Protein AF-A0A9X0BGG6-F1 (afdb_monomer_lite)

Sequence (894 aa):
MDPRQRLYEVYPGGDIVHPPPFPKRPDIFNRAPLAPALTEDDAFLARRFWQQPDESLGRAWRAHANRPYTRATEEEESVMHALAHNVYEHLMSNPLLPISREDAQARFAAEGLDETYNGVQGLDAMEGKVFIHGLNVRDPDLWTKDALTEELRSRGLSTDGRKTDLQRRLWEYECDERFGVSRQSNLSHWGIHREPRPVMSPATRTDMSALEMYTAAIKLSPYNPTYWNSRAYCHYLLGHFDLAIGDAYRGELLCEVLTTATQRNKRPGMYTRVWDAIQQHLMMELKIKGVPMTREVLQMRKANGVNYFIPTLRNALHSITSLSLAALNCWDDFEDHMQGQLQRPLPYRDVSVPKKRMTVSAPVKAEIERRRKNPSALHPSLYGHEWSRGWISGANKYPYDQADVRRESPYFINALNANIFTANPSAGKSPQRTCQVQPTFTKDNSFNGLGVFAIRNIKAGTLIHYEEPVIRGNLIPNRLLDDESEGPLHAPRCDNCQTVIDPEEVQHIEDNWDAIHSPTPLSGWGHSSNCACLDMMCKCADVGYFRATRGGLLFCSSNDALSDGMAPHCLAIARETYHFEEFCGLDWGWLHDAMRPNKVTWGGSQYFTHTNERHGTVLSLLLKSVLELTLHRRQEDPNLLAHEINELLVLEAGTDTNEPWKESWFPFTLAGNIQIPFDILFNLGVDIFSDLSFDTWVIQTVLRKLLVNAVPWEHERRGANPTFNDRDGPKPVLHPTLQSRMRARNEDLSAMEPSFGNFYLFPGLSMFNHSCRPFENALWGYDDKVPNRVVVWANKDIRAGEEIRIPYQRYRLADPVGNDIDLNMHAVQLFGKNCECPRCQGRAFVPPVDSREGKSGSGGDAAQGDGTVDWTPGPVTIPPKAGNMGWCTRRGTF

InterPro domains:
  IPR001214 SET domain [PF00856] (449-808)
  IPR001214 SET domain [PS50280] (435-809)
  IPR003034 SAP domain [PF02037] (142-170)
  IPR003034 SAP domain [PS50800] (140-174)
  IPR003034 SAP domain [SM00513] (140-174)
  IPR011990 Tetratricopeptide-like helical domain superfamily [G3DSA:1.25.40.10] (208-258)
  IPR011990 Tetratricopeptide-like helical domain superfamily [SSF48452] (209-250)
  IPR036361 SAP domain superfamily [G3DSA:1.10.720.30] (139-178)
  IPR036361 SAP domain superfamily [SSF68906] (140-174)
  IPR046341 SET domain superfamily [G3DSA:2.170.270.10] (735-843)
  IPR046341 SET domain superfamily [SSF82199] (443-838)

Radius of gyration: 30.32 Å; chains: 1; bounding box: 78×87×76 Å

Foldseek 3Di:
DDPVVVVQVDAPDLPRDDDQLAFDFDQQEPQFDDDDFADLLLLLLLLVLQVPLLVQLVVLLVPDPDAPQDDDPVVVPDPLAVLPPSLLSVLRRDDLAADFLVCLVVQCVSSRQQAFAQLQPSCVVCQQPDDDPNDRLNPPVRDDLVRLLVLCVVLVHDSDDDSNVSSLVSSLQSQCVQQAAFQFDLPVLLPRGDDRGRPDRSNPDRGHGSLSSLSSSLQSQLLALSSLLSNLSSCSSNLVLLLSLQSLVSSLLSLCCCPPPVSVSSYDPSNVSNLSSQLSNLVSVCVVVVHPDDPNNVVLPDPCHSNSNSQSSNLSSLSSNLNSCVSLVLVSQNVSSLVVLLVDDDPPSSNVSSVSSCVVCVVVNVVVVVQLVPCVRDLNQQFALQSNWGKDALQDDDPPPPLSQPCQDPSNQVSCCCPAVNDDPLDVDRPPQQKGKHFDADPVRHTPGIFIFGQFWAFAFFFRDKFFFLFKFFQDAADWPPPPDPDPLPAQAQRRLRDGDDLVLQVVCAVCVVQLQDPDPPVPRHDPPPDLSNLQWFLAAAPHDDRRHNGIHGFDSDLPLRPDDDDDTSSVVCCVRQQPPLLGHFYCNSLSQLQYFDWDDGPNTIDTADGNSNQVLVCVSRLLSLVVVQVVCCVVPVSHASCCPPLNSLFDLSPNDNPFRSRPIDTDGCNNQHVSSVSSCSSNNHDQSNPCSPRSSSSSSSVSRCQQFKDFADPVQQDADDDDDLQRHNADRDRPVVVVVCVVVVHDPSNRGGSGRMIGGRSNVLNHAAAAPPQAQKEKGADPSRRSMIIIGGNRIHRRRGTHHYHLGNYPPPPPPDPDLVVQSSVCRHNVGGHPYPSCVVSPPPPDPPDDDDDDDDDDDDDDDDPPDVDDSDDDDPDDPPPPPDDDDDDDDD

Secondary structure (DSSP, 8-state):
--HHHHHHHSPPPTTSSPPPSSPPPPP-TT-SPPPPPPPHHHHHHHHHHHHHHHHHHHHHHHH-S--TTPPPHHHHT-GGGTTTHHHHHHHHHS-SSPPPTTTHHHHHHHTT-SS-B-TTTTGGGGGGG-EETTEETT-TTT--HHHHHHHHHHTT----S-HHHHHHHHHHHHHHHHH-B------GGGT----SS-SB-TTT-S-B-HHHHHHHHHHH-TT-HHHHHHHHHHHHHTT-HHHHHHHHHHHHHHHHHHH-HHHHHHSTTHHHHHHHHHHHHHHHHHHHHT-S--HHHHHHTSTTGGGGGHHHHHHHHHHHHHHHHHHTT-HHHHHHHHHHHHTS---HHHHHHHHHHHHHHHHHHHHHHHHHTSTTTS----SGGGTT-EEEESSSPPTT------TT-HHHHHHHHHHHSS----SSS-----EEEEEEE-TTS-EEEEEEEESS-B-TT-EEEEE--SEEEE------TT-----TTTS-B-TTT-PBPPHHHHHHHHHTHHHHH-SS--TT-PPPTT-GGGTSEE----S--SSS-SS-EE--SS-TT--SS-PPPHHHHHHHHT--GGGTT---HHHHTTTSEEEEEETTEEEEEEESGGG-GGGHHHHHHHHHHHHHHTTT-TT--GGGSHHHHTS--SSSSTTTTTT-EEEE-HIIIIIHHHHHHHHTT--TTT-GGG-HHHHHHHHHHHHHHEEEE-SGGGSS-----TTSSPPP---HHHHHHHHHTT---GGGS-S-SEEEE-TTGGGSPB--TTS-SEEEEE-SSSTT-EEEEESS-B-TT-B--B-SSSS-----SS--THHHHHHHHHHSS---STTTTT------------------------S------SS-------------------

Structure (mmCIF, N/CA/C/O backbone):
data_AF-A0A9X0BGG6-F1
#
_entry.id   AF-A0A9X0BGG6-F1
#
loop_
_atom_site.group_PDB
_atom_site.id
_atom_site.type_symbol
_atom_site.label_atom_id
_atom_site.label_alt_id
_atom_site.label_comp_id
_atom_site.label_asym_id
_atom_site.label_entity_id
_atom_site.label_seq_id
_atom_site.pdbx_PDB_ins_code
_atom_site.Cartn_x
_atom_site.Cartn_y
_atom_site.Cartn_z
_atom_site.occupancy
_atom_site.B_iso_or_equiv
_atom_site.auth_seq_id
_atom_site.auth_comp_id
_atom_site.auth_asym_id
_atom_site.auth_atom_id
_atom_site.pdbx_PDB_model_num
ATOM 1 N N . MET A 1 1 ? -18.249 38.029 -37.232 1.00 41.38 1 MET A N 1
ATOM 2 C CA . MET A 1 1 ? -17.809 37.028 -36.239 1.00 41.38 1 MET A CA 1
ATOM 3 C C . MET A 1 1 ? -18.344 37.442 -34.881 1.00 41.38 1 MET A C 1
ATOM 5 O O . MET A 1 1 ? -18.208 38.610 -34.532 1.00 41.38 1 MET A O 1
ATOM 9 N N . ASP A 1 2 ? -19.024 36.528 -34.192 1.00 40.41 2 ASP A N 1
ATOM 10 C CA . ASP A 1 2 ? -19.667 36.747 -32.888 1.00 40.41 2 ASP A CA 1
ATOM 11 C C . ASP A 1 2 ? -18.595 37.006 -31.803 1.00 40.41 2 ASP A C 1
ATOM 13 O O . ASP A 1 2 ? -17.635 36.238 -31.715 1.00 40.41 2 ASP A O 1
ATOM 17 N N . PRO A 1 3 ? -18.708 38.051 -30.960 1.00 40.00 3 PRO A N 1
ATOM 18 C CA . PRO A 1 3 ? -17.814 38.269 -29.817 1.00 40.00 3 PRO A CA 1
ATOM 19 C C . PRO A 1 3 ? -17.680 37.055 -28.883 1.00 40.00 3 PRO A C 1
ATOM 21 O O . PRO A 1 3 ? -16.643 36.898 -28.241 1.00 40.00 3 PRO A O 1
ATOM 24 N N . ARG A 1 4 ? -18.688 36.171 -28.832 1.00 36.81 4 ARG A N 1
ATOM 25 C CA . ARG A 1 4 ? -18.621 34.906 -28.086 1.00 36.81 4 ARG A CA 1
ATOM 26 C C . ARG A 1 4 ? -17.694 33.875 -28.727 1.00 36.81 4 ARG A C 1
ATOM 28 O O . ARG A 1 4 ? -17.099 33.103 -27.989 1.00 36.81 4 ARG A O 1
ATOM 35 N N . GLN A 1 5 ? -17.505 33.882 -30.051 1.00 36.97 5 GLN A N 1
ATOM 36 C CA . GLN A 1 5 ? -16.535 33.000 -30.721 1.00 36.97 5 GLN A CA 1
ATOM 37 C C . GLN A 1 5 ? -15.086 33.388 -30.395 1.00 36.97 5 GLN A C 1
ATOM 39 O O . GLN A 1 5 ? -14.265 32.507 -30.167 1.00 36.97 5 GLN A O 1
ATOM 44 N N . ARG A 1 6 ? -14.785 34.688 -30.243 1.00 41.75 6 ARG A N 1
ATOM 45 C CA . ARG A 1 6 ? -13.440 35.154 -29.847 1.00 41.75 6 ARG A CA 1
ATOM 46 C C . ARG A 1 6 ? -13.001 34.670 -28.463 1.00 41.75 6 ARG A C 1
ATOM 48 O O . ARG A 1 6 ? -11.809 34.510 -28.242 1.00 41.75 6 ARG A O 1
ATOM 55 N N . LEU A 1 7 ? -13.933 34.418 -27.541 1.00 41.38 7 LEU A N 1
ATOM 56 C CA . LEU A 1 7 ? -13.622 33.857 -26.217 1.00 41.38 7 LEU A CA 1
ATOM 57 C C . LEU A 1 7 ? -13.171 32.387 -26.280 1.00 41.38 7 LEU A C 1
ATOM 59 O O . LEU A 1 7 ? -12.442 31.955 -25.395 1.00 41.38 7 LEU A O 1
ATOM 63 N N . TYR A 1 8 ? -13.555 31.646 -27.325 1.00 39.72 8 TYR A N 1
ATOM 64 C CA . TYR A 1 8 ? -13.115 30.262 -27.552 1.00 39.72 8 TYR A CA 1
ATOM 65 C C . TYR A 1 8 ? -11.817 30.165 -28.376 1.00 39.72 8 TYR A C 1
ATOM 67 O O . TYR A 1 8 ? -11.167 29.122 -28.364 1.00 39.72 8 TYR A O 1
ATOM 75 N N . GLU A 1 9 ? -11.423 31.239 -29.069 1.00 40.91 9 GLU A N 1
ATOM 76 C CA . GLU A 1 9 ? -10.200 31.312 -29.890 1.00 40.91 9 GLU A CA 1
ATOM 77 C C . GLU A 1 9 ? -8.961 31.790 -29.112 1.00 40.91 9 GLU A C 1
ATOM 79 O O . GLU A 1 9 ? -7.830 31.609 -29.567 1.00 40.91 9 GLU A O 1
ATOM 84 N N . VAL A 1 10 ? -9.139 32.396 -27.933 1.00 47.50 10 VAL A N 1
ATOM 85 C CA . VAL A 1 10 ? -8.018 32.758 -27.057 1.00 47.50 10 VAL A CA 1
ATOM 86 C C . VAL A 1 10 ? -7.545 31.491 -26.348 1.00 47.50 10 VAL A C 1
ATOM 88 O O . VAL A 1 10 ? -8.277 30.913 -25.544 1.00 47.50 10 VAL A O 1
ATOM 91 N N . TYR A 1 11 ? -6.324 31.044 -26.664 1.00 50.66 11 TYR A N 1
ATOM 92 C CA . TYR A 1 11 ? -5.655 29.974 -25.919 1.00 50.66 11 TYR A CA 1
ATOM 93 C C . TYR A 1 11 ? -5.732 30.282 -24.419 1.00 50.66 11 TYR A C 1
ATOM 95 O O . TYR A 1 11 ? -5.505 31.441 -24.051 1.00 50.66 11 TYR A O 1
ATOM 103 N N . PRO A 1 12 ? -6.020 29.293 -23.551 1.00 47.88 12 PRO A N 1
ATOM 104 C CA . PRO A 1 12 ? -5.910 29.519 -22.124 1.00 47.88 12 PRO A CA 1
ATOM 105 C C . PRO A 1 12 ? -4.513 30.086 -21.853 1.00 47.88 12 PRO A C 1
ATOM 107 O O . PRO A 1 12 ? -3.523 29.542 -22.348 1.00 47.88 12 PRO A O 1
ATOM 110 N N . GLY A 1 13 ? -4.425 31.208 -21.132 1.00 47.12 13 GLY A N 1
ATOM 111 C CA . GLY A 1 13 ? -3.139 31.658 -20.604 1.00 47.12 13 GLY A CA 1
ATOM 112 C C . GLY A 1 13 ? -2.495 30.500 -19.840 1.00 47.12 13 GLY A C 1
ATOM 113 O O . GLY A 1 13 ? -3.217 29.668 -19.290 1.00 47.12 13 GLY A O 1
ATOM 114 N N . GLY A 1 14 ? -1.164 30.421 -19.815 1.00 41.88 14 GLY A N 1
ATOM 115 C CA . GLY A 1 14 ? -0.436 29.329 -19.150 1.00 41.88 14 GLY A CA 1
ATOM 116 C C . GLY A 1 14 ? -0.856 29.077 -17.693 1.00 41.88 14 GLY A C 1
ATOM 117 O O . GLY A 1 14 ? -0.674 27.972 -17.197 1.00 41.88 14 GLY A O 1
ATOM 118 N N . ASP A 1 15 ? -1.502 30.062 -17.064 1.00 47.47 15 ASP A N 1
ATOM 119 C CA . ASP A 1 15 ? -2.038 30.018 -15.702 1.00 47.47 15 ASP A CA 1
ATOM 120 C C . ASP A 1 15 ? -3.504 29.528 -15.598 1.00 47.47 15 ASP A C 1
ATOM 122 O O . ASP A 1 15 ? -4.045 29.461 -14.502 1.00 47.47 15 ASP A O 1
ATOM 126 N N . ILE A 1 16 ? -4.202 29.219 -16.701 1.00 49.47 16 ILE A N 1
ATOM 127 C CA . ILE A 1 16 ? -5.657 28.935 -16.688 1.00 49.47 16 ILE A CA 1
ATOM 128 C C . ILE A 1 16 ? -5.981 27.453 -16.419 1.00 49.47 16 ILE A C 1
ATOM 130 O O . ILE A 1 16 ? -7.049 27.153 -15.885 1.00 49.47 16 ILE A O 1
ATOM 134 N N . VAL A 1 17 ? -5.080 26.514 -16.735 1.00 54.94 17 VAL A N 1
ATOM 135 C CA . VAL A 1 17 ? -5.252 25.086 -16.400 1.00 54.94 17 VAL A CA 1
ATOM 136 C C . VAL A 1 17 ? -4.202 24.689 -15.372 1.00 54.94 17 VAL A C 1
ATOM 138 O O . VAL A 1 17 ? -3.120 24.226 -15.721 1.00 54.94 17 VAL A O 1
ATOM 141 N N . HIS A 1 18 ? -4.523 24.873 -14.092 1.00 63.31 18 HIS A N 1
ATOM 142 C CA . HIS A 1 18 ? -3.702 24.332 -13.015 1.00 63.31 18 HIS A CA 1
ATOM 143 C C . HIS A 1 18 ? -3.876 22.806 -12.970 1.00 63.31 18 HIS A C 1
ATOM 145 O O . HIS A 1 18 ? -5.005 22.341 -12.770 1.00 63.31 18 HIS A O 1
ATOM 151 N N . PRO A 1 19 ? -2.809 22.015 -13.182 1.00 71.38 19 PRO A N 1
ATOM 152 C CA . PRO A 1 19 ? -2.904 20.572 -13.035 1.00 71.38 19 PRO A CA 1
ATOM 153 C C . PRO A 1 19 ? -3.254 20.220 -11.584 1.00 71.38 19 PRO A C 1
ATOM 155 O O . PRO A 1 19 ? -2.883 20.959 -10.665 1.00 71.38 19 PRO A O 1
ATOM 158 N N . PRO A 1 20 ? -3.982 19.116 -11.352 1.00 81.81 20 PRO A N 1
ATOM 159 C CA . PRO A 1 20 ? -4.211 18.656 -9.995 1.00 81.81 20 PRO A CA 1
ATOM 160 C C . PRO A 1 20 ? -2.861 18.314 -9.337 1.00 81.81 20 PRO A C 1
ATOM 162 O O . PRO A 1 20 ? -1.969 17.800 -10.012 1.00 81.81 20 PRO A O 1
ATOM 165 N N . PRO A 1 21 ? -2.695 18.576 -8.028 1.00 81.69 21 PRO A N 1
ATOM 166 C CA . PRO A 1 21 ? -1.442 18.286 -7.334 1.00 81.69 21 PRO A CA 1
ATOM 167 C C . PRO A 1 21 ? -1.152 16.785 -7.257 1.00 81.69 21 PRO A C 1
ATOM 169 O O . PRO A 1 21 ? 0.010 16.404 -7.219 1.00 81.69 21 PRO A O 1
ATOM 172 N N . PHE A 1 22 ? -2.195 15.948 -7.276 1.00 86.81 22 PHE A N 1
ATOM 173 C CA . PHE A 1 22 ? -2.115 14.489 -7.233 1.00 86.81 22 PHE A CA 1
ATOM 174 C C . PHE A 1 22 ? -2.913 13.860 -8.385 1.00 86.81 22 PHE A C 1
ATOM 176 O O . PHE A 1 22 ? -3.866 14.484 -8.873 1.00 86.81 22 PHE A O 1
ATOM 183 N N . PRO A 1 23 ? -2.597 12.613 -8.785 1.00 87.00 23 PRO A N 1
ATOM 184 C CA . PRO A 1 23 ? -3.350 11.908 -9.815 1.00 87.00 23 PRO A CA 1
ATOM 185 C C . PRO A 1 23 ? -4.838 11.777 -9.470 1.00 87.00 23 PRO A C 1
ATOM 187 O O . PRO A 1 23 ? -5.243 11.705 -8.305 1.00 87.00 23 PRO A O 1
ATOM 190 N N . LYS A 1 24 ? -5.681 11.718 -10.503 1.00 83.31 24 LYS A N 1
ATOM 191 C CA . LYS A 1 24 ? -7.121 11.553 -10.311 1.00 83.31 24 LYS A CA 1
ATOM 192 C C . LYS A 1 24 ? -7.434 10.126 -9.854 1.00 83.31 24 LYS A C 1
ATOM 194 O O . LYS A 1 24 ? -7.015 9.156 -10.471 1.00 83.31 24 LYS A O 1
ATOM 199 N N . ARG A 1 25 ? -8.248 10.024 -8.806 1.00 83.81 25 ARG A N 1
ATOM 200 C CA . ARG A 1 25 ? -8.727 8.749 -8.254 1.00 83.81 25 ARG A CA 1
ATOM 201 C C . ARG A 1 25 ? -9.856 8.146 -9.106 1.00 83.81 25 ARG A C 1
ATOM 203 O O . ARG A 1 25 ? -10.656 8.929 -9.639 1.00 83.81 25 ARG A O 1
ATOM 210 N N . PRO A 1 26 ? -9.980 6.808 -9.182 1.00 84.94 26 PRO A N 1
ATOM 211 C CA . PRO A 1 26 ? -11.066 6.145 -9.902 1.00 84.94 26 PRO A CA 1
ATOM 212 C C . PRO A 1 26 ? -12.437 6.405 -9.263 1.00 84.94 26 PRO A C 1
ATOM 214 O O . PRO A 1 26 ? -12.545 6.782 -8.091 1.00 84.94 26 PRO A O 1
ATOM 217 N N . ASP A 1 27 ? -13.496 6.183 -10.043 1.00 76.12 27 ASP A N 1
ATOM 218 C CA . ASP A 1 27 ? -14.868 6.104 -9.535 1.00 76.12 27 ASP A CA 1
ATOM 219 C C . ASP A 1 27 ? -15.204 4.637 -9.215 1.00 76.12 27 ASP A C 1
ATOM 221 O O . ASP A 1 27 ? -15.123 3.774 -10.086 1.00 76.12 27 ASP A O 1
ATOM 225 N N . ILE A 1 28 ? -15.523 4.334 -7.952 1.00 71.31 28 ILE A N 1
ATOM 226 C CA . ILE A 1 28 ? -15.551 2.960 -7.405 1.00 71.31 28 ILE A CA 1
ATOM 227 C C . ILE A 1 28 ? -17.000 2.546 -7.096 1.00 71.31 28 ILE A C 1
ATOM 229 O O . ILE A 1 28 ? -17.321 1.948 -6.063 1.00 71.31 28 ILE A O 1
ATOM 233 N N . PHE A 1 29 ? -17.924 2.883 -7.993 1.00 65.94 29 PHE A N 1
ATOM 234 C CA . PHE A 1 29 ? -19.337 2.582 -7.795 1.00 65.94 29 PHE A CA 1
ATOM 235 C C . PHE A 1 29 ? -19.572 1.052 -7.763 1.00 65.94 29 PHE A C 1
ATOM 237 O O . PHE A 1 29 ? -19.361 0.361 -8.756 1.00 65.94 29 PHE A O 1
ATOM 244 N N . ASN A 1 30 ? -20.020 0.524 -6.615 1.00 57.53 30 ASN A N 1
ATOM 245 C CA . ASN A 1 30 ? -20.465 -0.867 -6.388 1.00 57.53 30 ASN A CA 1
ATOM 246 C C . ASN A 1 30 ? -19.437 -2.019 -6.523 1.00 57.53 30 ASN A C 1
ATOM 248 O O . ASN A 1 30 ? -19.854 -3.149 -6.764 1.00 57.53 30 ASN A O 1
ATOM 252 N N . ARG A 1 31 ? -18.126 -1.808 -6.323 1.00 66.44 31 ARG A N 1
ATOM 253 C CA . ARG A 1 31 ? -17.138 -2.906 -6.488 1.00 66.44 31 ARG A CA 1
ATOM 254 C C . ARG A 1 31 ? -16.796 -3.733 -5.242 1.00 66.44 31 ARG A C 1
ATOM 256 O O . ARG A 1 31 ? -16.570 -4.928 -5.370 1.00 66.44 31 ARG A O 1
ATOM 263 N N . ALA A 1 32 ? -16.765 -3.131 -4.051 1.00 64.81 32 ALA A N 1
ATOM 264 C CA . ALA A 1 32 ? -16.346 -3.805 -2.814 1.00 64.81 32 ALA A CA 1
ATOM 265 C C . ALA A 1 32 ? -17.491 -3.867 -1.789 1.00 64.81 32 ALA A C 1
ATOM 267 O O . ALA A 1 32 ? -17.960 -2.791 -1.376 1.00 64.81 32 ALA A O 1
ATOM 268 N N . PRO A 1 33 ? -17.915 -5.056 -1.313 1.00 78.19 33 PRO A N 1
ATOM 269 C CA . PRO A 1 33 ? -18.848 -5.134 -0.200 1.00 78.19 33 PRO A CA 1
ATOM 270 C C . PRO A 1 33 ? -18.212 -4.483 1.032 1.00 78.19 33 PRO A C 1
ATOM 272 O O . PRO A 1 33 ? -17.085 -4.786 1.413 1.00 78.19 33 PRO A O 1
ATOM 275 N N . LEU A 1 34 ? -18.931 -3.542 1.638 1.00 86.50 34 LEU A N 1
ATOM 276 C CA . LEU A 1 34 ? -18.553 -2.996 2.939 1.00 86.50 34 LEU A CA 1
ATOM 277 C C . LEU A 1 34 ? -18.761 -4.088 3.997 1.00 86.50 34 LEU A C 1
ATOM 279 O O . LEU A 1 34 ? -19.751 -4.823 3.924 1.00 86.50 34 LEU A O 1
ATOM 283 N N . ALA A 1 35 ? -17.885 -4.153 5.002 1.00 86.44 35 ALA A N 1
ATOM 284 C CA . ALA A 1 35 ? -18.042 -5.012 6.175 1.00 86.44 35 ALA A CA 1
ATOM 285 C C . ALA A 1 35 ? -19.449 -4.854 6.788 1.00 86.44 35 ALA A C 1
ATOM 287 O O . ALA A 1 35 ? -20.071 -3.819 6.573 1.00 86.44 35 ALA A O 1
ATOM 288 N N . PRO A 1 36 ? -20.006 -5.827 7.529 1.00 86.25 36 PRO A N 1
ATOM 289 C CA . PRO A 1 36 ? -21.352 -5.740 8.116 1.00 86.25 36 PRO A CA 1
ATOM 290 C C . PRO A 1 36 ? -21.568 -4.531 9.040 1.00 86.25 36 PRO A C 1
ATOM 292 O O . PRO A 1 36 ? -20.615 -3.846 9.413 1.00 86.25 36 PRO A O 1
ATOM 295 N N . ALA A 1 37 ? -22.832 -4.199 9.334 1.00 86.06 37 ALA A N 1
ATOM 296 C CA . ALA A 1 37 ? -23.155 -3.106 10.258 1.00 86.06 37 ALA A CA 1
ATOM 297 C C . ALA A 1 37 ? -22.556 -3.391 11.641 1.00 86.06 37 ALA A C 1
ATOM 299 O O . ALA A 1 37 ? -22.467 -4.552 12.043 1.00 86.06 37 ALA A O 1
ATOM 300 N N . LEU A 1 38 ? -22.132 -2.340 12.343 1.00 91.31 38 LEU A N 1
ATOM 301 C CA . LEU A 1 38 ? -21.418 -2.502 13.600 1.00 91.31 38 LEU A CA 1
ATOM 302 C C . LEU A 1 38 ? -22.381 -3.027 14.670 1.00 91.31 38 LEU A C 1
ATOM 304 O O . LEU A 1 38 ? -23.421 -2.421 14.934 1.00 91.31 38 LEU A O 1
ATOM 308 N N . THR A 1 39 ? -22.046 -4.160 15.287 1.00 89.69 39 THR A N 1
ATOM 309 C CA . THR A 1 39 ? -22.834 -4.673 16.410 1.00 89.69 39 THR A CA 1
ATOM 310 C C . THR A 1 39 ? -22.514 -3.891 17.680 1.00 89.69 39 THR A C 1
ATOM 312 O O . THR A 1 39 ? -21.435 -3.316 17.828 1.00 89.69 39 THR A O 1
ATOM 315 N N . GLU A 1 40 ? -23.450 -3.879 18.627 1.00 87.00 40 GLU A N 1
ATOM 316 C CA . GLU A 1 40 ? -23.238 -3.213 19.913 1.00 87.00 40 GLU A CA 1
ATOM 317 C C . GLU A 1 40 ? -22.037 -3.798 20.679 1.00 87.00 40 GLU A C 1
ATOM 319 O O . GLU A 1 40 ? -21.276 -3.063 21.307 1.00 87.00 40 GLU A O 1
ATOM 324 N N . ASP A 1 41 ? -21.840 -5.113 20.575 1.00 86.31 41 ASP A N 1
ATOM 325 C CA . ASP A 1 41 ? -20.740 -5.833 21.218 1.00 86.31 41 ASP A CA 1
ATOM 326 C C . ASP A 1 41 ? -19.387 -5.465 20.609 1.00 86.31 41 ASP A C 1
ATOM 328 O O . ASP A 1 41 ? -18.442 -5.158 21.337 1.00 86.31 41 ASP A O 1
ATOM 332 N N . ASP A 1 42 ? -19.306 -5.434 19.276 1.00 89.06 42 ASP A N 1
ATOM 333 C CA . ASP A 1 42 ? -18.085 -5.027 18.577 1.00 89.06 42 ASP A CA 1
ATOM 334 C C . ASP A 1 42 ? -17.763 -3.558 18.871 1.00 89.06 42 ASP A C 1
ATOM 336 O O . ASP A 1 42 ? -16.605 -3.218 19.106 1.00 89.06 42 ASP A O 1
ATOM 340 N N . ALA A 1 43 ? -18.777 -2.687 18.943 1.00 92.56 43 ALA A N 1
ATOM 341 C CA . ALA A 1 43 ? -18.598 -1.293 19.337 1.00 92.56 43 ALA A CA 1
ATOM 342 C C . ALA A 1 43 ? -18.069 -1.158 20.773 1.00 92.56 43 ALA A C 1
ATOM 344 O O . ALA A 1 43 ? -17.175 -0.345 21.031 1.00 92.56 43 ALA A O 1
ATOM 345 N N . PHE A 1 44 ? -18.611 -1.943 21.710 1.00 90.81 44 PHE A N 1
ATOM 346 C CA . PHE A 1 44 ? -18.168 -1.952 23.102 1.00 90.81 44 PHE A CA 1
ATOM 347 C C . PHE A 1 44 ? -16.703 -2.383 23.211 1.00 90.81 44 PHE A C 1
ATOM 349 O O . PHE A 1 44 ? -15.900 -1.669 23.815 1.00 90.81 44 PHE A O 1
ATOM 356 N N . LEU A 1 45 ? -16.341 -3.507 22.588 1.00 89.38 45 LEU A N 1
ATOM 357 C CA . LEU A 1 45 ? -14.972 -4.019 22.595 1.00 89.38 45 LEU A CA 1
ATOM 358 C C . LEU A 1 45 ? -14.003 -3.073 21.879 1.00 89.38 45 LEU A C 1
ATOM 360 O O . LEU A 1 45 ? -12.958 -2.745 22.434 1.00 89.38 45 LEU A O 1
ATOM 364 N N . ALA A 1 46 ? -14.364 -2.551 20.704 1.00 93.25 46 ALA A N 1
ATOM 365 C CA . ALA A 1 46 ? -13.528 -1.599 19.973 1.00 93.25 46 ALA A CA 1
ATOM 366 C C . ALA A 1 46 ? -13.241 -0.340 20.804 1.00 93.25 46 ALA A C 1
ATOM 368 O O . ALA A 1 46 ? -12.108 0.140 20.858 1.00 93.25 46 ALA A O 1
ATOM 369 N N . ARG A 1 47 ? -14.255 0.190 21.506 1.00 93.56 47 ARG A N 1
ATOM 370 C CA . ARG A 1 47 ? -14.080 1.320 22.429 1.00 93.56 47 ARG A CA 1
ATOM 371 C C . ARG A 1 47 ? -13.173 0.952 23.603 1.00 93.56 47 ARG A C 1
ATOM 373 O O . ARG A 1 47 ? -12.346 1.781 23.965 1.00 93.56 47 ARG A O 1
ATOM 380 N N . ARG A 1 48 ? -13.287 -0.254 24.169 1.00 91.25 48 ARG A N 1
ATOM 381 C CA . ARG A 1 48 ? -12.417 -0.722 25.263 1.00 91.25 48 ARG A CA 1
ATOM 382 C C . ARG A 1 48 ? -10.962 -0.858 24.835 1.00 91.25 48 ARG A C 1
ATOM 384 O O . ARG A 1 48 ? -10.098 -0.347 25.542 1.00 91.25 48 ARG A O 1
ATOM 391 N N . PHE A 1 49 ? -10.702 -1.478 23.685 1.00 92.62 49 PHE A N 1
ATOM 392 C CA . PHE A 1 49 ? -9.348 -1.608 23.152 1.00 92.62 49 PHE A CA 1
ATOM 393 C C . PHE A 1 49 ? -8.706 -0.242 22.903 1.00 92.62 49 PHE A C 1
ATOM 395 O O . PHE A 1 49 ? -7.570 -0.007 23.298 1.00 92.62 49 PHE A O 1
ATOM 402 N N . TRP A 1 50 ? -9.452 0.695 22.319 1.00 95.81 50 TRP A N 1
ATOM 403 C CA . TRP A 1 50 ? -8.951 2.046 22.075 1.00 95.81 50 TRP A CA 1
ATOM 404 C C . TRP A 1 50 ? -8.752 2.873 23.355 1.00 95.81 50 TRP A C 1
ATOM 406 O O . TRP A 1 50 ? -7.808 3.650 23.443 1.00 95.81 50 TRP A O 1
ATOM 416 N N . GLN A 1 51 ? -9.633 2.729 24.348 1.00 94.69 51 GLN A N 1
ATOM 417 C CA . GLN A 1 51 ? -9.641 3.608 25.517 1.00 94.69 51 GLN A CA 1
ATOM 418 C C . GLN A 1 51 ? -8.427 3.404 26.432 1.00 94.69 51 GLN A C 1
ATOM 420 O O . GLN A 1 51 ? -7.948 4.391 26.979 1.00 94.69 51 GLN A O 1
ATOM 425 N N . GLN A 1 52 ? -7.920 2.174 26.608 1.00 94.19 52 GLN A N 1
ATOM 426 C CA . GLN A 1 52 ? -6.817 1.944 27.557 1.00 94.19 52 GLN A CA 1
ATOM 427 C C . GLN A 1 52 ? -5.547 2.732 27.169 1.00 94.19 52 GLN A C 1
ATOM 429 O O . GLN A 1 52 ? -5.071 3.503 28.006 1.00 94.19 52 GLN A O 1
ATOM 434 N N . PRO A 1 53 ? -5.033 2.650 25.921 1.00 95.94 53 PRO A N 1
ATOM 435 C CA . PRO A 1 53 ? -3.857 3.431 25.543 1.00 95.94 53 PRO A CA 1
ATOM 436 C C . PRO A 1 53 ? -4.157 4.924 25.367 1.00 95.94 53 PRO A C 1
ATOM 438 O O . PRO A 1 53 ? -3.299 5.760 25.650 1.00 95.94 53 PRO A O 1
ATOM 441 N N . ASP A 1 54 ? -5.376 5.290 24.953 1.00 96.00 54 ASP A N 1
ATOM 442 C CA . ASP A 1 54 ? -5.776 6.698 24.842 1.00 96.00 54 ASP A CA 1
ATOM 443 C C . ASP A 1 54 ? -5.822 7.390 26.219 1.00 96.00 54 ASP A C 1
ATOM 445 O O . ASP A 1 54 ? -5.435 8.552 26.352 1.00 96.00 54 ASP A O 1
ATOM 449 N N . GLU A 1 55 ? -6.208 6.675 27.280 1.00 94.94 55 GLU A N 1
ATOM 450 C CA . GLU A 1 55 ? -6.140 7.178 28.654 1.00 94.94 55 GLU A CA 1
ATOM 451 C C . GLU A 1 55 ? -4.701 7.371 29.137 1.00 94.94 55 GLU A C 1
ATOM 453 O O . GLU A 1 55 ? -4.434 8.368 29.816 1.00 94.94 55 GLU A O 1
ATOM 458 N N . SER A 1 56 ? -3.783 6.459 28.798 1.00 94.88 56 SER A N 1
ATOM 459 C CA . SER A 1 56 ? -2.353 6.590 29.114 1.00 94.88 56 SER A CA 1
ATOM 460 C C . SER A 1 56 ? -1.740 7.803 28.425 1.00 94.88 56 SER A C 1
ATOM 462 O O . SER A 1 56 ? -1.177 8.665 29.107 1.00 94.88 56 SER A O 1
ATOM 464 N N . LEU A 1 57 ? -2.005 7.965 27.124 1.00 92.81 57 LEU A N 1
ATOM 465 C CA . LEU A 1 57 ? -1.661 9.177 26.379 1.00 92.81 57 LEU A CA 1
ATOM 466 C C . LEU A 1 57 ? -2.243 10.420 27.065 1.00 92.81 57 LEU A C 1
ATOM 468 O O . LEU A 1 57 ? -1.547 11.405 27.308 1.00 92.81 57 LEU A O 1
ATOM 472 N N . GLY A 1 58 ? -3.517 10.339 27.456 1.00 92.00 58 GLY A N 1
ATOM 473 C CA . GLY A 1 58 ? -4.246 11.353 28.206 1.00 92.00 58 GLY A CA 1
ATOM 474 C C . GLY A 1 58 ? -3.580 11.783 29.517 1.00 92.00 58 GLY A C 1
ATOM 475 O O . GLY A 1 58 ? -3.641 12.954 29.900 1.00 92.00 58 GLY A O 1
ATOM 476 N N . ARG A 1 59 ? -2.993 10.842 30.262 1.00 92.75 59 ARG A N 1
ATOM 477 C CA . ARG A 1 59 ? -2.262 11.123 31.508 1.00 92.75 59 ARG A CA 1
ATOM 478 C C . ARG A 1 59 ? -0.922 11.795 31.217 1.00 92.75 59 ARG A C 1
ATOM 480 O O . ARG A 1 59 ? -0.608 12.782 31.883 1.00 92.75 59 ARG A O 1
ATOM 487 N N . ALA A 1 60 ? -0.190 11.306 30.217 1.00 88.88 60 ALA A N 1
ATOM 488 C CA . ALA A 1 60 ? 1.125 11.819 29.850 1.00 88.88 60 ALA A CA 1
ATOM 489 C C . ALA A 1 60 ? 1.071 13.300 29.447 1.00 88.88 60 ALA A C 1
ATOM 491 O O . ALA A 1 60 ? 1.719 14.138 30.080 1.00 88.88 60 ALA A O 1
ATOM 492 N N . TRP A 1 61 ? 0.200 13.672 28.500 1.00 83.50 61 TRP A N 1
ATOM 493 C CA . TRP A 1 61 ? 0.151 15.069 28.054 1.00 83.50 61 TRP A CA 1
ATOM 494 C C . TRP A 1 61 ? -0.374 16.022 29.144 1.00 83.50 61 TRP A C 1
ATOM 496 O O . TRP A 1 61 ? 0.037 17.188 29.219 1.00 83.50 61 TRP A O 1
ATOM 506 N N . ARG A 1 62 ? -1.237 15.526 30.048 1.00 85.62 62 ARG A N 1
ATOM 507 C CA . ARG A 1 62 ? -1.712 16.289 31.213 1.00 85.62 62 ARG A CA 1
ATOM 508 C C . ARG A 1 62 ? -0.600 16.625 32.204 1.00 85.62 62 ARG A C 1
ATOM 510 O O . ARG A 1 62 ? -0.681 17.675 32.836 1.00 85.62 62 ARG A O 1
ATOM 517 N N . ALA A 1 63 ? 0.436 15.793 32.290 1.00 83.94 63 ALA A N 1
ATOM 518 C CA . ALA A 1 63 ? 1.588 16.012 33.158 1.00 83.94 63 ALA A CA 1
ATOM 519 C C . ALA A 1 63 ? 2.573 17.074 32.626 1.00 83.94 63 ALA A C 1
ATOM 521 O O . ALA A 1 63 ? 3.380 17.597 33.396 1.00 83.94 63 ALA A O 1
ATOM 522 N N . HIS A 1 64 ? 2.516 17.443 31.340 1.00 76.00 64 HIS A N 1
ATOM 523 C CA . HIS A 1 64 ? 3.377 18.500 30.800 1.00 76.00 64 HIS A CA 1
ATOM 524 C C . HIS A 1 64 ? 2.992 19.887 31.334 1.00 76.00 64 HIS A C 1
ATOM 526 O O . HIS A 1 64 ? 1.901 20.389 31.060 1.00 76.00 64 HIS A O 1
ATOM 532 N N . ALA A 1 65 ? 3.927 20.526 32.046 1.00 64.44 65 ALA A N 1
ATOM 533 C CA . ALA A 1 65 ? 3.729 21.828 32.690 1.00 64.44 65 ALA A CA 1
ATOM 534 C C . ALA A 1 65 ? 3.729 23.027 31.719 1.00 64.44 65 ALA A C 1
ATOM 536 O O . ALA A 1 65 ? 3.047 24.014 31.975 1.00 64.44 65 ALA A O 1
ATOM 537 N N . ASN A 1 66 ? 4.461 22.949 30.602 1.00 68.50 66 ASN A N 1
ATOM 538 C CA . ASN A 1 66 ? 4.553 24.023 29.608 1.00 68.50 66 ASN A CA 1
ATOM 539 C C . ASN A 1 66 ? 3.954 23.571 28.275 1.00 68.50 66 ASN A C 1
ATOM 541 O O . ASN A 1 66 ? 4.535 22.731 27.590 1.00 68.50 66 ASN A O 1
ATOM 545 N N . ARG A 1 67 ? 2.817 24.164 27.891 1.00 73.19 67 ARG A N 1
ATOM 546 C CA . ARG A 1 67 ? 2.170 23.934 26.591 1.00 73.19 67 ARG A CA 1
ATOM 547 C C . ARG A 1 67 ? 2.195 25.223 25.765 1.00 73.19 67 ARG A C 1
ATOM 549 O O . ARG A 1 67 ? 1.545 26.190 26.150 1.00 73.19 67 ARG A O 1
ATOM 556 N N . PRO A 1 68 ? 2.933 25.269 24.643 1.00 73.75 68 PRO A N 1
ATOM 557 C CA . PRO A 1 68 ? 3.131 26.505 23.884 1.00 73.75 68 PRO A CA 1
ATOM 558 C C . PRO A 1 68 ? 1.894 26.956 23.095 1.00 73.75 68 PRO A C 1
ATOM 560 O O . PRO A 1 68 ? 1.781 28.133 22.759 1.00 73.75 68 PRO A O 1
ATOM 563 N N . TYR A 1 69 ? 0.968 26.041 22.799 1.00 77.56 69 TYR A N 1
ATOM 564 C CA . TYR A 1 69 ? -0.238 26.323 22.022 1.00 77.56 69 TYR A CA 1
ATOM 565 C C . TYR A 1 69 ? -1.479 25.851 22.777 1.00 77.56 69 TYR A C 1
ATOM 567 O O . TYR A 1 69 ? -2.126 24.902 22.346 1.00 77.56 69 TYR A O 1
ATOM 575 N N . THR A 1 70 ? -1.806 26.463 23.915 1.00 74.06 70 THR A N 1
ATOM 576 C CA . THR A 1 70 ? -3.045 26.156 24.648 1.00 74.06 70 THR A CA 1
ATOM 577 C C . THR A 1 70 ? -4.276 26.705 23.932 1.00 74.06 70 THR A C 1
ATOM 579 O O . THR A 1 70 ? -4.189 27.589 23.075 1.00 74.06 70 THR A O 1
ATOM 582 N N . ARG A 1 71 ? -5.443 26.153 24.264 1.00 74.75 71 ARG A N 1
ATOM 583 C CA . ARG A 1 71 ? -6.725 26.682 23.798 1.00 74.75 71 ARG A CA 1
ATOM 584 C C . ARG A 1 71 ? -7.161 27.870 24.645 1.00 74.75 71 ARG A C 1
ATOM 586 O O . ARG A 1 71 ? -6.675 28.066 25.757 1.00 74.75 71 ARG A O 1
ATOM 593 N N . ALA A 1 72 ? -8.119 28.632 24.127 1.00 69.62 72 ALA A N 1
ATOM 594 C CA . ALA A 1 72 ? -8.913 29.502 24.983 1.00 69.62 72 ALA A CA 1
ATOM 595 C C . ALA A 1 72 ? -9.738 28.644 25.960 1.00 69.62 72 ALA A C 1
ATOM 597 O O . ALA A 1 72 ? -10.176 27.550 25.604 1.00 69.62 72 ALA A O 1
ATOM 598 N N . THR A 1 73 ? -9.994 29.147 27.167 1.00 67.06 73 THR A N 1
ATOM 599 C CA . THR A 1 73 ? -10.698 28.414 28.234 1.00 67.06 73 THR A CA 1
ATOM 600 C C . THR A 1 73 ? -12.066 27.880 27.782 1.00 67.06 73 THR A C 1
ATOM 602 O O . THR A 1 73 ? -12.443 26.761 28.110 1.00 67.06 73 THR A O 1
ATOM 605 N N . GLU A 1 74 ? -12.784 28.639 26.948 1.00 63.00 74 GLU A N 1
ATOM 606 C CA . GLU A 1 74 ? -14.083 28.247 26.376 1.00 63.00 74 GLU A CA 1
ATOM 607 C C . GLU A 1 74 ? -13.980 27.089 25.355 1.00 63.00 74 GLU A C 1
ATOM 609 O O . GLU A 1 74 ? -14.922 26.315 25.185 1.00 63.00 74 GLU A O 1
ATOM 614 N N . GLU A 1 75 ? -12.832 26.932 24.689 1.00 66.38 75 GLU A N 1
ATOM 615 C CA . GLU A 1 75 ? -12.561 25.858 23.722 1.00 66.38 75 GLU A CA 1
ATOM 616 C C . GLU A 1 75 ? -12.010 24.581 24.386 1.00 66.38 75 GLU A C 1
ATOM 618 O O . GLU A 1 75 ? -12.114 23.489 23.815 1.00 66.38 75 GLU A O 1
ATOM 623 N N . GLU A 1 76 ? -11.428 24.676 25.587 1.00 64.25 76 GLU A N 1
ATOM 624 C CA . GLU A 1 76 ? -11.008 23.504 26.376 1.00 64.25 76 GLU A CA 1
ATOM 625 C C . GLU A 1 76 ? -12.208 22.664 26.815 1.00 64.25 76 GLU A C 1
ATOM 627 O O . GLU A 1 76 ? -12.166 21.437 26.754 1.00 64.25 76 GLU A O 1
ATOM 632 N N . GLU A 1 77 ? -13.315 23.318 27.165 1.00 68.62 77 GLU A N 1
ATOM 633 C CA . GLU A 1 77 ? -14.557 22.651 27.565 1.00 68.62 77 GLU A CA 1
ATOM 634 C C . GLU A 1 77 ? -15.424 22.194 26.381 1.00 68.62 77 GLU A C 1
ATOM 636 O O . GLU A 1 77 ? -16.533 21.674 26.577 1.00 68.62 77 GLU A O 1
ATOM 641 N N . SER A 1 78 ? -14.963 22.406 25.144 1.00 81.00 78 SER A N 1
ATOM 642 C CA . SER A 1 78 ? -15.709 22.022 23.951 1.00 81.00 78 SER A CA 1
ATOM 643 C C . SER A 1 78 ? -15.694 20.507 23.755 1.00 81.00 78 SER A C 1
ATOM 645 O O . SER A 1 78 ? -14.652 19.863 23.654 1.00 81.00 78 SER A O 1
ATOM 647 N N . VAL A 1 79 ? -16.881 19.930 23.580 1.00 87.75 79 VAL A N 1
ATOM 648 C CA . VAL A 1 79 ? -17.035 18.502 23.259 1.00 87.75 79 VAL A CA 1
ATOM 649 C C . VAL A 1 79 ? -16.673 18.157 21.814 1.00 87.75 79 VAL A C 1
ATOM 651 O O . VAL A 1 79 ? -16.620 16.984 21.464 1.00 87.75 79 VAL A O 1
ATOM 654 N N . MET A 1 80 ? -16.388 19.153 20.962 1.00 88.31 80 MET A N 1
ATOM 655 C CA . MET A 1 80 ? -16.012 18.944 19.550 1.00 88.31 80 MET A CA 1
ATOM 656 C C . MET A 1 80 ? -14.822 17.993 19.397 1.00 88.31 80 MET A C 1
ATOM 658 O O . MET A 1 80 ? -14.696 17.281 18.406 1.00 88.31 80 MET A O 1
ATOM 662 N N . HIS A 1 81 ? -13.962 17.968 20.405 1.00 89.81 81 HIS A N 1
ATOM 663 C CA . HIS A 1 81 ? -12.669 17.315 20.347 1.00 89.81 81 HIS A CA 1
ATOM 664 C C . HIS A 1 81 ? -12.705 15.856 20.806 1.00 89.81 81 HIS A C 1
ATOM 666 O O . HIS A 1 81 ? -11.680 15.189 20.728 1.00 89.81 81 HIS A O 1
ATOM 672 N N . ALA A 1 82 ? -13.860 15.350 21.255 1.00 91.25 82 ALA A N 1
ATOM 673 C CA . ALA A 1 82 ? -13.998 14.048 21.912 1.00 91.25 82 ALA A CA 1
ATOM 674 C C . ALA A 1 82 ? -13.400 12.865 21.125 1.00 91.25 82 ALA A C 1
ATOM 676 O O . ALA A 1 82 ? -12.903 11.919 21.725 1.00 91.25 82 ALA A O 1
ATOM 677 N N . LEU A 1 83 ? -13.407 12.935 19.791 1.00 94.38 83 LEU A N 1
ATOM 678 C CA . LEU A 1 83 ? -12.931 11.864 18.911 1.00 94.38 83 LEU A CA 1
ATOM 679 C C . LEU A 1 83 ? -11.412 11.827 18.696 1.00 94.38 83 LEU A C 1
ATOM 681 O O . LEU A 1 83 ? -10.917 10.859 18.128 1.00 94.38 83 LEU A O 1
ATOM 685 N N . ALA A 1 84 ? -10.678 12.874 19.071 1.00 94.50 84 ALA A N 1
ATOM 686 C CA . ALA A 1 84 ? -9.241 12.977 18.797 1.00 94.50 84 ALA A CA 1
ATOM 687 C C . ALA A 1 84 ? -8.473 13.774 19.859 1.00 94.50 84 ALA A C 1
ATOM 689 O O . ALA A 1 84 ? -7.358 14.209 19.594 1.00 94.50 84 ALA A O 1
ATOM 690 N N . HIS A 1 85 ? -9.072 14.022 21.028 1.00 92.31 85 HIS A N 1
ATOM 691 C CA . HIS A 1 85 ? -8.607 15.037 21.975 1.00 92.31 85 HIS A CA 1
ATOM 692 C C . HIS A 1 85 ? -7.136 14.860 22.363 1.00 92.31 85 HIS A C 1
ATOM 694 O O . HIS A 1 85 ? -6.351 15.783 22.171 1.00 92.31 85 HIS A O 1
ATOM 700 N N . ASN A 1 86 ? -6.758 13.677 22.854 1.00 92.88 86 ASN A N 1
ATOM 701 C CA . ASN A 1 86 ? -5.415 13.427 23.379 1.00 92.88 86 ASN A CA 1
ATOM 702 C C . ASN A 1 86 ? -4.344 13.512 22.284 1.00 92.88 86 ASN A C 1
ATOM 704 O O . ASN A 1 86 ? -3.357 14.225 22.440 1.00 92.88 86 ASN A O 1
ATOM 708 N N . VAL A 1 87 ? -4.579 12.859 21.140 1.00 94.06 87 VAL A N 1
ATOM 709 C CA . VAL A 1 87 ? -3.685 12.929 19.972 1.00 94.06 87 VAL A CA 1
ATOM 710 C C . VAL A 1 87 ? -3.550 14.368 19.469 1.00 94.06 87 VAL A C 1
ATOM 712 O O . VAL A 1 87 ? -2.448 14.845 19.215 1.00 94.06 87 VAL A O 1
ATOM 715 N N . TYR A 1 88 ? -4.666 15.087 19.350 1.00 91.69 88 TYR A N 1
ATOM 716 C CA . TYR A 1 88 ? -4.674 16.468 18.886 1.00 91.69 88 TYR A CA 1
ATOM 717 C C . TYR A 1 88 ? -3.897 17.393 19.826 1.00 91.69 88 TYR A C 1
ATOM 719 O O . TYR A 1 88 ? -3.063 18.172 19.370 1.00 91.69 88 TYR A O 1
ATOM 727 N N . GLU A 1 89 ? -4.138 17.304 21.135 1.00 88.56 89 GLU A N 1
ATOM 728 C CA . GLU A 1 89 ? -3.431 18.132 22.111 1.00 88.56 89 GLU A CA 1
ATOM 729 C C . GLU A 1 89 ? -1.941 17.821 22.158 1.00 88.56 89 GLU A C 1
ATOM 731 O O . GLU A 1 89 ? -1.146 18.747 22.318 1.00 88.56 89 GLU A O 1
ATOM 736 N N . HIS A 1 90 ? -1.539 16.572 21.929 1.00 88.25 90 HIS A N 1
ATOM 737 C CA . HIS A 1 90 ? -0.131 16.242 21.765 1.00 88.25 90 HIS A CA 1
ATOM 738 C C . HIS A 1 90 ? 0.488 16.931 20.542 1.00 88.25 90 HIS A C 1
ATOM 740 O O . HIS A 1 90 ? 1.448 17.694 20.677 1.00 88.25 90 HIS A O 1
ATOM 746 N N . LEU A 1 91 ? -0.123 16.754 19.366 1.00 88.38 91 LEU A N 1
ATOM 747 C CA . LEU A 1 91 ? 0.351 17.335 18.103 1.00 88.38 91 LEU A CA 1
ATOM 748 C C . LEU A 1 91 ? 0.425 18.867 18.149 1.00 88.38 91 LEU A C 1
ATOM 750 O O . LEU A 1 91 ? 1.186 19.480 17.394 1.00 88.38 91 LEU A O 1
ATOM 754 N N . MET A 1 92 ? -0.373 19.479 19.024 1.00 83.75 92 MET A N 1
ATOM 755 C CA . MET A 1 92 ? -0.349 20.907 19.303 1.00 83.75 92 MET A CA 1
ATOM 756 C C . MET A 1 92 ? 0.567 21.290 20.470 1.00 83.75 92 MET A C 1
ATOM 758 O O . MET A 1 92 ? 0.917 22.453 20.574 1.00 83.75 92 MET A O 1
ATOM 762 N N . SER A 1 93 ? 0.982 20.376 21.344 1.00 77.62 93 SER A N 1
ATOM 763 C CA . SER A 1 93 ? 1.898 20.666 22.457 1.00 77.62 93 SER A CA 1
ATOM 764 C C . SER A 1 93 ? 3.360 20.582 22.025 1.00 77.62 93 SER A C 1
ATOM 766 O O . SER A 1 93 ? 4.173 21.392 22.470 1.00 77.62 93 SER A O 1
ATOM 768 N N . ASN A 1 94 ? 3.695 19.637 21.142 1.00 67.81 94 ASN A N 1
ATOM 769 C CA . ASN A 1 94 ? 5.022 19.469 20.556 1.00 67.81 94 ASN A CA 1
ATOM 770 C C . ASN A 1 94 ? 4.894 18.451 19.397 1.00 67.81 94 ASN A C 1
ATOM 772 O O . ASN A 1 94 ? 4.783 17.267 19.705 1.00 67.81 94 ASN A O 1
ATOM 776 N N . PRO A 1 95 ? 4.911 18.825 18.092 1.00 66.19 95 PRO A N 1
ATOM 777 C CA . PRO A 1 95 ? 6.021 19.622 17.576 1.00 66.19 95 PRO A CA 1
ATOM 778 C C . PRO A 1 95 ? 5.757 20.478 16.301 1.00 66.19 95 PRO A C 1
ATOM 780 O O . PRO A 1 95 ? 4.893 20.218 15.454 1.00 66.19 95 PRO A O 1
ATOM 783 N N . LEU A 1 96 ? 6.571 21.527 16.129 1.00 80.38 96 LEU A N 1
ATOM 784 C CA . LEU A 1 96 ? 6.674 22.257 14.853 1.00 80.38 96 LEU A CA 1
ATOM 785 C C . LEU A 1 96 ? 7.504 21.503 13.799 1.00 80.38 96 LEU A C 1
ATOM 787 O O . LEU A 1 96 ? 7.458 21.844 12.620 1.00 80.38 96 LEU A O 1
ATOM 791 N N . LEU A 1 97 ? 8.268 20.509 14.240 1.00 83.94 97 LEU A N 1
ATOM 792 C CA . LEU A 1 97 ? 9.238 19.749 13.465 1.00 83.94 97 LEU A CA 1
ATOM 793 C C . LEU A 1 97 ? 9.006 18.255 13.718 1.00 83.94 97 LEU A C 1
ATOM 795 O O . LEU A 1 97 ? 8.599 17.896 14.817 1.00 83.94 97 LEU A O 1
ATOM 799 N N . PRO A 1 98 ? 9.216 17.360 12.749 1.00 87.88 98 PRO A N 1
ATOM 800 C CA . PRO A 1 98 ? 9.036 15.935 12.993 1.00 87.88 98 PRO A CA 1
ATOM 801 C C . PRO A 1 98 ? 9.949 15.417 14.109 1.00 87.88 98 PRO A C 1
ATOM 803 O O . PRO A 1 98 ? 11.022 15.965 14.359 1.00 87.88 98 PRO A O 1
ATOM 806 N N . ILE A 1 99 ? 9.542 14.338 14.776 1.00 87.31 99 ILE A N 1
ATOM 807 C CA . ILE A 1 99 ? 10.438 13.649 15.709 1.00 87.31 99 ILE A CA 1
ATOM 808 C C . ILE A 1 99 ? 11.638 13.060 14.955 1.00 87.31 99 ILE A C 1
ATOM 810 O O . ILE A 1 99 ? 11.510 12.599 13.818 1.00 87.31 99 ILE A O 1
ATOM 814 N N . SER A 1 100 ? 12.808 13.061 15.594 1.00 83.25 100 SER A N 1
ATOM 815 C CA . SER A 1 100 ? 13.954 12.318 15.074 1.00 83.25 100 SER A CA 1
ATOM 816 C C . SER A 1 100 ? 13.717 10.816 15.270 1.00 83.25 100 SER A C 1
ATOM 818 O O . SER A 1 100 ? 13.000 10.399 16.184 1.00 83.25 100 SER A O 1
ATOM 820 N N . ARG A 1 101 ? 14.324 9.980 14.421 1.00 74.00 101 ARG A N 1
ATOM 821 C CA . ARG A 1 101 ? 14.239 8.520 14.588 1.00 74.00 101 ARG A CA 1
ATOM 822 C C . ARG A 1 101 ? 14.975 8.025 15.829 1.00 74.00 101 ARG A C 1
ATOM 824 O O . ARG A 1 101 ? 14.551 7.044 16.424 1.00 74.00 101 ARG A O 1
ATOM 831 N N . GLU A 1 102 ? 16.054 8.698 16.207 1.00 78.88 102 GLU A N 1
ATOM 832 C CA . GLU A 1 102 ? 16.852 8.367 17.392 1.00 78.88 102 GLU A CA 1
ATOM 833 C C . GLU A 1 102 ? 16.052 8.611 18.679 1.00 78.88 102 GLU A C 1
ATOM 835 O O . GLU A 1 102 ? 16.115 7.814 19.612 1.00 78.88 102 GLU A O 1
ATOM 840 N N . ASP A 1 103 ? 15.215 9.651 18.686 1.00 84.69 103 ASP A N 1
ATOM 841 C CA . ASP A 1 103 ? 14.364 9.993 19.825 1.00 84.69 103 ASP A CA 1
ATOM 842 C C . ASP A 1 103 ? 13.017 9.259 19.824 1.00 84.69 103 ASP A C 1
ATOM 844 O O . ASP A 1 103 ? 12.286 9.354 20.808 1.00 84.69 103 ASP A O 1
ATOM 848 N N . ALA A 1 104 ? 12.658 8.548 18.748 1.00 84.75 104 ALA A N 1
ATOM 849 C CA . ALA A 1 104 ? 11.331 7.955 18.560 1.00 84.75 104 ALA A CA 1
ATOM 850 C C . ALA A 1 104 ? 10.913 7.075 19.749 1.00 84.75 104 ALA A C 1
ATOM 852 O O . ALA A 1 104 ? 9.869 7.302 20.357 1.00 84.75 104 ALA A O 1
ATOM 853 N N . GLN A 1 105 ? 11.779 6.148 20.171 1.00 85.19 105 GLN A N 1
ATOM 854 C CA . GLN A 1 105 ? 11.501 5.264 21.308 1.00 85.19 105 GLN A CA 1
ATOM 855 C C . GLN A 1 105 ? 11.343 6.040 22.625 1.00 85.19 105 GLN A C 1
ATOM 857 O O . GLN A 1 105 ? 10.433 5.767 23.408 1.00 85.19 105 GLN A O 1
ATOM 862 N N . ALA A 1 106 ? 12.211 7.028 22.866 1.00 87.88 106 ALA A N 1
ATOM 863 C CA . ALA A 1 106 ? 12.158 7.852 24.071 1.00 87.88 106 ALA A CA 1
ATOM 864 C C . ALA A 1 106 ? 10.890 8.717 24.107 1.00 87.88 106 ALA A C 1
ATOM 866 O O . ALA A 1 106 ? 10.285 8.886 25.163 1.00 87.88 106 ALA A O 1
ATOM 867 N N . ARG A 1 107 ? 10.460 9.237 22.951 1.00 87.00 107 ARG A N 1
ATOM 868 C CA . ARG A 1 107 ? 9.201 9.973 22.803 1.00 87.00 107 ARG A CA 1
ATOM 869 C C . ARG A 1 107 ? 8.004 9.061 23.016 1.00 87.00 107 ARG A C 1
ATOM 871 O O . ARG A 1 107 ? 7.137 9.413 23.799 1.00 87.00 107 ARG A O 1
ATOM 878 N N . PHE A 1 108 ? 7.985 7.884 22.401 1.00 90.12 108 PHE A N 1
ATOM 879 C CA . PHE A 1 108 ? 6.916 6.902 22.579 1.00 90.12 108 PHE A CA 1
ATOM 880 C C . PHE A 1 108 ? 6.684 6.561 24.062 1.00 90.12 108 PHE A C 1
ATOM 882 O O . PHE A 1 108 ? 5.539 6.550 24.515 1.00 90.12 108 PHE A O 1
ATOM 889 N N . ALA A 1 109 ? 7.770 6.394 24.826 1.00 89.88 109 ALA A N 1
ATOM 890 C CA . ALA A 1 109 ? 7.716 6.184 26.270 1.00 89.88 109 ALA A CA 1
ATOM 891 C C . ALA A 1 109 ? 7.299 7.437 27.060 1.00 89.88 109 ALA A C 1
ATOM 893 O O . ALA A 1 109 ? 6.478 7.365 27.970 1.00 89.88 109 ALA A O 1
ATOM 894 N N . ALA A 1 110 ? 7.814 8.616 26.696 1.00 88.12 110 ALA A N 1
ATOM 895 C CA . ALA A 1 110 ? 7.434 9.876 27.342 1.00 88.12 110 ALA A CA 1
ATOM 896 C C . ALA A 1 110 ? 5.931 10.182 27.209 1.00 88.12 110 ALA A C 1
ATOM 898 O O . ALA A 1 110 ? 5.354 10.799 28.103 1.00 88.12 110 ALA A O 1
ATOM 899 N N . GLU A 1 111 ? 5.305 9.716 26.126 1.00 88.81 111 GLU A N 1
ATOM 900 C CA . GLU A 1 111 ? 3.863 9.831 25.898 1.00 88.81 111 GLU A CA 1
ATOM 901 C C . GLU A 1 111 ? 3.031 8.708 26.541 1.00 88.81 111 GLU A C 1
ATOM 903 O O . GLU A 1 111 ? 1.813 8.671 26.364 1.00 88.81 111 GLU A O 1
ATOM 908 N N . GLY A 1 112 ? 3.657 7.801 27.300 1.00 88.31 112 GLY A N 1
ATOM 909 C CA . GLY A 1 112 ? 2.985 6.732 28.047 1.00 88.31 112 GLY A CA 1
ATOM 910 C C . GLY A 1 112 ? 2.409 5.611 27.180 1.00 88.31 112 GLY A C 1
ATOM 911 O O . GLY A 1 112 ? 1.525 4.884 27.627 1.00 88.31 112 GLY A O 1
ATOM 912 N N . LEU A 1 113 ? 2.859 5.476 25.929 1.00 92.88 113 LEU A N 1
ATOM 913 C CA . LEU A 1 113 ? 2.359 4.455 25.001 1.00 92.88 113 LEU A CA 1
ATOM 914 C C . LEU A 1 113 ? 3.197 3.165 25.000 1.00 92.88 113 LEU A C 1
ATOM 916 O O . LEU A 1 113 ? 2.785 2.189 24.372 1.00 92.88 113 LEU A O 1
ATOM 920 N N . ASP A 1 114 ? 4.321 3.142 25.722 1.00 93.50 114 ASP A N 1
ATOM 921 C CA . ASP A 1 114 ? 5.161 1.963 25.977 1.00 93.50 114 ASP A CA 1
ATOM 922 C C . ASP A 1 114 ? 4.637 1.061 27.110 1.00 93.50 114 ASP A C 1
ATOM 924 O O . ASP A 1 114 ? 5.181 -0.021 27.336 1.00 93.50 114 ASP A O 1
ATOM 928 N N . GLU A 1 115 ? 3.567 1.478 27.796 1.00 93.50 115 GLU A N 1
ATOM 929 C CA . GLU A 1 115 ? 2.828 0.641 28.742 1.00 93.50 115 GLU A CA 1
ATOM 930 C C . GLU A 1 115 ? 2.274 -0.633 28.061 1.00 93.50 115 GLU A C 1
ATOM 932 O O . GLU A 1 115 ? 2.090 -0.704 26.841 1.00 93.50 115 GLU A O 1
ATOM 937 N N . THR A 1 116 ? 1.973 -1.649 28.874 1.00 93.75 116 THR A N 1
ATOM 938 C CA . THR A 1 116 ? 1.273 -2.861 28.425 1.00 93.75 116 THR A CA 1
ATOM 939 C C . THR A 1 116 ? -0.192 -2.812 28.834 1.00 93.75 116 THR A C 1
ATOM 941 O O . THR A 1 116 ? -0.546 -2.283 29.889 1.00 93.75 116 THR A O 1
ATOM 944 N N . TYR A 1 117 ? -1.048 -3.372 27.987 1.00 92.62 117 TYR A N 1
ATOM 945 C CA . TYR A 1 117 ? -2.494 -3.254 28.092 1.00 92.62 117 TYR A CA 1
ATOM 946 C C . TYR A 1 117 ? -3.168 -4.620 28.087 1.00 92.62 117 TYR A C 1
ATOM 948 O O . TYR A 1 117 ? -2.699 -5.578 27.468 1.00 92.62 117 TYR A O 1
ATOM 956 N N . ASN A 1 118 ? -4.308 -4.705 28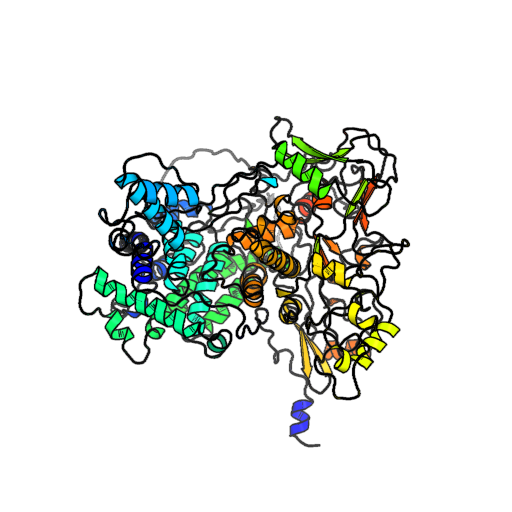.769 1.00 90.25 118 ASN A N 1
ATOM 957 C CA . ASN A 1 118 ? -5.000 -5.967 28.953 1.00 90.25 118 ASN A CA 1
ATOM 958 C C . ASN A 1 118 ? -6.006 -6.204 27.818 1.00 90.25 118 ASN A C 1
ATOM 960 O O . ASN A 1 118 ? -7.078 -5.592 27.799 1.00 90.25 118 ASN A O 1
ATOM 964 N N . GLY A 1 119 ? -5.676 -7.126 26.909 1.00 84.94 119 GLY A N 1
ATOM 965 C CA . GLY A 1 119 ? -6.541 -7.533 25.801 1.00 84.94 119 GLY A CA 1
ATOM 966 C C . GLY A 1 119 ? -7.770 -8.340 26.222 1.00 84.94 119 GLY A C 1
ATOM 967 O O . GLY A 1 119 ? -8.800 -8.300 25.554 1.00 84.94 119 GLY A O 1
ATOM 968 N N . VAL A 1 120 ? -7.694 -9.010 27.373 1.00 83.75 120 VAL A N 1
ATOM 969 C CA . VAL A 1 120 ? -8.796 -9.800 27.940 1.00 83.75 120 VAL A CA 1
ATOM 970 C C . VAL A 1 120 ? -9.858 -8.897 28.578 1.00 83.75 120 VAL A C 1
ATOM 972 O O . VAL A 1 120 ? -11.020 -9.280 28.733 1.00 83.75 120 VAL A O 1
ATOM 975 N N . GLN A 1 121 ? -9.492 -7.664 28.940 1.00 81.31 121 GLN A N 1
ATOM 976 C CA . GLN A 1 121 ? -10.383 -6.758 29.653 1.00 81.31 121 GLN A CA 1
ATOM 977 C C . GLN A 1 121 ? -11.611 -6.383 28.808 1.00 81.31 121 GLN A C 1
ATOM 979 O O . GLN A 1 121 ? -11.521 -5.692 27.797 1.00 81.31 121 GLN A O 1
ATOM 984 N N . GLY A 1 122 ? -12.791 -6.770 29.295 1.00 72.81 122 GLY A N 1
ATOM 985 C CA . GLY A 1 122 ? -14.069 -6.533 28.622 1.00 72.81 122 GLY A CA 1
ATOM 986 C C . GLY A 1 122 ? -14.585 -7.734 27.830 1.00 72.81 122 GLY A C 1
ATOM 987 O O . GLY A 1 122 ? -15.760 -7.726 27.466 1.00 72.81 122 GLY A O 1
ATOM 988 N N . LEU A 1 123 ? -13.776 -8.784 27.643 1.00 78.12 123 LEU A N 1
ATOM 989 C CA . LEU A 1 123 ? -14.229 -10.026 27.015 1.00 78.12 123 LEU A CA 1
ATOM 990 C C . LEU A 1 123 ? -15.187 -10.831 27.898 1.00 78.12 123 LEU A C 1
ATOM 992 O O . LEU A 1 123 ? -15.988 -11.588 27.363 1.00 78.12 123 LEU A O 1
ATOM 996 N N . ASP A 1 124 ? -15.213 -10.609 29.215 1.00 72.75 124 ASP A N 1
ATOM 997 C CA . ASP A 1 124 ? -16.220 -11.216 30.102 1.00 72.75 124 ASP A CA 1
ATOM 998 C C . ASP A 1 124 ? -17.655 -10.889 29.648 1.00 72.75 124 ASP A C 1
ATOM 1000 O O . ASP A 1 124 ? -18.563 -11.714 29.735 1.00 72.75 124 ASP A O 1
ATOM 1004 N N . ALA A 1 125 ? -17.864 -9.701 29.062 1.00 72.62 125 ALA A N 1
ATOM 1005 C CA . ALA A 1 125 ? -19.151 -9.305 28.486 1.00 72.62 125 ALA A CA 1
ATOM 1006 C C . ALA A 1 125 ? -19.565 -10.157 27.264 1.00 72.62 125 ALA A C 1
ATOM 1008 O O . ALA A 1 125 ? -20.720 -10.091 26.830 1.00 72.62 125 ALA A O 1
ATOM 1009 N N . MET A 1 126 ? -18.634 -10.954 26.728 1.00 74.12 126 MET A N 1
ATOM 1010 C CA . MET A 1 126 ? -18.809 -11.865 25.598 1.00 74.12 126 MET A CA 1
ATOM 1011 C C . MET A 1 126 ? -18.998 -13.326 26.011 1.00 74.12 126 MET A C 1
ATOM 1013 O O . MET A 1 126 ? -19.395 -14.121 25.159 1.00 74.12 126 MET A O 1
ATOM 1017 N N . GLU A 1 127 ? -18.774 -13.714 27.275 1.00 74.19 127 GLU A N 1
ATOM 1018 C CA . GLU A 1 127 ? -18.945 -15.114 27.712 1.00 74.19 127 GLU A CA 1
ATOM 1019 C C . GLU A 1 127 ? -20.347 -15.647 27.371 1.00 74.19 127 GLU A C 1
ATOM 1021 O O . GLU A 1 127 ? -20.504 -16.753 26.860 1.00 74.19 127 GLU A O 1
ATOM 1026 N N . GLY A 1 128 ? -21.372 -14.809 27.547 1.00 73.81 128 GLY A N 1
ATOM 1027 C CA . GLY A 1 128 ? -22.767 -15.114 27.221 1.00 73.81 128 GLY A CA 1
ATOM 1028 C C . GLY A 1 128 ? -23.134 -15.060 25.729 1.00 73.81 128 GLY A C 1
ATOM 1029 O O . GLY A 1 128 ? -24.294 -15.298 25.396 1.00 73.81 128 GLY A O 1
ATOM 1030 N N . LYS A 1 129 ? -22.196 -14.733 24.829 1.00 79.12 129 LYS A N 1
ATOM 1031 C CA . LYS A 1 129 ? -22.513 -14.294 23.455 1.00 79.12 129 LYS A CA 1
ATOM 1032 C C . LYS A 1 129 ? -21.760 -15.020 22.341 1.00 79.12 129 LYS A C 1
ATOM 1034 O O . LYS A 1 129 ? -21.965 -14.713 21.168 1.00 79.12 129 LYS A O 1
ATOM 1039 N N . VAL A 1 130 ? -20.905 -15.977 22.688 1.00 81.56 130 VAL A N 1
ATOM 1040 C CA . VAL A 1 130 ? -20.210 -16.830 21.718 1.00 81.56 130 VAL A CA 1
ATOM 1041 C C . VAL A 1 130 ? -20.989 -18.132 21.572 1.00 81.56 130 VAL A C 1
ATOM 1043 O O . VAL A 1 130 ? -21.132 -18.884 22.540 1.00 81.56 130 VAL A O 1
ATOM 1046 N N . PHE A 1 131 ? -21.503 -18.382 20.367 1.00 84.19 131 PHE A N 1
ATOM 1047 C CA . PHE A 1 131 ? -22.359 -19.528 20.070 1.00 84.19 131 PHE A CA 1
ATOM 1048 C C . PHE A 1 131 ? -21.767 -20.395 18.964 1.00 84.19 131 PHE A C 1
ATOM 1050 O O . PHE A 1 131 ? -21.395 -19.885 17.912 1.00 84.19 131 PHE A O 1
ATOM 1057 N N . ILE A 1 132 ? -21.781 -21.710 19.171 1.00 83.12 132 ILE A N 1
ATOM 1058 C CA . ILE A 1 132 ? -21.475 -22.714 18.147 1.00 83.12 132 ILE A CA 1
ATOM 1059 C C . ILE A 1 132 ? -22.709 -23.606 18.014 1.00 83.12 132 ILE A C 1
ATOM 1061 O O . ILE A 1 132 ? -23.255 -24.063 19.016 1.00 83.12 132 ILE A O 1
ATOM 1065 N N . HIS A 1 133 ? -23.204 -23.795 16.788 1.00 85.69 133 HIS A N 1
ATOM 1066 C CA . HIS A 1 133 ? -24.454 -24.527 16.517 1.00 85.69 133 HIS A CA 1
ATOM 1067 C C . HIS A 1 133 ? -25.665 -24.037 17.343 1.00 85.69 133 HIS A C 1
ATOM 1069 O O . HIS A 1 133 ? -26.557 -24.809 17.683 1.00 85.69 133 HIS A O 1
ATOM 1075 N N . GLY A 1 134 ? -25.698 -22.741 17.677 1.00 82.44 134 GLY A N 1
ATOM 1076 C CA . GLY A 1 134 ? -26.751 -22.134 18.500 1.00 82.44 134 GLY A CA 1
ATOM 1077 C C . GLY A 1 134 ? -26.618 -22.375 20.010 1.00 82.44 134 GLY A C 1
ATOM 1078 O O . GLY A 1 134 ? -27.451 -21.881 20.765 1.00 82.44 134 GLY A O 1
ATOM 1079 N N . LEU A 1 135 ? -25.578 -23.079 20.467 1.00 84.62 135 LEU A N 1
ATOM 1080 C CA . LEU A 1 135 ? -25.289 -23.321 21.882 1.00 84.62 135 LEU A CA 1
ATOM 1081 C C . LEU A 1 135 ? -24.199 -22.372 22.372 1.00 84.62 135 LEU A C 1
ATOM 1083 O O . LEU A 1 135 ? -23.169 -22.212 21.717 1.00 84.62 135 LEU A O 1
ATOM 1087 N N . ASN A 1 136 ? -24.402 -21.761 23.538 1.00 86.56 136 ASN A N 1
ATOM 1088 C CA . ASN A 1 136 ? -23.381 -20.916 24.149 1.00 86.56 136 ASN A CA 1
ATOM 1089 C C . ASN A 1 136 ? -22.180 -21.776 24.581 1.00 86.56 136 ASN A C 1
ATOM 1091 O O . ASN A 1 136 ? -22.360 -22.771 25.278 1.00 86.56 136 ASN A O 1
ATOM 1095 N N . VAL A 1 137 ? -20.962 -21.396 24.186 1.00 85.12 137 VAL A N 1
ATOM 1096 C CA . VAL A 1 137 ? -19.733 -22.182 24.432 1.00 85.12 137 VAL A CA 1
ATOM 1097 C C . VAL A 1 137 ? -19.358 -22.265 25.920 1.00 85.12 137 VAL A C 1
ATOM 1099 O O . VAL A 1 137 ? -18.835 -23.283 26.386 1.00 85.12 137 VAL A O 1
ATOM 1102 N N . ARG A 1 138 ? -19.618 -21.198 26.680 1.00 85.88 138 ARG A N 1
ATOM 1103 C CA . ARG A 1 138 ? -19.275 -21.071 28.105 1.00 85.88 138 ARG A CA 1
ATOM 1104 C C . ARG A 1 138 ? -20.359 -21.610 29.038 1.00 85.88 138 ARG A C 1
ATOM 1106 O O . ARG A 1 138 ? -20.087 -21.750 30.227 1.00 85.88 138 ARG A O 1
ATOM 1113 N N . ASP A 1 139 ? -21.536 -21.965 28.524 1.00 85.38 139 ASP A N 1
ATOM 1114 C CA . ASP A 1 139 ? -22.586 -22.606 29.313 1.00 85.38 139 ASP A CA 1
ATOM 1115 C C . ASP A 1 139 ? -22.151 -24.032 29.721 1.00 85.38 139 ASP A C 1
ATOM 1117 O O . ASP A 1 139 ? -21.920 -24.893 28.858 1.00 85.38 139 ASP A O 1
ATOM 1121 N N . PRO A 1 140 ? -21.981 -24.311 31.027 1.00 80.56 140 PRO A N 1
ATOM 1122 C CA . PRO A 1 140 ? -21.503 -25.601 31.502 1.00 80.56 140 PRO A CA 1
ATOM 1123 C C . PRO A 1 140 ? -22.513 -26.731 31.288 1.00 80.56 140 PRO A C 1
ATOM 1125 O O . PRO A 1 140 ? -22.087 -27.885 31.291 1.00 80.56 140 PRO A O 1
ATOM 1128 N N . ASP A 1 141 ? -23.797 -26.452 31.078 1.00 85.88 141 ASP A N 1
ATOM 1129 C CA . ASP A 1 141 ? -24.841 -27.477 31.002 1.00 85.88 141 ASP A CA 1
ATOM 1130 C C . ASP A 1 141 ? -25.131 -27.916 29.559 1.00 85.88 141 ASP A C 1
ATOM 1132 O O . ASP A 1 141 ? -25.587 -29.038 29.333 1.00 85.88 141 ASP A O 1
ATOM 1136 N N . LEU A 1 142 ? -24.796 -27.082 28.567 1.00 85.94 142 LEU A N 1
ATOM 1137 C CA . LEU A 1 142 ? -25.106 -27.339 27.153 1.00 85.94 142 LEU A CA 1
ATOM 1138 C C . LEU A 1 142 ? -24.102 -28.247 26.427 1.00 85.94 142 LEU A C 1
ATOM 1140 O O . LEU A 1 142 ? -24.438 -28.827 25.396 1.00 85.94 142 LEU A O 1
ATOM 1144 N N . TRP A 1 143 ? -22.880 -28.396 26.945 1.00 89.75 143 TRP A N 1
ATOM 1145 C CA . TRP A 1 143 ? -21.799 -29.110 26.255 1.00 89.75 143 TRP A CA 1
ATOM 1146 C C . TRP A 1 143 ? -21.390 -30.394 26.970 1.00 89.75 143 TRP A C 1
ATOM 1148 O O . TRP A 1 143 ? -21.228 -30.408 28.186 1.00 89.75 143 TRP A O 1
ATOM 1158 N N . THR A 1 144 ? -21.136 -31.482 26.243 1.00 90.31 144 THR A N 1
ATOM 1159 C CA . THR A 1 144 ? -20.450 -32.668 26.792 1.00 90.31 144 THR A CA 1
ATOM 1160 C C . THR A 1 144 ? -18.947 -32.584 26.523 1.00 90.31 144 THR A C 1
ATOM 1162 O O . THR A 1 144 ? -18.504 -31.839 25.649 1.00 90.31 144 THR A O 1
ATOM 1165 N N . LYS A 1 145 ? -18.132 -33.338 27.277 1.00 90.12 145 LYS A N 1
ATOM 1166 C CA . LYS A 1 145 ? -16.678 -33.369 27.039 1.00 90.12 145 LYS A CA 1
ATOM 1167 C C . LYS A 1 145 ? -16.363 -33.863 25.622 1.00 90.12 145 LYS A C 1
ATOM 1169 O O . LYS A 1 145 ? -15.532 -33.259 24.960 1.00 90.12 145 LYS A O 1
ATOM 1174 N N . ASP A 1 146 ? -17.066 -34.896 25.162 1.00 90.81 146 ASP A N 1
ATOM 1175 C CA . ASP A 1 146 ? -16.847 -35.488 23.840 1.00 90.81 146 ASP A CA 1
ATOM 1176 C C . ASP A 1 146 ? -17.211 -34.519 22.709 1.00 90.81 146 ASP A C 1
ATOM 1178 O O . ASP A 1 146 ? -16.449 -34.396 21.755 1.00 90.81 146 ASP A O 1
ATOM 1182 N N . ALA A 1 147 ? -18.309 -33.763 22.852 1.00 89.94 147 ALA A N 1
ATOM 1183 C CA . ALA A 1 147 ? -18.682 -32.728 21.888 1.00 89.94 147 ALA A CA 1
ATOM 1184 C C . ALA A 1 147 ? -17.613 -31.627 21.794 1.00 89.94 147 ALA A C 1
ATOM 1186 O O . ALA A 1 147 ? -17.197 -31.260 20.702 1.00 89.94 147 ALA A O 1
ATOM 1187 N N . LEU A 1 148 ? -17.098 -31.151 22.934 1.00 91.00 148 LEU A N 1
ATOM 1188 C CA . LEU A 1 148 ? -16.016 -30.157 22.958 1.00 91.00 148 LEU A CA 1
ATOM 1189 C C . LEU A 1 148 ? -14.720 -30.703 22.358 1.00 91.00 148 LEU A C 1
ATOM 1191 O O . LEU A 1 148 ? -14.008 -29.990 21.659 1.00 91.00 148 LEU A O 1
ATOM 1195 N N . THR A 1 149 ? -14.394 -31.963 22.643 1.00 91.88 149 THR A N 1
ATOM 1196 C CA . THR A 1 149 ? -13.234 -32.639 22.063 1.00 91.88 149 THR A CA 1
ATOM 1197 C C . THR A 1 149 ? -13.352 -32.732 20.544 1.00 91.88 149 THR A C 1
ATOM 1199 O O . THR A 1 149 ? -12.347 -32.534 19.868 1.00 91.88 149 THR A O 1
ATOM 1202 N N . GLU A 1 150 ? -14.544 -32.987 20.009 1.00 92.75 150 GLU A N 1
ATOM 1203 C CA . GLU A 1 150 ? -14.767 -33.033 18.564 1.00 92.75 150 GLU A CA 1
ATOM 1204 C C . GLU A 1 150 ? -14.650 -31.647 17.916 1.00 92.75 150 GLU A C 1
ATOM 1206 O O . GLU A 1 150 ? -13.920 -31.502 16.938 1.00 92.75 150 GLU A O 1
ATOM 1211 N N . GLU A 1 151 ? -15.253 -30.608 18.508 1.00 93.00 151 GLU A N 1
ATOM 1212 C CA . GLU A 1 151 ? -15.121 -29.226 18.014 1.00 93.00 151 GLU A CA 1
ATOM 1213 C C . GLU A 1 151 ? -13.671 -28.721 18.044 1.00 93.00 151 GLU A C 1
ATOM 1215 O O . GLU A 1 151 ? -13.222 -28.031 17.129 1.00 93.00 151 GLU A O 1
ATOM 1220 N N . LEU A 1 152 ? -12.914 -29.063 19.091 1.00 90.56 152 LEU A N 1
ATOM 1221 C CA . LEU A 1 152 ? -11.496 -28.717 19.184 1.00 90.56 152 LEU A CA 1
ATOM 1222 C C . LEU A 1 152 ? -10.666 -29.500 18.163 1.00 90.56 152 LEU A C 1
ATOM 1224 O O . LEU A 1 152 ? -9.782 -28.925 17.531 1.00 90.56 152 LEU A O 1
ATOM 1228 N N . ARG A 1 153 ? -10.957 -30.793 17.966 1.00 90.75 153 ARG A N 1
ATOM 1229 C CA . ARG A 1 153 ? -10.257 -31.639 16.991 1.00 90.75 153 ARG A CA 1
ATOM 1230 C C . ARG A 1 153 ? -10.495 -31.164 15.560 1.00 90.75 153 ARG A C 1
ATOM 1232 O O . ARG A 1 153 ? -9.533 -31.108 14.798 1.00 90.75 153 ARG A O 1
ATOM 1239 N N . SER A 1 154 ? -11.724 -30.784 15.209 1.00 88.94 154 SER A N 1
ATOM 1240 C CA . SER A 1 154 ? -12.052 -30.264 13.873 1.00 88.94 154 SER A CA 1
ATOM 1241 C C . SER A 1 154 ? -11.323 -28.952 13.555 1.00 88.94 154 SER A C 1
ATOM 1243 O O . SER A 1 154 ? -11.019 -28.685 12.396 1.00 88.94 154 SER A O 1
ATOM 1245 N N . ARG A 1 155 ? -10.960 -28.181 14.588 1.00 85.81 155 ARG A N 1
ATOM 1246 C CA . ARG A 1 155 ? -10.161 -26.944 14.509 1.00 85.81 155 ARG A CA 1
ATOM 1247 C C . ARG A 1 155 ? -8.654 -27.160 14.700 1.00 85.81 155 ARG A C 1
ATOM 1249 O O . ARG A 1 155 ? -7.896 -26.195 14.742 1.00 85.81 155 ARG A O 1
ATOM 1256 N N . GLY A 1 156 ? -8.201 -28.406 14.858 1.00 83.94 156 GLY A N 1
ATOM 1257 C CA . GLY A 1 156 ? -6.785 -28.729 15.070 1.00 83.94 156 GLY A CA 1
ATOM 1258 C C . GLY A 1 156 ? -6.218 -28.270 16.422 1.00 83.94 156 GLY A C 1
ATOM 1259 O O . GLY A 1 156 ? -5.015 -28.056 16.548 1.00 83.94 156 GLY A O 1
ATOM 1260 N N . LEU A 1 157 ? -7.062 -28.095 17.441 1.00 85.38 157 LEU A N 1
ATOM 1261 C CA . LEU A 1 157 ? -6.665 -27.667 18.784 1.00 85.38 157 LEU A CA 1
ATOM 1262 C C . LEU A 1 157 ? -6.439 -28.865 19.719 1.00 85.38 157 LEU A C 1
ATOM 1264 O O . LEU A 1 157 ? -7.050 -29.923 19.567 1.00 85.38 157 LEU A O 1
ATOM 1268 N N . SER A 1 158 ? -5.586 -28.690 20.739 1.00 86.44 158 SER A N 1
ATOM 1269 C CA . SER A 1 158 ? -5.365 -29.726 21.762 1.00 86.44 158 SER A CA 1
ATOM 1270 C C . SER A 1 158 ? -6.664 -30.052 22.503 1.00 86.44 158 SER A C 1
ATOM 1272 O O . SER A 1 158 ? -7.375 -29.167 22.992 1.00 86.44 158 SER A O 1
ATOM 1274 N N . THR A 1 159 ? -6.926 -31.350 22.640 1.00 90.31 159 THR A N 1
ATOM 1275 C CA . THR A 1 159 ? -8.087 -31.912 23.337 1.00 90.31 159 THR A CA 1
ATOM 1276 C C . THR A 1 159 ? -7.785 -32.289 24.790 1.00 90.31 159 THR A C 1
ATOM 1278 O O . THR A 1 159 ? -8.597 -32.946 25.444 1.00 90.31 159 THR A O 1
ATOM 1281 N N . ASP A 1 160 ? -6.619 -31.893 25.305 1.00 90.12 160 ASP A N 1
ATOM 1282 C CA . ASP A 1 160 ? -6.178 -32.233 26.654 1.00 90.12 160 ASP A CA 1
ATOM 1283 C C . ASP A 1 160 ? -6.808 -31.309 27.702 1.00 90.12 160 ASP A C 1
ATOM 1285 O O . ASP A 1 160 ? -6.951 -30.096 27.497 1.00 90.12 160 ASP A O 1
ATOM 1289 N N . GLY A 1 161 ? -7.149 -31.886 28.858 1.00 90.75 161 GLY A N 1
ATOM 1290 C CA . GLY A 1 161 ? -7.665 -31.161 30.022 1.00 90.75 161 GLY A CA 1
ATOM 1291 C C . GLY A 1 161 ? -9.055 -31.598 30.492 1.00 90.75 161 GLY A C 1
ATOM 1292 O O . GLY A 1 161 ? -9.618 -32.622 30.071 1.00 90.75 161 GLY A O 1
ATOM 1293 N N . ARG A 1 162 ? -9.602 -30.830 31.442 1.00 92.12 162 ARG A N 1
ATOM 1294 C CA . ARG A 1 162 ? -10.971 -31.000 31.954 1.00 92.12 162 ARG A CA 1
ATOM 1295 C C . ARG A 1 162 ? -11.964 -30.296 31.031 1.00 92.12 162 ARG A C 1
ATOM 1297 O O . ARG A 1 162 ? -11.588 -29.434 30.248 1.00 92.12 162 ARG A O 1
ATOM 1304 N N . LYS A 1 163 ? -13.255 -30.614 31.170 1.00 90.62 163 LYS A N 1
ATOM 1305 C CA . LYS A 1 163 ? -14.346 -29.985 30.401 1.00 90.62 163 LYS A CA 1
ATOM 1306 C C . LYS A 1 163 ? -14.247 -28.451 30.387 1.00 90.62 163 LYS A C 1
ATOM 1308 O O . LYS A 1 163 ? -14.328 -27.850 29.326 1.00 90.62 163 LYS A O 1
ATOM 1313 N N . THR A 1 164 ? -13.987 -27.840 31.540 1.00 88.75 164 THR A N 1
ATOM 1314 C CA . THR A 1 164 ? -13.832 -26.385 31.687 1.00 88.75 164 THR A CA 1
ATOM 1315 C C . THR A 1 164 ? -12.648 -25.819 30.905 1.00 88.75 164 THR A C 1
ATOM 1317 O O . THR A 1 164 ? -12.741 -24.712 30.383 1.00 88.75 164 THR A O 1
ATOM 1320 N N . ASP A 1 165 ? -11.547 -26.570 30.801 1.00 90.00 165 ASP A N 1
ATOM 1321 C CA . ASP A 1 165 ? -10.373 -26.167 30.021 1.00 90.00 165 ASP A CA 1
ATOM 1322 C C . ASP A 1 165 ? -10.669 -26.230 28.523 1.00 90.00 165 ASP A C 1
ATOM 1324 O O . ASP A 1 165 ? -10.280 -25.328 27.787 1.00 90.00 165 ASP A O 1
ATOM 1328 N N . LEU A 1 166 ? -11.405 -27.260 28.088 1.00 91.44 166 LEU A N 1
ATOM 1329 C CA . LEU A 1 166 ? -11.845 -27.398 26.700 1.00 91.44 166 LEU A CA 1
ATOM 1330 C C . LEU A 1 166 ? -12.822 -26.281 26.308 1.00 91.44 166 LEU A C 1
ATOM 1332 O O . LEU A 1 166 ? -12.660 -25.684 25.250 1.00 91.44 166 LEU A O 1
ATOM 1336 N N . GLN A 1 167 ? -13.785 -25.948 27.179 1.00 90.19 167 GLN A N 1
ATOM 1337 C CA . GLN A 1 167 ? -14.715 -24.833 26.956 1.00 90.19 167 GLN A CA 1
ATOM 1338 C C . GLN A 1 167 ? -13.990 -23.496 26.860 1.00 90.19 167 GLN A C 1
ATOM 1340 O O . GLN A 1 167 ? -14.281 -22.710 25.965 1.00 90.19 167 GLN A O 1
ATOM 1345 N N . ARG A 1 168 ? -13.046 -23.233 27.774 1.00 88.06 168 ARG A N 1
ATOM 1346 C CA . ARG A 1 168 ? -12.244 -22.007 27.737 1.00 88.06 168 ARG A CA 1
ATOM 1347 C C . ARG A 1 168 ? -11.448 -21.925 26.435 1.00 88.06 168 ARG A C 1
ATOM 1349 O O . ARG A 1 168 ? -11.532 -20.911 25.765 1.00 88.06 168 ARG A O 1
ATOM 1356 N N . ARG A 1 169 ? -10.761 -23.001 26.043 1.00 89.56 169 ARG A N 1
ATOM 1357 C CA . ARG A 1 169 ? -9.951 -23.038 24.816 1.00 89.56 169 ARG A CA 1
ATOM 1358 C C . ARG A 1 169 ? -10.784 -22.832 23.552 1.00 89.56 169 ARG A C 1
ATOM 1360 O O . ARG A 1 169 ? -10.357 -22.126 22.648 1.00 89.56 169 ARG A O 1
ATOM 1367 N N . LEU A 1 170 ? -11.964 -23.449 23.488 1.00 88.69 170 LEU A N 1
ATOM 1368 C CA . LEU A 1 170 ? -12.877 -23.268 22.363 1.00 88.69 170 LEU A CA 1
ATOM 1369 C C . LEU A 1 170 ? -13.408 -21.832 22.318 1.00 88.69 170 LEU A C 1
ATOM 1371 O O . LEU A 1 170 ? -13.449 -21.229 21.255 1.00 88.69 170 LEU A O 1
ATOM 1375 N N . TRP A 1 171 ? -13.753 -21.260 23.473 1.00 88.62 171 TRP A N 1
ATOM 1376 C CA . TRP A 1 171 ? -14.190 -19.870 23.561 1.00 88.62 171 TRP A CA 1
ATOM 1377 C C . TRP A 1 171 ? -13.083 -18.884 23.167 1.00 88.62 171 TRP A C 1
ATOM 1379 O O . TRP A 1 171 ? -13.340 -18.002 22.357 1.00 88.62 171 TRP A O 1
ATOM 1389 N N . GLU A 1 172 ? -11.857 -19.066 23.673 1.00 86.44 172 GLU A N 1
ATOM 1390 C CA . GLU A 1 172 ? -10.675 -18.268 23.310 1.00 86.44 172 GLU A CA 1
ATOM 1391 C C . GLU A 1 172 ? -10.431 -18.311 21.798 1.00 86.44 172 GLU A C 1
ATOM 1393 O O . GLU A 1 172 ? -10.202 -17.270 21.187 1.00 86.44 172 GLU A O 1
ATOM 1398 N N . TYR A 1 173 ? -10.554 -19.495 21.189 1.00 85.62 173 TYR A N 1
ATOM 1399 C CA . TYR A 1 173 ? -10.437 -19.660 19.744 1.00 85.62 173 TYR A CA 1
ATOM 1400 C C . TYR A 1 173 ? -11.504 -18.868 18.984 1.00 85.62 173 TYR A C 1
ATOM 1402 O O . TYR A 1 173 ? -11.152 -18.065 18.134 1.00 85.62 173 TYR A O 1
ATOM 1410 N N . GLU A 1 174 ? -12.792 -19.025 19.299 1.00 85.56 174 GLU A N 1
ATOM 1411 C CA . GLU A 1 174 ? -13.871 -18.294 18.605 1.00 85.56 174 GLU A CA 1
ATOM 1412 C C . GLU A 1 174 ? -13.772 -16.768 18.803 1.00 85.56 174 GLU A C 1
ATOM 1414 O O . GLU A 1 174 ? -14.119 -15.969 17.930 1.00 85.56 174 GLU A O 1
ATOM 1419 N N . CYS A 1 175 ? -13.267 -16.349 19.959 1.00 82.25 175 CYS A N 1
ATOM 1420 C CA . CYS A 1 175 ? -12.923 -14.967 20.249 1.00 82.25 175 CYS A CA 1
ATOM 1421 C C . CYS A 1 175 ? -11.809 -14.454 19.316 1.00 82.25 175 CYS A C 1
ATOM 1423 O O . CYS A 1 175 ? -11.994 -13.451 18.623 1.00 82.25 175 CYS A O 1
ATOM 1425 N N . ASP A 1 176 ? -10.691 -15.171 19.226 1.00 81.56 176 ASP A N 1
ATOM 1426 C CA . ASP A 1 176 ? -9.598 -14.842 18.310 1.00 81.56 176 ASP A CA 1
ATOM 1427 C C . ASP A 1 176 ? -10.004 -14.973 16.829 1.00 81.56 176 ASP A C 1
ATOM 1429 O O . ASP A 1 176 ? -9.512 -14.223 15.987 1.00 81.56 176 ASP A O 1
ATOM 1433 N N . GLU A 1 177 ? -10.949 -15.848 16.482 1.00 79.50 177 GLU A N 1
ATOM 1434 C CA . GLU A 1 177 ? -11.512 -15.905 15.130 1.00 79.50 177 GLU A CA 1
ATOM 1435 C C . GLU A 1 177 ? -12.222 -14.591 14.769 1.00 79.50 177 GLU A C 1
ATOM 1437 O O . GLU A 1 177 ? -12.126 -14.124 13.630 1.00 79.50 177 GLU A O 1
ATOM 1442 N N . ARG A 1 178 ? -12.893 -13.972 15.750 1.00 77.31 178 ARG A N 1
ATOM 1443 C CA . ARG A 1 178 ? -13.659 -12.732 15.585 1.00 77.31 178 ARG A CA 1
ATOM 1444 C C . ARG A 1 178 ? -12.787 -11.476 15.578 1.00 77.31 178 ARG A C 1
ATOM 1446 O O . ARG A 1 178 ? -13.043 -10.577 14.776 1.00 77.31 178 ARG A O 1
ATOM 1453 N N . PHE A 1 179 ? -11.792 -11.379 16.460 1.00 75.12 179 PHE A N 1
ATOM 1454 C CA . PHE A 1 179 ? -11.006 -10.147 16.647 1.00 75.12 179 PHE A CA 1
ATOM 1455 C C . PHE A 1 179 ? -9.486 -10.322 16.596 1.00 75.12 179 PHE A C 1
ATOM 1457 O O . PHE A 1 179 ? -8.753 -9.341 16.730 1.00 75.12 179 PHE A O 1
ATOM 1464 N N . GLY A 1 180 ? -8.996 -11.537 16.364 1.00 77.75 180 GLY A N 1
ATOM 1465 C CA . GLY A 1 180 ? -7.600 -11.772 16.029 1.00 77.75 180 GLY A CA 1
ATOM 1466 C C . GLY A 1 180 ? -7.236 -11.147 14.683 1.00 77.75 180 GLY A C 1
ATOM 1467 O O . GLY A 1 180 ? -8.065 -11.008 13.774 1.00 77.75 180 GLY A O 1
ATOM 1468 N N . VAL A 1 181 ? -5.979 -10.727 14.559 1.00 76.25 181 VAL A N 1
ATOM 1469 C CA . VAL A 1 181 ? -5.488 -9.988 13.387 1.00 76.25 181 VAL A CA 1
ATOM 1470 C C . VAL A 1 181 ? -4.292 -10.698 12.762 1.00 76.25 181 VAL A C 1
ATOM 1472 O O . VAL A 1 181 ? -3.535 -11.384 13.449 1.00 76.25 181 VAL A O 1
ATOM 1475 N N . SER A 1 182 ? -4.143 -10.519 11.445 1.00 72.06 182 SER A N 1
ATOM 1476 C CA . SER A 1 182 ? -3.026 -11.023 10.641 1.00 72.06 182 SER A CA 1
ATOM 1477 C C . SER A 1 182 ? -2.886 -12.541 10.713 1.00 72.06 182 SER A C 1
ATOM 1479 O O . SER A 1 182 ? -1.905 -13.056 11.237 1.00 72.06 182 SER A O 1
ATOM 1481 N N . ARG A 1 183 ? -3.873 -13.274 10.187 1.00 79.44 183 ARG A N 1
ATOM 1482 C CA . ARG A 1 183 ? -3.657 -14.689 9.858 1.00 79.44 183 ARG A CA 1
ATOM 1483 C C . ARG A 1 183 ? -2.706 -14.791 8.679 1.00 79.44 183 ARG A C 1
ATOM 1485 O O . ARG A 1 183 ? -2.662 -13.892 7.841 1.00 79.44 183 ARG A O 1
ATOM 1492 N N . GLN A 1 184 ? -1.957 -15.880 8.642 1.00 78.75 184 GLN A N 1
ATOM 1493 C CA . GLN A 1 184 ? -0.891 -16.070 7.674 1.00 78.75 184 GLN A CA 1
ATOM 1494 C C . GLN A 1 184 ? -0.991 -17.442 7.026 1.00 78.75 184 GLN A C 1
ATOM 1496 O O . GLN A 1 184 ? -1.424 -18.416 7.646 1.00 78.75 184 GLN A O 1
ATOM 1501 N N . SER A 1 185 ? -0.552 -17.508 5.776 1.00 87.06 185 SER A N 1
ATOM 1502 C CA . SER A 1 185 ? -0.398 -18.758 5.044 1.00 87.06 185 SER A CA 1
ATOM 1503 C C . SER A 1 185 ? 0.639 -19.664 5.692 1.00 87.06 185 SER A C 1
ATOM 1505 O O . SER A 1 185 ? 1.681 -19.205 6.163 1.00 87.06 185 SER A O 1
ATOM 1507 N N . ASN A 1 186 ? 0.380 -20.973 5.667 1.00 84.69 186 ASN A N 1
ATOM 1508 C CA . ASN A 1 186 ? 1.281 -21.966 6.244 1.00 84.69 186 ASN A CA 1
ATOM 1509 C C . ASN A 1 186 ? 2.615 -22.063 5.485 1.00 84.69 186 ASN A C 1
ATOM 1511 O O . ASN A 1 186 ? 3.598 -22.357 6.138 1.00 84.69 186 ASN A O 1
ATOM 1515 N N . LEU A 1 187 ? 2.661 -21.787 4.170 1.00 89.50 187 LEU A N 1
ATOM 1516 C CA . LEU A 1 187 ? 3.861 -21.791 3.302 1.00 89.50 187 LEU A CA 1
ATOM 1517 C C . LEU A 1 187 ? 4.769 -23.043 3.422 1.00 89.50 187 LEU A C 1
ATOM 1519 O O . LEU A 1 187 ? 5.966 -22.985 3.125 1.00 89.50 187 LEU A O 1
ATOM 1523 N N . SER A 1 188 ? 4.219 -24.201 3.804 1.00 89.94 188 SER A N 1
ATOM 1524 C CA . SER A 1 188 ? 4.988 -25.446 3.998 1.00 89.94 188 SER A CA 1
ATOM 1525 C C . SER A 1 188 ? 5.670 -25.971 2.748 1.00 89.94 188 SER A C 1
ATOM 1527 O O . SER A 1 188 ? 6.703 -26.626 2.869 1.00 89.94 188 SER A O 1
ATOM 1529 N N . HIS A 1 189 ? 5.182 -25.634 1.554 1.00 88.75 189 HIS A N 1
ATOM 1530 C CA . HIS A 1 189 ? 5.876 -25.932 0.297 1.00 88.75 189 HIS A CA 1
ATOM 1531 C C . HIS A 1 189 ? 7.221 -25.202 0.158 1.00 88.75 189 HIS A C 1
ATOM 1533 O O . HIS A 1 189 ? 8.044 -25.600 -0.662 1.00 88.75 189 HIS A O 1
ATOM 1539 N N . TRP A 1 190 ? 7.478 -24.195 0.997 1.00 89.75 190 TRP A N 1
ATOM 1540 C CA . TRP A 1 190 ? 8.767 -23.516 1.162 1.00 89.75 190 TRP A CA 1
ATOM 1541 C C . TRP A 1 190 ? 9.506 -23.898 2.456 1.00 89.75 190 TRP A C 1
ATOM 1543 O O . TRP A 1 190 ? 10.600 -23.394 2.711 1.00 89.75 190 TRP A O 1
ATOM 1553 N N . GLY A 1 191 ? 8.956 -24.812 3.264 1.00 87.75 191 GLY A N 1
ATOM 1554 C CA . GLY A 1 191 ? 9.556 -25.280 4.522 1.00 87.75 191 GLY A CA 1
ATOM 1555 C C . GLY A 1 191 ? 9.343 -24.325 5.692 1.00 87.75 191 GLY A C 1
ATOM 1556 O O . GLY A 1 191 ? 9.990 -24.459 6.730 1.00 87.75 191 GLY A O 1
ATOM 1557 N N . ILE A 1 192 ? 8.452 -23.356 5.513 1.00 88.81 192 ILE A N 1
ATOM 1558 C CA . ILE A 1 192 ? 7.956 -22.470 6.558 1.00 88.81 192 ILE A CA 1
ATOM 1559 C C . ILE A 1 192 ? 6.705 -23.156 7.104 1.00 88.81 192 ILE A C 1
ATOM 1561 O O . ILE A 1 192 ? 5.903 -23.647 6.327 1.00 88.81 192 ILE A O 1
ATOM 1565 N N . HIS A 1 193 ? 6.553 -23.281 8.418 1.00 87.19 193 HIS A N 1
ATOM 1566 C CA . HIS A 1 193 ? 5.387 -23.939 9.009 1.00 87.19 193 HIS A CA 1
ATOM 1567 C C . HIS A 1 193 ? 4.729 -22.983 9.992 1.00 87.19 193 HIS A C 1
ATOM 1569 O O . HIS A 1 193 ? 5.293 -22.706 11.049 1.00 87.19 193 HIS A O 1
ATOM 1575 N N . ARG A 1 194 ? 3.533 -22.497 9.649 1.00 84.75 194 ARG A N 1
ATOM 1576 C CA . ARG A 1 194 ? 2.753 -21.597 10.510 1.00 84.75 194 ARG A CA 1
ATOM 1577 C C . ARG A 1 194 ? 1.459 -22.247 10.964 1.00 84.75 194 ARG A C 1
ATOM 1579 O O . ARG A 1 194 ? 0.759 -22.879 10.173 1.00 84.75 194 ARG A O 1
ATOM 1586 N N . GLU A 1 195 ? 1.136 -22.095 12.241 1.00 75.00 195 GLU A N 1
ATOM 1587 C CA . GLU A 1 195 ? -0.176 -22.496 12.742 1.00 75.00 195 GLU A CA 1
ATOM 1588 C C . GLU A 1 195 ? -1.264 -21.591 12.139 1.00 75.00 195 GLU A C 1
ATOM 1590 O O . GLU A 1 195 ? -1.010 -20.409 11.912 1.00 75.00 195 GLU A O 1
ATOM 1595 N N . PRO A 1 196 ? -2.493 -22.090 11.921 1.00 68.75 196 PRO A N 1
ATOM 1596 C CA . PRO A 1 196 ? -3.601 -21.308 11.359 1.00 68.75 196 PRO A CA 1
ATOM 1597 C C . PRO A 1 196 ? -4.182 -20.272 12.345 1.00 68.75 196 PRO A C 1
ATOM 1599 O O . PRO A 1 196 ? -5.350 -19.899 12.251 1.00 68.75 196 PRO A O 1
ATOM 1602 N N . ARG A 1 197 ? -3.389 -19.825 13.323 1.00 71.06 197 ARG A N 1
ATOM 1603 C CA . ARG A 1 197 ? -3.793 -18.872 14.357 1.00 71.06 197 ARG A CA 1
ATOM 1604 C C . ARG A 1 197 ? -3.467 -17.441 13.930 1.00 71.06 197 ARG A C 1
ATOM 1606 O O . ARG A 1 197 ? -2.513 -17.226 13.182 1.00 71.06 197 ARG A O 1
ATOM 1613 N N . PRO A 1 198 ? -4.243 -16.448 14.389 1.00 76.38 198 PRO A N 1
ATOM 1614 C CA . PRO A 1 198 ? -3.884 -15.053 14.178 1.00 76.38 198 PRO A CA 1
ATOM 1615 C C . PRO A 1 198 ? -2.566 -14.729 14.896 1.00 76.38 198 PRO A C 1
ATOM 1617 O O . PRO A 1 198 ? -2.323 -15.200 16.005 1.00 76.38 198 PRO A O 1
ATOM 1620 N N . VAL A 1 199 ? -1.723 -13.900 14.274 1.00 76.06 199 VAL A N 1
ATOM 1621 C CA . VAL A 1 199 ? -0.456 -13.432 14.872 1.00 76.06 199 VAL A CA 1
ATOM 1622 C C . VAL A 1 199 ? -0.708 -12.664 16.173 1.00 76.06 199 VAL A C 1
ATOM 1624 O O . VAL A 1 199 ? 0.090 -12.716 17.107 1.00 76.06 199 VAL A O 1
ATOM 1627 N N . MET A 1 200 ? -1.833 -11.953 16.244 1.00 80.94 200 MET A N 1
ATOM 1628 C CA . MET A 1 200 ? -2.280 -11.252 17.441 1.00 80.94 200 MET A CA 1
ATOM 1629 C C . MET A 1 200 ? -3.582 -11.869 17.954 1.00 80.94 200 MET A C 1
ATOM 1631 O O . MET A 1 200 ? -4.597 -11.822 17.257 1.00 80.94 200 MET A O 1
ATOM 1635 N N . SER A 1 201 ? -3.541 -12.363 19.194 1.00 83.06 201 SER A N 1
ATOM 1636 C CA . SER A 1 201 ? -4.651 -13.009 19.908 1.00 83.06 201 SER A CA 1
ATOM 1637 C C . SER A 1 201 ? -5.049 -12.220 21.162 1.00 83.06 201 SER A C 1
ATOM 1639 O O . SER A 1 201 ? -4.523 -12.484 22.249 1.00 83.06 201 SER A O 1
ATOM 1641 N N . PRO A 1 202 ? -5.951 -11.226 21.059 1.00 81.56 202 PRO A N 1
ATOM 1642 C CA . PRO A 1 202 ? -6.382 -10.449 22.220 1.00 81.56 202 PRO A CA 1
ATOM 1643 C C . PRO A 1 202 ? -7.047 -11.296 23.311 1.00 81.56 202 PRO A C 1
ATOM 1645 O O . PRO A 1 202 ? -6.994 -10.921 24.479 1.00 81.56 202 PRO A O 1
ATOM 1648 N N . ALA A 1 203 ? -7.632 -12.452 22.961 1.00 79.38 203 ALA A N 1
ATOM 1649 C CA . ALA A 1 203 ? -8.391 -13.280 23.899 1.00 79.38 203 ALA A CA 1
ATOM 1650 C C . ALA A 1 203 ? -7.530 -13.918 24.990 1.00 79.38 203 ALA A C 1
ATOM 1652 O O . ALA A 1 203 ? -8.046 -14.333 26.025 1.00 79.38 203 ALA A O 1
ATOM 1653 N N . THR A 1 204 ? -6.222 -13.996 24.759 1.00 80.56 204 THR A N 1
ATOM 1654 C CA . THR A 1 204 ? -5.283 -14.726 25.614 1.00 80.56 204 THR A CA 1
ATOM 1655 C C . THR A 1 204 ? -4.159 -13.847 26.157 1.00 80.56 204 THR A C 1
ATOM 1657 O O . THR A 1 204 ? -3.352 -14.319 26.959 1.00 80.56 204 THR A O 1
ATOM 1660 N N . ARG A 1 205 ? -4.100 -12.566 25.763 1.00 85.06 205 ARG A N 1
ATOM 1661 C CA . ARG A 1 205 ? -2.979 -11.670 26.074 1.00 85.06 205 ARG A CA 1
ATOM 1662 C C . ARG A 1 205 ? -3.367 -10.533 27.008 1.00 85.06 205 ARG A C 1
ATOM 1664 O O . ARG A 1 205 ? -4.253 -9.731 26.723 1.00 85.06 205 ARG A O 1
ATOM 1671 N N . THR A 1 206 ? -2.636 -10.427 28.113 1.00 87.31 206 THR A N 1
ATOM 1672 C CA . THR A 1 206 ? -2.760 -9.331 29.089 1.00 87.31 206 THR A CA 1
ATOM 1673 C C . THR A 1 206 ? -1.658 -8.277 28.951 1.00 87.31 206 THR A C 1
ATOM 1675 O O . THR A 1 206 ? -1.620 -7.341 29.741 1.00 87.31 206 THR A O 1
ATOM 1678 N N . ASP A 1 207 ? -0.749 -8.456 27.992 1.00 91.19 207 ASP A N 1
ATOM 1679 C CA . ASP A 1 207 ? 0.479 -7.690 27.781 1.00 91.19 207 ASP A CA 1
ATOM 1680 C C . ASP A 1 207 ? 0.566 -7.125 26.350 1.00 91.19 207 ASP A C 1
ATOM 1682 O O . ASP A 1 207 ? 1.597 -7.188 25.678 1.00 91.19 207 ASP A O 1
ATOM 1686 N N . MET A 1 208 ? -0.551 -6.611 25.838 1.00 92.12 208 MET A N 1
ATOM 1687 C CA . MET A 1 208 ? -0.612 -6.041 24.494 1.00 92.12 208 MET A CA 1
ATOM 1688 C C . MET A 1 208 ? 0.020 -4.650 24.457 1.00 92.12 208 MET A C 1
ATOM 1690 O O . MET A 1 208 ? -0.121 -3.866 25.391 1.00 92.12 208 MET A O 1
ATOM 1694 N N . SER A 1 209 ? 0.680 -4.317 23.354 1.00 93.50 209 SER A N 1
ATOM 1695 C CA . SER A 1 209 ? 1.172 -2.963 23.074 1.00 93.50 209 SER A CA 1
ATOM 1696 C C . SER A 1 209 ? 0.045 -2.024 22.625 1.00 93.50 209 SER A C 1
ATOM 1698 O O . SER A 1 209 ? -0.989 -2.472 22.123 1.00 93.50 209 SER A O 1
ATOM 1700 N N . ALA A 1 210 ? 0.253 -0.704 22.710 1.00 95.19 210 ALA A N 1
ATOM 1701 C CA . ALA A 1 210 ? -0.710 0.279 22.194 1.00 95.19 210 ALA A CA 1
ATOM 1702 C C . ALA A 1 210 ? -1.054 0.047 20.708 1.00 95.19 210 ALA A C 1
ATOM 1704 O O . ALA A 1 210 ? -2.211 0.172 20.305 1.00 95.19 210 ALA A O 1
ATOM 1705 N N . LEU A 1 211 ? -0.061 -0.343 19.899 1.00 94.00 211 LEU A N 1
ATOM 1706 C CA . LEU A 1 211 ? -0.248 -0.641 18.479 1.00 94.00 211 LEU A CA 1
ATOM 1707 C C . LEU A 1 211 ? -1.189 -1.838 18.264 1.00 94.00 211 LEU A C 1
ATOM 1709 O O . LEU A 1 211 ? -2.086 -1.778 17.425 1.00 94.00 211 LEU A O 1
ATOM 1713 N N . GLU A 1 212 ? -1.015 -2.909 19.038 1.00 92.50 212 GLU A N 1
ATOM 1714 C CA . GLU A 1 212 ? -1.878 -4.095 18.998 1.00 92.50 212 GLU A CA 1
ATOM 1715 C C . GLU A 1 212 ? -3.309 -3.772 19.446 1.00 92.50 212 GLU A C 1
ATOM 1717 O O . GLU A 1 212 ? -4.271 -4.167 18.785 1.00 92.50 212 GLU A O 1
ATOM 1722 N N . MET A 1 213 ? -3.458 -2.981 20.511 1.00 93.81 213 MET A N 1
ATOM 1723 C CA . MET A 1 213 ? -4.762 -2.530 21.007 1.00 93.81 213 MET A CA 1
ATOM 1724 C C . MET A 1 213 ? -5.524 -1.718 19.952 1.00 93.81 213 MET A C 1
ATOM 1726 O O . MET A 1 213 ? -6.690 -1.997 19.664 1.00 93.81 213 MET A O 1
ATOM 1730 N N . TYR A 1 214 ? -4.874 -0.742 19.310 1.00 95.75 214 TYR A N 1
ATOM 1731 C CA . TYR A 1 214 ? -5.520 0.041 18.254 1.00 95.75 214 TYR A CA 1
ATOM 1732 C C . TYR A 1 214 ? -5.829 -0.792 17.006 1.00 95.75 214 TYR A C 1
ATOM 1734 O O . TYR A 1 214 ? -6.890 -0.617 16.407 1.00 95.75 214 TYR A O 1
ATOM 1742 N N . THR A 1 215 ? -4.966 -1.742 16.646 1.00 94.12 215 THR A N 1
ATOM 1743 C CA . THR A 1 215 ? -5.224 -2.682 15.548 1.00 94.12 215 THR A CA 1
ATOM 1744 C C . THR A 1 215 ? -6.446 -3.571 15.831 1.00 94.12 215 THR A C 1
ATOM 1746 O O . THR A 1 215 ? -7.284 -3.750 14.944 1.00 94.12 215 THR A O 1
ATOM 1749 N N . ALA A 1 216 ? -6.626 -4.050 17.068 1.00 91.94 216 ALA A N 1
ATOM 1750 C CA . ALA A 1 216 ? -7.830 -4.782 17.481 1.00 91.94 216 ALA A CA 1
ATOM 1751 C C . ALA A 1 216 ? -9.100 -3.909 17.405 1.00 91.94 216 ALA A C 1
ATOM 1753 O O . ALA A 1 216 ? -10.139 -4.353 16.911 1.00 91.94 216 ALA A O 1
ATOM 1754 N N . ALA A 1 217 ? -9.015 -2.641 17.827 1.00 94.19 217 ALA A N 1
ATOM 1755 C CA . ALA A 1 217 ? -10.130 -1.696 17.727 1.00 94.19 217 ALA A CA 1
ATOM 1756 C C . ALA A 1 217 ? -10.559 -1.445 16.269 1.00 94.19 217 ALA A C 1
ATOM 1758 O O . ALA A 1 217 ? -11.755 -1.427 15.966 1.00 94.19 217 ALA A O 1
ATOM 1759 N N . ILE A 1 218 ? -9.591 -1.296 15.356 1.00 95.44 218 ILE A N 1
ATOM 1760 C CA . ILE A 1 218 ? -9.846 -1.140 13.917 1.00 95.44 218 ILE A CA 1
ATOM 1761 C C . ILE A 1 218 ? -10.499 -2.397 13.343 1.00 95.44 218 ILE A C 1
ATOM 1763 O O . ILE A 1 218 ? -11.474 -2.279 12.607 1.00 95.44 218 ILE A O 1
ATOM 1767 N N . LYS A 1 219 ? -10.021 -3.597 13.698 1.00 92.38 219 LYS A N 1
ATOM 1768 C CA . LYS A 1 219 ? -10.598 -4.855 13.199 1.00 92.38 219 LYS A CA 1
ATOM 1769 C C . LYS A 1 219 ? -12.096 -4.968 13.501 1.00 92.38 219 LYS A C 1
ATOM 1771 O O . LYS A 1 219 ? -12.857 -5.417 12.647 1.00 92.38 219 LYS A O 1
ATOM 1776 N N . LEU A 1 220 ? -12.506 -4.539 14.694 1.00 92.12 220 LEU A N 1
ATOM 1777 C CA . LEU A 1 220 ? -13.895 -4.583 15.154 1.00 92.12 220 LEU A CA 1
ATOM 1778 C C . LEU A 1 220 ? -14.764 -3.451 14.593 1.00 92.12 220 LEU A C 1
ATOM 1780 O O . LEU A 1 220 ? -15.946 -3.647 14.331 1.00 92.12 220 LEU A O 1
ATOM 1784 N N . SER A 1 221 ? -14.198 -2.259 14.412 1.00 95.44 221 SER A N 1
ATOM 1785 C CA . SER A 1 221 ? -14.929 -1.080 13.939 1.00 95.44 221 SER A CA 1
ATOM 1786 C C . SER A 1 221 ? -14.096 -0.303 12.907 1.00 95.44 221 SER A C 1
ATOM 1788 O O . SER A 1 221 ? -13.640 0.819 13.172 1.00 95.44 221 SER A O 1
ATOM 1790 N N . PRO A 1 222 ? -13.937 -0.862 11.694 1.00 95.69 222 PRO A N 1
ATOM 1791 C CA . PRO A 1 222 ? -12.975 -0.383 10.697 1.00 95.69 222 PRO A CA 1
ATOM 1792 C C . PRO A 1 222 ? -13.306 0.995 10.124 1.00 95.69 222 PRO A C 1
ATOM 1794 O O . PRO A 1 222 ? -12.425 1.698 9.639 1.00 95.69 222 PRO A O 1
ATOM 1797 N N . TYR A 1 223 ? -14.566 1.423 10.203 1.00 96.88 223 TYR A N 1
ATOM 1798 C CA . TYR A 1 223 ? -15.015 2.709 9.665 1.00 96.88 223 TYR A CA 1
ATOM 1799 C C . TYR A 1 223 ? -15.000 3.847 10.688 1.00 96.88 223 TYR A C 1
ATOM 1801 O O . TYR A 1 223 ? -15.532 4.919 10.404 1.00 96.88 223 TYR A O 1
ATOM 1809 N N . ASN A 1 224 ? -14.409 3.644 11.871 1.00 97.31 224 ASN A N 1
ATOM 1810 C CA . ASN A 1 224 ? -14.250 4.709 12.854 1.00 97.31 224 ASN A CA 1
ATOM 1811 C C . ASN A 1 224 ? -12.892 5.424 12.675 1.00 97.31 224 ASN A C 1
ATOM 1813 O O . ASN A 1 224 ? -11.853 4.856 13.023 1.00 97.31 224 ASN A O 1
ATOM 1817 N N . PRO A 1 225 ? -12.868 6.678 12.182 1.00 97.81 225 PRO A N 1
ATOM 1818 C CA . PRO A 1 225 ? -11.622 7.409 11.944 1.00 97.81 225 PRO A CA 1
ATOM 1819 C C . PRO A 1 225 ? -10.810 7.708 13.214 1.00 97.81 225 PRO A C 1
ATOM 1821 O O . PRO A 1 225 ? -9.606 7.932 13.112 1.00 97.81 225 PRO A O 1
ATOM 1824 N N . THR A 1 226 ? -11.415 7.675 14.407 1.00 97.94 226 THR A N 1
ATOM 1825 C CA . THR A 1 226 ? -10.694 7.838 15.682 1.00 97.94 226 THR A CA 1
ATOM 1826 C C . THR A 1 226 ? -9.640 6.754 15.887 1.00 97.94 226 THR A C 1
ATOM 1828 O O . THR A 1 226 ? -8.534 7.050 16.335 1.00 97.94 226 THR A O 1
ATOM 1831 N N . TYR A 1 227 ? -9.950 5.507 15.525 1.00 98.12 227 TYR A N 1
ATOM 1832 C CA . TYR A 1 227 ? -9.034 4.385 15.729 1.00 98.12 227 TYR A CA 1
ATOM 1833 C C . TYR A 1 227 ? -7.840 4.454 14.774 1.00 98.12 227 TYR A C 1
ATOM 1835 O O . TYR A 1 227 ? -6.701 4.276 15.203 1.00 98.12 227 TYR A O 1
ATOM 1843 N N . TRP A 1 228 ? -8.084 4.838 13.518 1.00 98.44 228 TRP A N 1
ATOM 1844 C CA . TRP A 1 228 ? -7.027 5.134 12.548 1.00 98.44 228 TRP A CA 1
ATOM 1845 C C . TRP A 1 228 ? -6.140 6.297 12.991 1.00 98.44 228 TRP A C 1
ATOM 1847 O O . TRP A 1 228 ? -4.924 6.194 12.905 1.00 98.44 228 TRP A O 1
ATOM 1857 N N . ASN A 1 229 ? -6.721 7.375 13.526 1.00 98.56 229 ASN A N 1
ATOM 1858 C CA . ASN A 1 229 ? -5.959 8.515 14.038 1.00 98.56 229 ASN A CA 1
ATOM 1859 C C . ASN A 1 229 ? -5.011 8.119 15.181 1.00 98.56 229 ASN A C 1
ATOM 1861 O O . ASN A 1 229 ? -3.847 8.515 15.184 1.00 98.56 229 ASN A O 1
ATOM 1865 N N . SER A 1 230 ? -5.486 7.314 16.134 1.00 98.25 230 SER A N 1
ATOM 1866 C CA . SER A 1 230 ? -4.653 6.841 17.242 1.00 98.25 230 SER A CA 1
ATOM 1867 C C . SER A 1 230 ? -3.552 5.879 16.781 1.00 98.25 230 SER A C 1
ATOM 1869 O O . SER A 1 230 ? -2.409 6.024 17.216 1.00 98.25 230 SER A O 1
ATOM 1871 N N . ARG A 1 231 ? -3.844 4.952 15.856 1.00 97.69 231 ARG A N 1
ATOM 1872 C CA . ARG A 1 231 ? -2.825 4.040 15.308 1.00 97.69 231 ARG A CA 1
ATOM 1873 C C . ARG A 1 231 ? -1.786 4.769 14.450 1.00 97.69 231 ARG A C 1
ATOM 1875 O O . ARG A 1 231 ? -0.589 4.539 14.622 1.00 97.69 231 ARG A O 1
ATOM 1882 N N . ALA A 1 232 ? -2.222 5.722 13.624 1.00 98.19 232 ALA A N 1
ATOM 1883 C CA . ALA A 1 232 ? -1.344 6.602 12.852 1.00 98.19 232 ALA A CA 1
ATOM 1884 C C . ALA A 1 232 ? -0.376 7.363 13.764 1.00 98.19 232 ALA A C 1
ATOM 1886 O O . ALA A 1 232 ? 0.820 7.447 13.489 1.00 98.19 232 ALA A O 1
ATOM 1887 N N . TYR A 1 233 ? -0.887 7.884 14.879 1.00 96.75 233 TYR A N 1
ATOM 1888 C CA . TYR A 1 233 ? -0.083 8.595 15.859 1.00 96.75 233 TYR A CA 1
ATOM 1889 C C . TYR A 1 233 ? 0.936 7.679 16.565 1.00 96.75 233 TYR A C 1
ATOM 1891 O O . TYR A 1 233 ? 2.090 8.072 16.737 1.00 96.75 233 TYR A O 1
ATOM 1899 N N . CYS A 1 234 ? 0.568 6.431 16.881 1.00 95.69 234 CYS A N 1
ATOM 1900 C CA . CYS A 1 234 ? 1.527 5.424 17.348 1.00 95.69 234 CYS A CA 1
ATOM 1901 C C . CYS A 1 234 ? 2.642 5.172 16.331 1.00 95.69 234 CYS A C 1
ATOM 1903 O O . CYS A 1 234 ? 3.813 5.210 16.697 1.00 95.69 234 CYS A O 1
ATOM 1905 N N . HIS A 1 235 ? 2.307 4.947 15.058 1.00 95.50 235 HIS A N 1
ATOM 1906 C CA . HIS A 1 235 ? 3.314 4.756 14.013 1.00 95.50 235 HIS A CA 1
ATOM 1907 C C . HIS A 1 235 ? 4.228 5.974 13.856 1.00 95.50 235 HIS A C 1
ATOM 1909 O O . HIS A 1 235 ? 5.438 5.804 13.707 1.00 95.50 235 HIS A O 1
ATOM 1915 N N . TYR A 1 236 ? 3.667 7.185 13.943 1.00 94.81 236 TYR A N 1
ATOM 1916 C CA . TYR A 1 236 ? 4.437 8.424 13.914 1.00 94.81 236 TYR A CA 1
ATOM 1917 C C . TYR A 1 236 ? 5.455 8.458 15.052 1.00 94.81 236 TYR A C 1
ATOM 1919 O O . TYR A 1 236 ? 6.636 8.647 14.782 1.00 94.81 236 TYR A O 1
ATOM 1927 N N . LEU A 1 237 ? 5.023 8.205 16.293 1.00 92.44 237 LEU A N 1
ATOM 1928 C CA . LEU A 1 237 ? 5.904 8.178 17.463 1.00 92.44 237 LEU A CA 1
ATOM 1929 C C . LEU A 1 237 ? 6.967 7.076 17.409 1.00 92.44 237 LEU A C 1
ATOM 1931 O O . LEU A 1 237 ? 8.072 7.287 17.892 1.00 92.44 237 LEU A O 1
ATOM 1935 N N . LEU A 1 238 ? 6.661 5.937 16.787 1.00 91.00 238 LEU A N 1
ATOM 1936 C CA . LEU A 1 238 ? 7.612 4.843 16.559 1.00 91.00 238 LEU A CA 1
ATOM 1937 C C . LEU A 1 238 ? 8.578 5.113 15.386 1.00 91.00 238 LEU A C 1
ATOM 1939 O O . LEU A 1 238 ? 9.438 4.287 15.090 1.00 91.00 238 LEU A O 1
ATOM 1943 N N . GLY A 1 239 ? 8.449 6.247 14.688 1.00 90.25 239 GLY A N 1
ATOM 1944 C CA . GLY A 1 239 ? 9.291 6.597 13.540 1.00 90.25 239 GLY A CA 1
ATOM 1945 C C . GLY A 1 239 ? 8.954 5.843 12.245 1.00 90.25 239 GLY A C 1
ATOM 1946 O O . GLY A 1 239 ? 9.699 5.940 11.265 1.00 90.25 239 GLY A O 1
ATOM 1947 N N . HIS A 1 240 ? 7.833 5.114 12.210 1.00 92.06 240 HIS A N 1
ATOM 1948 C CA . HIS A 1 240 ? 7.281 4.462 11.018 1.00 92.06 240 HIS A CA 1
ATOM 1949 C C . HIS A 1 240 ? 6.397 5.445 10.235 1.00 92.06 240 HIS A C 1
ATOM 1951 O O . HIS A 1 240 ? 5.179 5.293 10.146 1.00 92.06 240 HIS A O 1
ATOM 1957 N N . PHE A 1 241 ? 7.013 6.505 9.714 1.00 94.31 241 PHE A N 1
ATOM 1958 C CA . PHE A 1 241 ? 6.311 7.645 9.113 1.00 94.31 241 PHE A CA 1
ATOM 1959 C C . PHE A 1 241 ? 5.468 7.284 7.883 1.00 94.31 241 PHE A C 1
ATOM 1961 O O . PHE A 1 241 ? 4.400 7.847 7.673 1.00 94.31 241 PHE A O 1
ATOM 1968 N N . ASP A 1 242 ? 5.911 6.324 7.083 1.00 94.50 242 ASP A N 1
ATOM 1969 C CA . ASP A 1 242 ? 5.171 5.784 5.943 1.00 94.50 242 ASP A CA 1
ATOM 1970 C C . ASP A 1 242 ? 3.895 5.043 6.369 1.00 94.50 242 ASP A C 1
ATOM 1972 O O . ASP A 1 242 ? 2.830 5.258 5.786 1.00 94.50 242 ASP A O 1
ATOM 1976 N N . LEU A 1 243 ? 3.972 4.233 7.431 1.00 95.88 243 LEU A N 1
ATOM 1977 C CA . LEU A 1 243 ? 2.800 3.579 8.022 1.00 95.88 243 LEU A CA 1
ATOM 1978 C C . LEU A 1 243 ? 1.848 4.601 8.654 1.00 95.88 243 LEU A C 1
ATOM 1980 O O . LEU A 1 243 ? 0.634 4.504 8.475 1.00 95.88 243 LEU A O 1
ATOM 1984 N N . ALA A 1 244 ? 2.400 5.615 9.327 1.00 97.19 244 ALA A N 1
ATOM 1985 C CA . ALA A 1 244 ? 1.632 6.710 9.911 1.00 97.19 244 ALA A CA 1
ATOM 1986 C C . ALA A 1 244 ? 0.819 7.463 8.850 1.00 97.19 244 ALA A C 1
ATOM 1988 O O . ALA A 1 244 ? -0.365 7.718 9.059 1.00 97.19 244 ALA A O 1
ATOM 1989 N N . ILE A 1 245 ? 1.422 7.766 7.694 1.00 98.25 245 ILE A N 1
ATOM 1990 C CA . ILE A 1 245 ? 0.726 8.391 6.560 1.00 98.25 245 ILE A CA 1
ATOM 1991 C C . ILE A 1 245 ? -0.361 7.461 6.015 1.00 98.25 245 ILE A C 1
ATOM 1993 O O . ILE A 1 245 ? -1.461 7.927 5.734 1.00 98.25 245 ILE A O 1
ATOM 1997 N N . GLY A 1 246 ? -0.088 6.160 5.875 1.00 98.00 246 GLY A N 1
ATOM 1998 C CA . GLY A 1 246 ? -1.079 5.198 5.386 1.00 98.00 246 GLY A CA 1
ATOM 1999 C C . GLY A 1 246 ? -2.342 5.141 6.251 1.00 98.00 246 GLY A C 1
ATOM 2000 O O . GLY A 1 246 ? -3.460 5.144 5.729 1.00 98.00 246 GLY A O 1
ATOM 2001 N N . ASP A 1 247 ? -2.181 5.146 7.573 1.00 98.50 247 ASP A N 1
ATOM 2002 C CA . ASP A 1 247 ? -3.302 5.174 8.518 1.00 98.50 247 ASP A CA 1
ATOM 2003 C C . ASP A 1 247 ? -3.984 6.539 8.583 1.00 98.50 247 ASP A C 1
ATOM 2005 O O . ASP A 1 247 ? -5.217 6.615 8.578 1.00 98.50 247 ASP A O 1
ATOM 2009 N N . ALA A 1 248 ? -3.201 7.622 8.599 1.00 98.44 248 ALA A N 1
ATOM 2010 C CA . ALA A 1 248 ? -3.739 8.975 8.595 1.00 98.44 248 ALA A CA 1
ATOM 2011 C C . ALA A 1 248 ? -4.592 9.212 7.342 1.00 98.44 248 ALA A C 1
ATOM 2013 O O . ALA A 1 248 ? -5.721 9.693 7.439 1.00 98.44 248 ALA A O 1
ATOM 2014 N N . TYR A 1 249 ? -4.115 8.764 6.180 1.00 97.69 249 TYR A N 1
ATOM 2015 C CA . TYR A 1 249 ? -4.842 8.857 4.922 1.00 97.69 249 TYR A CA 1
ATOM 2016 C C . TYR A 1 249 ? -6.150 8.055 4.950 1.00 97.69 249 TYR A C 1
ATOM 2018 O O . TYR A 1 249 ? -7.189 8.577 4.551 1.00 97.69 249 TYR A O 1
ATOM 2026 N N . ARG A 1 250 ? -6.165 6.828 5.497 1.00 97.44 250 ARG A N 1
ATOM 2027 C CA . ARG A 1 250 ? -7.423 6.082 5.713 1.00 97.44 250 ARG A CA 1
ATOM 2028 C C . ARG A 1 250 ? -8.398 6.866 6.598 1.00 97.44 250 ARG A C 1
ATOM 2030 O O . ARG A 1 250 ? -9.565 7.019 6.234 1.00 97.44 250 ARG A O 1
ATOM 2037 N N . GLY A 1 251 ? -7.928 7.418 7.716 1.00 97.56 251 GLY A N 1
ATOM 2038 C CA . GLY A 1 251 ? -8.738 8.278 8.582 1.00 97.56 251 GLY A CA 1
ATOM 2039 C C . GLY A 1 251 ? -9.294 9.509 7.851 1.00 97.56 251 GLY A C 1
ATOM 2040 O O . GLY A 1 251 ? -10.468 9.856 8.026 1.00 97.56 251 GLY A O 1
ATOM 2041 N N . GLU A 1 252 ? -8.486 10.142 6.995 1.00 95.25 252 GLU A N 1
ATOM 2042 C CA . GLU A 1 252 ? -8.888 11.286 6.171 1.00 95.25 252 GLU A CA 1
ATOM 2043 C C . GLU A 1 252 ? -10.006 10.892 5.201 1.00 95.25 252 GLU A C 1
ATOM 2045 O O . GLU A 1 252 ? -11.028 11.578 5.160 1.00 95.25 252 GLU A O 1
ATOM 2050 N N . LEU A 1 253 ? -9.883 9.755 4.504 1.00 93.88 253 LEU A N 1
ATOM 2051 C CA . LEU A 1 253 ? -10.917 9.252 3.593 1.00 93.88 253 LEU A CA 1
ATOM 2052 C C . LEU A 1 253 ? -12.273 9.075 4.285 1.00 93.88 253 LEU A C 1
ATOM 2054 O O . LEU A 1 253 ? -13.301 9.506 3.756 1.00 93.88 253 LEU A O 1
ATOM 2058 N N . LEU A 1 254 ? -12.285 8.490 5.486 1.00 95.88 254 LEU A N 1
ATOM 2059 C CA . LEU A 1 254 ? -13.511 8.318 6.272 1.00 95.88 254 LEU A CA 1
ATOM 2060 C C . LEU A 1 254 ? -14.110 9.678 6.672 1.00 95.88 254 LEU A C 1
ATOM 2062 O O . LEU A 1 254 ? -15.321 9.885 6.566 1.00 95.88 254 LEU A O 1
ATOM 2066 N N . CYS A 1 255 ? -13.269 10.640 7.063 1.00 95.00 255 CYS A N 1
ATOM 2067 C CA . CYS A 1 255 ? -13.710 11.998 7.385 1.00 95.00 255 CYS A CA 1
ATOM 2068 C C . CYS A 1 255 ? -14.241 12.754 6.155 1.00 95.00 255 CYS A C 1
ATOM 2070 O O . CYS A 1 255 ? -15.174 13.551 6.271 1.00 95.00 255 CYS A O 1
ATOM 2072 N N . GLU A 1 256 ? -13.642 12.569 4.980 1.00 91.38 256 GLU A N 1
ATOM 2073 C CA . GLU A 1 256 ? -14.044 13.245 3.743 1.00 91.38 256 GLU A CA 1
ATOM 2074 C C . GLU A 1 256 ? -15.404 12.773 3.237 1.00 91.38 256 GLU A C 1
ATOM 2076 O O . GLU A 1 256 ? -16.205 13.597 2.792 1.00 91.38 256 GLU A O 1
ATOM 2081 N N . VAL A 1 257 ? -15.715 11.483 3.369 1.00 91.94 257 VAL A N 1
ATOM 2082 C CA . VAL A 1 257 ? -17.032 10.928 3.014 1.00 91.94 257 VAL A CA 1
ATOM 2083 C C . VAL A 1 257 ? -18.169 11.604 3.798 1.00 91.94 257 VAL A C 1
ATOM 2085 O O . VAL A 1 257 ? -19.276 11.790 3.277 1.00 91.94 257 VAL A O 1
ATOM 2088 N N . LEU A 1 258 ? -17.908 12.014 5.042 1.00 91.25 258 LEU A N 1
ATOM 2089 C CA . LEU A 1 258 ? -18.890 12.703 5.878 1.00 91.25 258 LEU A CA 1
ATOM 2090 C C . LEU A 1 258 ? -19.163 14.139 5.416 1.00 91.25 258 LEU A C 1
ATOM 2092 O O . LEU A 1 258 ? -20.324 14.560 5.386 1.00 91.25 258 LEU A O 1
ATOM 2096 N N . THR A 1 259 ? -18.122 14.875 5.015 1.00 86.31 259 THR A N 1
ATOM 2097 C CA . THR A 1 259 ? -18.227 16.318 4.730 1.00 86.31 259 THR A CA 1
ATOM 2098 C C . THR A 1 259 ? -18.351 16.670 3.252 1.00 86.31 259 THR A C 1
ATOM 2100 O O . THR A 1 259 ? -18.804 17.765 2.935 1.00 86.31 259 THR A O 1
ATOM 2103 N N . THR A 1 260 ? -17.920 15.790 2.348 1.00 86.19 260 THR A N 1
ATOM 2104 C CA . THR A 1 260 ? -17.727 16.112 0.930 1.00 86.19 260 THR A CA 1
ATOM 2105 C C . THR A 1 260 ? -18.640 15.254 0.061 1.00 86.19 260 THR A C 1
ATOM 2107 O O . THR A 1 260 ? -18.446 14.047 -0.072 1.00 86.19 260 THR A O 1
ATOM 2110 N N . ALA A 1 261 ? -19.636 15.884 -0.570 1.00 83.56 261 ALA A N 1
ATOM 2111 C CA . ALA A 1 261 ? -20.660 15.182 -1.351 1.00 83.56 261 ALA A CA 1
ATOM 2112 C C . ALA A 1 261 ? -20.086 14.362 -2.522 1.00 83.56 261 ALA A C 1
ATOM 2114 O O . ALA A 1 261 ? -20.557 13.261 -2.788 1.00 83.56 261 ALA A O 1
ATOM 2115 N N . THR A 1 262 ? -19.039 14.852 -3.193 1.00 81.81 262 THR A N 1
ATOM 2116 C CA . THR A 1 262 ? -18.393 14.115 -4.291 1.00 81.81 262 THR A CA 1
ATOM 2117 C C . THR A 1 262 ? -17.714 12.837 -3.803 1.00 81.81 262 THR A C 1
ATOM 2119 O O . THR A 1 262 ? -17.865 11.802 -4.438 1.00 81.81 262 THR A O 1
ATOM 2122 N N . GLN A 1 263 ? -17.032 12.872 -2.652 1.00 82.94 263 GLN A N 1
ATOM 2123 C CA . GLN A 1 263 ? -16.395 11.684 -2.066 1.00 82.94 263 GLN A CA 1
ATOM 2124 C C . GLN A 1 263 ? -17.433 10.688 -1.543 1.00 82.94 263 GLN A C 1
ATOM 2126 O O . GLN A 1 263 ? -17.265 9.483 -1.702 1.00 82.94 263 GLN A O 1
ATOM 2131 N N . ARG A 1 264 ? -18.549 11.183 -0.992 1.00 84.31 264 ARG A N 1
ATOM 2132 C CA . ARG A 1 264 ? -19.688 10.350 -0.583 1.00 84.31 264 ARG A CA 1
ATOM 2133 C C . ARG A 1 264 ? -20.237 9.504 -1.732 1.00 84.31 264 ARG A C 1
ATOM 2135 O O . ARG A 1 264 ? -20.575 8.343 -1.520 1.00 84.31 264 ARG A O 1
ATOM 2142 N N . ASN A 1 265 ? -20.323 10.081 -2.927 1.00 81.38 265 ASN A N 1
ATOM 2143 C CA . ASN A 1 265 ? -20.937 9.421 -4.077 1.00 81.38 265 ASN A CA 1
ATOM 2144 C C . ASN A 1 265 ? -20.029 8.374 -4.741 1.00 81.38 265 ASN A C 1
ATO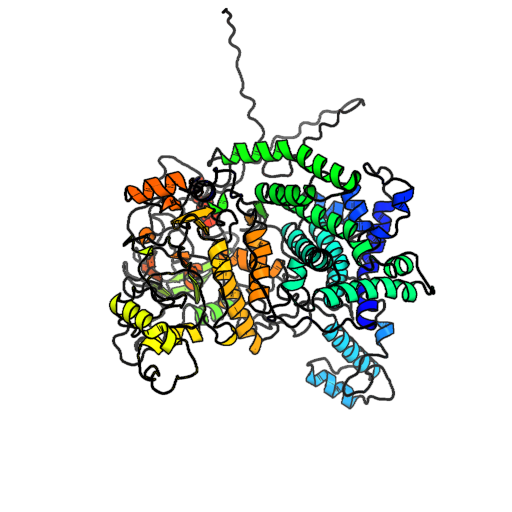M 2146 O O . ASN A 1 265 ? -20.551 7.487 -5.407 1.00 81.38 265 ASN A O 1
ATOM 2150 N N . LYS A 1 266 ? -18.707 8.422 -4.513 1.00 79.56 266 LYS A N 1
ATOM 2151 C CA . LYS A 1 266 ? -17.758 7.439 -5.068 1.00 79.56 266 LYS A CA 1
ATOM 2152 C C . LYS A 1 266 ? -17.936 6.026 -4.514 1.00 79.56 266 LYS A C 1
ATOM 2154 O O . LYS A 1 266 ? -17.614 5.062 -5.195 1.00 79.56 266 LYS A O 1
ATOM 2159 N N . ARG A 1 267 ? -18.400 5.893 -3.264 1.00 80.25 267 ARG A N 1
ATOM 2160 C CA . ARG A 1 267 ? -18.637 4.591 -2.617 1.00 80.25 267 ARG A CA 1
ATOM 2161 C C . ARG A 1 267 ? -19.942 4.624 -1.812 1.00 80.25 267 ARG A C 1
ATOM 2163 O O . ARG A 1 267 ? -19.928 5.002 -0.634 1.00 80.25 267 ARG A O 1
ATOM 2170 N N . PRO A 1 268 ? -21.076 4.242 -2.429 1.00 80.88 268 PRO A N 1
ATOM 2171 C CA . PRO A 1 268 ? -22.364 4.159 -1.748 1.00 80.88 268 PRO A CA 1
ATOM 2172 C C . PRO A 1 268 ? -22.291 3.320 -0.465 1.00 80.88 268 PRO A C 1
ATOM 2174 O O . PRO A 1 268 ? -21.542 2.352 -0.374 1.00 80.88 268 PRO A O 1
ATOM 2177 N N . GLY A 1 269 ? -23.051 3.708 0.559 1.00 86.44 269 GLY A N 1
ATOM 2178 C CA . GLY A 1 269 ? -23.075 3.024 1.858 1.00 86.44 269 GLY A CA 1
ATOM 2179 C C . GLY A 1 269 ? -21.921 3.378 2.807 1.00 86.44 269 GLY A C 1
ATOM 2180 O O . GLY A 1 269 ? -22.108 3.291 4.022 1.00 86.44 269 GLY A O 1
ATOM 2181 N N . MET A 1 270 ? -20.774 3.868 2.314 1.00 89.00 270 MET A N 1
ATOM 2182 C CA . MET A 1 270 ? -19.638 4.225 3.180 1.00 89.00 270 MET A CA 1
ATOM 2183 C C . MET A 1 270 ? -20.037 5.280 4.220 1.00 89.00 270 MET A C 1
ATOM 2185 O O . MET A 1 270 ? -19.790 5.107 5.409 1.00 89.00 270 MET A O 1
ATOM 2189 N N . TYR A 1 271 ? -20.757 6.326 3.799 1.00 92.12 271 TYR A N 1
ATOM 2190 C CA . TYR A 1 271 ? -21.249 7.380 4.696 1.00 92.12 271 TYR A CA 1
ATOM 2191 C C . TYR A 1 271 ? -22.046 6.831 5.880 1.00 92.12 271 TYR A C 1
ATOM 2193 O O . TYR A 1 271 ? -21.796 7.215 7.019 1.00 92.12 271 TYR A O 1
ATOM 2201 N N . THR A 1 272 ? -22.971 5.903 5.622 1.00 92.06 272 THR A N 1
ATOM 2202 C CA . THR A 1 272 ? -23.786 5.304 6.683 1.00 92.06 272 THR A CA 1
ATOM 2203 C C . THR A 1 272 ? -22.953 4.471 7.649 1.00 92.06 272 THR A C 1
ATOM 2205 O O . THR A 1 272 ? -23.236 4.490 8.841 1.00 92.06 272 THR A O 1
ATOM 2208 N N . ARG A 1 273 ? -21.902 3.788 7.173 1.00 93.50 273 ARG A N 1
ATOM 2209 C CA . ARG A 1 273 ? -21.041 2.975 8.043 1.00 93.50 273 ARG A CA 1
ATOM 2210 C C . ARG A 1 273 ? -20.132 3.826 8.915 1.00 93.50 273 ARG A C 1
ATOM 2212 O O . ARG A 1 273 ? -19.998 3.536 10.096 1.00 93.50 273 ARG A O 1
ATOM 2219 N N . VAL A 1 274 ? -19.563 4.894 8.357 1.00 95.50 274 VAL A N 1
ATOM 2220 C CA . VAL A 1 274 ? -18.759 5.852 9.130 1.00 95.50 274 VAL A CA 1
ATOM 2221 C C . VAL A 1 274 ? -19.624 6.547 10.181 1.00 95.50 274 VAL A C 1
ATOM 2223 O O . VAL A 1 274 ? -19.219 6.672 11.336 1.00 95.50 274 VAL A O 1
ATOM 2226 N N . TRP A 1 275 ? -20.834 6.970 9.798 1.00 94.88 275 TRP A N 1
ATOM 2227 C CA . TRP A 1 275 ? -21.776 7.593 10.725 1.00 94.88 275 TRP A CA 1
ATOM 2228 C C . TRP A 1 275 ? -22.134 6.660 11.884 1.00 94.88 275 TRP A C 1
ATOM 2230 O O . TRP A 1 275 ? -22.020 7.062 13.041 1.00 94.88 275 TRP A O 1
ATOM 2240 N N . ASP A 1 276 ? -22.537 5.424 11.579 1.00 95.44 276 ASP A N 1
ATOM 2241 C CA . ASP A 1 276 ? -22.884 4.415 12.583 1.00 95.44 276 ASP A CA 1
ATOM 2242 C C . ASP A 1 276 ? -21.695 4.118 13.507 1.00 95.44 276 ASP A C 1
ATOM 2244 O O . ASP A 1 276 ? -21.837 4.191 14.723 1.00 95.44 276 ASP A O 1
ATOM 2248 N N . ALA A 1 277 ? -20.491 3.920 12.962 1.00 96.75 277 ALA A N 1
ATOM 2249 C CA . ALA A 1 277 ? -19.298 3.634 13.757 1.00 96.75 277 ALA A CA 1
ATOM 2250 C C . ALA A 1 277 ? -18.978 4.739 14.785 1.00 96.75 277 ALA A C 1
ATOM 2252 O O . ALA A 1 277 ? -18.695 4.447 15.950 1.00 96.75 277 ALA A O 1
ATOM 2253 N N . ILE A 1 278 ? -19.071 6.014 14.389 1.00 96.38 278 ILE A N 1
ATOM 2254 C CA . ILE A 1 278 ? -18.853 7.142 15.308 1.00 96.38 278 ILE A CA 1
ATOM 2255 C C . ILE A 1 278 ? -20.005 7.270 16.309 1.00 96.38 278 ILE A C 1
ATOM 2257 O O . ILE A 1 278 ? -19.775 7.509 17.497 1.00 96.38 278 ILE A O 1
ATOM 2261 N N . GLN A 1 279 ? -21.247 7.098 15.853 1.00 95.44 279 GLN A N 1
ATOM 2262 C CA . GLN A 1 279 ? -22.412 7.143 16.728 1.00 95.44 279 GLN A CA 1
ATOM 2263 C C . GLN A 1 279 ? -22.309 6.078 17.825 1.00 95.44 279 GLN A C 1
ATOM 2265 O O . GLN A 1 279 ? -22.450 6.406 19.002 1.00 95.44 279 GLN A O 1
ATOM 2270 N N . GLN A 1 280 ? -22.021 4.826 17.466 1.00 95.25 280 GLN A N 1
ATOM 2271 C CA . GLN A 1 280 ? -21.862 3.739 18.431 1.00 95.25 280 GLN A CA 1
ATOM 2272 C C . GLN A 1 280 ? -20.714 4.020 19.402 1.00 95.25 280 GLN A C 1
ATOM 2274 O O . GLN A 1 280 ? -20.891 3.868 20.607 1.00 95.25 280 GLN A O 1
ATOM 2279 N N . HIS A 1 281 ? -19.575 4.520 18.915 1.00 94.81 281 HIS A N 1
ATOM 2280 C CA . HIS A 1 281 ? -18.438 4.895 19.756 1.00 94.81 281 HIS A CA 1
ATOM 2281 C C . HIS A 1 281 ? -18.813 5.900 20.859 1.00 94.81 281 HIS A C 1
ATOM 2283 O O . HIS A 1 281 ? -18.447 5.702 22.019 1.00 94.81 281 HIS A O 1
ATOM 2289 N N . LEU A 1 282 ? -19.584 6.940 20.524 1.00 94.00 282 LEU A N 1
ATOM 2290 C CA . LEU A 1 282 ? -20.073 7.927 21.496 1.00 94.00 282 LEU A CA 1
ATOM 2291 C C . LEU A 1 282 ? -21.156 7.349 22.421 1.00 94.00 282 LEU A C 1
ATOM 2293 O O . LEU A 1 282 ? -21.220 7.684 23.602 1.00 94.00 282 LEU A O 1
ATOM 2297 N N . MET A 1 283 ? -22.005 6.457 21.911 1.00 93.25 283 MET A N 1
ATOM 2298 C CA . MET A 1 283 ? -23.059 5.816 22.702 1.00 93.25 283 MET A CA 1
ATOM 2299 C C . MET A 1 283 ? -22.503 4.796 23.708 1.00 93.25 283 MET A C 1
ATOM 2301 O O . MET A 1 283 ? -23.040 4.687 24.811 1.00 93.25 283 MET A O 1
ATOM 2305 N N . MET A 1 284 ? -21.419 4.081 23.383 1.00 91.38 284 MET A N 1
ATOM 2306 C CA . MET A 1 284 ? -20.785 3.122 24.300 1.00 91.38 284 MET A CA 1
ATOM 2307 C C . MET A 1 284 ? -20.204 3.793 25.542 1.00 91.38 284 MET A C 1
ATOM 2309 O O . MET A 1 284 ? -20.178 3.188 26.614 1.00 91.38 284 MET A O 1
ATOM 2313 N N . GLU A 1 285 ? -19.809 5.061 25.443 1.00 85.12 285 GLU A N 1
ATOM 2314 C CA . GLU A 1 285 ? -19.345 5.833 26.592 1.00 85.12 285 GLU A CA 1
ATOM 2315 C C . GLU A 1 285 ? -20.414 5.943 27.693 1.00 85.12 285 GLU A C 1
ATOM 2317 O O . GLU A 1 285 ? -20.080 5.869 28.877 1.00 85.12 285 GLU A O 1
ATOM 2322 N N . LEU A 1 286 ? -21.699 6.026 27.325 1.00 87.25 286 LEU A N 1
ATOM 2323 C CA . LEU A 1 286 ? -22.818 6.024 28.275 1.00 87.25 286 LEU A CA 1
ATOM 2324 C C . LEU A 1 286 ? -22.851 4.734 29.094 1.00 87.25 286 LEU A C 1
ATOM 2326 O O . LEU A 1 286 ? -22.995 4.775 30.315 1.00 87.25 286 LEU A O 1
ATOM 2330 N N . LYS A 1 287 ? -22.687 3.591 28.415 1.00 83.06 287 LYS A N 1
ATOM 2331 C CA . LYS A 1 287 ? -22.699 2.263 29.038 1.00 83.06 287 LYS A CA 1
ATOM 2332 C C . LYS A 1 287 ? -21.487 2.071 29.940 1.00 83.06 287 LYS A C 1
ATOM 2334 O O . LYS A 1 287 ? -21.633 1.584 31.053 1.00 83.06 287 LYS A O 1
ATOM 2339 N N . ILE A 1 288 ? -20.310 2.502 29.484 1.00 82.44 288 ILE A N 1
ATOM 2340 C CA . ILE A 1 288 ? -19.060 2.397 30.247 1.00 82.44 288 ILE A CA 1
ATOM 2341 C C . ILE A 1 288 ? -19.106 3.272 31.506 1.00 82.44 288 ILE A C 1
ATOM 2343 O O . ILE A 1 288 ? -18.695 2.819 32.571 1.00 82.44 288 ILE A O 1
ATOM 2347 N N . LYS A 1 289 ? -19.620 4.506 31.404 1.00 83.50 289 LYS A N 1
ATOM 2348 C CA . LYS A 1 289 ? -19.733 5.438 32.539 1.00 83.50 289 LYS A CA 1
ATOM 2349 C C . LYS A 1 289 ? -20.970 5.200 33.414 1.00 83.50 289 LYS A C 1
ATOM 2351 O O . LYS A 1 289 ? -21.060 5.788 34.486 1.00 83.50 289 LYS A O 1
ATOM 2356 N N . GLY A 1 290 ? -21.928 4.385 32.969 1.00 86.00 290 GLY A N 1
ATOM 2357 C CA . GLY A 1 290 ? -23.190 4.152 33.676 1.00 86.00 290 GLY A CA 1
ATOM 2358 C C . GLY A 1 290 ? -24.079 5.398 33.776 1.00 86.00 290 GLY A C 1
ATOM 2359 O O . GLY A 1 290 ? -24.825 5.542 34.742 1.00 86.00 290 GLY A O 1
ATOM 2360 N N . VAL A 1 291 ? -23.987 6.319 32.810 1.00 88.94 291 VAL A N 1
ATOM 2361 C CA . VAL A 1 291 ? -24.723 7.596 32.819 1.00 88.94 291 VAL A CA 1
ATOM 2362 C C . VAL A 1 291 ? -25.801 7.631 31.734 1.00 88.94 291 VAL A C 1
ATOM 2364 O O . VAL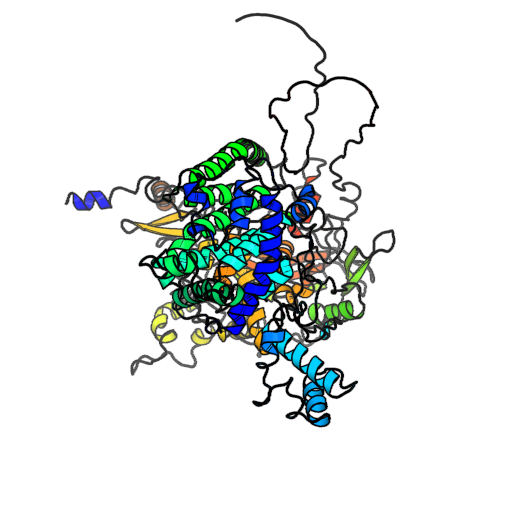 A 1 291 ? -25.588 7.107 30.641 1.00 88.94 291 VAL A O 1
ATOM 2367 N N . PRO A 1 292 ? -26.954 8.282 31.982 1.00 84.75 292 PRO A N 1
ATOM 2368 C CA . PRO A 1 292 ? -28.050 8.314 31.013 1.00 84.75 292 PRO A CA 1
ATOM 2369 C C . PRO A 1 292 ? -27.756 9.201 29.794 1.00 84.75 292 PRO A C 1
ATOM 2371 O O . PRO A 1 292 ? -28.360 9.013 28.738 1.00 84.75 292 PRO A O 1
ATOM 2374 N N . MET A 1 293 ? -26.869 10.193 29.932 1.00 90.12 293 MET A N 1
ATOM 2375 C CA . MET A 1 293 ? -26.546 11.153 28.876 1.00 90.12 293 MET A CA 1
ATOM 2376 C C . MET A 1 293 ? -25.177 11.808 29.109 1.00 90.12 293 MET A C 1
ATOM 2378 O O . MET A 1 293 ? -24.884 12.220 30.230 1.00 90.12 293 MET A O 1
ATOM 2382 N N . THR A 1 294 ? -24.375 11.971 28.051 1.00 90.06 294 THR A N 1
ATOM 2383 C CA . THR A 1 294 ? -23.145 12.785 28.044 1.00 90.06 294 THR A CA 1
ATOM 2384 C C . THR A 1 294 ? -23.324 14.059 27.209 1.00 90.06 294 THR A C 1
ATOM 2386 O O . THR A 1 294 ? -24.263 14.174 26.412 1.00 90.06 294 THR A O 1
ATOM 2389 N N . ARG A 1 295 ? -22.430 15.045 27.380 1.00 91.00 295 ARG A N 1
ATOM 2390 C CA . ARG A 1 295 ? -22.471 16.308 26.616 1.00 91.00 295 ARG A CA 1
ATOM 2391 C C . ARG A 1 295 ? -22.233 16.059 25.120 1.00 91.00 295 ARG A C 1
ATOM 2393 O O . ARG A 1 295 ? -22.853 16.709 24.280 1.00 91.00 295 ARG A O 1
ATOM 2400 N N . GLU A 1 296 ? -21.387 15.089 24.800 1.00 92.12 296 GLU A N 1
ATOM 2401 C CA . GLU A 1 296 ? -21.065 14.610 23.459 1.00 92.12 296 GLU A CA 1
ATOM 2402 C C . GLU A 1 296 ? -22.321 14.054 22.776 1.00 92.12 296 GLU A C 1
ATOM 2404 O O . GLU A 1 296 ? -22.683 14.493 21.685 1.00 92.12 296 GLU A O 1
ATOM 2409 N N . VAL A 1 297 ? -23.063 13.163 23.443 1.00 92.50 297 VAL A N 1
ATOM 2410 C CA . VAL A 1 297 ? -24.291 12.576 22.881 1.00 92.50 297 VAL A CA 1
ATOM 2411 C C . VAL A 1 297 ? -25.383 13.633 22.684 1.00 92.50 297 VAL A C 1
ATOM 2413 O O . VAL A 1 297 ? -26.082 13.606 21.669 1.00 92.50 297 VAL A O 1
ATOM 2416 N N . LEU A 1 298 ? -25.513 14.608 23.592 1.00 92.19 298 LEU A N 1
ATOM 2417 C CA . LEU A 1 298 ? -26.431 15.741 23.399 1.00 92.19 298 LEU A CA 1
ATOM 2418 C C . LEU A 1 298 ? -26.087 16.548 22.147 1.00 92.19 298 LEU A C 1
ATOM 2420 O O . LEU A 1 298 ? -26.981 16.948 21.401 1.00 92.19 298 LEU A O 1
ATOM 2424 N N . GLN A 1 299 ? -24.800 16.789 21.912 1.00 92.88 299 GLN A N 1
ATOM 2425 C CA . GLN A 1 299 ? -24.339 17.545 20.758 1.00 92.88 299 GLN A CA 1
ATOM 2426 C C . GLN A 1 299 ? -24.508 16.757 19.451 1.00 92.88 299 GLN A C 1
ATOM 2428 O O . GLN A 1 299 ? -24.975 17.322 18.463 1.00 92.88 299 GLN A O 1
ATOM 2433 N N . MET A 1 300 ? -24.232 15.450 19.469 1.00 94.25 300 MET A N 1
ATOM 2434 C CA . MET A 1 300 ? -24.474 14.533 18.351 1.00 94.25 300 MET A CA 1
ATOM 2435 C C . MET A 1 300 ? -25.955 14.473 17.943 1.00 94.25 300 MET A C 1
ATOM 2437 O O . MET A 1 300 ? -26.262 14.203 16.792 1.00 94.25 300 MET A O 1
ATOM 2441 N N . ARG A 1 301 ? -26.901 14.729 18.853 1.00 91.62 301 ARG A N 1
ATOM 2442 C CA . ARG A 1 301 ? -28.342 14.739 18.531 1.00 91.62 301 ARG A CA 1
ATOM 2443 C C . ARG A 1 301 ? -28.832 16.041 17.880 1.00 91.62 301 ARG A C 1
ATOM 2445 O O . ARG A 1 301 ? -30.000 16.125 17.508 1.00 91.62 301 ARG A O 1
ATOM 2452 N N . LYS A 1 302 ? -27.980 17.065 17.753 1.00 93.69 302 LYS A N 1
ATOM 2453 C CA . LYS A 1 302 ? -28.317 18.329 17.070 1.00 93.69 302 LYS A CA 1
ATOM 2454 C C . LYS A 1 302 ? -28.197 18.189 15.546 1.00 93.69 302 LYS A C 1
ATOM 2456 O O . LYS A 1 302 ? -27.711 17.185 15.041 1.00 93.69 302 LYS A O 1
ATOM 2461 N N . ALA A 1 303 ? -28.589 19.230 14.805 1.00 88.62 303 ALA A N 1
ATOM 2462 C CA . ALA A 1 303 ? -28.656 19.222 13.337 1.00 88.62 303 ALA A CA 1
ATOM 2463 C C . ALA A 1 303 ? -27.342 18.833 12.622 1.00 88.62 303 ALA A C 1
ATOM 2465 O O . ALA A 1 303 ? -27.387 18.158 11.599 1.00 88.62 303 ALA A O 1
ATOM 2466 N N . ASN A 1 304 ? -26.176 19.213 13.163 1.00 85.88 304 ASN A N 1
ATOM 2467 C CA . ASN A 1 304 ? -24.876 18.853 12.574 1.00 85.88 304 ASN A CA 1
ATOM 2468 C C . ASN A 1 304 ? -24.484 17.389 12.825 1.00 85.88 304 ASN A C 1
ATOM 2470 O O . ASN A 1 304 ? -23.586 16.875 12.160 1.00 85.88 304 ASN A O 1
ATOM 2474 N N . GLY A 1 305 ? -25.141 16.717 13.769 1.00 92.38 305 GLY A N 1
ATOM 2475 C CA . GLY A 1 305 ? -24.922 15.311 14.050 1.00 92.38 305 GLY A CA 1
ATOM 2476 C C . GLY A 1 305 ? -23.473 14.956 14.376 1.00 92.38 305 GLY A C 1
ATOM 2477 O O . GLY A 1 305 ? -22.755 15.700 15.047 1.00 92.38 305 GLY A O 1
ATOM 2478 N N . VAL A 1 306 ? -23.028 13.829 13.819 1.00 93.12 306 VAL A N 1
ATOM 2479 C CA . VAL A 1 306 ? -21.640 13.353 13.889 1.00 93.12 306 VAL A CA 1
ATOM 2480 C C . VAL A 1 306 ? -20.647 14.334 13.247 1.00 93.12 306 VAL A C 1
ATOM 2482 O O . VAL A 1 306 ? -19.512 14.448 13.711 1.00 93.12 306 VAL A O 1
ATOM 2485 N N . ASN A 1 307 ? -21.062 15.109 12.236 1.00 92.12 307 ASN A N 1
ATOM 2486 C CA . ASN A 1 307 ? -20.166 16.044 11.541 1.00 92.12 307 ASN A CA 1
ATOM 2487 C C . ASN A 1 307 ? -19.597 17.124 12.472 1.00 92.12 307 ASN A C 1
ATOM 2489 O O . ASN A 1 307 ? -18.555 17.699 12.165 1.00 92.12 307 ASN A O 1
ATOM 2493 N N . TYR A 1 308 ? -20.249 17.378 13.613 1.00 91.56 308 TYR A N 1
ATOM 2494 C CA . TYR A 1 308 ? -19.760 18.307 14.628 1.00 91.56 308 TYR A CA 1
ATOM 2495 C C . TYR A 1 308 ? -18.351 17.956 15.132 1.00 91.56 308 TYR A C 1
ATOM 2497 O O . TYR A 1 308 ? -17.579 18.863 15.407 1.00 91.56 308 TYR A O 1
ATOM 2505 N N . PHE A 1 309 ? -17.994 16.671 15.216 1.00 92.94 309 PHE A N 1
ATOM 2506 C CA . PHE A 1 309 ? -16.730 16.211 15.812 1.00 92.94 309 PHE A CA 1
ATOM 2507 C C . PHE A 1 309 ? -15.572 16.069 14.806 1.00 92.94 309 PHE A C 1
ATOM 2509 O O . PHE A 1 309 ? -14.425 15.834 15.183 1.00 92.94 309 PHE A O 1
ATOM 2516 N N . ILE A 1 310 ? -15.858 16.202 13.510 1.00 93.38 310 ILE A N 1
ATOM 2517 C CA . ILE A 1 310 ? -14.899 15.938 12.427 1.00 93.38 310 ILE A CA 1
ATOM 2518 C C . ILE A 1 310 ? -13.760 16.964 12.310 1.00 93.38 310 ILE A C 1
ATOM 2520 O O . ILE A 1 310 ? -12.652 16.537 11.982 1.00 93.38 310 ILE A O 1
ATOM 2524 N N . PRO A 1 311 ? -13.941 18.276 12.577 1.00 90.94 311 PRO A N 1
ATOM 2525 C CA . PRO A 1 311 ? -12.870 19.256 12.382 1.00 90.94 311 PRO A CA 1
ATOM 2526 C C . PRO A 1 311 ? -11.573 18.930 13.137 1.00 90.94 311 PRO A C 1
ATOM 2528 O O . PRO A 1 311 ? -10.498 18.945 12.544 1.00 90.94 311 PRO A O 1
ATOM 2531 N N . THR A 1 312 ? -11.661 18.570 14.422 1.00 91.31 312 THR A N 1
ATOM 2532 C CA . THR A 1 312 ? -10.476 18.248 15.240 1.00 91.31 312 THR A CA 1
ATOM 2533 C C . THR A 1 312 ? -9.785 16.979 14.772 1.00 91.31 312 THR A C 1
ATOM 2535 O O . THR A 1 312 ? -8.564 16.956 14.644 1.00 91.31 312 THR A O 1
ATOM 2538 N N . LEU A 1 313 ? -10.567 15.939 14.485 1.00 94.19 313 LEU A N 1
ATOM 2539 C CA . LEU A 1 313 ? -10.046 14.664 14.010 1.00 94.19 313 LEU A CA 1
ATOM 2540 C C . LEU A 1 313 ? -9.312 14.829 12.678 1.00 94.19 313 LEU A C 1
ATOM 2542 O O . LEU A 1 313 ? -8.182 14.381 12.529 1.00 94.19 313 LEU A O 1
ATOM 2546 N N . ARG A 1 314 ? -9.911 15.571 11.745 1.00 92.19 314 ARG A N 1
ATOM 2547 C CA . ARG A 1 314 ? -9.277 15.942 10.480 1.00 92.19 314 ARG A CA 1
ATOM 2548 C C . ARG A 1 314 ? -7.959 16.689 10.704 1.00 92.19 314 ARG A C 1
ATOM 2550 O O . ARG A 1 314 ? -6.960 16.335 10.092 1.00 92.19 314 ARG A O 1
ATOM 2557 N N . ASN A 1 315 ? -7.928 17.690 11.583 1.00 91.00 315 ASN A N 1
ATOM 2558 C CA . ASN A 1 315 ? -6.711 18.470 11.834 1.00 91.00 315 ASN A CA 1
ATOM 2559 C C . ASN A 1 315 ? -5.593 17.650 12.503 1.00 91.00 315 ASN A C 1
ATOM 2561 O O . ASN A 1 315 ? -4.415 17.912 12.242 1.00 91.00 315 ASN A O 1
ATOM 2565 N N . ALA A 1 316 ? -5.945 16.659 13.329 1.00 94.19 316 ALA A N 1
ATOM 2566 C CA . ALA A 1 316 ? -4.992 15.696 13.878 1.00 94.19 316 ALA A CA 1
ATOM 2567 C C . ALA A 1 316 ? -4.376 14.831 12.766 1.00 94.19 316 ALA A C 1
ATOM 2569 O O . ALA A 1 316 ? -3.155 14.801 12.630 1.00 94.19 316 ALA A O 1
ATOM 2570 N N . LEU A 1 317 ? -5.210 14.233 11.909 1.00 96.19 317 LEU A N 1
ATOM 2571 C CA . LEU A 1 317 ? -4.768 13.401 10.784 1.00 96.19 317 LEU A CA 1
ATOM 2572 C C . LEU A 1 317 ? -3.854 14.174 9.817 1.00 96.19 317 LEU A C 1
ATOM 2574 O O . LEU A 1 317 ? -2.727 13.751 9.577 1.00 96.19 317 LEU A O 1
ATOM 2578 N N . HIS A 1 318 ? -4.267 15.370 9.382 1.00 93.31 318 HIS A N 1
ATOM 2579 C CA . HIS A 1 318 ? -3.437 16.245 8.542 1.00 93.31 318 HIS A CA 1
ATOM 2580 C C . HIS A 1 318 ? -2.104 16.609 9.219 1.00 93.31 318 HIS A C 1
ATOM 2582 O O . HIS A 1 318 ? -1.059 16.687 8.571 1.00 93.31 318 HIS A O 1
ATOM 2588 N N . SER A 1 319 ? -2.108 16.825 10.539 1.00 92.81 319 SER A N 1
ATOM 2589 C CA . SER A 1 319 ? -0.873 17.096 11.281 1.00 92.81 319 SER A CA 1
ATOM 2590 C C . SER A 1 319 ? 0.071 15.894 11.262 1.00 92.81 319 SER A C 1
ATOM 2592 O O . SER A 1 319 ? 1.259 16.088 11.017 1.00 92.81 319 SER A O 1
ATOM 2594 N N . ILE A 1 320 ? -0.443 14.675 11.448 1.00 95.94 320 ILE A N 1
ATOM 2595 C CA . ILE A 1 320 ? 0.347 13.439 11.361 1.00 95.94 320 ILE A CA 1
ATOM 2596 C C . ILE A 1 320 ? 0.919 13.271 9.950 1.00 95.94 320 ILE A C 1
ATOM 2598 O O . ILE A 1 320 ? 2.121 13.041 9.816 1.00 95.94 320 ILE A O 1
ATOM 2602 N N . THR A 1 321 ? 0.100 13.459 8.909 1.00 96.25 321 THR A N 1
ATOM 2603 C CA . THR A 1 321 ? 0.530 13.392 7.505 1.00 96.25 321 THR A CA 1
ATOM 2604 C C . THR A 1 321 ? 1.637 14.410 7.220 1.00 96.25 321 THR A C 1
ATOM 2606 O O . THR A 1 321 ? 2.706 14.039 6.743 1.00 96.25 321 THR A O 1
ATOM 2609 N N . SER A 1 322 ? 1.439 15.684 7.578 1.00 93.94 322 SER A N 1
ATOM 2610 C CA . SER A 1 322 ? 2.422 16.753 7.336 1.00 93.94 322 SER A CA 1
ATOM 2611 C C . SER A 1 322 ? 3.756 16.518 8.056 1.00 93.94 322 SER A C 1
ATOM 2613 O O . SER A 1 322 ? 4.816 16.632 7.443 1.00 93.94 322 SER A O 1
ATOM 2615 N N . LEU A 1 323 ? 3.732 16.139 9.338 1.00 94.00 323 LEU A N 1
ATOM 2616 C CA . LEU A 1 323 ? 4.951 15.852 10.094 1.00 94.00 323 LEU A CA 1
ATOM 2617 C C . LEU A 1 323 ? 5.671 14.629 9.522 1.00 94.00 323 LEU A C 1
ATOM 2619 O O . LEU A 1 323 ? 6.882 14.661 9.338 1.00 94.00 323 LEU A O 1
ATOM 2623 N N . SER A 1 324 ? 4.933 13.580 9.168 1.00 95.25 324 SER A N 1
ATOM 2624 C CA . SER A 1 324 ? 5.511 12.366 8.588 1.00 95.25 324 SER A CA 1
ATOM 2625 C C . SER A 1 324 ? 6.122 12.615 7.203 1.00 95.25 324 SER A C 1
ATOM 2627 O O . SER A 1 324 ? 7.218 12.132 6.929 1.00 95.25 324 SER A O 1
ATOM 2629 N N . LEU A 1 325 ? 5.483 13.424 6.347 1.00 94.31 325 LEU A N 1
ATOM 2630 C CA . LEU A 1 325 ? 6.042 13.821 5.046 1.00 94.31 325 LEU A CA 1
ATOM 2631 C C . LEU A 1 325 ? 7.339 14.620 5.209 1.00 94.31 325 LEU A C 1
ATOM 2633 O O . LEU A 1 325 ? 8.320 14.340 4.519 1.00 94.31 325 LEU A O 1
ATOM 2637 N N . ALA A 1 326 ? 7.375 15.560 6.160 1.00 91.69 326 ALA A N 1
ATOM 2638 C CA . ALA A 1 326 ? 8.592 16.293 6.499 1.00 91.69 326 ALA A CA 1
ATOM 2639 C C . ALA A 1 326 ? 9.695 15.351 7.021 1.00 91.69 326 ALA A C 1
ATOM 2641 O O . ALA A 1 326 ? 10.847 15.467 6.609 1.00 91.69 326 ALA A O 1
ATOM 2642 N N . ALA A 1 327 ? 9.346 14.373 7.865 1.00 90.50 327 ALA A N 1
ATOM 2643 C CA . ALA A 1 327 ? 10.286 13.386 8.403 1.00 90.50 327 ALA A CA 1
ATOM 2644 C C . ALA A 1 327 ? 10.901 12.489 7.315 1.00 90.50 327 ALA A C 1
ATOM 2646 O O . ALA A 1 327 ? 12.061 12.089 7.405 1.00 90.50 327 ALA A O 1
ATOM 2647 N N . LEU A 1 328 ? 10.128 12.191 6.268 1.00 89.44 328 LEU A N 1
ATOM 2648 C CA . LEU A 1 328 ? 10.579 11.447 5.092 1.00 89.44 328 LEU A CA 1
ATOM 2649 C C . LEU A 1 328 ? 11.308 12.332 4.067 1.00 89.44 328 LEU A C 1
ATOM 2651 O O . LEU A 1 328 ? 11.730 11.820 3.035 1.00 89.44 328 LEU A O 1
ATOM 2655 N N . ASN A 1 329 ? 11.482 13.635 4.316 1.00 87.38 329 ASN A N 1
ATOM 2656 C CA . ASN A 1 329 ? 12.008 14.612 3.352 1.00 87.38 329 ASN A CA 1
ATOM 2657 C C . ASN A 1 329 ? 11.196 14.697 2.041 1.00 87.38 329 ASN A C 1
ATOM 2659 O O . ASN A 1 329 ? 11.734 15.026 0.982 1.00 87.38 329 ASN A O 1
ATOM 2663 N N . CYS A 1 330 ? 9.895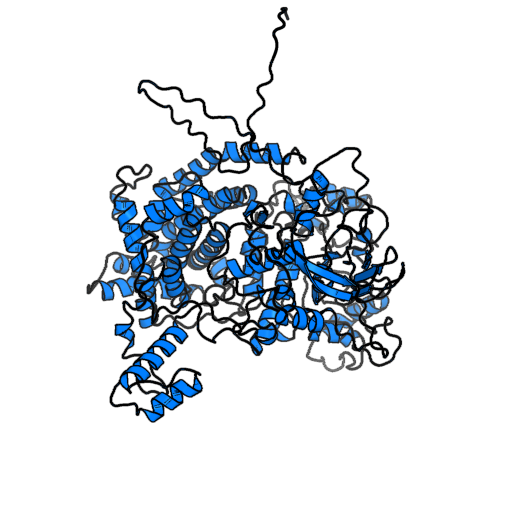 14.408 2.103 1.00 88.88 330 CYS A N 1
ATOM 2664 C CA . CYS A 1 330 ? 8.979 14.431 0.965 1.00 88.88 330 CYS A CA 1
ATOM 2665 C C . CYS A 1 330 ? 8.365 15.831 0.795 1.00 88.88 330 CYS A C 1
ATOM 2667 O O . CYS A 1 330 ? 7.175 16.045 1.025 1.00 88.88 330 CYS A O 1
ATOM 2669 N N . TRP A 1 331 ? 9.210 16.817 0.478 1.00 88.25 331 TRP A N 1
ATOM 2670 C CA . TRP A 1 331 ? 8.853 18.239 0.571 1.00 88.25 331 TRP A CA 1
ATOM 2671 C C . TRP A 1 331 ? 7.833 18.716 -0.464 1.00 88.25 331 TRP A C 1
ATOM 2673 O O . TRP A 1 331 ? 7.030 19.589 -0.147 1.00 88.25 331 TRP A O 1
ATOM 2683 N N . ASP A 1 332 ? 7.841 18.138 -1.663 1.00 86.00 332 ASP A N 1
ATOM 2684 C CA . ASP A 1 332 ? 6.894 18.484 -2.726 1.00 86.00 332 ASP A CA 1
ATOM 2685 C C . ASP A 1 332 ? 5.468 18.071 -2.298 1.00 86.00 332 ASP A C 1
ATOM 2687 O O . ASP A 1 332 ? 4.563 18.903 -2.245 1.00 86.00 332 ASP A O 1
ATOM 2691 N N . ASP A 1 333 ? 5.295 16.820 -1.849 1.00 91.31 333 ASP A N 1
ATOM 2692 C CA . ASP A 1 333 ? 4.016 16.332 -1.311 1.00 91.31 333 ASP A CA 1
ATOM 2693 C C . ASP A 1 333 ? 3.615 17.052 -0.014 1.00 91.31 333 ASP A C 1
ATOM 2695 O O . ASP A 1 333 ? 2.429 17.279 0.227 1.00 91.31 333 ASP A O 1
ATOM 2699 N N . PHE A 1 334 ? 4.586 17.415 0.835 1.00 92.25 334 PHE A N 1
ATOM 2700 C CA . PHE A 1 334 ? 4.337 18.204 2.043 1.00 92.25 334 PHE A CA 1
ATOM 2701 C C . PHE A 1 334 ? 3.701 19.553 1.698 1.00 92.25 334 PHE A C 1
ATOM 2703 O O . PHE A 1 334 ? 2.712 19.938 2.320 1.00 92.25 334 PHE A O 1
ATOM 2710 N N . GLU A 1 335 ? 4.238 20.270 0.711 1.00 88.88 335 GLU A N 1
ATOM 2711 C CA . GLU A 1 335 ? 3.687 21.557 0.292 1.00 88.88 335 GLU A CA 1
ATOM 2712 C C . GLU A 1 335 ? 2.306 21.412 -0.334 1.00 88.88 335 GLU A C 1
ATOM 2714 O O . GLU A 1 335 ? 1.388 22.120 0.088 1.00 88.88 335 GLU A O 1
ATOM 2719 N N . ASP A 1 336 ? 2.138 20.472 -1.266 1.00 88.38 336 ASP A N 1
ATOM 2720 C CA . ASP A 1 336 ? 0.852 20.212 -1.919 1.00 88.38 336 ASP A CA 1
ATOM 2721 C C . ASP A 1 336 ? -0.228 19.850 -0.876 1.00 88.38 336 ASP A C 1
ATOM 2723 O O . ASP A 1 336 ? -1.350 20.372 -0.908 1.00 88.38 336 ASP A O 1
ATOM 2727 N N . HIS A 1 337 ? 0.121 19.033 0.126 1.00 89.56 337 HIS A N 1
ATOM 2728 C CA . HIS A 1 337 ? -0.777 18.670 1.224 1.00 89.56 337 HIS A CA 1
ATOM 2729 C C . HIS A 1 337 ? -1.109 19.863 2.142 1.00 89.56 337 HIS A C 1
ATOM 2731 O O . HIS A 1 337 ? -2.279 20.099 2.466 1.00 89.56 337 HIS A O 1
ATOM 2737 N N . MET A 1 338 ? -0.106 20.652 2.542 1.00 88.19 338 MET A N 1
ATOM 2738 C CA . MET A 1 338 ? -0.281 21.804 3.439 1.00 88.19 338 MET A CA 1
ATOM 2739 C C . MET A 1 338 ? -1.074 22.940 2.785 1.00 88.19 338 MET A C 1
ATOM 2741 O O . MET A 1 338 ? -1.927 23.555 3.431 1.00 88.19 338 MET A O 1
ATOM 2745 N N . GLN A 1 339 ? -0.847 23.204 1.495 1.00 85.75 339 GLN A N 1
ATOM 2746 C CA . GLN A 1 339 ? -1.630 24.178 0.734 1.00 85.75 339 GLN A CA 1
ATOM 2747 C C . GLN A 1 339 ? -3.104 23.767 0.671 1.00 85.75 339 GLN A C 1
ATOM 2749 O O . GLN A 1 339 ? -3.980 24.588 0.957 1.00 85.75 339 GLN A O 1
ATOM 2754 N N . GLY A 1 340 ? -3.387 22.491 0.382 1.00 81.12 340 GLY A N 1
ATOM 2755 C CA . GLY A 1 340 ? -4.752 21.958 0.377 1.00 81.12 340 GLY A CA 1
ATOM 2756 C C . GLY A 1 340 ? -5.461 22.092 1.732 1.00 81.12 340 GLY A C 1
ATOM 2757 O O . GLY A 1 340 ? -6.660 22.378 1.782 1.00 81.12 340 GLY A O 1
ATOM 2758 N N . GLN A 1 341 ? -4.728 21.950 2.842 1.00 81.25 341 GLN A N 1
ATOM 2759 C CA . GLN A 1 341 ? -5.264 22.175 4.187 1.00 81.25 341 GLN A CA 1
ATOM 2760 C C . GLN A 1 341 ? -5.599 23.657 4.431 1.00 81.25 341 GLN A C 1
ATOM 2762 O O . GLN A 1 341 ? -6.688 23.968 4.917 1.00 81.25 341 GLN A O 1
ATOM 2767 N N . LEU A 1 342 ? -4.689 24.571 4.078 1.00 84.25 342 LEU A N 1
ATOM 2768 C CA . LEU A 1 342 ? -4.808 26.010 4.355 1.00 84.25 342 LEU A CA 1
ATOM 2769 C C . LEU A 1 342 ? -5.832 26.747 3.479 1.00 84.25 342 LEU A C 1
ATOM 2771 O O . LEU A 1 342 ? -6.236 27.855 3.826 1.00 84.25 342 LEU A O 1
ATOM 2775 N N . GLN A 1 343 ? -6.280 26.151 2.373 1.00 81.00 343 GLN A N 1
ATOM 2776 C CA . GLN A 1 343 ? -7.383 26.686 1.563 1.00 81.00 343 GLN A CA 1
ATOM 2777 C C . GLN A 1 343 ? -8.749 26.591 2.267 1.00 81.00 343 GLN A C 1
ATOM 2779 O O . GLN A 1 343 ? -9.721 27.211 1.831 1.00 81.00 343 GLN A O 1
ATOM 2784 N N . ARG A 1 344 ? -8.851 25.816 3.353 1.00 74.12 344 ARG A N 1
ATOM 2785 C CA . ARG A 1 344 ? -10.096 25.604 4.097 1.00 74.12 344 ARG A CA 1
ATOM 2786 C C . ARG A 1 344 ? -10.262 26.666 5.197 1.00 74.12 344 ARG A C 1
ATOM 2788 O O . ARG A 1 344 ? -9.273 27.083 5.799 1.00 74.12 344 ARG A O 1
ATOM 2795 N N . PRO A 1 345 ? -11.500 27.083 5.522 1.00 74.06 345 PRO A N 1
ATOM 2796 C CA . PRO A 1 345 ? -11.745 27.949 6.670 1.00 74.06 345 PRO A CA 1
ATOM 2797 C C . PRO A 1 345 ? -11.465 27.175 7.967 1.00 74.06 345 PRO A C 1
ATOM 2799 O O . PRO A 1 345 ? -12.165 26.215 8.288 1.00 74.06 345 PRO A O 1
ATOM 2802 N N . LEU A 1 346 ? -10.428 27.586 8.696 1.00 77.25 346 LEU A N 1
ATOM 2803 C CA . LEU A 1 346 ? -9.956 26.950 9.927 1.00 77.25 346 LEU A CA 1
ATOM 2804 C C . LEU A 1 346 ? -9.888 27.979 11.076 1.00 77.25 346 LEU A C 1
ATOM 2806 O O . LEU A 1 346 ? -9.610 29.155 10.818 1.00 77.25 346 LEU A O 1
ATOM 2810 N N . PRO A 1 347 ? -10.116 27.565 12.338 1.00 75.56 347 PRO A N 1
ATOM 2811 C CA . PRO A 1 347 ? -9.862 28.399 13.515 1.00 75.56 347 PRO A CA 1
ATOM 2812 C C . PRO A 1 347 ? -8.416 28.911 13.576 1.00 75.56 347 PRO A C 1
ATOM 2814 O O . PRO A 1 347 ? -7.504 28.304 13.015 1.00 75.56 347 PRO A O 1
ATOM 2817 N N . TYR A 1 348 ? -8.175 30.011 14.300 1.00 74.56 348 TYR A N 1
ATOM 2818 C CA . TYR A 1 348 ? -6.856 30.660 14.344 1.00 74.56 348 TYR A CA 1
ATOM 2819 C C . TYR A 1 348 ? -5.718 29.700 14.734 1.00 74.56 348 TYR A C 1
ATOM 2821 O O . TYR A 1 348 ? -4.695 29.664 14.047 1.00 74.56 348 TYR A O 1
ATOM 2829 N N . ARG A 1 349 ? -5.897 28.893 15.795 1.00 76.25 349 ARG A N 1
ATOM 2830 C CA . ARG A 1 349 ? -4.901 27.902 16.255 1.00 76.25 349 ARG A CA 1
ATOM 2831 C C . ARG A 1 349 ? -4.542 26.932 15.126 1.00 76.25 349 ARG A C 1
ATOM 2833 O O . ARG A 1 349 ? -3.364 26.792 14.794 1.00 76.25 349 ARG A O 1
ATOM 2840 N N . ASP A 1 350 ? -5.568 26.395 14.478 1.00 81.31 350 ASP A N 1
ATOM 2841 C CA . ASP A 1 350 ? -5.515 25.379 13.424 1.00 81.31 350 ASP A CA 1
ATOM 2842 C C . ASP A 1 350 ? -4.934 25.915 12.102 1.00 81.31 350 ASP A C 1
ATOM 2844 O O . ASP A 1 350 ? -4.506 25.137 11.257 1.00 81.31 350 ASP A O 1
ATOM 2848 N N . VAL A 1 351 ? -4.858 27.240 11.930 1.00 83.94 351 VAL A N 1
ATOM 2849 C CA . VAL A 1 351 ? -4.110 27.905 10.846 1.00 83.94 351 VAL A CA 1
ATOM 2850 C C . VAL A 1 351 ? -2.676 28.226 11.273 1.00 83.94 351 VAL A C 1
ATOM 2852 O O . VAL A 1 351 ? -1.733 28.092 10.491 1.00 83.94 351 VAL A O 1
ATOM 2855 N N . SER A 1 352 ? -2.502 28.698 12.508 1.00 84.31 352 SER A N 1
ATOM 2856 C CA . SER A 1 352 ? -1.237 29.250 12.999 1.00 84.31 352 SER A CA 1
ATOM 2857 C C . SER A 1 352 ? -0.135 28.198 13.120 1.00 84.31 352 SER A C 1
ATOM 2859 O O . SER A 1 352 ? 0.997 28.465 12.717 1.00 84.31 352 SER A O 1
ATOM 2861 N N . VAL A 1 353 ? -0.455 27.004 13.631 1.00 85.62 353 VAL A N 1
ATOM 2862 C CA . VAL A 1 353 ? 0.527 25.930 13.828 1.00 85.62 353 VAL A CA 1
ATOM 2863 C C . VAL A 1 353 ? 1.017 25.392 12.479 1.00 85.62 353 VAL A C 1
ATOM 2865 O O . VAL A 1 353 ? 2.230 25.419 12.268 1.00 85.62 353 VAL A O 1
ATOM 2868 N N . PRO A 1 354 ? 0.148 25.020 11.516 1.00 86.56 354 PRO A N 1
ATOM 2869 C CA . PRO A 1 354 ? 0.588 24.647 10.171 1.00 86.56 354 PRO A CA 1
ATOM 2870 C C . PRO A 1 354 ? 1.455 25.712 9.486 1.00 86.56 354 PRO A C 1
ATOM 2872 O O . PRO A 1 354 ? 2.516 25.385 8.958 1.00 86.56 354 PRO A O 1
ATOM 2875 N N . LYS A 1 355 ? 1.079 26.998 9.561 1.00 88.38 355 LYS A N 1
ATOM 2876 C CA . LYS A 1 355 ? 1.907 28.089 9.013 1.00 88.38 355 LYS A CA 1
ATOM 2877 C C . LYS A 1 355 ? 3.283 28.157 9.671 1.00 88.38 355 LYS A C 1
ATOM 2879 O O . LYS A 1 355 ? 4.280 28.291 8.970 1.00 88.38 355 LYS A O 1
ATOM 2884 N N . LYS A 1 356 ? 3.357 28.023 10.999 1.00 88.56 356 LYS A N 1
ATOM 2885 C CA . LYS A 1 356 ? 4.637 27.967 11.719 1.00 88.56 356 LYS A CA 1
ATOM 2886 C C . LYS A 1 356 ? 5.473 26.759 11.291 1.00 88.56 356 LYS A C 1
ATOM 2888 O O . LYS A 1 356 ? 6.666 26.933 11.073 1.00 88.56 356 LYS A O 1
ATOM 2893 N N . ARG A 1 357 ? 4.870 25.576 11.108 1.00 88.75 357 ARG A N 1
ATOM 2894 C CA . ARG A 1 357 ? 5.568 24.383 10.585 1.00 88.75 357 ARG A CA 1
ATOM 2895 C C . ARG A 1 357 ? 6.192 24.658 9.217 1.00 88.75 357 ARG A C 1
ATOM 2897 O O . ARG A 1 357 ? 7.365 24.353 9.023 1.00 88.75 357 ARG A O 1
ATOM 2904 N N . MET A 1 358 ? 5.451 25.291 8.304 1.00 88.75 358 MET A N 1
ATOM 2905 C CA . MET A 1 358 ? 5.983 25.691 6.993 1.00 88.75 358 MET A CA 1
ATOM 2906 C C . MET A 1 358 ? 7.157 26.664 7.132 1.00 88.75 358 MET A C 1
ATOM 2908 O O . MET A 1 358 ? 8.200 26.447 6.524 1.00 88.75 358 MET A O 1
ATOM 2912 N N . THR A 1 359 ? 7.024 27.700 7.967 1.00 90.50 359 THR A N 1
ATOM 2913 C CA . THR A 1 359 ? 8.092 28.688 8.185 1.00 90.50 359 THR A CA 1
ATOM 2914 C C . THR A 1 359 ? 9.361 28.052 8.747 1.00 90.50 359 THR A C 1
ATOM 2916 O O . THR A 1 359 ? 10.450 28.340 8.260 1.00 90.50 359 THR A O 1
ATOM 2919 N N . VAL A 1 360 ? 9.235 27.182 9.752 1.00 89.44 360 VAL A N 1
ATOM 2920 C CA . VAL A 1 360 ? 10.387 26.519 10.384 1.00 89.44 360 VAL A CA 1
ATOM 2921 C C . VAL A 1 360 ? 11.018 25.477 9.454 1.00 89.44 360 VAL A C 1
ATOM 2923 O O . VAL A 1 360 ? 12.228 25.283 9.493 1.00 89.44 360 VAL A O 1
ATOM 2926 N N . SER A 1 361 ? 10.234 24.852 8.572 1.00 88.25 361 SER A N 1
ATOM 2927 C CA . SER A 1 361 ? 10.739 23.864 7.606 1.00 88.25 361 SER A CA 1
ATOM 2928 C C . SER A 1 361 ? 11.362 24.489 6.350 1.00 88.25 361 SER A C 1
ATOM 2930 O O . SER A 1 361 ? 12.123 23.826 5.647 1.00 88.25 361 SER A O 1
ATOM 2932 N N . ALA A 1 362 ? 11.078 25.763 6.057 1.00 88.19 362 ALA A N 1
ATOM 2933 C CA . ALA A 1 362 ? 11.535 26.433 4.837 1.00 88.19 362 ALA A CA 1
ATOM 2934 C C . ALA A 1 362 ? 13.069 26.432 4.638 1.00 88.19 362 ALA A C 1
ATOM 2936 O O . ALA A 1 362 ? 13.502 26.168 3.514 1.00 88.19 362 ALA A O 1
ATOM 2937 N N . PRO A 1 363 ? 13.916 26.655 5.667 1.00 88.81 363 PRO A N 1
ATOM 2938 C CA . PRO A 1 363 ? 15.370 26.568 5.508 1.00 88.81 363 PRO A CA 1
ATOM 2939 C C . PRO A 1 363 ? 15.846 25.154 5.152 1.00 88.81 363 PRO A C 1
ATOM 2941 O O . PRO A 1 363 ? 16.708 24.997 4.289 1.00 88.81 363 PRO A O 1
ATOM 2944 N N . VAL A 1 364 ? 15.252 24.126 5.773 1.00 84.44 364 VAL A N 1
ATOM 2945 C CA . VAL A 1 364 ? 15.572 22.712 5.507 1.00 84.44 364 VAL A CA 1
ATOM 2946 C C . VAL A 1 364 ? 15.215 22.357 4.066 1.00 84.44 364 VAL A C 1
ATOM 2948 O O . VAL A 1 364 ? 16.030 21.780 3.345 1.00 84.44 364 VAL A O 1
ATOM 2951 N N . LYS A 1 365 ? 14.031 22.781 3.614 1.00 83.62 365 LYS A N 1
ATOM 2952 C CA . LYS A 1 365 ? 13.602 22.622 2.225 1.00 83.62 365 LYS A CA 1
ATOM 2953 C C . LYS A 1 365 ? 14.569 23.298 1.254 1.00 83.62 365 LYS A C 1
ATOM 2955 O O . LYS A 1 365 ? 15.035 22.653 0.320 1.00 83.62 365 LYS A O 1
ATOM 2960 N N . ALA A 1 366 ? 14.894 24.572 1.480 1.00 85.25 366 ALA A N 1
ATOM 2961 C CA . ALA A 1 366 ? 15.782 25.334 0.604 1.00 85.25 366 ALA A CA 1
ATOM 2962 C C . ALA A 1 366 ? 17.173 24.689 0.494 1.00 85.25 366 ALA A C 1
ATOM 2964 O O . ALA A 1 366 ? 17.755 24.637 -0.592 1.00 85.25 366 ALA A O 1
ATOM 2965 N N . GLU A 1 367 ? 17.690 24.150 1.601 1.00 81.75 367 GLU A N 1
ATOM 2966 C CA . GLU A 1 367 ? 18.946 23.406 1.601 1.00 81.75 367 GLU A CA 1
ATOM 2967 C C . GLU A 1 367 ? 18.844 22.124 0.769 1.00 81.75 367 GLU A C 1
ATOM 2969 O O . GLU A 1 367 ? 19.736 21.870 -0.038 1.00 81.75 367 GLU A O 1
ATOM 2974 N N . ILE A 1 368 ? 17.758 21.354 0.897 1.00 74.44 368 ILE A N 1
ATOM 2975 C CA . ILE A 1 368 ? 17.522 20.129 0.114 1.00 74.44 368 ILE A CA 1
ATOM 2976 C C . ILE A 1 368 ? 17.335 20.440 -1.376 1.00 74.44 368 ILE A C 1
ATOM 2978 O O . ILE A 1 368 ? 17.923 19.763 -2.219 1.00 74.44 368 ILE A O 1
ATOM 2982 N N . GLU A 1 369 ? 16.601 21.494 -1.730 1.00 75.12 369 GLU A N 1
ATOM 2983 C CA . GLU A 1 369 ? 16.452 21.953 -3.116 1.00 75.12 369 GLU A CA 1
ATOM 2984 C C . GLU A 1 369 ? 17.788 22.399 -3.725 1.00 75.12 369 GLU A C 1
ATOM 2986 O O . GLU A 1 369 ? 18.104 22.058 -4.867 1.00 75.12 369 GLU A O 1
ATOM 2991 N N . ARG A 1 370 ? 18.611 23.142 -2.971 1.00 75.12 370 ARG A N 1
ATOM 2992 C CA . ARG A 1 370 ? 19.964 23.539 -3.400 1.00 75.12 370 ARG A CA 1
ATOM 2993 C C . ARG A 1 370 ? 20.830 22.314 -3.674 1.00 75.12 370 ARG A C 1
ATOM 2995 O O . ARG A 1 370 ? 21.583 22.277 -4.642 1.00 75.12 370 ARG A O 1
ATOM 3002 N N . ARG A 1 371 ? 20.700 21.315 -2.815 1.00 65.62 371 ARG A N 1
ATOM 3003 C CA . ARG A 1 371 ? 21.368 20.023 -2.884 1.00 65.62 371 ARG A CA 1
ATOM 3004 C C . ARG A 1 371 ? 20.932 19.193 -4.101 1.00 65.62 371 ARG A C 1
ATOM 3006 O O . ARG A 1 371 ? 21.796 18.679 -4.800 1.00 65.62 371 ARG A O 1
ATOM 3013 N N . ARG A 1 372 ? 19.632 19.163 -4.431 1.00 65.44 372 ARG A N 1
ATOM 3014 C CA . ARG A 1 372 ? 19.091 18.537 -5.661 1.00 65.44 372 ARG A CA 1
ATOM 3015 C C . ARG A 1 372 ? 19.693 19.132 -6.943 1.00 65.44 372 ARG A C 1
ATOM 3017 O O . ARG A 1 372 ? 19.860 18.422 -7.926 1.00 65.44 372 ARG A O 1
ATOM 3024 N N . LYS A 1 373 ? 20.071 20.417 -6.935 1.00 63.38 373 LYS A N 1
ATOM 3025 C CA . LYS A 1 373 ? 20.721 21.084 -8.083 1.00 63.38 373 LYS A CA 1
ATOM 3026 C C . LYS A 1 373 ? 22.175 20.647 -8.318 1.00 63.38 373 LYS A C 1
ATOM 3028 O O . LYS A 1 373 ? 22.742 21.030 -9.337 1.00 63.38 373 LYS A O 1
ATOM 3033 N N . ASN A 1 374 ? 22.780 19.873 -7.410 1.00 57.75 374 ASN A N 1
ATOM 3034 C CA . ASN A 1 374 ? 24.120 19.309 -7.570 1.00 57.75 374 ASN A CA 1
ATOM 3035 C C . ASN A 1 374 ? 24.065 17.766 -7.472 1.00 57.75 374 ASN A C 1
ATOM 3037 O O . ASN A 1 374 ? 24.186 17.229 -6.370 1.00 57.75 374 ASN A O 1
ATOM 3041 N N . PRO A 1 375 ? 23.880 17.046 -8.598 1.00 44.72 375 PRO A N 1
ATOM 3042 C CA . PRO A 1 375 ? 23.598 15.602 -8.626 1.00 44.72 375 PRO A CA 1
ATOM 3043 C C . PRO A 1 375 ? 24.662 14.702 -7.985 1.00 44.72 375 PRO A C 1
ATOM 3045 O O . PRO A 1 375 ? 24.383 13.550 -7.685 1.00 44.72 375 PRO A O 1
ATOM 3048 N N . SER A 1 376 ? 25.877 15.211 -7.769 1.00 45.59 376 SER A N 1
ATOM 3049 C CA . SER A 1 376 ? 26.955 14.496 -7.078 1.00 45.59 376 SER A CA 1
ATOM 3050 C C . SER A 1 376 ? 26.856 14.554 -5.545 1.00 45.59 376 SER A C 1
ATOM 3052 O O . SER A 1 376 ? 27.616 13.873 -4.863 1.00 45.59 376 SER A O 1
ATOM 3054 N N . ALA A 1 377 ? 25.955 15.372 -4.982 1.00 40.41 377 ALA A N 1
ATOM 3055 C CA . ALA A 1 377 ? 25.860 15.629 -3.539 1.00 40.41 377 ALA A CA 1
ATOM 3056 C C . ALA A 1 377 ? 24.677 14.931 -2.841 1.00 40.41 377 ALA A C 1
ATOM 3058 O O . ALA A 1 377 ? 24.725 14.730 -1.627 1.00 40.41 377 ALA A O 1
ATOM 3059 N N . LEU A 1 378 ? 23.626 14.561 -3.577 1.00 44.66 378 LEU A N 1
ATOM 3060 C CA . LEU A 1 378 ? 22.587 13.630 -3.128 1.00 44.66 378 LEU A CA 1
ATOM 3061 C C . LEU A 1 378 ? 22.567 12.465 -4.088 1.00 44.66 378 LEU A C 1
ATOM 3063 O O . LEU A 1 378 ? 22.698 12.695 -5.282 1.00 44.66 378 LEU A O 1
ATOM 3067 N N . HIS A 1 379 ? 22.350 11.266 -3.547 1.00 51.28 379 HIS A N 1
ATOM 3068 C CA . HIS A 1 379 ? 21.956 10.054 -4.262 1.00 51.28 379 HIS A CA 1
ATOM 3069 C C . HIS A 1 379 ? 21.491 10.359 -5.704 1.00 51.28 379 HIS A C 1
ATOM 3071 O O . HIS A 1 379 ? 20.410 10.939 -5.861 1.00 51.28 379 HIS A O 1
ATOM 3077 N N . PRO A 1 380 ? 22.295 10.069 -6.745 1.00 52.03 380 PRO A N 1
ATOM 3078 C CA . PRO A 1 380 ? 22.023 10.523 -8.093 1.00 52.03 380 PRO A CA 1
ATOM 3079 C C . PRO A 1 380 ? 20.708 9.889 -8.509 1.00 52.03 380 PRO A C 1
ATOM 3081 O O . PRO A 1 380 ? 20.566 8.669 -8.565 1.00 52.03 380 PRO A O 1
ATOM 3084 N N . SER A 1 381 ? 19.708 10.743 -8.682 1.00 57.91 381 SER A N 1
ATOM 3085 C CA . SER A 1 381 ? 18.399 10.347 -9.174 1.00 57.91 381 SER A CA 1
ATOM 3086 C C . SER A 1 381 ? 18.588 9.887 -10.616 1.00 57.91 381 SER A C 1
ATOM 3088 O O . SER A 1 381 ? 18.961 10.689 -11.473 1.00 57.91 381 SER A O 1
ATOM 3090 N N . LEU A 1 382 ? 18.393 8.591 -10.860 1.00 59.78 382 LEU A N 1
ATOM 3091 C CA . LEU A 1 382 ? 18.576 7.949 -12.161 1.00 59.78 382 LEU A CA 1
ATOM 3092 C C . LEU A 1 382 ? 17.382 8.167 -13.088 1.00 59.78 382 LEU A C 1
ATOM 3094 O O . LEU A 1 382 ? 17.507 7.937 -14.279 1.00 59.78 382 LEU A O 1
ATOM 3098 N N . TYR A 1 383 ? 16.226 8.578 -12.578 1.00 69.00 383 TYR A N 1
ATOM 3099 C CA . TYR A 1 383 ? 15.043 8.793 -13.409 1.00 69.00 383 TYR A CA 1
ATOM 3100 C C . TYR A 1 383 ? 14.252 10.001 -12.917 1.00 69.00 383 TYR A C 1
ATOM 3102 O O . TYR A 1 383 ? 14.294 10.323 -11.732 1.00 69.00 383 TYR A O 1
ATOM 3110 N N . GLY A 1 384 ? 13.497 10.661 -13.797 1.00 66.12 384 GLY A N 1
ATOM 3111 C CA . GLY A 1 384 ? 12.760 11.890 -13.488 1.00 66.12 384 GLY A CA 1
ATOM 3112 C C . GLY A 1 384 ? 11.804 11.754 -12.299 1.00 66.12 384 GLY A C 1
ATOM 3113 O O . GLY A 1 384 ? 11.707 12.662 -11.476 1.00 66.12 384 GLY A O 1
ATOM 3114 N N . HIS A 1 385 ? 11.170 10.591 -12.143 1.00 71.31 385 HIS A N 1
ATOM 3115 C CA . HIS A 1 385 ? 10.290 10.293 -11.009 1.00 71.31 385 HIS A CA 1
ATOM 3116 C C . HIS A 1 385 ? 11.026 10.191 -9.658 1.00 71.31 385 HIS A C 1
ATOM 3118 O O . HIS A 1 385 ? 10.399 10.207 -8.601 1.00 71.31 385 HIS A O 1
ATOM 3124 N N . GLU A 1 386 ? 12.357 10.093 -9.665 1.00 71.12 386 GLU A N 1
ATOM 3125 C CA . GLU A 1 386 ? 13.180 10.025 -8.459 1.00 71.12 386 GLU A CA 1
ATOM 3126 C C . GLU A 1 386 ? 13.562 11.403 -7.906 1.00 71.12 386 GLU A C 1
ATOM 3128 O O . GLU A 1 386 ? 14.061 11.495 -6.790 1.00 71.12 386 GLU A O 1
ATOM 3133 N N . TRP A 1 387 ? 13.316 12.484 -8.649 1.00 67.75 387 TRP A N 1
ATOM 3134 C CA . TRP A 1 387 ? 13.781 13.826 -8.279 1.00 67.75 387 TRP A CA 1
ATOM 3135 C C . TRP A 1 387 ? 12.969 14.471 -7.147 1.00 67.75 387 TRP A C 1
ATOM 3137 O O . TRP A 1 387 ? 13.514 15.237 -6.349 1.00 67.75 387 TRP A O 1
ATOM 3147 N N . SER A 1 388 ? 11.676 14.155 -7.065 1.00 68.69 388 SER A N 1
ATOM 3148 C CA . SER A 1 388 ? 10.721 14.764 -6.124 1.00 68.69 388 SER A CA 1
ATOM 3149 C C . SER A 1 388 ? 10.449 13.916 -4.876 1.00 68.69 388 SER A C 1
ATOM 3151 O O . SER A 1 388 ? 9.632 14.295 -4.039 1.00 68.69 388 SER A O 1
ATOM 3153 N N . ARG A 1 389 ? 11.139 12.781 -4.715 1.00 77.94 389 ARG A N 1
ATOM 3154 C CA . ARG A 1 389 ? 10.827 11.789 -3.678 1.00 77.94 389 ARG A CA 1
ATOM 3155 C C . ARG A 1 389 ? 11.389 12.115 -2.294 1.00 77.94 389 ARG A C 1
ATOM 3157 O O . ARG A 1 389 ? 12.457 12.720 -2.160 1.00 77.94 389 ARG A O 1
ATOM 3164 N N . GLY A 1 390 ? 10.678 11.637 -1.277 1.00 85.50 390 GLY A N 1
ATOM 3165 C CA . GLY A 1 390 ? 11.210 11.378 0.057 1.00 85.50 390 GLY A CA 1
ATOM 3166 C C . GLY A 1 390 ? 11.872 9.997 0.162 1.00 85.50 390 GLY A C 1
ATOM 3167 O O . GLY A 1 390 ? 11.988 9.268 -0.828 1.00 85.50 390 GLY A O 1
ATOM 3168 N N . TRP A 1 391 ? 12.293 9.633 1.376 1.00 82.50 391 TRP A N 1
ATOM 3169 C CA . TRP A 1 391 ? 13.084 8.430 1.646 1.00 82.50 391 TRP A CA 1
ATOM 3170 C C . TRP A 1 391 ? 12.590 7.660 2.874 1.00 82.50 391 TRP A C 1
ATOM 3172 O O . TRP A 1 391 ? 12.593 8.167 4.000 1.00 82.50 391 TRP A O 1
ATOM 3182 N N . ILE A 1 392 ? 12.254 6.387 2.676 1.00 82.31 392 ILE A N 1
ATOM 3183 C CA . ILE A 1 392 ? 12.023 5.413 3.748 1.00 82.31 392 ILE A CA 1
ATOM 3184 C C . ILE A 1 392 ? 13.329 4.666 4.017 1.00 82.31 392 ILE A C 1
ATOM 3186 O O . ILE A 1 392 ? 14.028 4.300 3.082 1.00 82.31 392 ILE A O 1
ATOM 3190 N N . SER A 1 393 ? 13.674 4.401 5.277 1.00 75.69 393 SER A N 1
ATOM 3191 C CA . SER A 1 393 ? 14.851 3.573 5.577 1.00 75.69 393 SER A CA 1
ATOM 3192 C C . SER A 1 393 ? 14.535 2.083 5.547 1.00 75.69 393 SER A C 1
ATOM 3194 O O . SER A 1 393 ? 13.477 1.648 6.011 1.00 75.69 393 SER A O 1
ATOM 3196 N N . GLY A 1 394 ? 15.499 1.309 5.052 1.00 70.56 394 GLY A N 1
ATOM 3197 C CA . GLY A 1 394 ? 15.522 -0.146 5.141 1.00 70.56 394 GLY A CA 1
ATOM 3198 C C . GLY A 1 394 ? 15.869 -0.698 6.528 1.00 70.56 394 GLY A C 1
ATOM 3199 O O . GLY A 1 394 ? 15.645 -1.878 6.759 1.00 70.56 394 GLY A O 1
ATOM 3200 N N . ALA A 1 395 ? 16.357 0.128 7.464 1.00 65.88 395 ALA A N 1
ATOM 3201 C CA . ALA A 1 395 ? 16.832 -0.313 8.782 1.00 65.88 395 ALA A CA 1
ATOM 3202 C C . ALA A 1 395 ? 15.740 -0.858 9.703 1.00 65.88 395 ALA A C 1
ATOM 3204 O O . ALA A 1 395 ? 16.007 -1.727 10.532 1.00 65.88 395 ALA A O 1
ATOM 3205 N N . ASN A 1 396 ? 14.529 -0.312 9.601 1.00 70.00 396 ASN A N 1
ATOM 3206 C CA . ASN A 1 396 ? 13.460 -0.631 10.531 1.00 70.00 396 ASN A CA 1
ATOM 3207 C C . ASN A 1 396 ? 12.621 -1.772 9.973 1.00 70.00 396 ASN A C 1
ATOM 3209 O O . ASN A 1 396 ? 12.023 -1.656 8.900 1.00 70.00 396 ASN A O 1
ATOM 3213 N N . LYS A 1 397 ? 12.540 -2.847 10.750 1.00 77.50 397 LYS A N 1
ATOM 3214 C CA . LYS A 1 397 ? 11.588 -3.920 10.505 1.00 77.50 397 LYS A CA 1
ATOM 3215 C C . LYS A 1 397 ? 10.172 -3.390 10.709 1.00 77.50 397 LYS A C 1
ATOM 3217 O O . LYS A 1 397 ? 9.929 -2.635 11.653 1.00 77.50 397 LYS A O 1
ATOM 3222 N N . TYR A 1 398 ? 9.248 -3.752 9.826 1.00 85.50 398 TYR A N 1
ATOM 3223 C CA . TYR A 1 398 ? 7.862 -3.344 10.008 1.00 85.50 398 TYR A CA 1
ATOM 3224 C C . TYR A 1 398 ? 7.186 -4.152 11.122 1.00 85.50 398 TYR A C 1
ATOM 3226 O O . TYR A 1 398 ? 7.552 -5.307 11.360 1.00 85.50 398 TYR A O 1
ATOM 3234 N N . PRO A 1 399 ? 6.180 -3.574 11.800 1.00 78.56 399 PRO A N 1
ATOM 3235 C CA . PRO A 1 399 ? 5.353 -4.316 12.740 1.00 78.56 399 PRO A CA 1
ATOM 3236 C C . PRO A 1 399 ? 4.726 -5.548 12.077 1.00 78.56 399 PRO A C 1
ATOM 3238 O O . PRO A 1 399 ? 4.321 -5.491 10.919 1.00 78.56 399 PRO A O 1
ATOM 3241 N N . TYR A 1 400 ? 4.631 -6.644 12.831 1.00 77.81 400 TYR A N 1
ATOM 3242 C CA . TYR A 1 400 ? 4.086 -7.944 12.406 1.00 77.81 400 TYR A CA 1
ATOM 3243 C C . TYR A 1 400 ? 4.933 -8.758 11.406 1.00 77.81 400 TYR A C 1
ATOM 3245 O O . TYR A 1 400 ? 4.590 -9.915 11.158 1.00 77.81 400 TYR A O 1
ATOM 3253 N N . ASP A 1 401 ? 6.060 -8.232 10.909 1.00 77.00 401 ASP A N 1
ATOM 3254 C CA . ASP A 1 401 ? 7.041 -9.014 10.142 1.00 77.00 401 ASP A CA 1
ATOM 3255 C C . ASP A 1 401 ? 7.741 -10.051 11.050 1.00 77.00 401 ASP A C 1
ATOM 3257 O O . ASP A 1 401 ? 8.483 -9.703 11.977 1.00 77.00 401 ASP A O 1
ATOM 3261 N N . GLN A 1 402 ? 7.528 -11.339 10.770 1.00 69.88 402 GLN A N 1
ATOM 3262 C CA . GLN A 1 402 ? 7.982 -12.455 11.605 1.00 69.88 402 GLN A CA 1
ATOM 3263 C C . GLN A 1 402 ? 9.479 -12.791 11.442 1.00 69.88 402 GLN A C 1
ATOM 3265 O O . GLN A 1 402 ? 10.059 -13.373 12.353 1.00 69.88 402 GLN A O 1
ATOM 3270 N N . ALA A 1 403 ? 10.147 -12.391 10.345 1.00 71.06 403 ALA A N 1
ATOM 3271 C CA . ALA A 1 403 ? 11.471 -12.924 9.937 1.00 71.06 403 ALA A CA 1
ATOM 3272 C C . ALA A 1 403 ? 11.626 -14.446 10.121 1.00 71.06 403 ALA A C 1
ATOM 3274 O O . ALA A 1 403 ? 12.647 -14.940 10.601 1.00 71.06 403 ALA A O 1
ATOM 3275 N N . ASP A 1 404 ? 10.604 -15.200 9.741 1.00 78.88 404 ASP A N 1
ATOM 3276 C CA . ASP A 1 404 ? 10.617 -16.661 9.759 1.00 78.88 404 ASP A CA 1
ATOM 3277 C C . ASP A 1 404 ? 11.071 -17.270 8.420 1.00 78.88 404 ASP A C 1
ATOM 3279 O O . ASP A 1 404 ? 11.282 -18.480 8.314 1.00 78.88 404 ASP A O 1
ATOM 3283 N N . VAL A 1 405 ? 11.299 -16.432 7.405 1.00 81.62 405 VAL A N 1
ATOM 3284 C CA . VAL A 1 405 ? 11.838 -16.834 6.104 1.00 81.62 405 VAL A CA 1
ATOM 3285 C C . VAL A 1 405 ? 13.342 -17.114 6.222 1.00 81.62 405 VAL A C 1
ATOM 3287 O O . VAL A 1 405 ? 14.187 -16.227 6.120 1.00 81.62 405 VAL A O 1
ATOM 3290 N N . ARG A 1 406 ? 13.692 -18.387 6.422 1.00 84.00 406 ARG A N 1
ATOM 3291 C CA . ARG A 1 406 ? 15.082 -18.875 6.502 1.00 84.00 406 ARG A CA 1
ATOM 3292 C C . ARG A 1 406 ? 15.607 -19.257 5.117 1.00 84.00 406 ARG A C 1
ATOM 3294 O O . ARG A 1 406 ? 15.558 -20.425 4.725 1.00 84.00 406 ARG A O 1
ATOM 3301 N N . ARG A 1 407 ? 16.093 -18.270 4.359 1.00 83.62 407 ARG A N 1
ATOM 3302 C CA . ARG A 1 407 ? 16.526 -18.438 2.953 1.00 83.62 407 ARG A CA 1
ATOM 3303 C C . ARG A 1 407 ? 17.748 -19.348 2.794 1.00 83.62 407 ARG A C 1
ATOM 3305 O O . ARG A 1 407 ? 17.942 -19.932 1.733 1.00 83.62 407 ARG A O 1
ATOM 3312 N N . GLU A 1 408 ? 18.541 -19.515 3.846 1.00 84.94 408 GLU A N 1
ATOM 3313 C CA . GLU A 1 408 ? 19.686 -20.425 3.907 1.00 84.94 408 GLU A CA 1
ATOM 3314 C C . GLU A 1 408 ? 19.296 -21.896 4.146 1.00 84.94 408 GLU A C 1
ATOM 3316 O O . GLU A 1 408 ? 20.145 -22.785 4.058 1.00 84.94 408 GLU A O 1
ATOM 3321 N N . SER A 1 409 ? 18.024 -22.171 4.461 1.00 88.38 409 SER A N 1
ATOM 3322 C CA . SER A 1 409 ? 17.538 -23.527 4.719 1.00 88.38 409 SER A CA 1
ATOM 3323 C C . SER A 1 409 ? 17.662 -24.412 3.471 1.00 88.38 409 SER A C 1
ATOM 3325 O O . SER A 1 409 ? 17.182 -24.028 2.398 1.00 88.38 409 SER A O 1
ATOM 3327 N N . PRO A 1 410 ? 18.206 -25.643 3.587 1.00 90.44 410 PRO A N 1
ATOM 3328 C CA . PRO A 1 410 ? 18.264 -26.583 2.470 1.00 90.44 410 PRO A CA 1
ATOM 3329 C C . PRO A 1 410 ? 16.895 -26.867 1.847 1.00 90.44 410 PRO A C 1
ATOM 3331 O O . PRO A 1 410 ? 16.802 -27.043 0.635 1.00 90.44 410 PRO A O 1
ATOM 3334 N N . TYR A 1 411 ? 15.828 -26.893 2.654 1.00 91.31 411 TYR A N 1
ATOM 3335 C CA . TYR A 1 411 ? 14.474 -27.103 2.141 1.00 91.31 411 TYR A CA 1
ATOM 3336 C C . TYR A 1 411 ? 14.048 -25.944 1.233 1.00 91.31 411 TYR A C 1
ATOM 3338 O O . TYR A 1 411 ? 13.622 -26.179 0.103 1.00 91.31 411 TYR A O 1
ATOM 3346 N N . PHE A 1 412 ? 14.238 -24.702 1.692 1.00 90.62 412 PHE A N 1
ATOM 3347 C CA . PHE A 1 412 ? 13.903 -23.500 0.929 1.00 90.62 412 PHE A CA 1
ATOM 3348 C C . PHE A 1 412 ? 14.684 -23.442 -0.390 1.00 90.62 412 PHE A C 1
ATOM 3350 O O . PHE A 1 412 ? 14.101 -23.239 -1.451 1.00 90.62 412 PHE A O 1
ATOM 3357 N N . ILE A 1 413 ? 15.994 -23.708 -0.350 1.00 90.62 413 ILE A N 1
ATOM 3358 C CA . ILE A 1 413 ? 16.857 -23.731 -1.542 1.00 90.62 413 ILE A CA 1
ATOM 3359 C C . ILE A 1 413 ? 16.435 -24.831 -2.525 1.00 90.62 413 ILE A C 1
ATOM 3361 O O . ILE A 1 413 ? 16.457 -24.618 -3.740 1.00 90.62 413 ILE A O 1
ATOM 3365 N N . ASN A 1 414 ? 16.048 -26.009 -2.031 1.00 90.44 414 ASN A N 1
ATOM 3366 C CA . ASN A 1 414 ? 15.569 -27.098 -2.881 1.00 90.44 414 ASN A CA 1
ATOM 3367 C C . ASN A 1 414 ? 14.241 -26.741 -3.558 1.00 90.44 414 ASN A C 1
ATOM 3369 O O . ASN A 1 414 ? 14.111 -26.957 -4.764 1.00 90.44 414 ASN A O 1
ATOM 3373 N N . ALA A 1 415 ? 13.296 -26.157 -2.813 1.00 89.44 415 ALA A N 1
ATOM 3374 C CA . ALA A 1 415 ? 12.034 -25.652 -3.352 1.00 89.44 415 ALA A CA 1
ATOM 3375 C C . ALA A 1 415 ? 12.273 -24.548 -4.397 1.00 89.44 415 ALA A C 1
ATOM 3377 O O . ALA A 1 415 ? 11.720 -24.604 -5.493 1.00 89.44 415 ALA A O 1
ATOM 3378 N N . LEU A 1 416 ? 13.177 -23.604 -4.118 1.00 88.62 416 LEU A N 1
ATOM 3379 C CA . LEU A 1 416 ? 13.548 -22.527 -5.039 1.00 88.62 416 LEU A CA 1
ATOM 3380 C C . LEU A 1 416 ? 14.123 -23.081 -6.343 1.00 88.62 416 LEU A C 1
ATOM 3382 O O . LEU A 1 416 ? 13.667 -22.729 -7.431 1.00 88.62 416 LEU A O 1
ATOM 3386 N N . ASN A 1 417 ? 15.095 -23.988 -6.246 1.00 89.31 417 ASN A N 1
ATOM 3387 C CA . ASN A 1 417 ? 15.675 -24.631 -7.419 1.00 89.31 417 ASN A CA 1
ATOM 3388 C C . ASN A 1 417 ? 14.618 -25.405 -8.214 1.00 89.31 417 ASN A C 1
ATOM 3390 O O . ASN A 1 417 ? 14.622 -25.318 -9.440 1.00 89.31 417 ASN A O 1
ATOM 3394 N N . ALA A 1 418 ? 13.716 -26.134 -7.549 1.00 84.19 418 ALA A N 1
ATOM 3395 C CA . ALA A 1 418 ? 12.636 -26.873 -8.200 1.00 84.19 418 ALA A CA 1
ATOM 3396 C C . ALA A 1 418 ? 11.684 -25.947 -8.973 1.00 84.19 418 ALA A C 1
ATOM 3398 O O . ALA A 1 418 ? 11.421 -26.207 -10.143 1.00 84.19 418 ALA A O 1
ATOM 3399 N N . ASN A 1 419 ? 11.249 -24.850 -8.350 1.00 79.44 419 ASN A N 1
ATOM 3400 C CA . ASN A 1 419 ? 10.232 -23.954 -8.899 1.00 79.44 419 ASN A CA 1
ATOM 3401 C C . ASN A 1 419 ? 10.768 -23.005 -9.984 1.00 79.44 419 ASN A C 1
ATOM 3403 O O . ASN A 1 419 ? 10.057 -22.722 -10.938 1.00 79.44 419 ASN A O 1
ATOM 3407 N N . ILE A 1 420 ? 12.010 -22.523 -9.858 1.00 76.75 420 ILE A N 1
ATOM 3408 C CA . ILE A 1 420 ? 12.555 -21.467 -10.736 1.00 76.75 420 ILE A CA 1
ATOM 3409 C C . ILE A 1 420 ? 13.534 -22.031 -11.768 1.00 76.75 420 ILE A C 1
ATOM 3411 O O . ILE A 1 420 ? 13.468 -21.720 -12.954 1.00 76.75 420 ILE A O 1
ATOM 3415 N N . PHE A 1 421 ? 14.450 -22.895 -11.330 1.00 74.88 421 PHE A N 1
ATOM 3416 C CA . PHE A 1 421 ? 15.504 -23.447 -12.188 1.00 74.88 421 PHE A CA 1
ATOM 3417 C C . PHE A 1 421 ? 15.170 -24.850 -12.709 1.00 74.88 421 PHE A C 1
ATOM 3419 O O . PHE A 1 421 ? 15.981 -25.447 -13.424 1.00 74.88 421 PHE A O 1
ATOM 3426 N N . THR A 1 422 ? 13.982 -25.386 -12.378 1.00 62.31 422 THR A N 1
ATOM 3427 C CA . THR A 1 422 ? 13.584 -26.731 -12.803 1.00 62.31 422 THR A CA 1
ATOM 3428 C C . THR A 1 422 ? 12.169 -26.924 -13.330 1.00 62.31 422 THR A C 1
ATOM 3430 O O . THR A 1 422 ? 11.524 -27.901 -12.977 1.00 62.31 422 THR A O 1
ATOM 3433 N N . ALA A 1 423 ? 11.738 -26.130 -14.302 1.00 47.62 423 ALA A N 1
ATOM 3434 C CA . ALA A 1 423 ? 10.910 -26.663 -15.387 1.00 47.62 423 ALA A CA 1
ATOM 3435 C C . ALA A 1 423 ? 10.724 -25.633 -16.500 1.00 47.62 423 ALA A C 1
ATOM 3437 O O . ALA A 1 423 ? 10.270 -24.524 -16.263 1.00 47.62 423 ALA A O 1
ATOM 3438 N N . ASN A 1 424 ? 10.973 -26.062 -17.735 1.00 42.72 424 ASN A N 1
ATOM 3439 C CA . ASN A 1 424 ? 10.032 -25.797 -18.816 1.00 42.72 424 ASN A CA 1
ATOM 3440 C C . ASN A 1 424 ? 9.980 -27.074 -19.683 1.00 42.72 424 ASN A C 1
ATOM 3442 O O . ASN A 1 424 ? 10.973 -27.387 -20.346 1.00 42.72 424 ASN A O 1
ATOM 3446 N N . PRO A 1 425 ? 8.896 -27.878 -19.632 1.00 37.62 425 PRO A N 1
ATOM 3447 C CA . PRO A 1 425 ? 8.746 -29.105 -20.426 1.00 37.62 425 PRO A CA 1
ATOM 3448 C C . PRO A 1 425 ? 8.515 -28.840 -21.922 1.00 37.62 425 PRO A C 1
ATOM 3450 O O . PRO A 1 425 ? 8.499 -29.776 -22.716 1.00 37.62 425 PRO A O 1
ATOM 3453 N N . SER A 1 426 ? 8.335 -27.576 -22.313 1.00 38.34 426 SER A N 1
ATOM 3454 C CA . SER A 1 426 ? 7.833 -27.148 -23.626 1.00 38.34 426 SER A CA 1
ATOM 3455 C C . SER A 1 426 ? 8.814 -27.316 -24.795 1.00 38.34 426 SER A C 1
ATOM 3457 O O . SER A 1 426 ? 8.528 -26.895 -25.909 1.00 38.34 426 SER A O 1
ATOM 3459 N N . ALA A 1 427 ? 9.959 -27.960 -24.579 1.00 36.78 427 ALA A N 1
ATOM 3460 C CA . ALA A 1 427 ? 10.811 -28.461 -25.646 1.00 36.78 427 ALA A CA 1
ATOM 3461 C C . ALA A 1 427 ? 11.098 -29.932 -25.345 1.00 36.78 427 ALA A C 1
ATOM 3463 O O . ALA A 1 427 ? 11.617 -30.242 -24.275 1.00 36.78 427 ALA A O 1
ATOM 3464 N N . GLY A 1 428 ? 10.788 -30.842 -26.275 1.00 36.56 428 GLY A N 1
ATOM 3465 C CA . GLY A 1 428 ? 10.904 -32.308 -26.148 1.00 36.56 428 GLY A CA 1
ATOM 3466 C C . GLY A 1 428 ? 12.309 -32.882 -25.872 1.00 36.56 428 GLY A C 1
ATOM 3467 O O . GLY A 1 428 ? 12.574 -34.050 -26.143 1.00 36.56 428 GLY A O 1
ATOM 3468 N N . LYS A 1 429 ? 13.229 -32.079 -25.334 1.00 38.94 429 LYS A N 1
ATOM 3469 C CA . LYS A 1 429 ? 14.478 -32.468 -24.686 1.00 38.94 429 LYS A CA 1
ATOM 3470 C C . LYS A 1 429 ? 14.549 -31.692 -23.377 1.00 38.94 429 LYS A C 1
ATOM 3472 O O . LYS A 1 429 ? 14.713 -30.478 -23.418 1.00 38.94 429 LYS A O 1
ATOM 3477 N N . SER A 1 430 ? 14.457 -32.377 -22.236 1.00 41.19 430 SER A N 1
ATOM 3478 C CA . SER A 1 430 ? 14.654 -31.763 -20.920 1.00 41.19 430 SER A CA 1
ATOM 3479 C C . SER A 1 430 ? 15.942 -30.925 -20.955 1.00 41.19 430 SER A C 1
ATOM 3481 O O . SER A 1 430 ? 17.014 -31.512 -21.155 1.00 41.19 430 SER A O 1
ATOM 3483 N N . PRO A 1 431 ? 15.892 -29.585 -20.829 1.00 51.50 431 PRO A N 1
ATOM 3484 C CA . PRO A 1 431 ? 17.110 -28.795 -20.780 1.00 51.50 431 PRO A CA 1
ATOM 3485 C C . PRO A 1 431 ? 17.916 -29.291 -19.580 1.00 51.50 431 PRO A C 1
ATOM 3487 O O . PRO A 1 431 ? 17.459 -29.258 -18.438 1.00 51.50 431 PRO A O 1
ATOM 3490 N N . GLN A 1 432 ? 19.090 -29.865 -19.842 1.00 56.97 432 GLN A N 1
ATOM 3491 C CA . GLN A 1 432 ? 19.927 -30.399 -18.777 1.00 56.97 432 GLN A CA 1
ATOM 3492 C C . GLN A 1 432 ? 20.309 -29.234 -17.848 1.00 56.97 432 GLN A C 1
ATOM 3494 O O . GLN A 1 432 ? 20.884 -28.258 -18.331 1.00 56.97 432 GLN A O 1
ATOM 3499 N N . ARG A 1 433 ? 20.051 -29.338 -16.534 1.00 71.25 433 ARG A N 1
ATOM 3500 C CA . ARG A 1 433 ? 20.386 -28.284 -15.554 1.00 71.25 433 ARG A CA 1
ATOM 3501 C C . ARG A 1 433 ? 21.853 -27.854 -15.691 1.00 71.25 433 ARG A C 1
ATOM 3503 O O . ARG A 1 433 ? 22.764 -28.683 -15.624 1.00 71.25 433 ARG A O 1
ATOM 3510 N N . THR A 1 434 ? 22.102 -26.577 -15.945 1.00 83.81 434 THR A N 1
ATOM 3511 C CA . THR A 1 434 ? 23.453 -25.994 -16.067 1.00 83.81 434 THR A CA 1
ATOM 3512 C C . THR A 1 434 ? 23.871 -25.280 -14.788 1.00 83.81 434 THR A C 1
ATOM 3514 O O . THR A 1 434 ? 25.063 -25.255 -14.478 1.00 83.81 434 THR A O 1
ATOM 3517 N N . CYS A 1 435 ? 22.908 -24.775 -14.017 1.00 90.25 435 CYS A N 1
ATOM 3518 C CA . CYS A 1 435 ? 23.127 -24.014 -12.796 1.00 90.25 435 CYS A CA 1
ATOM 3519 C C . CYS A 1 435 ? 22.132 -24.370 -11.681 1.00 90.25 435 CYS A C 1
ATOM 3521 O O . CYS A 1 435 ? 21.087 -24.969 -11.936 1.00 90.25 435 CYS A O 1
ATOM 3523 N N . GLN A 1 436 ? 22.480 -23.998 -10.450 1.00 92.00 436 GLN A N 1
ATOM 3524 C CA . GLN A 1 436 ? 21.629 -24.101 -9.263 1.00 92.00 436 GLN A CA 1
ATOM 3525 C C . GLN A 1 436 ? 21.907 -22.951 -8.296 1.00 92.00 436 GLN A C 1
ATOM 3527 O O . GLN A 1 436 ? 23.030 -22.451 -8.233 1.00 92.00 436 GLN A O 1
ATOM 3532 N N . VAL A 1 437 ? 20.910 -22.583 -7.502 1.00 91.56 437 VAL A N 1
ATOM 3533 C CA . VAL A 1 437 ? 21.051 -21.628 -6.403 1.00 91.56 437 VAL A CA 1
ATOM 3534 C C . VAL A 1 437 ? 21.683 -22.301 -5.191 1.00 91.56 437 VAL A C 1
ATOM 3536 O O . VAL A 1 437 ? 21.318 -23.425 -4.842 1.00 91.56 437 VAL A O 1
ATOM 3539 N N . GLN A 1 438 ? 22.628 -21.605 -4.562 1.00 91.06 438 GLN A N 1
ATOM 3540 C CA . GLN A 1 438 ? 23.316 -22.003 -3.334 1.00 91.06 438 GLN A CA 1
ATOM 3541 C C . GLN A 1 438 ? 23.494 -20.780 -2.415 1.00 91.06 438 GLN A C 1
ATOM 3543 O O . GLN A 1 438 ? 23.494 -19.648 -2.908 1.00 91.06 438 GLN A O 1
ATOM 3548 N N . PRO A 1 439 ? 23.650 -20.978 -1.094 1.00 88.75 439 PRO A N 1
ATOM 3549 C CA . PRO A 1 439 ? 23.939 -19.885 -0.177 1.00 88.75 439 PRO A CA 1
ATOM 3550 C C . PRO A 1 439 ? 25.353 -19.346 -0.410 1.00 88.75 439 PRO A C 1
ATOM 3552 O O . PRO A 1 439 ? 26.295 -20.106 -0.648 1.00 88.75 439 PRO A O 1
ATOM 3555 N N . THR A 1 440 ? 25.503 -18.030 -0.317 1.00 83.62 440 THR A N 1
ATOM 3556 C CA . THR A 1 440 ? 26.797 -17.355 -0.255 1.00 83.62 440 THR A CA 1
ATOM 3557 C C . THR A 1 440 ? 27.129 -17.046 1.201 1.00 83.62 440 THR A C 1
ATOM 3559 O O . THR A 1 440 ? 26.244 -16.802 2.023 1.00 83.62 440 THR A O 1
ATOM 3562 N N . PHE A 1 441 ? 28.418 -17.074 1.537 1.00 82.06 441 PHE A N 1
ATOM 3563 C CA . PHE A 1 441 ? 28.899 -16.803 2.888 1.00 82.06 441 PHE A CA 1
ATOM 3564 C C . PHE A 1 441 ? 29.969 -15.716 2.864 1.00 82.06 441 PHE A C 1
ATOM 3566 O O . PHE A 1 441 ? 30.758 -15.616 1.919 1.00 82.06 441 PHE A O 1
ATOM 3573 N N . THR A 1 442 ? 29.996 -14.904 3.912 1.00 76.06 442 THR A N 1
ATOM 3574 C CA . THR A 1 442 ? 31.060 -13.938 4.182 1.00 76.06 442 THR A CA 1
ATOM 3575 C C . THR A 1 442 ? 32.357 -14.649 4.607 1.00 76.06 442 THR A C 1
ATOM 3577 O O . THR A 1 442 ? 32.412 -15.868 4.789 1.00 76.06 442 THR A O 1
ATOM 3580 N N . LYS A 1 443 ? 33.439 -13.882 4.810 1.00 77.69 443 LYS A N 1
ATOM 3581 C CA . LYS A 1 443 ? 34.734 -14.424 5.270 1.00 77.69 443 LYS A CA 1
ATOM 3582 C C . LYS A 1 443 ? 34.672 -15.035 6.673 1.00 77.69 443 LYS A C 1
ATOM 3584 O O . LYS A 1 443 ? 35.451 -15.935 6.968 1.00 77.69 443 LYS A O 1
ATOM 3589 N N . ASP A 1 444 ? 33.777 -14.540 7.521 1.00 80.25 444 ASP A N 1
ATOM 3590 C CA . ASP A 1 444 ? 33.479 -15.056 8.861 1.00 80.25 444 ASP A CA 1
ATOM 3591 C C . ASP A 1 444 ? 32.475 -16.221 8.843 1.00 80.25 444 ASP A C 1
ATOM 3593 O O . ASP A 1 444 ? 32.076 -16.701 9.901 1.00 80.25 444 ASP A O 1
ATOM 3597 N N . ASN A 1 445 ? 32.123 -16.728 7.653 1.00 79.62 445 ASN A N 1
ATOM 3598 C CA . ASN A 1 445 ? 31.225 -17.864 7.454 1.00 79.62 445 ASN A CA 1
ATOM 3599 C C . ASN A 1 445 ? 29.777 -17.593 7.911 1.00 79.62 445 ASN A C 1
ATOM 3601 O O . ASN A 1 445 ? 29.029 -18.532 8.195 1.00 79.62 445 ASN A O 1
ATOM 3605 N N . SER A 1 446 ? 29.375 -16.320 7.970 1.00 78.81 446 SER A N 1
ATOM 3606 C CA . SER A 1 446 ? 27.981 -15.915 8.139 1.00 78.81 446 SER A CA 1
ATOM 3607 C C . SER A 1 446 ? 27.283 -15.837 6.778 1.00 78.81 446 SER A C 1
ATOM 3609 O O . SER A 1 446 ? 27.915 -15.705 5.730 1.00 78.81 446 SER A O 1
ATOM 3611 N N . PHE A 1 447 ? 25.966 -16.035 6.768 1.00 79.31 447 PHE A N 1
ATOM 3612 C CA . PHE A 1 447 ? 25.173 -16.053 5.539 1.00 79.31 447 PHE A CA 1
ATOM 3613 C C . PHE A 1 447 ? 25.141 -14.660 4.890 1.00 79.31 447 PHE A C 1
ATOM 3615 O O . PHE A 1 447 ? 24.760 -13.692 5.542 1.00 79.31 447 PHE A O 1
ATOM 3622 N N . ASN A 1 448 ? 25.503 -14.576 3.606 1.00 75.00 448 ASN A N 1
ATOM 3623 C CA . ASN A 1 448 ? 25.583 -13.333 2.823 1.00 75.00 448 ASN A CA 1
ATOM 3624 C C . ASN A 1 448 ? 24.530 -13.255 1.695 1.00 75.00 448 ASN A C 1
ATOM 3626 O O . ASN A 1 448 ? 24.640 -12.440 0.778 1.00 75.00 448 ASN A O 1
ATOM 3630 N N . GLY A 1 449 ? 23.526 -14.134 1.720 1.00 81.75 449 GLY A N 1
ATOM 3631 C CA . GLY A 1 449 ? 22.484 -14.211 0.699 1.00 81.75 449 GLY A CA 1
ATOM 3632 C C . GLY A 1 449 ? 22.589 -15.448 -0.191 1.00 81.75 449 GLY A C 1
ATOM 3633 O O . GLY A 1 449 ? 23.177 -16.470 0.164 1.00 81.75 449 GLY A O 1
ATOM 3634 N N . LEU A 1 450 ? 21.952 -15.375 -1.357 1.00 86.94 450 LEU A N 1
ATOM 3635 C CA . LEU A 1 450 ? 21.915 -16.457 -2.339 1.00 86.94 450 LEU A CA 1
ATOM 3636 C C . LEU A 1 450 ? 22.741 -16.092 -3.576 1.00 86.94 450 LEU A C 1
ATOM 3638 O O . LEU A 1 450 ? 22.931 -14.916 -3.886 1.00 86.94 450 LEU A O 1
ATOM 3642 N N . GLY A 1 451 ? 23.228 -17.106 -4.288 1.00 88.88 451 GLY A N 1
ATOM 3643 C CA . GLY A 1 451 ? 23.906 -16.955 -5.573 1.00 88.88 451 GLY A CA 1
ATOM 3644 C C . GLY A 1 451 ? 23.645 -18.143 -6.491 1.00 88.88 451 GLY A C 1
ATOM 3645 O O . GLY A 1 451 ? 23.316 -19.239 -6.035 1.00 88.88 451 GLY A O 1
ATOM 3646 N N . VAL A 1 452 ? 23.789 -17.933 -7.798 1.00 92.69 452 VAL A N 1
ATOM 3647 C CA . VAL A 1 452 ? 23.630 -18.979 -8.817 1.00 92.69 452 VAL A CA 1
ATOM 3648 C C . VAL A 1 452 ? 25.000 -19.550 -9.167 1.00 92.69 452 VAL A C 1
ATOM 3650 O O . VAL A 1 452 ? 25.917 -18.807 -9.488 1.00 92.69 452 VAL A O 1
ATOM 3653 N N . PHE A 1 453 ? 25.148 -20.872 -9.152 1.00 94.56 453 PHE A N 1
ATOM 3654 C CA . PHE A 1 453 ? 26.414 -21.568 -9.386 1.00 94.56 453 PHE A CA 1
ATOM 3655 C C . PHE A 1 453 ? 26.291 -22.585 -10.513 1.00 94.56 453 PHE A C 1
ATOM 3657 O O . PHE A 1 453 ? 25.275 -23.272 -10.638 1.00 94.56 453 PHE A O 1
ATOM 3664 N N . ALA A 1 454 ? 27.347 -22.726 -11.309 1.00 94.25 454 ALA A N 1
ATOM 3665 C CA . ALA A 1 454 ? 27.409 -23.720 -12.370 1.00 94.25 454 ALA A CA 1
ATOM 3666 C C . ALA A 1 454 ? 27.530 -25.142 -11.793 1.00 94.25 454 ALA A C 1
ATOM 3668 O O . ALA A 1 454 ? 28.388 -25.420 -10.960 1.00 94.25 454 ALA A O 1
ATOM 3669 N N . ILE A 1 455 ? 26.706 -26.079 -12.267 1.00 92.44 455 ILE A N 1
ATOM 3670 C CA . ILE A 1 455 ? 26.754 -27.497 -11.848 1.00 92.44 455 ILE A CA 1
ATOM 3671 C C . ILE A 1 455 ? 27.835 -28.261 -12.632 1.00 92.44 455 ILE A C 1
ATOM 3673 O O . ILE A 1 455 ? 28.334 -29.300 -12.206 1.00 92.44 455 ILE A O 1
ATOM 3677 N N . ARG A 1 456 ? 28.221 -27.743 -13.801 1.00 91.81 456 ARG A N 1
ATOM 3678 C CA . ARG A 1 456 ? 29.224 -28.324 -14.699 1.00 91.81 456 ARG A CA 1
ATOM 3679 C C . ARG A 1 456 ? 29.992 -27.224 -15.422 1.00 91.81 456 ARG A C 1
ATOM 3681 O O . ARG A 1 456 ? 29.606 -26.065 -15.354 1.00 91.81 456 ARG A O 1
ATOM 3688 N N . ASN A 1 457 ? 31.030 -27.593 -16.165 1.00 94.00 457 ASN A N 1
ATOM 3689 C CA . ASN A 1 457 ? 31.739 -26.641 -17.019 1.00 94.00 457 ASN A CA 1
ATOM 3690 C C . ASN A 1 457 ? 30.821 -26.137 -18.149 1.00 94.00 457 ASN A C 1
ATOM 3692 O O . ASN A 1 457 ? 30.219 -26.947 -18.858 1.00 94.00 457 ASN A O 1
ATOM 3696 N N . ILE A 1 458 ? 30.749 -24.820 -18.335 1.00 94.12 458 ILE A N 1
ATOM 3697 C CA . ILE A 1 458 ? 29.940 -24.144 -19.356 1.00 94.12 458 ILE A CA 1
ATOM 3698 C C . ILE A 1 458 ? 30.890 -23.406 -20.300 1.00 94.12 458 ILE A C 1
ATOM 3700 O O . ILE A 1 458 ? 31.779 -22.686 -19.850 1.00 94.12 458 ILE A O 1
ATOM 3704 N N . LYS A 1 459 ? 30.725 -23.597 -21.611 1.00 95.38 459 LYS A N 1
ATOM 3705 C CA . LYS A 1 459 ? 31.547 -22.921 -22.623 1.00 95.38 459 LYS A CA 1
ATOM 3706 C C . LYS A 1 459 ? 31.031 -21.521 -22.921 1.00 95.38 459 LYS A C 1
ATOM 3708 O O . LYS A 1 459 ? 29.819 -21.304 -22.902 1.00 95.38 459 LYS A O 1
ATOM 3713 N N . ALA A 1 460 ? 31.937 -20.601 -23.244 1.00 94.50 460 ALA A N 1
ATOM 3714 C CA . ALA A 1 460 ? 31.575 -19.265 -23.710 1.00 94.50 460 ALA A CA 1
ATOM 3715 C C . ALA A 1 460 ? 30.524 -19.330 -24.842 1.00 94.50 460 ALA A C 1
ATOM 3717 O O . ALA A 1 460 ? 30.600 -20.188 -25.722 1.00 94.50 460 ALA A O 1
ATOM 3718 N N . GLY A 1 461 ? 29.524 -18.449 -24.792 1.00 89.25 461 GLY A N 1
ATOM 3719 C CA . GLY A 1 461 ? 28.391 -18.402 -25.721 1.00 89.25 461 GLY A CA 1
ATOM 3720 C C . GLY A 1 461 ? 27.249 -19.382 -25.421 1.00 89.25 461 GLY A C 1
ATOM 3721 O O . GLY A 1 461 ? 26.216 -19.318 -26.081 1.00 89.25 461 GLY A O 1
ATOM 3722 N N . THR A 1 462 ? 27.387 -20.276 -24.436 1.00 92.25 462 THR A N 1
ATOM 3723 C CA . THR A 1 462 ? 26.325 -21.240 -24.093 1.00 92.25 462 THR A CA 1
ATOM 3724 C C . THR A 1 462 ? 25.189 -20.559 -23.329 1.00 92.25 462 THR A C 1
ATOM 3726 O O . THR A 1 462 ? 25.444 -19.812 -22.383 1.00 92.25 462 THR A O 1
ATOM 3729 N N . LEU A 1 463 ? 23.939 -20.867 -23.692 1.00 90.00 463 LEU A N 1
ATOM 3730 C CA . LEU A 1 463 ? 22.749 -20.460 -22.942 1.00 90.00 463 LEU A CA 1
ATOM 3731 C C . LEU A 1 463 ? 22.741 -21.121 -21.555 1.00 90.00 463 LEU A C 1
ATOM 3733 O O . LEU A 1 463 ? 22.850 -22.342 -21.434 1.00 90.00 463 LEU A O 1
ATOM 3737 N N . ILE A 1 464 ? 22.610 -20.306 -20.513 1.00 90.19 464 ILE A N 1
ATOM 3738 C CA . ILE A 1 464 ? 22.593 -20.734 -19.112 1.00 90.19 464 ILE A CA 1
ATOM 3739 C C . ILE A 1 464 ? 21.150 -20.838 -18.624 1.00 90.19 464 ILE A C 1
ATOM 3741 O O . ILE A 1 464 ? 20.765 -21.880 -18.100 1.00 90.19 464 ILE A O 1
ATOM 3745 N N . HIS A 1 465 ? 20.366 -19.776 -18.809 1.00 88.94 465 HIS A N 1
ATOM 3746 C CA . HIS A 1 465 ? 19.001 -19.659 -18.305 1.00 88.94 465 HIS A CA 1
ATOM 3747 C C . HIS A 1 465 ? 18.165 -18.778 -19.238 1.00 88.94 465 HIS A C 1
ATOM 3749 O O . HIS A 1 465 ? 18.707 -17.917 -19.931 1.00 88.94 465 HIS A O 1
ATOM 3755 N N . TYR A 1 466 ? 16.856 -18.997 -19.263 1.00 87.62 466 TYR A N 1
ATOM 3756 C CA . TYR A 1 466 ? 15.901 -18.095 -19.889 1.00 87.62 466 TYR A CA 1
ATOM 3757 C C . TYR A 1 466 ? 14.609 -18.093 -19.078 1.00 87.62 466 TYR A C 1
ATOM 3759 O O . TYR A 1 466 ? 14.253 -19.113 -18.487 1.00 87.62 466 TYR A O 1
ATOM 3767 N N . GLU A 1 467 ? 13.920 -16.960 -19.070 1.00 87.25 467 GLU A N 1
ATOM 3768 C CA . GLU A 1 467 ? 12.722 -16.747 -18.265 1.00 87.25 467 GLU A CA 1
ATOM 3769 C C . GLU A 1 467 ? 11.772 -15.793 -18.992 1.00 87.25 467 GLU A C 1
ATOM 3771 O O . GLU A 1 467 ? 12.189 -14.791 -19.577 1.00 87.25 467 GLU A O 1
ATOM 3776 N N . GLU A 1 468 ? 10.485 -16.119 -18.980 1.00 88.06 468 GLU A N 1
ATOM 3777 C CA . GLU A 1 468 ? 9.415 -15.215 -19.399 1.00 88.06 468 GLU A CA 1
ATOM 3778 C C . GLU A 1 468 ? 8.886 -14.462 -18.178 1.00 88.06 468 GLU A C 1
ATOM 3780 O O . GLU A 1 468 ? 8.957 -14.986 -17.066 1.00 88.06 468 GLU A O 1
ATOM 3785 N N . PRO A 1 469 ? 8.367 -13.236 -18.343 1.00 89.06 469 PRO A N 1
ATOM 3786 C CA . PRO A 1 469 ? 8.000 -12.418 -17.202 1.00 89.06 469 PRO A CA 1
ATOM 3787 C C . PRO A 1 469 ? 6.860 -13.080 -16.442 1.00 89.06 469 PRO A C 1
ATOM 3789 O O . PRO A 1 469 ? 5.889 -13.542 -17.040 1.00 89.06 469 PRO A O 1
ATOM 3792 N N . VAL A 1 470 ? 6.958 -13.116 -15.118 1.00 87.75 470 VAL A N 1
ATOM 3793 C CA . VAL A 1 470 ? 5.908 -13.719 -14.285 1.00 87.75 470 VAL A CA 1
ATOM 3794 C C . VAL A 1 470 ? 4.885 -12.660 -13.889 1.00 87.75 470 VAL A C 1
ATOM 3796 O O . VAL A 1 470 ? 3.686 -12.915 -13.894 1.00 87.75 470 VAL A O 1
ATOM 3799 N N . ILE A 1 471 ? 5.353 -11.429 -13.657 1.00 91.88 471 ILE A N 1
ATOM 3800 C CA . ILE A 1 471 ? 4.517 -10.253 -13.392 1.00 91.88 471 ILE A CA 1
ATOM 3801 C C . ILE A 1 471 ? 4.801 -9.197 -14.457 1.00 91.88 471 ILE A C 1
ATOM 3803 O O . ILE A 1 471 ? 5.958 -8.956 -14.813 1.00 91.88 471 ILE A O 1
ATOM 3807 N N . ARG A 1 472 ? 3.732 -8.585 -14.975 1.00 89.88 472 ARG A N 1
ATOM 3808 C CA . ARG A 1 472 ? 3.771 -7.644 -16.098 1.00 89.88 472 ARG A CA 1
ATOM 3809 C C . ARG A 1 472 ? 3.105 -6.327 -15.740 1.00 89.88 472 ARG A C 1
ATOM 3811 O O . ARG A 1 472 ? 2.082 -6.319 -15.059 1.00 89.88 472 ARG A O 1
ATOM 3818 N N . GLY A 1 473 ? 3.684 -5.233 -16.217 1.00 88.50 473 GLY A N 1
ATOM 3819 C CA . GLY A 1 473 ? 3.123 -3.895 -16.133 1.00 88.50 473 GLY A CA 1
ATOM 3820 C C . GLY A 1 473 ? 3.369 -3.156 -17.438 1.00 88.50 473 GLY A C 1
ATOM 3821 O O . GLY A 1 473 ? 4.443 -2.589 -17.620 1.00 88.50 473 GLY A O 1
ATOM 3822 N N . ASN A 1 474 ? 2.391 -3.189 -18.343 1.00 85.69 474 ASN A N 1
ATOM 3823 C CA . ASN A 1 474 ? 2.494 -2.534 -19.642 1.00 85.69 474 ASN A CA 1
ATOM 3824 C C . ASN A 1 474 ? 1.818 -1.155 -19.588 1.00 85.69 474 ASN A C 1
ATOM 3826 O O . ASN A 1 474 ? 0.635 -1.076 -19.259 1.00 85.69 474 ASN A O 1
ATOM 3830 N N . LEU A 1 475 ? 2.539 -0.071 -19.890 1.00 82.06 475 LEU A N 1
ATOM 3831 C CA . LEU A 1 475 ? 1.971 1.279 -19.929 1.00 82.06 475 LEU A CA 1
ATOM 3832 C C . LEU A 1 475 ? 1.533 1.617 -21.351 1.00 82.06 475 LEU A C 1
ATOM 3834 O O . LEU A 1 475 ? 2.350 1.761 -22.259 1.00 82.06 475 LEU A O 1
ATOM 3838 N N . ILE A 1 476 ? 0.231 1.826 -21.530 1.00 78.12 476 ILE A N 1
ATOM 3839 C CA . ILE A 1 476 ? -0.319 2.314 -22.797 1.00 78.12 476 ILE A CA 1
ATOM 3840 C C . ILE A 1 476 ? -0.143 3.842 -22.874 1.00 78.12 476 ILE A C 1
ATOM 3842 O O . ILE A 1 476 ? -0.759 4.564 -22.074 1.00 78.12 476 ILE A O 1
ATOM 3846 N N . PRO A 1 477 ? 0.672 4.373 -23.808 1.00 73.44 477 PRO A N 1
ATOM 3847 C CA . PRO A 1 477 ? 0.926 5.806 -23.918 1.00 73.44 477 PRO A CA 1
ATOM 3848 C C . PRO A 1 477 ? -0.304 6.565 -24.434 1.00 73.44 477 PRO A C 1
ATOM 3850 O O . PRO A 1 477 ? -1.074 6.067 -25.254 1.00 73.44 477 PRO A O 1
ATOM 3853 N N . ASN A 1 478 ? -0.474 7.811 -23.985 1.00 75.44 478 ASN A N 1
ATOM 3854 C CA . ASN A 1 478 ? -1.539 8.691 -24.469 1.00 75.44 478 ASN A CA 1
ATOM 3855 C C . ASN A 1 478 ? -1.120 9.383 -25.770 1.00 75.44 478 ASN A C 1
ATOM 3857 O O . ASN A 1 478 ? -0.065 10.009 -25.816 1.00 75.44 478 ASN A O 1
ATOM 3861 N N . ARG A 1 479 ? -1.995 9.367 -26.785 1.00 71.62 479 ARG A N 1
ATOM 3862 C CA . ARG A 1 479 ? -1.784 10.090 -28.053 1.00 71.62 479 ARG A CA 1
ATOM 3863 C C . ARG A 1 479 ? -2.656 11.312 -28.230 1.00 71.62 479 ARG A C 1
ATOM 3865 O O . ARG A 1 479 ? -3.800 11.343 -27.764 1.00 71.62 479 ARG A O 1
ATOM 3872 N N . LEU A 1 480 ? -2.128 12.283 -28.967 1.00 73.19 480 LEU A N 1
ATOM 3873 C CA . LEU A 1 480 ? -2.907 13.372 -29.551 1.00 73.19 480 LEU A CA 1
ATOM 3874 C C . LEU A 1 480 ? -3.568 12.881 -30.856 1.00 73.19 480 LEU A C 1
ATOM 3876 O O . LEU A 1 480 ? -3.083 11.941 -31.473 1.00 73.19 480 LEU A O 1
ATOM 3880 N N . LEU A 1 481 ? -4.691 13.487 -31.261 1.00 63.97 481 LEU A N 1
ATOM 3881 C CA . LEU A 1 481 ? -5.496 13.030 -32.414 1.00 63.97 481 LEU A CA 1
ATOM 3882 C C . LEU A 1 481 ? -4.732 12.965 -33.748 1.00 63.97 481 LEU A C 1
ATOM 3884 O O . LEU A 1 481 ? -5.024 12.095 -34.564 1.00 63.97 481 LEU A O 1
ATOM 3888 N N . ASP A 1 482 ? -3.763 13.859 -33.939 1.00 59.19 482 ASP A N 1
ATOM 3889 C CA . ASP A 1 482 ? -3.020 14.036 -35.195 1.00 59.19 482 ASP A CA 1
ATOM 3890 C C . ASP A 1 482 ? -1.574 13.511 -35.100 1.00 59.19 482 ASP A C 1
ATOM 3892 O O . ASP A 1 482 ? -0.704 13.924 -35.860 1.00 59.19 482 ASP A O 1
ATOM 3896 N N . ASP A 1 483 ? -1.288 12.667 -34.106 1.00 61.47 483 ASP A N 1
ATOM 3897 C CA . ASP A 1 483 ? 0.033 12.071 -33.914 1.00 61.47 483 ASP A CA 1
ATOM 3898 C C . ASP A 1 483 ? 0.250 10.917 -34.910 1.00 61.47 483 ASP A C 1
ATOM 3900 O O . ASP A 1 483 ? -0.225 9.798 -34.698 1.00 61.47 483 ASP A O 1
ATOM 3904 N N . GLU A 1 484 ? 0.933 11.215 -36.022 1.00 53.47 484 GLU A N 1
ATOM 3905 C CA . GLU A 1 484 ? 1.302 10.252 -37.075 1.00 53.47 484 GLU A CA 1
ATOM 3906 C C . GLU A 1 484 ? 2.692 9.624 -36.860 1.00 53.47 484 GLU A C 1
ATOM 3908 O O . GLU A 1 484 ? 3.265 9.052 -37.785 1.00 53.47 484 GLU A O 1
ATOM 3913 N N . SER A 1 485 ? 3.261 9.725 -35.652 1.00 55.69 485 SER A N 1
ATOM 3914 C CA . SER A 1 485 ? 4.568 9.139 -35.342 1.00 55.69 485 SER A CA 1
ATOM 3915 C C . SER A 1 485 ? 4.576 7.615 -35.553 1.00 55.69 485 SER A C 1
ATOM 3917 O O . SER A 1 485 ? 3.921 6.863 -34.827 1.00 55.69 485 SER A O 1
ATOM 3919 N N . GLU A 1 486 ? 5.380 7.143 -36.515 1.00 52.44 486 GLU A N 1
ATOM 3920 C CA . GLU A 1 486 ? 5.653 5.718 -36.790 1.00 52.44 486 GLU A CA 1
ATOM 3921 C C . GLU A 1 486 ? 6.639 5.082 -35.780 1.00 52.44 486 GLU A C 1
ATOM 3923 O O . GLU A 1 486 ? 7.237 4.035 -36.037 1.00 52.44 486 GLU A O 1
ATOM 3928 N N . GLY A 1 487 ? 6.861 5.715 -34.621 1.00 57.09 487 GLY A N 1
ATOM 3929 C CA . GLY A 1 487 ? 7.834 5.264 -33.626 1.00 57.09 487 GLY A CA 1
ATOM 3930 C C . GLY A 1 487 ? 7.612 3.810 -33.149 1.00 57.09 487 GLY A C 1
ATOM 3931 O O . GLY A 1 487 ? 6.477 3.357 -33.012 1.00 57.09 487 GLY A O 1
ATOM 3932 N N . PRO A 1 488 ? 8.663 3.043 -32.798 1.00 50.66 488 PRO A N 1
ATOM 3933 C CA . PRO A 1 488 ? 8.515 1.651 -32.348 1.00 50.66 488 PRO A CA 1
ATOM 3934 C C . PRO A 1 488 ? 7.677 1.471 -31.070 1.00 50.66 488 PRO A C 1
ATOM 3936 O O . PRO A 1 488 ? 7.084 0.407 -30.870 1.00 50.66 488 PRO A O 1
ATOM 3939 N N . LEU A 1 489 ? 7.632 2.490 -30.203 1.00 55.56 489 LEU A N 1
ATOM 3940 C CA . LEU A 1 489 ? 6.779 2.558 -29.003 1.00 55.56 489 LEU A CA 1
ATOM 3941 C C . LEU A 1 489 ? 5.293 2.725 -29.333 1.00 55.56 489 LEU A C 1
ATOM 3943 O O . LEU A 1 489 ? 4.437 2.589 -28.463 1.00 55.56 489 LEU A O 1
ATOM 3947 N N . HIS A 1 490 ? 4.999 3.050 -30.587 1.00 62.66 490 HIS A N 1
ATOM 3948 C CA . HIS A 1 490 ? 3.688 3.445 -31.043 1.00 62.66 490 HIS A CA 1
ATOM 3949 C C . HIS A 1 490 ? 2.966 2.378 -31.869 1.00 62.66 490 HIS A C 1
ATOM 3951 O O . HIS A 1 490 ? 1.767 2.503 -32.130 1.00 62.66 490 HIS A O 1
ATOM 3957 N N . ALA A 1 491 ? 3.659 1.313 -32.254 1.00 71.69 491 ALA A N 1
ATOM 3958 C CA . ALA A 1 491 ? 3.021 0.194 -32.923 1.00 71.69 491 ALA A CA 1
ATOM 3959 C C . ALA A 1 491 ? 2.119 -0.582 -31.938 1.00 71.69 491 ALA A C 1
ATOM 3961 O O . ALA A 1 491 ? 2.537 -0.810 -30.798 1.00 71.69 491 ALA A O 1
ATOM 3962 N N . PRO A 1 492 ? 0.911 -1.010 -32.349 1.00 76.62 492 PRO A N 1
ATOM 3963 C CA . PRO A 1 492 ? 0.089 -1.917 -31.554 1.00 76.62 492 PRO A CA 1
ATOM 3964 C C . PRO A 1 492 ? 0.844 -3.228 -31.318 1.00 76.62 492 PRO A C 1
ATOM 3966 O O . PRO A 1 492 ? 1.401 -3.826 -32.240 1.00 76.62 492 PRO A O 1
ATOM 3969 N N . ARG A 1 493 ? 0.903 -3.660 -30.058 1.00 81.19 493 ARG A N 1
ATOM 3970 C CA . ARG A 1 493 ? 1.668 -4.834 -29.627 1.00 81.19 493 ARG A CA 1
ATOM 3971 C C . ARG A 1 493 ? 0.786 -5.798 -28.864 1.00 81.19 493 ARG A C 1
ATOM 3973 O O . ARG A 1 493 ? -0.138 -5.390 -28.167 1.00 81.19 493 ARG A O 1
ATOM 3980 N N . CYS A 1 494 ? 1.129 -7.075 -28.969 1.00 84.06 494 CYS A N 1
ATOM 3981 C CA . CYS A 1 494 ? 0.549 -8.116 -28.140 1.00 84.06 494 CYS A CA 1
ATOM 3982 C C . CYS A 1 494 ? 0.882 -7.855 -26.667 1.00 84.06 494 CYS A C 1
ATOM 3984 O O . CYS A 1 494 ? 2.054 -7.781 -26.304 1.00 84.06 494 CYS A O 1
ATOM 3986 N N . ASP A 1 495 ? -0.130 -7.782 -25.808 1.00 85.50 495 ASP A N 1
ATOM 3987 C CA . ASP A 1 495 ? 0.041 -7.508 -24.381 1.00 85.50 495 ASP A CA 1
ATOM 3988 C C . ASP A 1 495 ? 0.897 -8.583 -23.674 1.00 85.50 495 ASP A C 1
ATOM 3990 O O . ASP A 1 495 ? 1.711 -8.266 -22.802 1.00 85.50 495 ASP A O 1
ATOM 3994 N N . ASN A 1 496 ? 0.808 -9.841 -24.127 1.00 87.56 496 ASN A N 1
ATOM 3995 C CA . ASN A 1 496 ? 1.616 -10.936 -23.591 1.00 87.56 496 ASN A CA 1
ATOM 3996 C C . ASN A 1 496 ? 3.062 -10.910 -24.117 1.00 87.56 496 ASN A C 1
ATOM 3998 O O . ASN A 1 496 ? 3.981 -10.617 -23.357 1.00 87.56 496 ASN A O 1
ATOM 4002 N N . CYS A 1 497 ? 3.286 -11.231 -25.399 1.00 85.69 497 CYS A N 1
ATOM 4003 C CA . CYS A 1 497 ? 4.631 -11.452 -25.954 1.00 85.69 497 CYS A CA 1
ATOM 4004 C C . CYS A 1 497 ? 5.314 -10.186 -26.490 1.00 85.69 497 CYS A C 1
ATOM 4006 O O . CYS A 1 497 ? 6.510 -10.215 -26.775 1.00 85.69 497 CYS A O 1
ATOM 4008 N N . GLN A 1 498 ? 4.576 -9.078 -26.612 1.00 83.81 498 GLN A N 1
ATOM 4009 C CA . GLN A 1 498 ? 5.038 -7.779 -27.110 1.00 83.81 498 GLN A CA 1
ATOM 4010 C C . GLN A 1 498 ? 5.485 -7.725 -28.582 1.00 83.81 498 GLN A C 1
ATOM 4012 O O . GLN A 1 498 ? 6.047 -6.717 -29.039 1.00 83.81 498 GLN A O 1
ATOM 4017 N N . THR A 1 499 ? 5.202 -8.778 -29.351 1.00 84.44 499 THR A N 1
ATOM 4018 C CA . THR A 1 499 ? 5.308 -8.762 -30.815 1.00 84.44 499 THR A CA 1
ATOM 4019 C C . THR A 1 499 ? 4.376 -7.694 -31.392 1.00 84.44 499 THR A C 1
ATOM 4021 O O . THR A 1 499 ? 3.275 -7.487 -30.878 1.00 84.44 499 THR A O 1
ATOM 4024 N N . VAL A 1 500 ? 4.838 -6.989 -32.428 1.00 82.56 500 VAL A N 1
ATOM 4025 C CA . VAL A 1 500 ? 4.015 -6.022 -33.172 1.00 82.56 500 VAL A CA 1
ATOM 4026 C C . VAL A 1 500 ? 2.904 -6.780 -33.889 1.00 82.56 500 VAL A C 1
ATOM 4028 O O . VAL A 1 500 ? 3.183 -7.792 -34.526 1.00 82.56 500 VAL A O 1
ATOM 4031 N N . ILE A 1 501 ? 1.670 -6.305 -33.761 1.00 81.75 501 ILE A N 1
ATOM 4032 C CA . ILE A 1 501 ? 0.511 -6.885 -34.445 1.00 81.75 501 ILE A CA 1
ATOM 4033 C C . ILE A 1 501 ? 0.387 -6.235 -35.821 1.00 81.75 501 ILE A C 1
ATOM 4035 O O . ILE A 1 501 ? 0.653 -5.037 -35.961 1.00 81.75 501 ILE A O 1
ATOM 4039 N N . ASP A 1 502 ? 0.015 -7.028 -36.825 1.00 82.31 502 ASP A N 1
ATOM 4040 C CA . ASP A 1 502 ? -0.146 -6.556 -38.196 1.00 82.31 502 ASP A CA 1
ATOM 4041 C C . ASP A 1 502 ? -1.192 -5.419 -38.251 1.00 82.31 502 ASP A C 1
ATOM 4043 O O . ASP A 1 502 ? -2.313 -5.591 -37.753 1.00 82.31 502 ASP A O 1
ATOM 4047 N N . PRO A 1 503 ? -0.863 -4.250 -38.835 1.00 79.50 503 PRO A N 1
ATOM 4048 C CA . PRO A 1 503 ? -1.826 -3.174 -39.051 1.00 79.50 503 PRO A CA 1
ATOM 4049 C C . PRO A 1 503 ? -3.119 -3.613 -39.755 1.00 79.50 503 PRO A C 1
ATOM 4051 O O . PRO A 1 503 ? -4.174 -3.054 -39.461 1.00 79.50 503 PRO A O 1
ATOM 4054 N N . GLU A 1 504 ? -3.074 -4.607 -40.648 1.00 81.12 504 GLU A N 1
ATOM 4055 C CA . GLU A 1 504 ? -4.271 -5.128 -41.323 1.00 81.12 504 GLU A CA 1
ATOM 4056 C C . GLU A 1 504 ? -5.194 -5.891 -40.357 1.00 81.12 504 GLU A C 1
ATOM 4058 O O . GLU A 1 504 ? -6.415 -5.718 -40.399 1.00 81.12 504 GLU A O 1
ATOM 4063 N N . GLU A 1 505 ? -4.630 -6.683 -39.438 1.00 80.62 505 GLU A N 1
ATOM 4064 C CA . GLU A 1 505 ? -5.395 -7.368 -38.384 1.00 80.62 505 GLU A CA 1
ATOM 4065 C C . GLU A 1 505 ? -6.021 -6.357 -37.413 1.00 80.62 505 GLU A C 1
ATOM 4067 O O . GLU A 1 505 ? -7.174 -6.502 -37.000 1.00 80.62 505 GLU A O 1
ATOM 4072 N N . VAL A 1 506 ? -5.275 -5.301 -37.083 1.00 79.69 506 VAL A N 1
ATOM 4073 C CA . VAL A 1 506 ? -5.753 -4.195 -36.246 1.00 79.69 506 VAL A CA 1
ATOM 4074 C C . VAL A 1 506 ? -6.917 -3.467 -36.913 1.00 79.69 506 VAL A C 1
ATOM 4076 O O . VAL A 1 506 ? -7.955 -3.275 -36.280 1.00 79.69 506 VAL A O 1
ATOM 4079 N N . GLN A 1 507 ? -6.792 -3.122 -38.196 1.00 79.00 507 GLN A N 1
ATOM 4080 C CA . GLN A 1 507 ? -7.872 -2.482 -38.947 1.00 79.00 507 GLN A CA 1
ATOM 4081 C C . GLN A 1 507 ? -9.112 -3.383 -39.018 1.00 79.00 507 GLN A C 1
ATOM 4083 O O . GLN A 1 507 ? -10.229 -2.917 -38.799 1.00 79.00 507 GLN A O 1
ATOM 4088 N N . HIS A 1 508 ? -8.926 -4.687 -39.250 1.00 81.12 508 HIS A N 1
ATOM 4089 C CA . HIS A 1 508 ? -10.023 -5.652 -39.260 1.00 81.12 508 HIS A CA 1
ATOM 4090 C C . HIS A 1 508 ? -10.783 -5.680 -37.927 1.00 81.12 508 HIS A C 1
ATOM 4092 O O . HIS A 1 508 ? -12.016 -5.700 -37.907 1.00 81.12 508 HIS A O 1
ATOM 4098 N N . ILE A 1 509 ? -10.056 -5.654 -36.812 1.00 78.50 509 ILE A N 1
ATOM 4099 C CA . ILE A 1 509 ? -10.634 -5.561 -35.473 1.00 78.50 509 ILE A CA 1
ATOM 4100 C C . ILE A 1 509 ? -11.422 -4.253 -35.298 1.00 78.50 509 ILE A C 1
ATOM 4102 O O . ILE A 1 509 ? -12.535 -4.271 -34.769 1.00 78.50 509 ILE A O 1
ATOM 4106 N N . GLU A 1 510 ? -10.865 -3.117 -35.723 1.00 77.12 510 GLU A N 1
ATOM 4107 C CA . GLU A 1 510 ? -11.511 -1.809 -35.583 1.00 77.12 510 GLU A CA 1
ATOM 4108 C C . GLU A 1 510 ? -12.814 -1.714 -36.377 1.00 77.12 510 GLU A C 1
ATOM 4110 O O . GLU A 1 510 ? -13.832 -1.270 -35.836 1.00 77.12 510 GLU A O 1
ATOM 4115 N N . ASP A 1 511 ? -12.803 -2.195 -37.619 1.00 80.19 511 ASP A N 1
ATOM 4116 C CA . ASP A 1 511 ? -13.967 -2.205 -38.507 1.00 80.19 511 ASP A CA 1
ATOM 4117 C C . ASP A 1 511 ? -15.114 -3.064 -37.946 1.00 80.19 511 ASP A C 1
ATOM 4119 O O . ASP A 1 511 ? -16.288 -2.794 -38.207 1.00 80.19 511 ASP A O 1
ATOM 4123 N N . ASN A 1 512 ? -14.785 -4.078 -37.138 1.00 76.31 512 ASN A N 1
ATOM 4124 C CA . ASN A 1 512 ? -15.737 -5.025 -36.555 1.00 76.31 512 ASN A CA 1
ATOM 4125 C C . ASN A 1 512 ? -15.963 -4.828 -35.044 1.00 76.31 512 ASN A C 1
ATOM 4127 O O . ASN A 1 512 ? -16.659 -5.633 -34.419 1.00 76.31 512 ASN A O 1
ATOM 4131 N N . TRP A 1 513 ? -15.432 -3.754 -34.447 1.00 75.19 513 TRP A N 1
ATOM 4132 C CA . TRP A 1 513 ? -15.412 -3.541 -32.994 1.00 75.19 513 TRP A CA 1
ATOM 4133 C C . TRP A 1 513 ? -16.785 -3.704 -32.331 1.00 75.19 513 TRP A C 1
ATOM 4135 O O . TRP A 1 513 ? -16.928 -4.447 -31.359 1.00 75.19 513 TRP A O 1
ATOM 4145 N N . ASP A 1 514 ? -17.810 -3.031 -32.860 1.00 73.81 514 ASP A N 1
ATOM 4146 C CA . ASP A 1 514 ? -19.148 -3.019 -32.254 1.00 73.81 514 ASP A CA 1
ATOM 4147 C C . ASP A 1 514 ? -19.787 -4.426 -32.253 1.00 73.81 514 ASP A C 1
ATOM 4149 O O . ASP A 1 514 ? -20.529 -4.770 -31.327 1.00 73.81 514 ASP A O 1
ATOM 4153 N N . ALA A 1 515 ? -19.440 -5.263 -33.240 1.00 70.12 515 ALA A N 1
ATOM 4154 C CA . ALA A 1 515 ? -19.876 -6.655 -33.348 1.00 70.12 515 ALA A CA 1
ATOM 4155 C C . ALA A 1 515 ? -19.070 -7.609 -32.446 1.00 70.12 515 ALA A C 1
ATOM 4157 O O . ALA A 1 515 ? -19.635 -8.572 -31.933 1.00 70.12 515 ALA A O 1
ATOM 4158 N N . ILE A 1 516 ? -17.778 -7.340 -32.224 1.00 69.62 516 ILE A N 1
ATOM 4159 C CA . ILE A 1 516 ? -16.914 -8.103 -31.302 1.00 69.62 516 ILE A CA 1
ATOM 4160 C C . ILE A 1 516 ? -17.287 -7.809 -29.836 1.00 69.62 516 ILE A C 1
ATOM 4162 O O . ILE A 1 516 ? -17.257 -8.696 -28.981 1.00 69.62 516 ILE A O 1
ATOM 4166 N N . HIS A 1 517 ? -17.659 -6.562 -29.532 1.00 66.00 517 HIS A N 1
ATOM 4167 C CA . HIS A 1 517 ? -17.902 -6.099 -28.164 1.00 66.00 517 HIS A CA 1
ATOM 4168 C C . HIS A 1 517 ? -19.334 -6.375 -27.656 1.00 66.00 517 HIS A C 1
ATOM 4170 O O . HIS A 1 517 ? -19.533 -6.557 -26.451 1.00 66.00 517 HIS A O 1
ATOM 4176 N N . SER A 1 518 ? -20.337 -6.437 -28.544 1.00 61.72 518 SER A N 1
ATOM 4177 C CA . SER A 1 518 ? -21.751 -6.598 -28.161 1.00 61.72 518 SER A CA 1
ATOM 4178 C C . SER A 1 518 ? -22.149 -8.067 -27.912 1.00 61.72 518 SER A C 1
ATOM 4180 O O . SER A 1 518 ? -22.032 -8.891 -28.814 1.00 61.72 518 SER A O 1
ATOM 4182 N N . PRO A 1 519 ? -22.699 -8.424 -26.731 1.00 50.09 519 PRO A N 1
ATOM 4183 C CA . PRO A 1 519 ? -23.128 -9.795 -26.416 1.00 50.09 519 PRO A CA 1
ATOM 4184 C C . PRO A 1 519 ? -24.469 -10.205 -27.054 1.00 50.09 519 PRO A C 1
ATOM 4186 O O . PRO A 1 519 ? -24.831 -11.380 -27.021 1.00 50.09 519 PRO A O 1
ATOM 4189 N N . THR A 1 520 ? -25.221 -9.261 -27.625 1.00 49.41 520 THR A N 1
ATOM 4190 C CA . THR A 1 520 ? -26.511 -9.507 -28.284 1.00 49.41 520 THR A CA 1
ATOM 4191 C C . THR A 1 520 ? -26.365 -9.325 -29.793 1.00 49.41 520 THR A C 1
ATOM 4193 O O . THR A 1 520 ? -26.227 -8.185 -30.243 1.00 49.41 520 THR A O 1
ATOM 4196 N N . PRO A 1 521 ? -26.431 -10.397 -30.604 1.00 48.28 521 PRO A N 1
ATOM 4197 C CA . PRO A 1 521 ? -26.472 -10.241 -32.047 1.00 48.28 521 PRO A CA 1
ATOM 4198 C C . PRO A 1 521 ? -27.802 -9.576 -32.405 1.00 48.28 521 PRO A C 1
ATOM 4200 O O . PRO A 1 521 ? -28.872 -10.176 -32.280 1.00 48.28 521 PRO A O 1
ATOM 4203 N N . LEU A 1 522 ? -27.752 -8.319 -32.850 1.00 45.88 522 LEU A N 1
ATOM 4204 C CA . LEU A 1 522 ? -28.840 -7.758 -33.644 1.00 45.88 522 LEU A CA 1
ATOM 4205 C C . LEU A 1 522 ? -29.065 -8.727 -34.810 1.00 45.88 522 LEU A C 1
ATOM 4207 O O . LEU A 1 522 ? -28.116 -9.100 -35.501 1.00 45.88 522 LEU A O 1
ATOM 4211 N N . SER A 1 523 ? -30.298 -9.203 -34.978 1.00 46.97 523 SER A N 1
ATOM 4212 C CA . SER A 1 523 ? -30.653 -10.245 -35.945 1.00 46.97 523 SER A CA 1
ATOM 4213 C C . SER A 1 523 ? -30.100 -9.917 -37.341 1.00 46.97 523 SER A C 1
ATOM 4215 O O . SER A 1 523 ? -30.617 -9.024 -38.012 1.00 46.97 523 SER A O 1
ATOM 4217 N N . GLY A 1 524 ? -29.046 -10.631 -37.757 1.00 53.12 524 GLY A N 1
ATOM 4218 C CA . GLY A 1 524 ? -28.384 -10.492 -39.062 1.00 53.12 524 GLY A CA 1
ATOM 4219 C C . GLY A 1 524 ? -26.956 -9.921 -39.052 1.00 53.12 524 GLY A C 1
ATOM 4220 O O . GLY A 1 524 ? -26.303 -9.999 -40.085 1.00 53.12 524 GLY A O 1
ATOM 4221 N N . TRP A 1 525 ? -26.453 -9.410 -37.920 1.00 51.12 525 TRP A N 1
ATOM 4222 C CA . TRP A 1 525 ? -25.109 -8.817 -37.778 1.00 51.12 525 TRP A CA 1
ATOM 4223 C C . TRP A 1 525 ? -24.365 -9.409 -36.567 1.00 51.12 525 TRP A C 1
ATOM 4225 O O . TRP A 1 525 ? -24.082 -8.719 -35.592 1.00 51.12 525 TRP A O 1
ATOM 4235 N N . GLY A 1 526 ? -24.114 -10.719 -36.586 1.00 54.59 526 GLY A N 1
ATOM 4236 C CA . GLY A 1 526 ? -23.281 -11.387 -35.581 1.00 54.59 526 GLY A CA 1
ATOM 4237 C C . GLY A 1 526 ? -21.857 -11.574 -36.094 1.00 54.59 526 GLY A C 1
ATOM 4238 O O . GLY A 1 526 ? -21.677 -12.004 -37.234 1.00 54.59 526 GLY A O 1
ATOM 4239 N N . HIS A 1 527 ? -20.854 -11.283 -35.264 1.00 65.19 527 HIS A N 1
ATOM 4240 C CA . HIS A 1 527 ? -19.474 -11.650 -35.568 1.00 65.19 527 HIS A CA 1
ATOM 4241 C C . HIS A 1 527 ? -19.360 -13.181 -35.662 1.00 65.19 527 HIS A C 1
ATOM 4243 O O . HIS A 1 527 ? -19.907 -13.889 -34.815 1.00 65.19 527 HIS A O 1
ATOM 4249 N N . SER A 1 528 ? -18.663 -13.712 -36.674 1.00 66.94 528 SER A N 1
ATOM 4250 C CA . SER A 1 528 ? -18.432 -15.161 -36.784 1.00 66.94 528 SER A CA 1
ATOM 4251 C C . SER A 1 528 ? -17.780 -15.687 -35.503 1.00 66.94 528 SER A C 1
ATOM 4253 O O . SER A 1 528 ? -16.737 -15.169 -35.101 1.00 66.94 528 SER A O 1
ATOM 4255 N N . SER A 1 529 ? -18.366 -16.728 -34.897 1.00 63.94 529 SER A N 1
ATOM 4256 C CA . SER A 1 529 ? -17.858 -17.373 -33.674 1.00 63.94 529 SER A CA 1
ATOM 4257 C C . SER A 1 529 ? -16.494 -18.039 -33.857 1.00 63.94 529 SER A C 1
ATOM 4259 O O . SER A 1 529 ? -15.851 -18.381 -32.875 1.00 63.94 529 SER A O 1
ATOM 4261 N N . ASN A 1 530 ? -16.068 -18.231 -35.108 1.00 63.53 530 ASN A N 1
ATOM 4262 C CA . ASN A 1 530 ? -14.799 -18.861 -35.469 1.00 63.53 530 ASN A CA 1
ATOM 4263 C C . ASN A 1 530 ? -13.784 -17.835 -36.010 1.00 63.53 530 ASN A C 1
ATOM 4265 O O . ASN A 1 530 ? -12.826 -18.219 -36.675 1.00 63.53 530 ASN A O 1
ATOM 4269 N N . CYS A 1 531 ? -14.021 -16.532 -35.822 1.00 69.06 531 CYS A N 1
ATOM 4270 C CA . CYS A 1 531 ? -13.047 -15.515 -36.212 1.00 69.06 531 CYS A CA 1
ATOM 4271 C C . CYS A 1 531 ? -11.865 -15.486 -35.247 1.00 69.06 531 CYS A C 1
ATOM 4273 O O . CYS A 1 531 ? -12.069 -15.327 -34.046 1.00 69.06 531 CYS A O 1
ATOM 4275 N N . ALA A 1 532 ? -10.646 -15.498 -35.791 1.00 68.31 532 ALA A N 1
ATOM 4276 C CA . ALA A 1 532 ? -9.410 -15.349 -35.023 1.00 68.31 532 ALA A CA 1
ATOM 4277 C C . ALA A 1 532 ? -9.368 -14.056 -34.183 1.00 68.31 532 ALA A C 1
ATOM 4279 O O . ALA A 1 532 ? -8.784 -14.033 -33.107 1.00 68.31 532 ALA A O 1
ATOM 4280 N N . CYS A 1 533 ? -10.053 -12.997 -34.623 1.00 71.69 533 CYS A N 1
ATOM 4281 C CA . CYS A 1 533 ? -10.172 -11.725 -33.914 1.00 71.69 533 CYS A CA 1
ATOM 4282 C C . CYS A 1 533 ? -10.785 -11.839 -32.501 1.00 71.69 533 CYS A C 1
ATOM 4284 O O . CYS A 1 533 ? -10.492 -11.004 -31.647 1.00 71.69 533 CYS A O 1
ATOM 4286 N N . LEU A 1 534 ? -11.592 -12.875 -32.222 1.00 70.12 534 LEU A N 1
ATOM 4287 C CA . LEU A 1 534 ? -12.132 -13.132 -30.879 1.00 70.12 534 LEU A CA 1
ATOM 4288 C C . LEU A 1 534 ? -11.052 -13.622 -29.900 1.00 70.12 534 LEU A C 1
ATOM 4290 O O . LEU A 1 534 ? -11.151 -13.355 -28.704 1.00 70.12 534 LEU A O 1
ATOM 4294 N N . ASP A 1 535 ? -10.010 -14.281 -30.411 1.00 72.31 535 ASP A N 1
ATOM 4295 C CA . ASP A 1 535 ? -8.865 -14.776 -29.636 1.00 72.31 535 ASP A CA 1
ATOM 4296 C C . ASP A 1 535 ? -7.712 -13.758 -29.561 1.00 72.31 535 ASP A C 1
ATOM 4298 O O . ASP A 1 535 ? -6.753 -13.939 -28.808 1.00 72.31 535 ASP A O 1
ATOM 4302 N N . MET A 1 536 ? -7.821 -12.658 -30.310 1.00 76.50 536 MET A N 1
ATOM 4303 C CA . MET A 1 536 ? -6.855 -11.557 -30.341 1.00 76.50 536 MET A CA 1
ATOM 4304 C C . MET A 1 536 ? -7.216 -10.397 -29.414 1.00 76.50 536 MET A C 1
ATOM 4306 O O . MET A 1 536 ? -6.461 -9.433 -29.324 1.00 76.50 536 MET A O 1
ATOM 4310 N N . MET A 1 537 ? -8.366 -10.435 -28.742 1.00 78.44 537 MET A N 1
ATOM 4311 C CA . MET A 1 537 ? -8.865 -9.278 -28.004 1.00 78.44 537 MET A CA 1
ATOM 4312 C C . MET A 1 537 ? -9.382 -9.623 -26.624 1.00 78.44 537 MET A C 1
ATOM 4314 O O . MET A 1 537 ? -10.044 -10.637 -26.409 1.00 78.44 537 MET A O 1
ATOM 4318 N N . CYS A 1 538 ? -9.176 -8.689 -25.701 1.00 77.00 538 CYS A N 1
ATOM 4319 C CA . CYS A 1 538 ? -9.853 -8.705 -24.421 1.00 77.00 538 CYS A CA 1
ATOM 4320 C C . CYS A 1 538 ? -10.718 -7.459 -24.199 1.00 77.00 538 CYS A C 1
ATOM 4322 O O . CYS A 1 538 ? -10.366 -6.352 -24.601 1.00 77.00 538 CYS A O 1
ATOM 4324 N N . LYS A 1 539 ? -11.849 -7.657 -23.507 1.00 69.25 539 LYS A N 1
ATOM 4325 C CA . LYS A 1 539 ? -12.833 -6.626 -23.148 1.00 69.25 539 LYS A CA 1
ATOM 4326 C C . LYS A 1 539 ? -12.358 -5.657 -22.064 1.00 69.25 539 LYS A C 1
ATOM 4328 O O . LYS A 1 539 ? -13.109 -4.742 -21.735 1.00 69.25 539 LYS A O 1
ATOM 4333 N N . CYS A 1 540 ? -11.178 -5.860 -21.475 1.00 69.81 540 CYS A N 1
ATOM 4334 C CA . CYS A 1 540 ? -10.602 -4.881 -20.558 1.00 69.81 540 CYS A CA 1
ATOM 4335 C C . CYS A 1 540 ? -10.527 -3.519 -21.236 1.00 69.81 540 CYS A C 1
ATOM 4337 O O . CYS A 1 540 ? -9.845 -3.379 -22.248 1.00 69.81 540 CYS A O 1
ATOM 4339 N N . ALA A 1 541 ? -11.258 -2.558 -20.672 1.00 56.44 541 ALA A N 1
ATOM 4340 C CA . ALA A 1 541 ? -11.270 -1.189 -21.140 1.00 56.44 541 ALA A CA 1
ATOM 4341 C C . ALA A 1 541 ? -9.995 -0.491 -20.657 1.00 56.44 541 ALA A C 1
ATOM 4343 O O . ALA A 1 541 ? -9.814 -0.293 -19.455 1.00 56.44 541 ALA A O 1
ATOM 4344 N N . ASP A 1 542 ? -9.127 -0.103 -21.585 1.00 56.47 542 ASP A N 1
ATOM 4345 C CA . ASP A 1 542 ? -8.069 0.867 -21.320 1.00 56.47 542 ASP A CA 1
ATOM 4346 C C . ASP A 1 542 ? -8.388 2.157 -22.079 1.00 56.47 542 ASP A C 1
ATOM 4348 O O . ASP A 1 542 ? -8.559 2.180 -23.303 1.00 56.47 542 ASP A O 1
ATOM 4352 N N . VAL A 1 543 ? -8.551 3.254 -21.342 1.00 49.56 543 VAL A N 1
ATOM 4353 C CA . VAL A 1 543 ? -8.934 4.539 -21.924 1.00 49.56 543 VAL A CA 1
ATOM 4354 C C . VAL A 1 543 ? -7.698 5.160 -22.549 1.00 49.56 543 VAL A C 1
ATOM 4356 O O . VAL A 1 543 ? -7.019 5.968 -21.927 1.00 49.56 543 VAL A O 1
ATOM 4359 N N . GLY A 1 544 ? -7.373 4.805 -23.786 1.00 48.47 544 GLY A N 1
ATOM 4360 C CA . GLY A 1 544 ? -6.237 5.446 -24.429 1.00 48.47 544 GLY A CA 1
ATOM 4361 C C . GLY A 1 544 ? -5.864 4.933 -25.796 1.00 48.47 544 GLY A C 1
ATOM 4362 O O . GLY A 1 544 ? -4.699 4.618 -25.967 1.00 48.47 544 GLY A O 1
ATOM 4363 N N . TYR A 1 545 ? -6.772 4.912 -26.779 1.00 49.31 545 TYR A N 1
ATOM 4364 C CA . TYR A 1 545 ? -6.332 4.969 -28.174 1.00 49.31 545 TYR A CA 1
ATOM 4365 C C . TYR A 1 545 ? -7.443 5.327 -29.175 1.00 49.31 545 TYR A C 1
ATOM 4367 O O . TYR A 1 545 ? -8.583 4.901 -29.030 1.00 49.31 545 TYR A O 1
ATOM 4375 N N . PHE A 1 546 ? -7.106 6.132 -30.191 1.00 45.28 546 PHE A N 1
ATOM 4376 C CA . PHE A 1 546 ? -8.021 6.557 -31.267 1.00 45.28 546 PHE A CA 1
ATOM 4377 C C . PHE A 1 546 ? -7.563 6.092 -32.672 1.00 45.28 546 PHE A C 1
ATOM 4379 O O . PHE A 1 546 ? -8.056 6.628 -33.654 1.00 45.28 546 PHE A O 1
ATOM 4386 N N . ARG A 1 547 ? -6.637 5.119 -32.786 1.00 46.56 547 ARG A N 1
ATOM 4387 C CA . ARG A 1 547 ? -6.178 4.474 -34.052 1.00 46.56 547 ARG A CA 1
ATOM 4388 C C . ARG A 1 547 ? -5.538 3.056 -33.908 1.00 46.56 547 ARG A C 1
ATOM 4390 O O . ARG A 1 547 ? -4.505 2.800 -34.512 1.00 46.56 547 ARG A O 1
ATOM 4397 N N . ALA A 1 548 ? -6.031 2.173 -33.038 1.00 48.19 548 ALA A N 1
ATOM 4398 C CA . ALA A 1 548 ? -5.535 0.779 -32.983 1.00 48.19 548 ALA A CA 1
ATOM 4399 C C . ALA A 1 548 ? -6.490 -0.196 -32.272 1.00 48.19 548 ALA A C 1
ATOM 4401 O O . ALA A 1 548 ? -6.311 -1.403 -32.341 1.00 48.19 548 ALA A O 1
ATOM 4402 N N . THR A 1 549 ? -7.450 0.305 -31.504 1.00 51.59 549 THR A N 1
ATOM 4403 C CA . THR A 1 549 ? -8.656 -0.379 -31.012 1.00 51.59 549 THR A CA 1
ATOM 4404 C C . THR A 1 549 ? -9.349 0.605 -30.087 1.00 51.59 549 THR A C 1
ATOM 4406 O O . THR A 1 549 ? -8.680 1.386 -29.411 1.00 51.59 549 THR A O 1
ATOM 4409 N N . ARG A 1 550 ? -10.682 0.598 -30.016 1.00 58.09 550 ARG A N 1
ATOM 4410 C CA . ARG A 1 550 ? -11.455 1.480 -29.122 1.00 58.09 550 ARG A CA 1
ATOM 4411 C C . ARG A 1 550 ? -11.327 1.058 -27.639 1.00 58.09 550 ARG A C 1
ATOM 4413 O O . ARG A 1 550 ? -12.328 0.850 -26.964 1.00 58.09 550 ARG A O 1
ATOM 4420 N N . GLY A 1 551 ? -10.095 0.950 -27.135 1.00 58.19 551 GLY A N 1
ATOM 4421 C CA . GLY A 1 551 ? -9.758 0.705 -25.734 1.00 58.19 551 GLY A CA 1
ATOM 4422 C C . GLY A 1 551 ? -9.696 -0.762 -25.308 1.00 58.19 551 GLY A C 1
ATOM 4423 O O . GLY A 1 551 ? -10.039 -1.043 -24.170 1.00 58.19 551 GLY A O 1
ATOM 4424 N N . GLY A 1 552 ? -9.307 -1.692 -26.190 1.00 67.69 552 GLY A N 1
ATOM 4425 C CA . GLY A 1 552 ? -9.142 -3.115 -25.853 1.00 67.69 552 GLY A CA 1
ATOM 4426 C C . GLY A 1 552 ? -7.674 -3.540 -25.795 1.00 67.69 552 GLY A C 1
ATOM 4427 O O . GLY A 1 552 ? -6.844 -2.993 -26.517 1.00 67.69 552 GLY A O 1
ATOM 4428 N N . LEU A 1 553 ? -7.357 -4.539 -24.967 1.00 80.00 553 LEU A N 1
ATOM 4429 C CA . LEU A 1 553 ? -6.041 -5.188 -24.999 1.00 80.00 553 LEU A CA 1
ATOM 4430 C C . LEU A 1 553 ? -5.953 -6.132 -26.199 1.00 80.00 553 LEU A C 1
ATOM 4432 O O . LEU A 1 553 ? -6.887 -6.898 -26.455 1.00 80.00 553 LEU A O 1
ATOM 4436 N N . LEU A 1 554 ? -4.818 -6.093 -26.892 1.00 82.75 554 LEU A N 1
ATOM 4437 C CA . LEU A 1 554 ? -4.568 -6.874 -28.097 1.00 82.75 554 LEU A CA 1
ATOM 4438 C C . LEU A 1 554 ? -3.625 -8.052 -27.829 1.00 82.75 554 LEU A C 1
ATOM 4440 O O . LEU A 1 554 ? -2.673 -7.949 -27.055 1.00 82.75 554 LEU A O 1
ATOM 4444 N N . PHE A 1 555 ? -3.858 -9.161 -28.522 1.00 85.31 555 PHE A N 1
ATOM 4445 C CA . PHE A 1 555 ? -3.108 -10.408 -28.424 1.00 85.31 555 PHE A CA 1
ATOM 4446 C C . PHE A 1 555 ? -2.845 -10.990 -29.813 1.00 85.31 555 PHE A C 1
ATOM 4448 O O . PHE A 1 555 ? -3.595 -10.763 -30.756 1.00 85.31 555 PHE A O 1
ATOM 4455 N N . CYS A 1 556 ? -1.762 -11.755 -29.929 1.00 82.44 556 CYS A N 1
ATOM 4456 C CA . CYS A 1 556 ? -1.395 -12.439 -31.163 1.00 82.44 556 CYS A CA 1
ATOM 4457 C C . CYS A 1 556 ? -2.395 -13.567 -31.517 1.00 82.44 556 CYS A C 1
ATOM 4459 O O . CYS A 1 556 ? -2.795 -14.320 -30.624 1.00 82.44 556 CYS A O 1
ATOM 4461 N N . SER A 1 557 ? -2.757 -13.712 -32.800 1.00 69.50 557 SER A N 1
ATOM 4462 C CA . SER A 1 557 ? -3.626 -14.785 -33.328 1.00 69.50 557 SER A CA 1
ATOM 4463 C C . SER A 1 557 ? -2.926 -16.149 -33.353 1.00 69.50 557 SER A C 1
ATOM 4465 O O . SER A 1 557 ? -3.539 -17.165 -33.035 1.00 69.50 557 SER A O 1
ATOM 4467 N N . SER A 1 558 ? -1.623 -16.188 -33.634 1.00 62.19 558 SER A N 1
ATOM 4468 C CA . SER A 1 558 ? -0.760 -17.369 -33.523 1.00 62.19 558 SER A CA 1
ATOM 4469 C C . SER A 1 558 ? 0.602 -16.995 -32.938 1.00 62.19 558 SER A C 1
ATOM 4471 O O . SER A 1 558 ? 1.178 -15.954 -33.247 1.00 62.19 558 SER A O 1
ATOM 4473 N N . ASN A 1 559 ? 1.148 -17.856 -32.074 1.00 52.19 559 ASN A N 1
ATOM 4474 C CA . ASN A 1 559 ? 2.549 -17.756 -31.672 1.00 52.19 559 ASN A CA 1
ATOM 4475 C C . ASN A 1 559 ? 3.418 -18.336 -32.800 1.00 52.19 559 ASN A C 1
ATOM 4477 O O . ASN A 1 559 ? 3.805 -19.502 -32.745 1.00 52.19 559 ASN A O 1
ATOM 4481 N N . ASP A 1 560 ? 3.786 -17.528 -33.796 1.00 44.69 560 ASP A N 1
ATOM 4482 C CA . ASP A 1 560 ? 4.735 -17.939 -34.852 1.00 44.69 560 ASP A CA 1
ATOM 4483 C C . ASP A 1 560 ? 6.117 -18.357 -34.291 1.00 44.69 560 ASP A C 1
ATOM 4485 O O . ASP A 1 560 ? 6.945 -18.949 -34.984 1.00 44.69 560 ASP A O 1
ATOM 4489 N N . ALA A 1 561 ? 6.372 -18.088 -33.005 1.00 45.34 561 ALA A N 1
ATOM 4490 C CA . ALA A 1 561 ? 7.608 -18.407 -32.295 1.00 45.34 561 ALA A CA 1
ATOM 4491 C C . ALA A 1 561 ? 7.755 -19.883 -31.853 1.00 45.34 561 ALA A C 1
ATOM 4493 O O . ALA A 1 561 ? 8.841 -20.269 -31.411 1.00 45.34 561 ALA A O 1
ATOM 4494 N N . LEU A 1 562 ? 6.715 -20.721 -31.965 1.00 48.06 562 LEU A N 1
ATOM 4495 C CA . LEU A 1 562 ? 6.763 -22.149 -31.613 1.00 48.06 562 LEU A CA 1
ATOM 4496 C C . LEU A 1 562 ? 6.234 -22.988 -32.781 1.00 48.06 562 LEU A C 1
ATOM 4498 O O . LEU A 1 562 ? 5.049 -23.280 -32.888 1.00 48.06 562 LEU A O 1
ATOM 4502 N N . SER A 1 563 ? 7.144 -23.396 -33.659 1.00 38.19 563 SER A N 1
ATOM 4503 C CA . SER A 1 563 ? 6.897 -24.143 -34.897 1.00 38.19 563 SER A CA 1
ATOM 4504 C C . SER A 1 563 ? 6.402 -25.595 -34.722 1.00 38.19 563 SER A C 1
ATOM 4506 O O . SER A 1 563 ? 6.615 -26.399 -35.619 1.00 38.19 563 SER A O 1
ATOM 4508 N N . ASP A 1 564 ? 5.759 -25.947 -33.605 1.00 40.72 564 ASP A N 1
ATOM 4509 C CA . ASP A 1 564 ? 5.274 -27.306 -33.313 1.00 40.72 564 ASP A CA 1
ATOM 4510 C C . ASP A 1 564 ? 3.821 -27.279 -32.788 1.00 40.72 564 ASP A C 1
ATOM 4512 O O . ASP A 1 564 ? 3.538 -27.593 -31.637 1.00 40.72 564 ASP A O 1
ATOM 4516 N N . GLY A 1 565 ? 2.881 -26.862 -33.642 1.00 42.34 565 GLY A N 1
ATOM 4517 C CA . GLY A 1 565 ? 1.520 -27.416 -33.772 1.00 42.34 565 GLY A CA 1
ATOM 4518 C C . GLY A 1 565 ? 0.535 -27.531 -32.587 1.00 42.34 565 GLY A C 1
ATOM 4519 O O . GLY A 1 565 ? -0.567 -28.007 -32.836 1.00 42.34 565 GLY A O 1
ATOM 4520 N N . MET A 1 566 ? 0.849 -27.143 -31.344 1.00 49.66 566 MET A N 1
ATOM 4521 C CA . MET A 1 566 ? -0.062 -27.275 -30.180 1.00 49.66 566 MET A CA 1
ATOM 4522 C C . MET A 1 566 ? 0.114 -26.190 -29.093 1.00 49.66 566 MET A C 1
ATOM 4524 O O . MET A 1 566 ? -0.235 -26.410 -27.935 1.00 49.66 566 MET A O 1
ATOM 4528 N N . ALA A 1 567 ? 0.675 -25.020 -29.411 1.00 54.69 567 ALA A N 1
ATOM 4529 C CA . ALA A 1 567 ? 0.859 -23.966 -28.409 1.00 54.69 567 ALA A CA 1
ATOM 4530 C C . ALA A 1 567 ? -0.430 -23.136 -28.198 1.00 54.69 567 ALA A C 1
ATOM 4532 O O . ALA A 1 567 ? -1.053 -22.744 -29.187 1.00 54.69 567 ALA A O 1
ATOM 4533 N N . PRO A 1 568 ? -0.823 -22.832 -26.944 1.00 66.81 568 PRO A N 1
ATOM 4534 C CA . PRO A 1 568 ? -1.970 -21.973 -26.659 1.00 66.81 568 PRO A CA 1
ATOM 4535 C C . PRO A 1 568 ? -1.749 -20.539 -27.172 1.00 66.81 568 PRO A C 1
ATOM 4537 O O . PRO A 1 568 ? -0.624 -20.029 -27.189 1.00 66.81 568 PRO A O 1
ATOM 4540 N N . HIS A 1 569 ? -2.837 -19.879 -27.578 1.00 77.44 569 HIS A N 1
ATOM 4541 C CA . HIS A 1 569 ? -2.833 -18.483 -28.026 1.00 77.44 569 HIS A CA 1
ATOM 4542 C C . HIS A 1 569 ? -2.355 -17.531 -26.915 1.00 77.44 569 HIS A C 1
ATOM 4544 O O . HIS A 1 569 ? -2.539 -17.802 -25.726 1.00 77.44 569 HIS A O 1
ATOM 4550 N N . CYS A 1 570 ? -1.785 -16.377 -27.294 1.00 85.25 570 CYS A N 1
ATOM 4551 C CA . CYS A 1 570 ? -1.276 -15.373 -26.351 1.00 85.25 570 CYS A CA 1
ATOM 4552 C C . CYS A 1 570 ? -2.316 -14.963 -25.286 1.00 85.25 570 CYS A C 1
ATOM 4554 O O . CYS A 1 570 ? -1.950 -14.755 -24.130 1.00 85.25 570 CYS A O 1
ATOM 4556 N N . LEU A 1 571 ? -3.595 -14.868 -25.667 1.00 84.38 571 LEU A N 1
ATOM 4557 C CA . LEU A 1 571 ? -4.703 -14.545 -24.765 1.00 84.38 571 LEU A CA 1
ATOM 4558 C C . LEU A 1 571 ? -4.977 -15.654 -23.737 1.00 84.38 571 LEU A C 1
ATOM 4560 O O . LEU A 1 571 ? -5.263 -15.357 -22.580 1.00 84.38 571 LEU A O 1
ATOM 4564 N N . ALA A 1 572 ? -4.875 -16.926 -24.134 1.00 82.88 572 ALA A N 1
ATOM 4565 C CA . ALA A 1 572 ? -5.066 -18.055 -23.224 1.00 82.88 572 ALA A CA 1
ATOM 4566 C C . ALA A 1 572 ? -3.963 -18.087 -22.157 1.00 82.88 572 ALA A C 1
ATOM 4568 O O . ALA A 1 572 ? -4.262 -18.150 -20.969 1.00 82.88 572 ALA A O 1
ATOM 4569 N N . ILE A 1 573 ? -2.705 -17.900 -22.575 1.00 85.62 573 ILE A N 1
ATOM 4570 C CA . ILE A 1 573 ? -1.568 -17.773 -21.651 1.00 85.62 573 ILE A CA 1
ATOM 4571 C C . ILE A 1 573 ? -1.799 -16.612 -20.681 1.00 85.62 573 ILE A C 1
ATOM 4573 O O . ILE A 1 573 ? -1.590 -16.758 -19.478 1.00 85.62 573 ILE A O 1
ATOM 4577 N N . ALA A 1 574 ? -2.248 -15.458 -21.183 1.00 86.88 574 ALA A N 1
ATOM 4578 C CA . ALA A 1 574 ? -2.526 -14.306 -20.336 1.00 86.88 574 ALA A CA 1
ATOM 4579 C C . ALA A 1 574 ? -3.588 -14.629 -19.275 1.00 86.88 574 ALA A C 1
ATOM 4581 O O . ALA A 1 574 ? -3.361 -14.352 -18.098 1.00 86.88 574 ALA A O 1
ATOM 4582 N N . ARG A 1 575 ? -4.698 -15.271 -19.662 1.00 86.38 575 ARG A N 1
ATOM 4583 C CA . ARG A 1 575 ? -5.786 -15.656 -18.745 1.00 86.38 575 ARG A CA 1
ATOM 4584 C C . ARG A 1 575 ? -5.357 -16.618 -17.642 1.00 86.38 575 ARG A C 1
ATOM 4586 O O . ARG A 1 575 ? -5.876 -16.532 -16.537 1.00 86.38 575 ARG A O 1
ATOM 4593 N N . GLU A 1 576 ? -4.394 -17.486 -17.926 1.00 85.44 576 GLU A N 1
ATOM 4594 C CA . GLU A 1 576 ? -3.852 -18.430 -16.944 1.00 85.44 576 GLU A CA 1
ATOM 4595 C C . GLU A 1 576 ? -2.823 -17.796 -15.997 1.00 85.44 576 GLU A C 1
ATOM 4597 O O . GLU A 1 576 ? -2.604 -18.305 -14.900 1.00 85.44 576 GLU A O 1
ATOM 4602 N N . THR A 1 577 ? -2.162 -16.706 -16.403 1.00 85.12 577 THR A N 1
ATOM 4603 C CA . THR A 1 577 ? -0.950 -16.228 -15.710 1.00 85.12 577 THR A CA 1
ATOM 4604 C C . THR A 1 577 ? -1.072 -14.855 -15.058 1.00 85.12 577 THR A C 1
ATOM 4606 O O . THR A 1 577 ? -0.494 -14.652 -13.992 1.00 85.12 577 THR A O 1
ATOM 4609 N N . TYR A 1 578 ? -1.777 -13.899 -15.668 1.00 86.56 578 TYR A N 1
ATOM 4610 C CA . TYR A 1 578 ? -1.857 -12.525 -15.144 1.00 86.56 578 TYR A CA 1
ATOM 4611 C C . TYR A 1 578 ? -3.153 -11.772 -15.487 1.00 86.56 578 TYR A C 1
ATOM 4613 O O . TYR A 1 578 ? -3.334 -10.636 -15.058 1.00 86.56 578 TYR A O 1
ATOM 4621 N N . HIS A 1 579 ? -4.044 -12.367 -16.278 1.00 86.81 579 HIS A N 1
ATOM 4622 C CA . HIS A 1 579 ? -5.262 -11.746 -16.787 1.00 86.81 579 HIS A CA 1
ATOM 4623 C C . HIS A 1 579 ? -6.508 -12.518 -16.337 1.00 86.81 579 HIS A C 1
ATOM 4625 O O . HIS A 1 579 ? -7.252 -13.067 -17.150 1.00 86.81 579 HIS A O 1
ATOM 4631 N N . PHE A 1 580 ? -6.706 -12.601 -15.025 1.00 89.31 580 PHE A N 1
ATOM 4632 C CA . PHE A 1 580 ? -7.727 -13.462 -14.430 1.00 89.31 580 PHE A CA 1
ATOM 4633 C C . PHE A 1 580 ? -9.154 -12.995 -14.747 1.00 89.31 580 PHE A C 1
ATOM 4635 O O . PHE A 1 580 ? -9.431 -11.795 -14.857 1.00 89.31 580 PHE A O 1
ATOM 4642 N N . GLU A 1 581 ? -10.068 -13.954 -14.901 1.00 85.94 581 GLU A N 1
ATOM 4643 C CA . GLU A 1 581 ? -11.451 -13.712 -15.325 1.00 85.94 581 GLU A CA 1
ATOM 4644 C C . GLU A 1 581 ? -12.202 -12.780 -14.363 1.00 85.94 581 GLU A C 1
ATOM 4646 O O . GLU A 1 581 ? -12.982 -11.938 -14.807 1.00 85.94 581 GLU A O 1
ATOM 4651 N N . GLU A 1 582 ? -11.915 -12.852 -13.061 1.00 86.75 582 GLU A N 1
ATOM 4652 C CA . GLU A 1 582 ? -12.601 -12.073 -12.023 1.00 86.75 582 GLU A CA 1
ATOM 4653 C C . GLU A 1 582 ? -12.280 -10.571 -12.081 1.00 86.75 582 GLU A C 1
ATOM 4655 O O . GLU A 1 582 ? -13.058 -9.750 -11.592 1.00 86.75 582 GLU A O 1
ATOM 4660 N N . PHE A 1 583 ? -11.145 -10.207 -12.687 1.00 86.56 583 PHE A N 1
ATOM 4661 C CA . PHE A 1 583 ? -10.682 -8.820 -12.839 1.00 86.56 583 PHE A CA 1
ATOM 4662 C C . PHE A 1 583 ? -10.738 -8.335 -14.294 1.00 86.56 583 PHE A C 1
ATOM 4664 O O . PHE A 1 583 ? -10.426 -7.177 -14.591 1.00 86.56 583 PHE A O 1
ATOM 4671 N N . CYS A 1 584 ? -11.152 -9.201 -15.218 1.00 83.69 584 CYS A N 1
ATOM 4672 C CA . CYS A 1 584 ? -11.342 -8.844 -16.612 1.00 83.69 584 CYS A CA 1
ATOM 4673 C C . CYS A 1 584 ? -12.482 -7.816 -16.755 1.00 83.69 584 CYS A C 1
ATOM 4675 O O . CYS A 1 584 ? -13.559 -7.955 -16.181 1.00 83.69 584 CYS A O 1
ATOM 4677 N N . GLY A 1 585 ? -12.266 -6.775 -17.560 1.00 77.69 585 GLY A N 1
ATOM 4678 C CA . GLY A 1 585 ? -13.228 -5.696 -17.808 1.00 77.69 585 GLY A CA 1
ATOM 4679 C C . GLY A 1 585 ? -13.093 -4.480 -16.887 1.00 77.69 585 GLY A C 1
ATOM 4680 O O . GLY A 1 585 ? -13.791 -3.490 -17.106 1.00 77.69 585 GLY A O 1
ATOM 4681 N N . LEU A 1 586 ? -12.208 -4.506 -15.882 1.00 81.44 586 LEU A N 1
ATOM 4682 C CA . LEU A 1 586 ? -11.970 -3.336 -15.031 1.00 81.44 586 LEU A CA 1
ATOM 4683 C C . LEU A 1 586 ? -11.243 -2.228 -15.810 1.00 81.44 586 LEU A C 1
ATOM 4685 O O . LEU A 1 586 ? -10.282 -2.489 -16.530 1.00 81.44 586 LEU A O 1
ATOM 4689 N N . ASP A 1 587 ? -11.696 -0.986 -15.623 1.00 81.06 587 ASP A N 1
ATOM 4690 C CA . ASP A 1 587 ? -11.046 0.210 -16.168 1.00 81.06 587 ASP A CA 1
ATOM 4691 C C . ASP A 1 587 ? -9.775 0.559 -15.376 1.00 81.06 587 ASP A C 1
ATOM 4693 O O . ASP A 1 587 ? -9.819 0.784 -14.155 1.00 81.06 587 ASP A O 1
ATOM 4697 N N . TRP A 1 588 ? -8.653 0.609 -16.095 1.00 84.38 588 TRP A N 1
ATOM 4698 C CA . TRP A 1 588 ? -7.328 0.974 -15.593 1.00 84.38 588 TRP A CA 1
ATOM 4699 C C . TRP A 1 588 ? -6.767 2.253 -16.230 1.00 84.38 588 TRP A C 1
ATOM 4701 O O . TRP A 1 588 ? -5.650 2.651 -15.898 1.00 84.38 588 TRP A O 1
ATOM 4711 N N . GLY A 1 589 ? -7.538 2.963 -17.061 1.00 82.69 589 GLY A N 1
ATOM 4712 C CA . GLY A 1 589 ? -7.083 4.195 -17.713 1.00 82.69 589 GLY A CA 1
ATOM 4713 C C . GLY A 1 589 ? -6.640 5.267 -16.710 1.00 82.69 589 GLY A C 1
ATOM 4714 O O . GLY A 1 589 ? -5.637 5.946 -16.921 1.00 82.69 589 GLY A O 1
ATOM 4715 N N . TRP A 1 590 ? -7.316 5.345 -15.557 1.00 87.06 590 TRP A N 1
ATOM 4716 C CA . TRP A 1 590 ? -6.936 6.230 -14.447 1.00 87.06 590 TRP A CA 1
ATOM 4717 C C . TRP A 1 590 ? -5.548 5.910 -13.871 1.00 87.06 590 TRP A C 1
ATOM 4719 O O . TRP A 1 590 ? -4.821 6.822 -13.477 1.00 87.06 590 TRP A O 1
ATOM 4729 N N . LEU A 1 591 ? -5.175 4.625 -13.821 1.00 89.31 591 LEU A N 1
ATOM 4730 C CA . LEU A 1 591 ? -3.875 4.185 -13.329 1.00 89.31 591 LEU A CA 1
ATOM 4731 C C . LEU A 1 591 ? -2.811 4.589 -14.346 1.00 89.31 591 LEU A C 1
ATOM 4733 O O . LEU A 1 591 ? -1.815 5.197 -13.973 1.00 89.31 591 LEU A O 1
ATOM 4737 N N . HIS A 1 592 ? -3.061 4.360 -15.635 1.00 87.00 592 HIS A N 1
ATOM 4738 C CA . HIS A 1 592 ? -2.161 4.765 -16.715 1.00 87.00 592 HIS A CA 1
ATOM 4739 C C . HIS A 1 592 ? -1.952 6.290 -16.730 1.00 87.00 592 HIS A C 1
ATOM 4741 O O . HIS A 1 592 ? -0.816 6.760 -16.816 1.00 87.00 592 HIS A O 1
ATOM 4747 N N . ASP A 1 593 ? -3.014 7.078 -16.534 1.00 85.94 593 ASP A N 1
ATOM 4748 C CA . ASP A 1 593 ? -2.972 8.543 -16.383 1.00 85.94 593 ASP A CA 1
ATOM 4749 C C . ASP A 1 593 ? -2.186 9.023 -15.145 1.00 85.94 593 ASP A C 1
ATOM 4751 O O . ASP A 1 593 ? -1.776 10.187 -15.080 1.00 85.94 593 ASP A O 1
ATOM 4755 N N . ALA A 1 594 ? -1.913 8.146 -14.175 1.00 88.94 594 ALA A N 1
ATOM 4756 C CA . ALA A 1 594 ? -1.022 8.442 -13.055 1.00 88.94 594 ALA A CA 1
ATOM 4757 C C . ALA A 1 594 ? 0.472 8.351 -13.422 1.00 88.94 594 ALA A C 1
ATOM 4759 O O . ALA A 1 594 ? 1.305 8.767 -12.622 1.00 88.94 594 ALA A O 1
ATOM 4760 N N . MET A 1 595 ? 0.819 7.833 -14.605 1.00 85.00 595 MET A N 1
ATOM 4761 C CA . MET A 1 595 ? 2.204 7.644 -15.072 1.00 85.00 595 MET A CA 1
ATOM 4762 C C . MET A 1 595 ? 2.480 8.295 -16.430 1.00 85.00 595 MET A C 1
ATOM 4764 O O . MET A 1 595 ? 3.631 8.586 -16.740 1.00 85.00 595 MET A O 1
ATOM 4768 N N . ARG A 1 596 ? 1.444 8.539 -17.242 1.00 83.25 596 ARG A N 1
ATOM 4769 C CA . ARG A 1 596 ? 1.580 9.111 -18.588 1.00 83.25 596 ARG A CA 1
ATOM 4770 C C . ARG A 1 596 ? 1.143 10.576 -18.684 1.00 83.25 596 ARG A C 1
ATOM 4772 O O . ARG A 1 596 ? 0.452 11.088 -17.798 1.00 83.25 596 ARG A O 1
ATOM 4779 N N . PRO A 1 597 ? 1.507 11.271 -19.777 1.00 84.81 597 PRO A N 1
ATOM 4780 C CA . PRO A 1 597 ? 0.996 12.604 -20.066 1.00 84.81 597 PRO A CA 1
ATOM 4781 C C . PRO A 1 597 ? -0.528 12.638 -20.143 1.00 84.81 597 PRO A C 1
ATOM 4783 O O . PRO A 1 597 ? -1.161 11.859 -20.859 1.00 84.81 597 PRO A O 1
ATOM 4786 N N . ASN A 1 598 ? -1.122 13.584 -19.428 1.00 84.12 598 ASN A N 1
ATOM 4787 C CA . ASN A 1 598 ? -2.558 13.811 -19.401 1.00 84.12 598 ASN A CA 1
ATOM 4788 C C . ASN A 1 598 ? -2.933 14.831 -20.468 1.00 84.12 598 ASN A C 1
ATOM 4790 O O . ASN A 1 598 ? -2.370 15.930 -20.510 1.00 84.12 598 ASN A O 1
ATOM 4794 N N . LYS A 1 599 ? -3.909 14.496 -21.311 1.00 81.75 599 LYS A N 1
ATOM 4795 C CA . LYS A 1 599 ? -4.365 15.366 -22.397 1.00 81.75 599 LYS A CA 1
ATOM 4796 C C . LYS A 1 599 ? -5.696 16.034 -22.087 1.00 81.75 599 LYS A C 1
ATOM 4798 O O . LYS A 1 599 ? -6.546 15.470 -21.406 1.00 81.75 599 LYS A O 1
ATOM 4803 N N . VAL A 1 600 ? -5.904 17.215 -22.653 1.00 79.69 600 VAL A N 1
ATOM 4804 C CA . VAL A 1 600 ? -7.214 17.878 -22.679 1.00 79.69 600 VAL A CA 1
ATOM 4805 C C . VAL A 1 600 ? -7.525 18.351 -24.093 1.00 79.69 600 VAL A C 1
ATOM 4807 O O . VAL A 1 600 ? -6.625 18.529 -24.915 1.00 79.69 600 VAL A O 1
ATOM 4810 N N . THR A 1 601 ? -8.814 18.526 -24.380 1.00 76.94 601 THR A N 1
ATOM 4811 C CA . THR A 1 601 ? -9.296 19.027 -25.672 1.00 76.94 601 THR A CA 1
ATOM 4812 C C . THR A 1 601 ? -9.770 20.464 -25.509 1.00 76.94 601 THR A C 1
ATOM 4814 O O . THR A 1 601 ? -10.555 20.755 -24.608 1.00 76.94 601 THR A O 1
ATOM 4817 N N . TRP A 1 602 ? -9.325 21.356 -26.390 1.00 69.00 602 TRP A N 1
ATOM 4818 C CA . TRP A 1 602 ? -9.730 22.760 -26.409 1.00 69.00 602 TRP A CA 1
ATOM 4819 C C . TRP A 1 602 ? -9.732 23.291 -27.838 1.00 69.00 602 TRP A C 1
ATOM 4821 O O . TRP A 1 602 ? -8.786 23.064 -28.590 1.00 69.00 602 TRP A O 1
ATOM 4831 N N . GLY A 1 603 ? -10.781 24.024 -28.216 1.00 66.31 603 GLY A N 1
ATOM 4832 C CA . GLY A 1 603 ? -10.855 24.651 -29.540 1.00 66.31 603 GLY A CA 1
ATOM 4833 C C . GLY A 1 603 ? -10.736 23.666 -30.714 1.00 66.31 603 GLY A C 1
ATOM 4834 O O . GLY A 1 603 ? -10.267 24.055 -31.775 1.00 66.31 603 GLY A O 1
ATOM 4835 N N . GLY A 1 604 ? -11.111 22.394 -30.521 1.00 72.25 604 GLY A N 1
ATOM 4836 C CA . GLY A 1 604 ? -10.983 21.330 -31.528 1.00 72.25 604 GLY A CA 1
ATOM 4837 C C . GLY A 1 604 ? -9.624 20.619 -31.564 1.00 72.25 604 GLY A C 1
ATOM 4838 O O . GLY A 1 604 ? -9.521 19.580 -32.205 1.00 72.25 604 GLY A O 1
ATOM 4839 N N . SER A 1 605 ? -8.620 21.106 -30.827 1.00 73.50 605 SER A N 1
ATOM 4840 C CA . SER A 1 605 ? -7.276 20.517 -30.765 1.00 73.50 605 SER A CA 1
ATOM 4841 C C . SER A 1 605 ? -6.999 19.876 -29.403 1.00 73.50 605 SER A C 1
ATOM 4843 O O . SER A 1 605 ? -7.488 20.335 -28.370 1.00 73.50 605 SER A O 1
ATOM 4845 N N . GLN A 1 606 ? -6.171 18.829 -29.374 1.00 78.38 606 GLN A N 1
ATOM 4846 C CA . GLN A 1 606 ? -5.699 18.210 -28.125 1.00 78.38 606 GLN A CA 1
ATOM 4847 C C . GLN A 1 606 ? -4.314 18.724 -27.728 1.00 78.38 606 GLN A C 1
ATOM 4849 O O . GLN A 1 606 ? -3.526 19.103 -28.591 1.00 78.38 606 GLN A O 1
ATOM 4854 N N . TYR A 1 607 ? -3.994 18.742 -26.438 1.00 80.00 607 TYR A N 1
ATOM 4855 C CA . TYR A 1 607 ? -2.637 18.994 -25.937 1.00 80.00 607 TYR A CA 1
ATOM 4856 C C . TYR A 1 607 ? -2.404 18.278 -24.615 1.00 80.00 607 TYR A C 1
ATOM 4858 O O . TYR A 1 607 ? -3.351 18.021 -23.868 1.00 80.00 607 TYR A O 1
ATOM 4866 N N . PHE A 1 608 ? -1.139 17.998 -24.313 1.00 83.38 608 PHE A N 1
ATOM 4867 C CA . PHE A 1 608 ? -0.740 17.530 -22.994 1.00 83.38 608 PHE A CA 1
ATOM 4868 C C . PHE A 1 608 ? -0.760 18.692 -22.000 1.00 83.38 608 PHE A C 1
ATOM 4870 O O . PHE A 1 608 ? -0.401 19.819 -22.334 1.00 83.38 608 PHE A O 1
ATOM 4877 N N . THR A 1 609 ? -1.213 18.437 -20.780 1.00 80.25 609 THR A N 1
ATOM 4878 C CA . THR A 1 609 ? -1.351 19.455 -19.724 1.00 80.25 609 THR A CA 1
ATOM 4879 C C . THR A 1 609 ? -0.340 19.276 -18.614 1.00 80.25 609 THR A C 1
ATOM 4881 O O . THR A 1 609 ? 0.190 20.254 -18.108 1.00 80.25 609 THR A O 1
ATOM 4884 N N . HIS A 1 610 ? -0.093 18.033 -18.224 1.00 83.25 610 HIS A N 1
ATOM 4885 C CA . HIS A 1 610 ? 0.846 17.654 -17.182 1.00 83.25 610 HIS A CA 1
ATOM 4886 C C . HIS A 1 610 ? 1.175 16.170 -17.324 1.00 83.25 610 HIS A C 1
ATOM 4888 O O . HIS A 1 610 ? 0.499 15.436 -18.050 1.00 83.25 610 HIS A O 1
ATOM 4894 N N . THR A 1 611 ? 2.192 15.726 -16.600 1.00 83.94 611 THR A N 1
ATOM 4895 C CA . THR A 1 611 ? 2.433 14.312 -16.326 1.00 83.94 611 THR A CA 1
ATOM 4896 C C . THR A 1 611 ? 2.403 14.095 -14.820 1.00 83.94 611 THR A C 1
ATOM 4898 O O . THR A 1 611 ? 2.834 14.954 -14.048 1.00 83.94 611 THR A O 1
ATOM 4901 N N . ASN A 1 612 ? 1.895 12.939 -14.415 1.00 86.25 612 ASN A N 1
ATOM 4902 C CA . ASN A 1 612 ? 1.887 12.511 -13.024 1.00 86.25 612 ASN A CA 1
ATOM 4903 C C . ASN A 1 612 ? 3.102 11.647 -12.667 1.00 86.25 612 ASN A C 1
ATOM 4905 O O . ASN A 1 612 ? 3.243 11.227 -11.525 1.00 86.25 612 ASN A O 1
ATOM 4909 N N . GLU A 1 613 ? 4.027 11.438 -13.602 1.00 82.44 613 GLU A N 1
ATOM 4910 C CA . GLU A 1 613 ? 5.211 10.608 -13.385 1.00 82.44 613 GLU A CA 1
ATOM 4911 C C . GLU A 1 613 ? 6.097 11.090 -12.224 1.00 82.44 613 GLU A C 1
ATOM 4913 O O . GLU A 1 613 ? 6.719 10.276 -11.543 1.00 82.44 613 GLU A O 1
ATOM 4918 N N . ARG A 1 614 ? 6.090 12.396 -11.914 1.00 82.00 614 ARG A N 1
ATOM 4919 C CA . ARG A 1 614 ? 6.775 12.966 -10.735 1.00 82.00 614 ARG A CA 1
ATOM 4920 C C . ARG A 1 614 ? 6.373 12.302 -9.410 1.00 82.00 614 ARG A C 1
ATOM 4922 O O . ARG A 1 614 ? 7.115 12.378 -8.440 1.00 82.00 614 ARG A O 1
ATOM 4929 N N . HIS A 1 615 ? 5.207 11.656 -9.376 1.00 86.25 615 HIS A N 1
ATOM 4930 C CA . HIS A 1 615 ? 4.668 10.956 -8.217 1.00 86.25 615 HIS A CA 1
ATOM 4931 C C . HIS A 1 615 ? 5.202 9.526 -8.054 1.00 86.25 615 HIS A C 1
ATOM 4933 O O . HIS A 1 615 ? 4.687 8.789 -7.222 1.00 86.25 615 HIS A O 1
ATOM 4939 N N . GLY A 1 616 ? 6.200 9.083 -8.827 1.00 83.50 616 GLY A N 1
ATOM 4940 C CA . GLY A 1 616 ? 6.871 7.802 -8.561 1.00 83.50 616 GLY A CA 1
ATOM 4941 C C . GLY A 1 616 ? 5.959 6.572 -8.642 1.00 83.50 616 GLY A C 1
ATOM 4942 O O . GLY A 1 616 ? 6.255 5.544 -8.044 1.00 83.50 616 GLY A O 1
ATOM 4943 N N . THR A 1 617 ? 4.860 6.659 -9.388 1.00 86.75 617 THR A N 1
ATOM 4944 C CA . THR A 1 617 ? 3.831 5.615 -9.572 1.00 86.75 617 THR A CA 1
ATOM 4945 C C . THR A 1 617 ? 4.281 4.481 -10.496 1.00 86.75 617 THR A C 1
ATOM 4947 O O . THR A 1 617 ? 3.508 3.601 -10.851 1.00 86.75 617 THR A O 1
ATOM 4950 N N . VAL A 1 618 ? 5.556 4.474 -10.872 1.00 80.44 618 VAL A N 1
ATOM 4951 C CA . VAL A 1 618 ? 6.145 3.597 -11.883 1.00 80.44 618 VAL A CA 1
ATOM 4952 C C . VAL A 1 618 ? 5.964 2.102 -11.574 1.00 80.44 618 VAL A C 1
ATOM 4954 O O . VAL A 1 618 ? 5.677 1.303 -12.460 1.00 80.44 618 VAL A O 1
ATOM 4957 N N . LEU A 1 619 ? 6.045 1.720 -10.295 1.00 88.88 619 LEU A N 1
ATOM 4958 C CA . LEU A 1 619 ? 5.859 0.335 -9.850 1.00 88.88 619 LEU A CA 1
ATOM 4959 C C . LEU A 1 619 ? 4.384 -0.049 -9.694 1.00 88.88 619 LEU A C 1
ATOM 4961 O O . LEU A 1 619 ? 4.083 -1.218 -9.458 1.00 88.88 619 LEU A O 1
ATOM 4965 N N . SER A 1 620 ? 3.453 0.904 -9.807 1.00 92.19 620 SER A N 1
ATOM 4966 C CA . SER A 1 620 ? 2.035 0.664 -9.544 1.00 92.19 620 SER A CA 1
ATOM 4967 C C . SER A 1 620 ? 1.402 -0.298 -10.555 1.00 92.19 620 SER A C 1
ATOM 4969 O O . SER A 1 620 ? 0.482 -1.022 -10.186 1.00 92.19 620 SER A O 1
ATOM 4971 N N . LEU A 1 621 ? 1.926 -0.388 -11.785 1.00 90.00 621 LEU A N 1
ATOM 4972 C CA . LEU A 1 621 ? 1.490 -1.395 -12.765 1.00 90.00 621 LEU A CA 1
ATOM 4973 C C . LEU A 1 621 ? 1.866 -2.819 -12.337 1.00 90.00 621 LEU A C 1
ATOM 4975 O O . LEU A 1 621 ? 1.039 -3.724 -12.402 1.00 90.00 621 LEU A O 1
ATOM 4979 N N . LEU A 1 622 ? 3.095 -3.014 -11.848 1.00 94.06 622 LEU A N 1
ATOM 4980 C CA . LEU A 1 622 ? 3.513 -4.303 -11.296 1.00 94.06 622 LEU A CA 1
ATOM 4981 C C . LEU A 1 622 ? 2.752 -4.622 -10.007 1.00 94.06 622 LEU A C 1
ATOM 4983 O O . LEU A 1 622 ? 2.311 -5.753 -9.826 1.00 94.06 622 LEU A O 1
ATOM 4987 N N . LEU A 1 623 ? 2.554 -3.627 -9.135 1.00 96.25 623 LEU A N 1
ATOM 4988 C CA . LEU A 1 623 ? 1.774 -3.781 -7.908 1.00 96.25 623 LEU A CA 1
ATOM 4989 C C . LEU A 1 623 ? 0.339 -4.225 -8.213 1.00 96.25 623 LEU A C 1
ATOM 4991 O O . LEU A 1 623 ? -0.162 -5.126 -7.550 1.00 96.25 623 LEU A O 1
ATOM 4995 N N . LYS A 1 624 ? -0.306 -3.639 -9.227 1.00 94.50 624 LYS A N 1
ATOM 4996 C CA . LYS A 1 624 ? -1.636 -4.049 -9.692 1.00 94.50 624 LYS A CA 1
ATOM 4997 C C . LYS A 1 624 ? -1.668 -5.542 -10.025 1.00 94.50 624 LYS A C 1
ATOM 4999 O O . LYS A 1 624 ? -2.496 -6.257 -9.468 1.00 94.50 624 LYS A O 1
ATOM 5004 N N . SER A 1 625 ? -0.713 -6.025 -10.815 1.00 94.31 625 SER A N 1
ATOM 5005 C CA . SER A 1 625 ? -0.620 -7.443 -11.188 1.00 94.31 625 SER A CA 1
ATOM 5006 C C . SER A 1 625 ? -0.294 -8.360 -9.997 1.00 94.31 625 SER A C 1
ATOM 5008 O O . SER A 1 625 ? -0.840 -9.457 -9.896 1.00 94.31 625 SER A O 1
ATOM 5010 N N . VAL A 1 626 ? 0.541 -7.912 -9.047 1.00 97.19 626 VAL A N 1
ATOM 5011 C CA . VAL A 1 626 ? 0.789 -8.631 -7.779 1.00 97.19 626 VAL A CA 1
ATOM 5012 C C . VAL A 1 626 ? -0.504 -8.797 -6.982 1.00 97.19 626 VAL A C 1
ATOM 5014 O O . VAL A 1 626 ? -0.784 -9.882 -6.470 1.00 97.19 626 VAL A O 1
ATOM 5017 N N . LEU A 1 627 ? -1.282 -7.723 -6.843 1.00 96.62 627 LEU A N 1
ATOM 5018 C CA . LEU A 1 627 ? -2.509 -7.724 -6.052 1.00 96.62 627 LEU A CA 1
ATOM 5019 C C . LEU A 1 627 ? -3.591 -8.597 -6.695 1.00 96.62 627 LEU A C 1
ATOM 5021 O O . LEU A 1 627 ? -4.227 -9.369 -5.984 1.00 96.62 627 LEU A O 1
ATOM 5025 N N . GLU A 1 628 ? -3.746 -8.549 -8.019 1.00 94.88 628 GLU A N 1
ATOM 5026 C CA . GLU A 1 628 ? -4.640 -9.450 -8.760 1.00 94.88 628 GLU A CA 1
ATOM 5027 C C . GLU A 1 628 ? -4.265 -10.920 -8.553 1.00 94.88 628 GLU A C 1
ATOM 5029 O O . GLU A 1 628 ? -5.114 -11.719 -8.162 1.00 94.88 628 GLU A O 1
ATOM 5034 N N . LEU A 1 629 ? -2.986 -11.270 -8.722 1.00 95.38 629 LEU A N 1
ATOM 5035 C CA . LEU A 1 629 ? -2.504 -12.637 -8.509 1.00 95.38 629 LEU A CA 1
ATOM 5036 C C . LEU A 1 629 ? -2.709 -13.102 -7.060 1.00 95.38 629 LEU A C 1
ATOM 5038 O O . LEU A 1 629 ? -3.081 -14.250 -6.815 1.00 95.38 629 LEU A O 1
ATOM 5042 N N . THR A 1 630 ? -2.496 -12.206 -6.095 1.00 96.00 630 THR A N 1
ATOM 5043 C CA . THR A 1 630 ? -2.739 -12.488 -4.675 1.00 96.00 630 THR A CA 1
ATOM 5044 C C . THR A 1 630 ? -4.213 -12.796 -4.431 1.00 96.00 630 THR A C 1
ATOM 5046 O O . THR A 1 630 ? -4.531 -13.804 -3.808 1.00 96.00 630 THR A O 1
ATOM 5049 N N . LEU A 1 631 ? -5.122 -11.954 -4.931 1.00 94.94 631 LEU A N 1
ATOM 5050 C CA . LEU A 1 631 ? -6.563 -12.134 -4.750 1.00 94.94 631 LEU A CA 1
ATOM 5051 C C . LEU A 1 631 ? -7.089 -13.380 -5.471 1.00 94.94 631 LEU A C 1
ATOM 5053 O O . LEU A 1 631 ? -7.931 -14.079 -4.913 1.00 94.94 631 LEU A O 1
ATOM 5057 N N . HIS A 1 632 ? -6.566 -13.688 -6.659 1.00 94.50 632 HIS A N 1
ATOM 5058 C CA . HIS A 1 632 ? -6.894 -14.916 -7.378 1.00 94.50 632 HIS A CA 1
ATOM 5059 C C . HIS A 1 632 ? -6.497 -16.157 -6.558 1.00 94.50 632 HIS A C 1
ATOM 5061 O O . HIS A 1 632 ? -7.334 -17.008 -6.271 1.00 94.50 632 HIS A O 1
ATOM 5067 N N . ARG A 1 633 ? -5.257 -16.217 -6.049 1.00 93.75 633 ARG A N 1
ATOM 5068 C CA . ARG A 1 633 ? -4.789 -17.342 -5.210 1.00 93.75 633 ARG A CA 1
ATOM 5069 C C . ARG A 1 633 ? -5.458 -17.415 -3.834 1.00 93.75 633 ARG A C 1
ATOM 5071 O O . ARG A 1 633 ? -5.505 -18.487 -3.234 1.00 93.75 633 ARG A O 1
ATOM 5078 N N . ARG A 1 634 ? -6.028 -16.314 -3.335 1.00 92.50 634 ARG A N 1
ATOM 5079 C CA . ARG A 1 634 ? -6.815 -16.315 -2.090 1.00 92.50 634 ARG A CA 1
ATOM 5080 C C . ARG A 1 634 ? -8.120 -17.094 -2.167 1.00 92.50 634 ARG A C 1
ATOM 5082 O O . ARG A 1 634 ? -8.704 -17.377 -1.123 1.00 92.50 634 ARG A O 1
ATOM 5089 N N . GLN A 1 635 ? -8.564 -17.459 -3.367 1.00 90.31 635 GLN A N 1
ATOM 5090 C CA . GLN A 1 635 ? -9.655 -18.416 -3.528 1.00 90.31 635 GLN A CA 1
ATOM 5091 C C . GLN A 1 635 ? -9.281 -19.797 -2.959 1.00 90.31 635 GLN A C 1
ATOM 5093 O O . GLN A 1 635 ? -10.156 -20.509 -2.472 1.00 90.31 635 GLN A O 1
ATOM 5098 N N . GLU A 1 636 ? -7.990 -20.146 -2.968 1.00 91.50 636 GLU A N 1
ATOM 5099 C CA . GLU A 1 636 ? -7.453 -21.389 -2.405 1.00 91.50 636 GLU A CA 1
ATOM 5100 C C . GLU A 1 636 ? -6.900 -21.190 -0.986 1.00 91.50 636 GLU A C 1
ATOM 5102 O O . GLU A 1 636 ? -7.158 -22.005 -0.101 1.00 91.50 636 GLU A O 1
ATOM 5107 N N . ASP A 1 637 ? -6.171 -20.093 -0.751 1.00 90.56 637 ASP A N 1
ATOM 5108 C CA . ASP A 1 637 ? -5.614 -19.742 0.560 1.00 90.56 637 ASP A CA 1
ATOM 5109 C C . ASP A 1 637 ? -6.000 -18.313 0.982 1.00 90.56 637 ASP A C 1
ATOM 5111 O O . ASP A 1 637 ? -5.284 -17.354 0.670 1.00 90.56 637 ASP A O 1
ATOM 5115 N N . PRO A 1 638 ? -7.098 -18.141 1.742 1.00 88.69 638 PRO A N 1
ATOM 5116 C CA . PRO A 1 638 ? -7.595 -16.826 2.149 1.00 88.69 638 PRO A CA 1
ATOM 5117 C C . PRO A 1 638 ? -6.601 -15.973 2.951 1.00 88.69 638 PRO A C 1
ATOM 5119 O O . PRO A 1 638 ? -6.777 -14.756 3.035 1.00 88.69 638 PRO A O 1
ATOM 5122 N N . ASN A 1 639 ? -5.571 -16.584 3.547 1.00 88.12 639 ASN A N 1
ATOM 5123 C CA . ASN A 1 639 ? -4.609 -15.906 4.418 1.00 88.12 639 ASN A CA 1
ATOM 5124 C C . ASN A 1 639 ? -3.329 -15.465 3.686 1.00 88.12 639 ASN A C 1
ATOM 5126 O O . ASN A 1 639 ? -2.421 -14.928 4.322 1.00 88.12 639 ASN A O 1
ATOM 5130 N N . LEU A 1 640 ? -3.259 -15.659 2.364 1.00 91.62 640 LEU A N 1
ATOM 5131 C CA . LEU A 1 640 ? -2.087 -15.328 1.556 1.00 91.62 640 LEU A CA 1
ATOM 5132 C C . LEU A 1 640 ? -1.819 -13.826 1.518 1.00 91.62 640 LEU A C 1
ATOM 5134 O O . LEU A 1 640 ? -2.628 -13.044 1.013 1.00 91.62 640 LEU A O 1
ATOM 5138 N N . LEU A 1 641 ? -0.663 -13.398 2.020 1.00 91.94 641 LEU A N 1
ATOM 5139 C CA . LEU A 1 641 ? -0.243 -12.001 1.942 1.00 91.94 641 LEU A CA 1
ATOM 5140 C C . LEU A 1 641 ? 0.443 -11.712 0.604 1.00 91.94 641 LEU A C 1
ATOM 5142 O O . LEU A 1 641 ? 1.145 -12.548 0.039 1.00 91.94 641 LEU A O 1
ATOM 5146 N N . ALA A 1 642 ? 0.288 -10.483 0.107 1.00 93.94 642 ALA A N 1
ATOM 5147 C CA . ALA A 1 642 ? 0.783 -10.113 -1.220 1.00 93.94 642 ALA A CA 1
ATOM 5148 C C . ALA A 1 642 ? 2.309 -10.241 -1.373 1.00 93.94 642 ALA A C 1
ATOM 5150 O O . ALA A 1 642 ? 2.800 -10.545 -2.453 1.00 93.94 642 ALA A O 1
ATOM 5151 N N . HIS A 1 643 ? 3.073 -10.046 -0.295 1.00 91.38 643 HIS A N 1
ATOM 5152 C CA . HIS A 1 643 ? 4.531 -10.203 -0.311 1.00 91.38 643 HIS A CA 1
ATOM 5153 C C . HIS A 1 643 ? 4.999 -11.665 -0.187 1.00 91.38 643 HIS A C 1
ATOM 5155 O O . HIS A 1 643 ? 6.202 -11.914 -0.269 1.00 91.38 643 HIS A O 1
ATOM 5161 N N . GLU A 1 644 ? 4.068 -12.606 0.007 1.00 91.12 644 GLU A N 1
ATOM 5162 C CA . GLU A 1 644 ? 4.319 -14.033 0.251 1.00 91.12 644 GLU A CA 1
ATOM 5163 C C . GLU A 1 644 ? 3.946 -14.927 -0.936 1.00 91.12 644 GLU A C 1
ATOM 5165 O O . GLU A 1 644 ? 4.174 -16.136 -0.892 1.00 91.12 644 GLU A O 1
ATOM 5170 N N . ILE A 1 645 ? 3.408 -14.356 -2.020 1.00 92.81 645 ILE A N 1
ATOM 5171 C CA . ILE A 1 645 ? 3.231 -15.102 -3.269 1.00 92.81 645 ILE A CA 1
ATOM 5172 C C . ILE A 1 645 ? 4.583 -15.656 -3.735 1.00 92.81 645 ILE A C 1
ATOM 5174 O O . ILE A 1 645 ? 5.621 -15.022 -3.539 1.00 92.81 645 ILE A O 1
ATOM 5178 N N . ASN A 1 646 ? 4.575 -16.827 -4.374 1.00 91.19 646 ASN A N 1
ATOM 5179 C CA . ASN A 1 646 ? 5.791 -17.561 -4.745 1.00 91.19 646 ASN A CA 1
ATOM 5180 C C . ASN A 1 646 ? 6.825 -16.695 -5.492 1.00 91.19 646 ASN A C 1
ATOM 5182 O O . ASN A 1 646 ? 8.024 -16.807 -5.247 1.00 91.19 646 ASN A O 1
ATOM 5186 N N . GLU A 1 647 ? 6.354 -15.803 -6.363 1.00 91.12 647 GLU A N 1
ATOM 5187 C CA . GLU A 1 647 ? 7.156 -14.905 -7.196 1.00 91.12 647 GLU A CA 1
ATOM 5188 C C . GLU A 1 647 ? 7.898 -13.839 -6.377 1.00 91.12 647 GLU A C 1
ATOM 5190 O O . GLU A 1 647 ? 9.003 -13.443 -6.736 1.00 91.12 647 GLU A O 1
ATOM 5195 N N . LEU A 1 648 ? 7.300 -13.374 -5.274 1.00 91.75 648 LEU A N 1
ATOM 5196 C CA . LEU A 1 648 ? 7.854 -12.340 -4.394 1.00 91.75 648 LEU A CA 1
ATOM 5197 C C . LEU A 1 648 ? 8.574 -12.932 -3.179 1.00 91.75 648 LEU A C 1
ATOM 5199 O O . LEU A 1 648 ? 9.511 -12.312 -2.671 1.00 91.75 648 LEU A O 1
ATOM 5203 N N . LEU A 1 649 ? 8.173 -14.115 -2.709 1.00 89.56 649 LEU A N 1
ATOM 5204 C CA . LEU A 1 649 ? 8.736 -14.749 -1.514 1.00 89.56 649 LEU A CA 1
ATOM 5205 C C . LEU A 1 649 ? 10.242 -15.006 -1.659 1.00 89.56 649 LEU A C 1
ATOM 5207 O O . LEU A 1 649 ? 10.998 -14.832 -0.707 1.00 89.56 649 LEU A O 1
ATOM 5211 N N . VAL A 1 650 ? 10.692 -15.367 -2.864 1.00 86.88 650 VAL A N 1
ATOM 5212 C CA . VAL A 1 650 ? 12.110 -15.634 -3.157 1.00 86.88 650 VAL A CA 1
ATOM 5213 C C . VAL A 1 650 ? 12.976 -14.371 -3.218 1.00 86.88 650 VAL A C 1
ATOM 5215 O O . VAL A 1 650 ? 14.198 -14.459 -3.060 1.00 86.88 650 VAL A O 1
ATOM 5218 N N . LEU A 1 651 ? 12.360 -13.205 -3.432 1.00 86.50 651 LEU A N 1
ATOM 5219 C CA . LEU A 1 651 ? 13.040 -11.921 -3.595 1.00 86.50 651 LEU A CA 1
ATOM 5220 C C . LEU A 1 651 ? 13.369 -11.293 -2.242 1.00 86.50 651 LEU A C 1
ATOM 5222 O O . LEU A 1 651 ? 12.564 -11.334 -1.317 1.00 86.50 651 LEU A O 1
ATOM 5226 N N . GLU A 1 652 ? 14.527 -10.651 -2.130 1.00 73.88 652 GLU A N 1
ATOM 5227 C CA . GLU A 1 652 ? 14.908 -9.935 -0.909 1.00 73.88 652 GLU A CA 1
ATOM 5228 C C . GLU A 1 652 ? 14.094 -8.644 -0.755 1.00 73.88 652 GLU A C 1
ATOM 5230 O O . GLU A 1 652 ? 13.941 -7.880 -1.708 1.00 73.88 652 GLU A O 1
ATOM 5235 N N . ALA A 1 653 ? 13.582 -8.391 0.454 1.00 59.62 653 ALA A N 1
ATOM 5236 C CA . ALA A 1 653 ? 12.897 -7.137 0.812 1.00 59.62 653 ALA A CA 1
ATOM 5237 C C . ALA A 1 653 ? 13.719 -6.240 1.756 1.00 59.62 653 ALA A C 1
ATOM 5239 O O . ALA A 1 653 ? 13.215 -5.250 2.291 1.00 59.62 653 ALA A O 1
ATOM 5240 N N . GLY A 1 654 ? 14.971 -6.622 2.005 1.00 54.97 654 GLY A N 1
ATOM 5241 C CA . GLY A 1 654 ? 15.879 -5.970 2.941 1.00 54.97 654 GLY A CA 1
ATOM 5242 C C . GLY A 1 654 ? 15.682 -6.304 4.423 1.00 54.97 654 GLY A C 1
ATOM 5243 O O . GLY A 1 654 ? 16.563 -5.999 5.217 1.00 54.97 654 GLY A O 1
ATOM 5244 N N . THR A 1 655 ? 14.595 -6.980 4.808 1.00 47.69 655 THR A N 1
ATOM 5245 C CA . THR A 1 655 ? 14.344 -7.414 6.198 1.00 47.69 655 THR A CA 1
ATOM 5246 C C . THR A 1 655 ? 14.850 -8.829 6.511 1.00 47.69 655 THR A C 1
ATOM 5248 O O . THR A 1 655 ? 14.910 -9.209 7.679 1.00 47.69 655 THR A O 1
ATOM 5251 N N . ASP A 1 656 ? 15.269 -9.586 5.490 1.00 49.66 656 ASP A N 1
ATOM 5252 C CA . ASP A 1 656 ? 15.640 -11.009 5.594 1.00 49.66 656 ASP A CA 1
ATOM 5253 C C . ASP A 1 656 ? 17.099 -11.242 6.048 1.00 49.66 656 ASP A C 1
ATOM 5255 O O . ASP A 1 656 ? 17.504 -12.370 6.323 1.00 49.66 656 ASP A O 1
ATOM 5259 N N . THR A 1 657 ? 17.914 -10.183 6.123 1.00 48.62 657 THR A N 1
ATOM 5260 C CA . THR A 1 657 ? 19.334 -10.240 6.518 1.00 48.62 657 THR A CA 1
ATOM 5261 C C . THR A 1 657 ? 19.709 -8.995 7.324 1.00 48.62 657 THR A C 1
ATOM 5263 O O . THR A 1 657 ? 19.445 -7.882 6.877 1.00 48.62 657 THR A O 1
ATOM 5266 N N . ASN A 1 658 ? 20.358 -9.168 8.480 1.00 42.19 658 ASN A N 1
ATOM 5267 C CA . ASN A 1 658 ? 20.595 -8.095 9.462 1.00 42.19 658 ASN A CA 1
ATOM 5268 C C . ASN A 1 658 ? 21.531 -6.950 9.012 1.00 42.19 658 ASN A C 1
ATOM 5270 O O . ASN A 1 658 ? 21.577 -5.930 9.697 1.00 42.19 658 ASN A O 1
ATOM 5274 N N . GLU A 1 659 ? 22.281 -7.078 7.912 1.00 51.31 659 GLU A N 1
ATOM 5275 C CA . GLU A 1 659 ? 23.391 -6.150 7.619 1.00 51.31 659 GLU A CA 1
ATOM 5276 C C . GLU A 1 659 ? 23.336 -5.390 6.278 1.00 51.31 659 GLU A C 1
ATOM 5278 O O . GLU A 1 659 ? 23.583 -4.184 6.308 1.00 51.31 659 GLU A O 1
ATOM 5283 N N . PRO A 1 660 ? 22.973 -5.970 5.113 1.00 51.97 660 PRO A N 1
ATOM 5284 C CA . PRO A 1 660 ? 23.178 -5.284 3.829 1.00 51.97 660 PRO A CA 1
ATOM 5285 C C . PRO A 1 660 ? 22.266 -4.069 3.596 1.00 51.97 660 PRO A C 1
ATOM 5287 O O . PRO A 1 660 ? 22.620 -3.171 2.840 1.00 51.97 660 PRO A O 1
ATOM 5290 N N . TRP A 1 661 ? 21.094 -4.038 4.238 1.00 57.97 661 TRP A N 1
ATOM 5291 C CA . TRP A 1 661 ? 20.004 -3.109 3.909 1.00 57.97 661 TRP A CA 1
ATOM 5292 C C . TRP A 1 661 ? 19.723 -2.055 4.977 1.00 57.97 661 TRP A C 1
ATOM 5294 O O . TRP A 1 661 ? 18.895 -1.163 4.774 1.00 57.97 661 TRP A O 1
ATOM 5304 N N . LYS A 1 662 ? 20.425 -2.125 6.112 1.00 60.78 662 LYS A N 1
ATOM 5305 C CA . LYS A 1 662 ? 20.281 -1.160 7.209 1.00 60.78 662 LYS A CA 1
ATOM 5306 C C . LYS A 1 662 ? 20.631 0.263 6.767 1.00 60.78 662 LYS A C 1
ATOM 5308 O O . LYS A 1 662 ? 20.055 1.229 7.255 1.00 60.78 662 LYS A O 1
ATOM 5313 N N . GLU A 1 663 ? 21.538 0.385 5.806 1.00 59.66 663 GLU A N 1
ATOM 5314 C CA . GLU A 1 663 ? 21.961 1.665 5.237 1.00 59.66 663 GLU A CA 1
ATOM 5315 C C . GLU A 1 663 ? 21.216 2.026 3.940 1.00 59.66 663 GLU A C 1
ATOM 5317 O O . GLU A 1 663 ? 21.480 3.079 3.360 1.00 59.66 663 GLU A O 1
ATOM 5322 N N . SER A 1 664 ? 20.267 1.191 3.495 1.00 64.56 664 SER A N 1
ATOM 5323 C CA . SER A 1 664 ? 19.501 1.414 2.265 1.00 64.56 664 SER A CA 1
ATOM 5324 C C . SER A 1 664 ? 18.304 2.339 2.486 1.00 64.56 664 SER A C 1
ATOM 5326 O O . SER A 1 664 ? 17.701 2.393 3.565 1.00 64.56 664 SER A O 1
ATOM 5328 N N . TRP A 1 665 ? 17.933 3.048 1.421 1.00 72.75 665 TRP A N 1
ATOM 5329 C CA . TRP A 1 665 ? 16.840 4.015 1.411 1.00 72.75 665 TRP A CA 1
ATOM 5330 C C . TRP A 1 665 ? 15.951 3.787 0.198 1.00 72.75 665 TRP A C 1
ATOM 5332 O O . TRP A 1 665 ? 16.439 3.620 -0.915 1.00 72.75 665 TRP A O 1
ATOM 5342 N N . PHE A 1 666 ? 14.642 3.807 0.419 1.00 79.19 666 PHE A N 1
ATOM 5343 C CA . PHE A 1 666 ? 13.644 3.537 -0.601 1.00 79.19 666 PHE A CA 1
ATOM 5344 C C . PHE A 1 666 ? 12.860 4.809 -0.951 1.00 79.19 666 PHE A C 1
ATOM 5346 O O . PHE A 1 666 ? 12.512 5.568 -0.042 1.00 79.19 666 PHE A O 1
ATOM 5353 N N . PRO A 1 667 ? 12.558 5.043 -2.242 1.00 83.44 667 PRO A N 1
ATOM 5354 C CA . PRO A 1 667 ? 11.696 6.121 -2.700 1.00 83.44 667 PRO A CA 1
ATOM 5355 C C . PRO A 1 667 ? 10.352 6.144 -1.981 1.00 83.44 667 PRO A C 1
ATOM 5357 O O . PRO A 1 667 ? 9.687 5.114 -1.856 1.00 83.44 667 PRO A O 1
ATOM 5360 N N . PHE A 1 668 ? 9.920 7.344 -1.605 1.00 90.06 668 PHE A N 1
ATOM 5361 C CA . PHE A 1 668 ? 8.565 7.579 -1.132 1.00 90.06 668 PHE A CA 1
ATOM 5362 C C . PHE A 1 668 ? 7.934 8.800 -1.783 1.00 90.06 668 PHE A C 1
ATOM 5364 O O . PHE A 1 668 ? 8.548 9.864 -1.848 1.00 90.06 668 PHE A O 1
ATOM 5371 N N . THR A 1 669 ? 6.680 8.647 -2.186 1.00 92.31 669 THR A N 1
ATOM 5372 C CA . THR A 1 669 ? 5.752 9.750 -2.432 1.00 92.31 669 THR A CA 1
ATOM 5373 C C . THR A 1 669 ? 4.379 9.376 -1.882 1.00 92.31 669 THR A C 1
ATOM 5375 O O . THR A 1 669 ? 4.012 8.198 -1.816 1.00 92.31 669 THR A O 1
ATOM 5378 N N . LEU A 1 670 ? 3.576 10.371 -1.520 1.00 94.00 670 LEU A N 1
ATOM 5379 C CA . LEU A 1 670 ? 2.214 10.158 -1.041 1.00 94.00 670 LEU A CA 1
ATOM 5380 C C . LEU A 1 670 ? 1.362 9.433 -2.094 1.00 94.00 670 LEU A C 1
ATOM 5382 O O . LEU A 1 670 ? 0.606 8.518 -1.769 1.00 94.00 670 LEU A O 1
ATOM 5386 N N . ALA A 1 671 ? 1.494 9.811 -3.364 1.00 93.62 671 ALA A N 1
ATOM 5387 C CA . ALA A 1 671 ? 0.724 9.200 -4.439 1.00 93.62 671 ALA A CA 1
ATOM 5388 C C . ALA A 1 671 ? 1.192 7.769 -4.764 1.00 93.62 671 ALA A C 1
ATOM 5390 O O . ALA A 1 671 ? 0.368 6.854 -4.731 1.00 93.62 671 ALA A O 1
ATOM 5391 N N . GLY A 1 672 ? 2.487 7.549 -5.018 1.00 92.44 672 GLY A N 1
ATOM 5392 C CA . GLY A 1 672 ? 3.026 6.242 -5.413 1.00 92.44 672 GLY A CA 1
ATOM 5393 C C . GLY A 1 672 ? 2.984 5.177 -4.316 1.00 92.44 672 GLY A C 1
ATOM 5394 O O . GLY A 1 672 ? 2.779 4.001 -4.617 1.00 92.44 672 GLY A O 1
ATOM 5395 N N . ASN A 1 673 ? 3.118 5.571 -3.046 1.00 94.69 673 ASN A N 1
ATOM 5396 C CA . ASN A 1 673 ? 3.206 4.623 -1.933 1.00 94.69 673 ASN A CA 1
ATOM 5397 C C . ASN A 1 673 ? 1.900 4.470 -1.140 1.00 94.69 673 ASN A C 1
ATOM 5399 O O . ASN A 1 673 ? 1.777 3.483 -0.416 1.00 94.69 673 ASN A O 1
ATOM 5403 N N . ILE A 1 674 ? 0.946 5.406 -1.249 1.00 96.31 674 ILE A N 1
ATOM 5404 C CA . ILE A 1 674 ? -0.285 5.401 -0.437 1.00 96.31 674 ILE A CA 1
ATOM 5405 C C . ILE A 1 674 ? -1.544 5.537 -1.299 1.00 96.31 674 ILE A C 1
ATOM 5407 O O . ILE A 1 674 ? -2.358 4.615 -1.325 1.00 96.31 674 ILE A O 1
ATOM 5411 N N . GLN A 1 675 ? -1.715 6.646 -2.029 1.00 95.00 675 GLN A N 1
ATOM 5412 C CA . GLN A 1 675 ? -2.983 6.925 -2.726 1.00 95.00 675 GLN A CA 1
ATOM 5413 C C . GLN A 1 675 ? -3.272 5.913 -3.840 1.00 95.00 675 GLN A C 1
ATOM 5415 O O . GLN A 1 675 ? -4.322 5.274 -3.829 1.00 95.00 675 GLN A O 1
ATOM 5420 N N . ILE A 1 676 ? -2.329 5.734 -4.771 1.00 95.62 676 ILE A N 1
ATOM 5421 C CA . ILE A 1 676 ? -2.503 4.843 -5.921 1.00 95.62 676 ILE A CA 1
ATOM 5422 C C . ILE A 1 676 ? -2.615 3.376 -5.488 1.00 95.62 676 ILE A C 1
ATOM 5424 O O . ILE A 1 676 ? -3.545 2.717 -5.949 1.00 95.62 676 ILE A O 1
ATOM 5428 N N . PRO A 1 677 ? -1.780 2.847 -4.569 1.00 97.00 677 PRO A N 1
ATOM 5429 C CA . PRO A 1 677 ? -1.980 1.500 -4.034 1.00 97.00 677 PRO A CA 1
ATOM 5430 C C . PRO A 1 677 ? -3.372 1.262 -3.438 1.00 97.00 677 PRO A C 1
ATOM 5432 O O . PRO A 1 677 ? -3.987 0.230 -3.705 1.00 97.00 677 PRO A O 1
ATOM 5435 N N . PHE A 1 678 ? -3.904 2.211 -2.662 1.00 95.12 678 PHE A N 1
ATOM 5436 C CA . PHE A 1 678 ? -5.247 2.075 -2.092 1.00 95.12 678 PHE A CA 1
ATOM 5437 C C . PHE A 1 678 ? -6.340 2.175 -3.155 1.00 95.12 678 PHE A C 1
ATOM 5439 O O . PHE A 1 678 ? -7.342 1.468 -3.068 1.00 95.12 678 PHE A O 1
ATOM 5446 N N . ASP A 1 679 ? -6.143 3.007 -4.175 1.00 93.31 679 ASP A N 1
ATOM 5447 C CA . ASP A 1 679 ? -7.058 3.100 -5.309 1.00 93.31 679 ASP A CA 1
ATOM 5448 C C . ASP A 1 679 ? -7.067 1.823 -6.153 1.00 93.31 679 ASP A C 1
ATOM 5450 O O . ASP A 1 679 ? -8.143 1.391 -6.563 1.00 93.31 679 ASP A O 1
ATOM 5454 N N . ILE A 1 680 ? -5.916 1.164 -6.338 1.00 94.62 680 ILE A N 1
ATOM 5455 C CA . ILE A 1 680 ? -5.833 -0.161 -6.970 1.00 94.62 680 ILE A CA 1
ATOM 5456 C C . ILE A 1 680 ? -6.654 -1.167 -6.161 1.00 94.62 680 ILE A C 1
ATOM 5458 O O . ILE A 1 680 ? -7.519 -1.836 -6.720 1.00 94.62 680 ILE A O 1
ATOM 5462 N N . LEU A 1 681 ? -6.432 -1.242 -4.845 1.00 94.19 681 LEU A N 1
ATOM 5463 C CA . LEU A 1 681 ? -7.160 -2.155 -3.958 1.00 94.19 681 LEU A CA 1
ATOM 5464 C C . LEU A 1 681 ? -8.674 -1.928 -4.019 1.00 94.19 681 LEU A C 1
ATOM 5466 O O . LEU A 1 681 ? -9.435 -2.879 -4.180 1.00 94.19 681 LEU A O 1
ATOM 5470 N N . PHE A 1 682 ? -9.119 -0.672 -3.971 1.00 90.19 682 PHE A N 1
ATOM 5471 C CA . PHE A 1 682 ? -10.531 -0.350 -4.140 1.00 90.19 682 PHE A CA 1
ATOM 5472 C C . PHE A 1 682 ? -11.074 -0.760 -5.515 1.00 90.19 682 PHE A C 1
ATOM 5474 O O . PHE A 1 682 ? -12.186 -1.289 -5.595 1.00 90.19 682 PHE A O 1
ATOM 5481 N N . ASN A 1 683 ? -10.309 -0.535 -6.589 1.00 89.75 683 ASN A N 1
ATOM 5482 C CA . ASN A 1 683 ? -10.691 -0.904 -7.954 1.00 89.75 683 ASN A CA 1
ATOM 5483 C C . ASN A 1 683 ? -10.852 -2.427 -8.114 1.00 89.75 683 ASN A C 1
ATOM 5485 O O . ASN A 1 683 ? -11.722 -2.853 -8.877 1.00 89.75 683 ASN A O 1
ATOM 5489 N N . LEU A 1 684 ? -10.060 -3.205 -7.360 1.00 91.12 684 LEU A N 1
ATOM 5490 C CA . LEU A 1 684 ? -10.092 -4.672 -7.249 1.00 91.12 684 LEU A CA 1
ATOM 5491 C C . LEU A 1 684 ? -11.150 -5.207 -6.268 1.00 91.12 684 LEU A C 1
ATOM 5493 O O . LEU A 1 684 ? -11.260 -6.416 -6.087 1.00 91.12 684 LEU A O 1
ATOM 5497 N N . GLY A 1 685 ? -11.929 -4.338 -5.620 1.00 89.81 685 GLY A N 1
ATOM 5498 C CA . GLY A 1 685 ? -12.986 -4.766 -4.701 1.00 89.81 685 GLY A CA 1
ATOM 5499 C C . GLY A 1 685 ? -12.526 -5.034 -3.261 1.00 89.81 685 GLY A C 1
ATOM 5500 O O . GLY A 1 685 ? -13.305 -5.562 -2.467 1.00 89.81 685 GLY A O 1
ATOM 5501 N N . VAL A 1 686 ? -11.304 -4.645 -2.886 1.00 91.75 686 VAL A N 1
ATOM 5502 C CA . VAL A 1 686 ? -10.786 -4.791 -1.518 1.00 91.75 686 VAL A CA 1
ATOM 5503 C C . VAL A 1 686 ? -11.232 -3.621 -0.647 1.00 91.75 686 VAL A C 1
ATOM 5505 O O . VAL A 1 686 ? -11.087 -2.447 -1.002 1.00 91.75 686 VAL A O 1
ATOM 5508 N N . ASP A 1 687 ? -11.734 -3.933 0.545 1.00 92.12 687 ASP A N 1
ATOM 5509 C CA . ASP A 1 687 ? -12.014 -2.923 1.554 1.00 92.12 687 ASP A CA 1
ATOM 5510 C C . ASP A 1 687 ? -10.794 -2.663 2.444 1.00 92.12 687 ASP A C 1
ATOM 5512 O O . ASP A 1 687 ? -10.586 -3.337 3.454 1.00 92.12 687 ASP A O 1
ATOM 5516 N N . ILE A 1 688 ? -10.018 -1.633 2.092 1.00 93.00 688 ILE A N 1
ATOM 5517 C CA . ILE A 1 688 ? -8.778 -1.251 2.789 1.00 93.00 688 ILE A CA 1
ATOM 5518 C C . ILE A 1 688 ? -8.965 -0.894 4.272 1.00 93.00 688 ILE A C 1
ATOM 5520 O O . ILE A 1 688 ? -7.968 -0.690 4.966 1.00 93.00 688 ILE A O 1
ATOM 5524 N N . PHE A 1 689 ? -10.209 -0.718 4.733 1.00 94.44 689 PHE A N 1
ATOM 5525 C CA . PHE A 1 689 ? -10.513 -0.413 6.128 1.00 94.44 689 PHE A CA 1
ATOM 5526 C C . PHE A 1 689 ? -10.698 -1.686 6.960 1.00 94.44 689 PHE A C 1
ATOM 5528 O O . PHE A 1 689 ? -10.251 -1.742 8.100 1.00 94.44 689 PHE A O 1
ATOM 5535 N N . SER A 1 690 ? -11.366 -2.706 6.419 1.00 91.12 690 SER A N 1
ATOM 5536 C CA . SER A 1 690 ? -11.680 -3.936 7.162 1.00 91.12 690 SER A CA 1
ATOM 5537 C C . SER A 1 690 ? -10.708 -5.081 6.892 1.00 91.12 690 SER A C 1
ATOM 5539 O O . SER A 1 690 ? -10.530 -5.947 7.754 1.00 91.12 690 SER A O 1
ATOM 5541 N N . ASP A 1 691 ? -10.092 -5.109 5.708 1.00 91.00 691 ASP A N 1
ATOM 5542 C CA . ASP A 1 691 ? -9.116 -6.128 5.341 1.00 91.00 691 ASP A CA 1
ATOM 5543 C C . ASP A 1 691 ? -7.683 -5.668 5.654 1.00 91.00 691 ASP A C 1
ATOM 5545 O O . ASP A 1 691 ? -6.973 -5.098 4.825 1.00 91.00 691 ASP A O 1
ATOM 5549 N N . LEU A 1 692 ? -7.252 -5.947 6.886 1.00 89.94 692 LEU A N 1
ATOM 5550 C CA . LEU A 1 692 ? -5.906 -5.629 7.376 1.00 89.94 692 LEU A CA 1
ATOM 5551 C C . LEU A 1 692 ? -4.806 -6.525 6.782 1.00 89.94 692 LEU A C 1
ATOM 5553 O O . LEU A 1 692 ? -3.630 -6.313 7.059 1.00 89.94 692 LEU A O 1
ATOM 5557 N N . SER A 1 693 ? -5.139 -7.508 5.944 1.00 88.31 693 SER A N 1
ATOM 5558 C CA . SER A 1 693 ? -4.119 -8.270 5.213 1.00 88.31 693 SER A CA 1
ATOM 5559 C C . SER A 1 693 ? -3.458 -7.452 4.088 1.00 88.31 693 SER A C 1
ATOM 5561 O O . SER A 1 693 ? -2.399 -7.829 3.593 1.00 88.31 693 SER A O 1
ATOM 5563 N N . PHE A 1 694 ? -4.056 -6.311 3.718 1.00 91.19 694 PHE A N 1
ATOM 5564 C CA . PHE A 1 694 ? -3.489 -5.292 2.828 1.00 91.19 694 PHE A CA 1
ATOM 5565 C C . PHE A 1 694 ? -3.154 -3.999 3.589 1.00 91.19 694 PHE A C 1
ATOM 5567 O O . PHE A 1 694 ? -3.322 -2.885 3.080 1.00 91.19 694 PHE A O 1
ATOM 5574 N N . ASP A 1 695 ? -2.705 -4.127 4.841 1.00 92.94 695 ASP A N 1
ATOM 5575 C CA . ASP A 1 695 ? -2.210 -2.987 5.612 1.00 92.94 695 ASP A CA 1
ATOM 5576 C C . ASP A 1 695 ? -0.993 -2.337 4.919 1.00 92.94 695 ASP A C 1
ATOM 5578 O O . ASP A 1 695 ? -0.319 -2.935 4.074 1.00 92.94 695 ASP A O 1
ATOM 5582 N N . THR A 1 696 ? -0.701 -1.086 5.268 1.00 94.94 696 THR A N 1
ATOM 5583 C CA . THR A 1 696 ? 0.319 -0.255 4.615 1.00 94.94 696 THR A CA 1
ATOM 5584 C C . THR A 1 696 ? 1.685 -0.938 4.590 1.00 94.94 696 THR A C 1
ATOM 5586 O O . THR A 1 696 ? 2.385 -0.854 3.584 1.00 94.94 696 THR A O 1
ATOM 5589 N N . TRP A 1 697 ? 2.050 -1.664 5.650 1.00 92.12 697 TRP A N 1
ATOM 5590 C CA . TRP A 1 697 ? 3.334 -2.362 5.724 1.00 92.12 697 TRP A CA 1
ATOM 5591 C C . TRP A 1 697 ? 3.458 -3.478 4.680 1.00 92.12 697 TRP A C 1
ATOM 5593 O O . TRP A 1 697 ? 4.520 -3.622 4.085 1.00 92.12 697 TRP A O 1
ATOM 5603 N N . VAL A 1 698 ? 2.374 -4.208 4.382 1.00 92.12 698 VAL A N 1
ATOM 5604 C CA . VAL A 1 698 ? 2.361 -5.256 3.345 1.00 92.12 698 VAL A CA 1
ATOM 5605 C C . VAL A 1 698 ? 2.647 -4.636 1.984 1.00 92.12 698 VAL A C 1
ATOM 5607 O O . VAL A 1 698 ? 3.491 -5.128 1.237 1.00 92.12 698 VAL A O 1
ATOM 5610 N N . ILE A 1 699 ? 1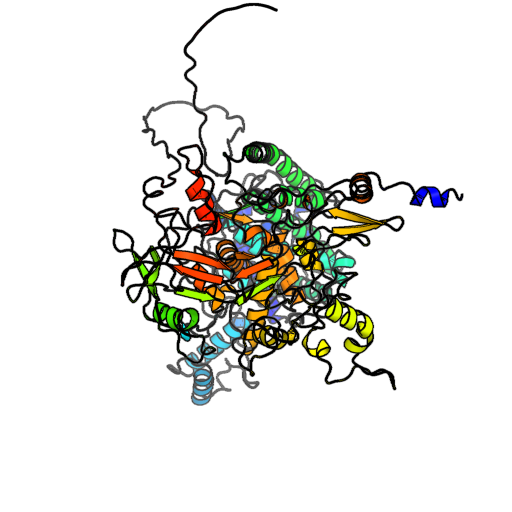.980 -3.519 1.685 1.00 94.50 699 ILE A N 1
ATOM 5611 C CA . ILE A 1 699 ? 2.151 -2.781 0.431 1.00 94.50 699 ILE A CA 1
ATOM 5612 C C . ILE A 1 699 ? 3.579 -2.240 0.319 1.00 94.50 699 ILE A C 1
ATOM 5614 O O . ILE A 1 699 ? 4.204 -2.407 -0.727 1.00 94.50 699 ILE A O 1
ATOM 5618 N N . GLN A 1 700 ? 4.128 -1.642 1.384 1.00 91.69 700 GLN A N 1
ATOM 5619 C CA . GLN A 1 700 ? 5.511 -1.156 1.361 1.00 91.69 700 GLN A CA 1
ATOM 5620 C C . GLN A 1 700 ? 6.513 -2.303 1.174 1.00 91.69 700 GLN A C 1
ATOM 5622 O O . GLN A 1 700 ? 7.461 -2.150 0.408 1.00 91.69 700 GLN A O 1
ATOM 5627 N N . THR A 1 701 ? 6.302 -3.465 1.799 1.00 89.81 701 THR A N 1
ATOM 5628 C CA . THR A 1 701 ? 7.156 -4.647 1.593 1.00 89.81 701 THR A CA 1
ATOM 5629 C C . THR A 1 701 ? 7.126 -5.119 0.138 1.00 89.81 701 THR A C 1
ATOM 5631 O O . THR A 1 701 ? 8.182 -5.384 -0.437 1.00 89.81 701 THR A O 1
ATOM 5634 N N . VAL A 1 702 ? 5.945 -5.170 -0.494 1.00 93.38 702 VAL A N 1
ATOM 5635 C CA . VAL A 1 702 ? 5.825 -5.486 -1.929 1.00 93.38 702 VAL A CA 1
ATOM 5636 C C . VAL A 1 702 ? 6.564 -4.448 -2.774 1.00 93.38 702 VAL A C 1
ATOM 5638 O O . VAL A 1 702 ? 7.381 -4.822 -3.610 1.00 93.38 702 VAL A O 1
ATOM 5641 N N . LEU A 1 703 ? 6.336 -3.152 -2.542 1.00 91.44 703 LEU A N 1
ATOM 5642 C CA . LEU A 1 703 ? 6.985 -2.076 -3.300 1.00 91.44 703 LEU A CA 1
ATOM 5643 C C . LEU A 1 703 ? 8.515 -2.110 -3.173 1.00 91.44 703 LEU A C 1
ATOM 5645 O O . LEU A 1 703 ? 9.200 -1.910 -4.173 1.00 91.44 703 LEU A O 1
ATOM 5649 N N . ARG A 1 704 ? 9.060 -2.425 -1.990 1.00 86.12 704 ARG A N 1
ATOM 5650 C CA . ARG A 1 704 ? 10.509 -2.610 -1.780 1.00 86.12 704 ARG A CA 1
ATOM 5651 C C . ARG A 1 704 ? 11.061 -3.763 -2.619 1.00 86.12 704 ARG A C 1
ATOM 5653 O O . ARG A 1 704 ? 12.069 -3.582 -3.298 1.00 86.12 704 ARG A O 1
ATOM 5660 N N . LYS A 1 705 ? 10.384 -4.920 -2.617 1.00 88.06 705 LYS A N 1
ATOM 5661 C CA . LYS A 1 705 ? 10.757 -6.074 -3.456 1.00 88.06 705 LYS A CA 1
ATOM 5662 C C . LYS A 1 705 ? 10.683 -5.721 -4.945 1.00 88.06 705 LYS A C 1
ATOM 5664 O O . LYS A 1 705 ? 11.602 -6.049 -5.691 1.00 88.06 705 LYS A O 1
ATOM 5669 N N . LEU A 1 706 ? 9.623 -5.037 -5.380 1.00 90.00 706 LEU A N 1
ATOM 5670 C CA . LEU A 1 706 ? 9.441 -4.643 -6.779 1.00 90.00 706 LEU A CA 1
ATOM 5671 C C . LEU A 1 706 ? 10.493 -3.632 -7.236 1.00 90.00 706 LEU A C 1
ATOM 5673 O O . LEU A 1 706 ? 11.041 -3.803 -8.315 1.00 90.00 706 LEU A O 1
ATOM 5677 N N . LEU A 1 707 ? 10.815 -2.621 -6.426 1.00 83.44 707 LEU A N 1
ATOM 5678 C CA . LEU A 1 707 ? 11.775 -1.579 -6.798 1.00 83.44 707 LEU A CA 1
ATOM 5679 C C . LEU A 1 707 ? 13.126 -2.153 -7.227 1.00 83.44 707 LEU A C 1
ATOM 5681 O O . LEU A 1 707 ? 13.708 -1.698 -8.203 1.00 83.44 707 LEU A O 1
ATOM 5685 N N . VAL A 1 708 ? 13.607 -3.145 -6.484 1.00 78.88 708 VAL A N 1
ATOM 5686 C CA . VAL A 1 708 ? 14.934 -3.738 -6.675 1.00 78.88 708 VAL A CA 1
ATOM 5687 C C . VAL A 1 708 ? 14.952 -4.724 -7.844 1.00 78.88 708 VAL A C 1
ATOM 5689 O O . VAL A 1 708 ? 15.997 -4.969 -8.431 1.00 78.88 708 VAL A O 1
ATOM 5692 N N . ASN A 1 709 ? 13.808 -5.326 -8.169 1.00 84.94 709 ASN A N 1
ATOM 5693 C CA . ASN A 1 709 ? 13.742 -6.470 -9.080 1.00 84.94 709 ASN A CA 1
ATOM 5694 C C . ASN A 1 709 ? 12.982 -6.179 -10.381 1.00 84.94 709 ASN A C 1
ATOM 5696 O O . ASN A 1 709 ? 12.966 -7.019 -11.280 1.00 84.94 709 ASN A O 1
ATOM 5700 N N . ALA A 1 710 ? 12.341 -5.015 -10.497 1.00 85.88 710 ALA A N 1
ATOM 5701 C CA . ALA A 1 710 ? 11.648 -4.605 -11.706 1.00 85.88 710 ALA A CA 1
ATOM 5702 C C . ALA A 1 710 ? 12.652 -4.330 -12.829 1.00 85.88 710 ALA A C 1
ATOM 5704 O O . ALA A 1 710 ? 13.533 -3.477 -12.718 1.00 85.88 710 ALA A O 1
ATOM 5705 N N . VAL A 1 711 ? 12.478 -5.027 -13.947 1.00 82.31 711 VAL A N 1
ATOM 5706 C CA . VAL A 1 711 ? 13.305 -4.862 -15.137 1.00 82.31 711 VAL A CA 1
ATOM 5707 C C . VAL A 1 711 ? 12.528 -4.026 -16.153 1.00 82.31 711 VAL A C 1
ATOM 5709 O O . VAL A 1 711 ? 11.475 -4.471 -16.625 1.00 82.31 711 VAL A O 1
ATOM 5712 N N . PRO A 1 712 ? 13.007 -2.820 -16.509 1.00 78.56 712 PRO A N 1
ATOM 5713 C CA . PRO A 1 712 ? 12.381 -2.035 -17.556 1.00 78.56 712 PRO A CA 1
ATOM 5714 C C . PRO A 1 712 ? 12.558 -2.726 -18.909 1.00 78.56 712 PRO A C 1
ATOM 5716 O O . PRO A 1 712 ? 13.605 -3.303 -19.235 1.00 78.56 712 PRO A O 1
ATOM 5719 N N . TRP A 1 713 ? 11.517 -2.645 -19.720 1.00 76.00 713 TRP A N 1
ATOM 5720 C CA . TRP A 1 713 ? 11.450 -3.238 -21.039 1.00 76.00 713 TRP A CA 1
ATOM 5721 C C . TRP A 1 713 ? 11.175 -2.141 -22.057 1.00 76.00 713 TRP A C 1
ATOM 5723 O O . TRP A 1 713 ? 10.072 -1.615 -22.135 1.00 76.00 713 TRP A O 1
ATOM 5733 N N . GLU A 1 714 ? 12.192 -1.775 -22.837 1.00 68.81 714 GLU A N 1
ATOM 5734 C CA . GLU A 1 714 ? 12.060 -0.794 -23.918 1.00 68.81 714 GLU A CA 1
ATOM 5735 C C . GLU A 1 714 ? 12.962 -1.161 -25.085 1.00 68.81 714 GLU A C 1
ATOM 5737 O O . GLU A 1 714 ? 14.115 -1.540 -24.881 1.00 68.81 714 GLU A O 1
ATOM 5742 N N . HIS A 1 715 ? 12.457 -1.022 -26.314 1.00 62.97 715 HIS A N 1
ATOM 5743 C CA . HIS A 1 715 ? 13.207 -1.364 -27.523 1.00 62.97 715 HIS A CA 1
ATOM 5744 C C . HIS A 1 715 ? 14.475 -0.515 -27.681 1.00 62.97 715 HIS A C 1
ATOM 5746 O O . HIS A 1 715 ? 15.533 -1.038 -28.026 1.00 62.97 715 HIS A O 1
ATOM 5752 N N . GLU A 1 716 ? 14.396 0.781 -27.375 1.00 59.72 716 GLU A N 1
ATOM 5753 C CA . GLU A 1 716 ? 15.541 1.702 -27.414 1.00 59.72 716 GLU A CA 1
ATOM 5754 C C . GLU A 1 716 ? 16.644 1.272 -26.438 1.00 59.72 716 GLU A C 1
ATOM 5756 O O . GLU A 1 716 ? 17.832 1.371 -26.740 1.00 59.72 716 GLU A O 1
ATOM 5761 N N . ARG A 1 717 ? 16.252 0.660 -25.315 1.00 60.12 717 ARG A N 1
ATOM 5762 C CA . ARG A 1 717 ? 17.164 0.113 -24.306 1.00 60.12 717 ARG A CA 1
ATOM 5763 C C . ARG A 1 717 ? 17.675 -1.293 -24.632 1.00 60.12 717 ARG A C 1
ATOM 5765 O O . ARG A 1 717 ? 18.424 -1.850 -23.826 1.00 60.12 717 ARG A O 1
ATOM 5772 N N . ARG A 1 718 ? 17.369 -1.868 -25.804 1.00 58.50 718 ARG A N 1
ATOM 5773 C CA . ARG A 1 718 ? 17.903 -3.172 -26.268 1.00 58.50 718 ARG A CA 1
ATOM 5774 C C . ARG A 1 718 ? 19.147 -3.085 -27.154 1.00 58.50 718 ARG A C 1
ATOM 5776 O O . ARG A 1 718 ? 19.736 -4.130 -27.428 1.00 58.50 718 ARG A O 1
ATOM 5783 N N . GLY A 1 719 ? 19.495 -1.897 -27.647 1.00 48.72 719 GLY A N 1
ATOM 5784 C CA . GLY A 1 719 ? 20.596 -1.687 -28.591 1.00 48.72 719 GLY A CA 1
ATOM 5785 C C . GLY A 1 719 ? 21.995 -1.819 -27.976 1.00 48.72 719 GLY A C 1
ATOM 5786 O O . GLY A 1 719 ? 22.184 -2.425 -26.928 1.00 48.72 719 GLY A O 1
ATOM 5787 N N . ALA A 1 720 ? 23.006 -1.261 -28.651 1.00 43.69 720 ALA A N 1
ATOM 5788 C CA . ALA A 1 720 ? 24.392 -1.188 -28.165 1.00 43.69 720 ALA A CA 1
ATOM 5789 C C . ALA A 1 720 ? 24.779 0.202 -27.611 1.00 43.69 720 ALA A C 1
ATOM 5791 O O . ALA A 1 720 ? 25.859 0.345 -27.037 1.00 43.69 720 ALA A O 1
ATOM 5792 N N . ASN A 1 721 ? 23.906 1.207 -27.755 1.00 44.41 721 ASN A N 1
ATOM 5793 C CA . ASN A 1 721 ? 24.174 2.590 -27.362 1.00 44.41 721 ASN A CA 1
ATOM 5794 C C . ASN A 1 721 ? 23.786 2.837 -25.894 1.00 44.41 721 ASN A C 1
ATOM 5796 O O . ASN A 1 721 ? 22.614 2.682 -25.553 1.00 44.41 721 ASN A O 1
ATOM 5800 N N . PRO A 1 722 ? 24.728 3.247 -25.026 1.00 45.03 722 PRO A N 1
ATOM 5801 C CA . PRO A 1 722 ? 24.401 3.758 -23.710 1.00 45.03 722 PRO A CA 1
ATOM 5802 C C . PRO A 1 722 ? 24.161 5.259 -23.797 1.00 45.03 722 PRO A C 1
ATOM 5804 O O . PRO A 1 722 ? 25.087 5.993 -24.117 1.00 45.03 722 PRO A O 1
ATOM 5807 N N . THR A 1 723 ? 22.978 5.708 -23.409 1.00 51.09 723 THR A N 1
ATOM 5808 C CA . THR A 1 723 ? 22.818 6.959 -22.666 1.00 51.09 723 THR A CA 1
ATOM 5809 C C . THR A 1 723 ? 21.416 6.980 -22.092 1.00 51.09 723 THR A C 1
ATOM 5811 O O . THR A 1 723 ? 20.464 6.589 -22.759 1.00 51.09 723 THR A O 1
ATOM 5814 N N . PHE A 1 724 ? 21.323 7.437 -20.848 1.00 53.34 724 PHE A N 1
ATOM 5815 C CA . PHE A 1 724 ? 20.162 8.154 -20.338 1.00 53.34 724 PHE A CA 1
ATOM 5816 C C . PHE A 1 724 ? 19.478 8.893 -21.496 1.00 53.34 724 PHE A C 1
ATOM 5818 O O . PHE A 1 724 ? 20.124 9.722 -22.142 1.00 53.34 724 PHE A O 1
ATOM 5825 N N . ASN A 1 725 ? 18.252 8.514 -21.842 1.00 58.97 725 ASN A N 1
ATOM 5826 C CA . ASN A 1 725 ? 17.561 9.162 -22.952 1.00 58.97 725 ASN A CA 1
ATOM 5827 C C . ASN A 1 725 ? 17.097 10.557 -22.489 1.00 58.97 725 ASN A C 1
ATOM 5829 O O . ASN A 1 725 ? 16.973 10.798 -21.287 1.00 58.97 725 ASN A O 1
ATOM 5833 N N . ASP A 1 726 ? 16.753 11.464 -23.405 1.00 61.38 726 ASP A N 1
ATOM 5834 C CA . ASP A 1 726 ? 16.084 12.733 -23.058 1.00 61.38 726 ASP A CA 1
ATOM 5835 C C . ASP A 1 726 ? 14.781 12.483 -22.265 1.00 61.38 726 ASP A C 1
ATOM 5837 O O . ASP A 1 726 ? 14.290 13.335 -21.525 1.00 61.38 726 ASP A O 1
ATOM 5841 N N . ARG A 1 727 ? 14.260 11.254 -22.363 1.00 68.50 727 ARG A N 1
ATOM 5842 C CA . ARG A 1 727 ? 13.126 10.713 -21.616 1.00 68.50 727 ARG A CA 1
ATOM 5843 C C . ARG A 1 727 ? 13.455 10.259 -20.191 1.00 68.50 727 ARG A C 1
ATOM 5845 O O . ARG A 1 727 ? 12.539 9.961 -19.454 1.00 68.50 727 ARG A O 1
ATOM 5852 N N . ASP A 1 728 ? 14.697 10.158 -19.756 1.00 68.88 728 ASP A N 1
ATOM 5853 C CA . ASP A 1 728 ? 14.979 9.695 -18.388 1.00 68.88 728 ASP A CA 1
ATOM 5854 C C . ASP A 1 728 ? 14.964 10.846 -17.370 1.00 68.88 728 ASP A C 1
ATOM 5856 O O . ASP A 1 728 ? 14.913 10.622 -16.162 1.00 68.88 728 ASP A O 1
ATOM 5860 N N . GLY A 1 729 ? 14.977 12.097 -17.840 1.00 69.44 729 GLY A N 1
ATOM 5861 C CA . GLY A 1 729 ? 14.960 13.289 -16.995 1.00 69.44 729 GLY A CA 1
ATOM 5862 C C . GLY A 1 729 ? 13.561 13.730 -16.538 1.00 69.44 729 GLY A C 1
ATOM 5863 O O . GLY A 1 729 ? 12.542 13.160 -16.937 1.00 69.44 729 GLY A O 1
ATOM 5864 N N . PRO A 1 730 ? 13.487 14.785 -15.702 1.00 73.56 730 PRO A N 1
ATOM 5865 C CA . PRO A 1 730 ? 12.230 15.449 -15.372 1.00 73.56 730 PRO A CA 1
ATOM 5866 C C . PRO A 1 730 ? 11.475 15.892 -16.630 1.00 73.56 730 PRO A C 1
ATOM 5868 O O . PRO A 1 730 ? 12.043 16.522 -17.523 1.00 73.56 730 PRO A O 1
ATOM 5871 N N . LYS A 1 731 ? 10.177 15.590 -16.685 1.00 77.75 731 LYS A N 1
ATOM 5872 C CA . LYS A 1 731 ? 9.346 15.849 -17.865 1.00 77.75 731 LYS A CA 1
ATOM 5873 C C . LYS A 1 731 ? 8.960 17.326 -17.971 1.00 77.75 731 LYS A C 1
ATOM 5875 O O . LYS A 1 731 ? 8.354 17.855 -17.033 1.00 77.75 731 LYS A O 1
ATOM 5880 N N . PRO A 1 732 ? 9.252 18.008 -19.093 1.00 72.75 732 PRO A N 1
ATOM 5881 C CA . PRO A 1 732 ? 8.871 19.400 -19.266 1.00 72.75 732 PRO A CA 1
ATOM 5882 C C . PRO A 1 732 ? 7.362 19.518 -19.509 1.00 72.75 732 PRO A C 1
ATOM 5884 O O . PRO A 1 732 ? 6.810 18.876 -20.399 1.00 72.75 732 PRO A O 1
ATOM 5887 N N . VAL A 1 733 ? 6.684 20.391 -18.763 1.00 72.56 733 VAL A N 1
ATOM 5888 C CA . VAL A 1 733 ? 5.299 20.774 -19.076 1.00 72.56 733 VAL A CA 1
ATOM 5889 C C . VAL A 1 733 ? 5.334 21.912 -20.095 1.00 72.56 733 VAL A C 1
ATOM 5891 O O . VAL A 1 733 ? 5.567 23.070 -19.751 1.00 72.56 733 VAL A O 1
ATOM 5894 N N . LEU A 1 734 ? 5.150 21.583 -21.375 1.00 74.00 734 LEU A N 1
ATOM 5895 C CA . LEU A 1 734 ? 5.200 22.569 -22.456 1.00 74.00 734 LEU A CA 1
ATOM 5896 C C . LEU A 1 734 ? 3.881 23.343 -22.570 1.00 74.00 734 LEU A C 1
ATOM 5898 O O . LEU A 1 734 ? 2.799 22.765 -22.504 1.00 74.00 734 LEU A O 1
ATOM 5902 N N . HIS A 1 735 ? 3.952 24.649 -22.831 1.00 76.62 735 HIS A N 1
ATOM 5903 C CA . HIS A 1 735 ? 2.757 25.467 -23.058 1.00 76.62 735 HIS A CA 1
ATOM 5904 C C . HIS A 1 735 ? 1.959 24.966 -24.284 1.00 76.62 735 HIS A C 1
ATOM 5906 O O . HIS A 1 735 ? 2.582 24.654 -25.308 1.00 76.62 735 HIS A O 1
ATOM 5912 N N . PRO A 1 736 ? 0.607 24.966 -24.268 1.00 76.38 736 PRO A N 1
ATOM 5913 C CA . PRO A 1 736 ? -0.205 24.484 -25.392 1.00 76.38 736 PRO A CA 1
ATOM 5914 C C . PRO A 1 736 ? 0.155 25.112 -26.750 1.00 76.38 736 PRO A C 1
ATOM 5916 O O . PRO A 1 736 ? 0.223 24.421 -27.766 1.00 76.38 736 PRO A O 1
ATOM 5919 N N . THR A 1 737 ? 0.468 26.413 -26.781 1.00 75.94 737 THR A N 1
ATOM 5920 C CA . THR A 1 737 ? 0.915 27.110 -28.004 1.00 75.94 737 THR A CA 1
ATOM 5921 C C . THR A 1 737 ? 2.265 26.608 -28.522 1.00 75.94 737 THR A C 1
ATOM 5923 O O . THR A 1 737 ? 2.461 26.549 -29.734 1.00 75.94 737 THR A O 1
ATOM 5926 N N . LEU A 1 738 ? 3.198 26.243 -27.636 1.00 79.31 738 LEU A N 1
ATOM 5927 C CA . LEU A 1 738 ? 4.485 25.677 -28.043 1.00 79.31 738 LEU A CA 1
ATOM 5928 C C . LEU A 1 738 ? 4.273 24.276 -28.617 1.00 79.31 738 LEU A C 1
ATOM 5930 O O . LEU A 1 738 ? 4.700 24.034 -29.739 1.00 79.31 738 LEU A O 1
ATOM 5934 N N . GLN A 1 739 ? 3.504 23.424 -27.933 1.00 80.56 739 GLN A N 1
ATOM 5935 C CA . GLN A 1 739 ? 3.123 22.106 -28.456 1.00 80.56 739 GLN A CA 1
ATOM 5936 C C . GLN A 1 739 ? 2.430 22.214 -29.822 1.00 80.56 739 GLN A C 1
ATOM 5938 O O . GLN A 1 739 ? 2.668 21.409 -30.712 1.00 80.56 739 GLN A O 1
ATOM 5943 N N . SER A 1 740 ? 1.571 23.219 -30.029 1.00 77.69 740 SER A N 1
ATOM 5944 C CA . SER A 1 740 ? 0.941 23.463 -31.334 1.00 77.69 740 SER A CA 1
ATOM 5945 C C . SER A 1 740 ? 1.945 23.867 -32.419 1.00 77.69 740 SER A C 1
ATOM 5947 O O . SER A 1 740 ? 1.793 23.440 -33.560 1.00 77.69 740 SER A O 1
ATOM 5949 N N . ARG A 1 741 ? 2.956 24.683 -32.094 1.00 80.00 741 ARG A N 1
ATOM 5950 C CA . ARG A 1 741 ? 4.006 25.089 -33.046 1.00 80.00 741 ARG A CA 1
ATOM 5951 C C . ARG A 1 741 ? 4.944 23.940 -33.390 1.00 80.00 741 ARG A C 1
ATOM 5953 O O . ARG A 1 741 ? 5.268 23.786 -34.561 1.00 80.00 741 ARG A O 1
ATOM 5960 N N . MET A 1 742 ? 5.345 23.163 -32.386 1.00 80.50 742 MET A N 1
ATOM 5961 C CA . MET A 1 742 ? 6.160 21.959 -32.553 1.00 80.50 742 MET A CA 1
ATOM 5962 C C . MET A 1 742 ? 5.448 20.978 -33.488 1.00 80.50 742 MET A C 1
ATOM 5964 O O . MET A 1 742 ? 5.999 20.595 -34.514 1.00 80.50 742 MET A O 1
ATOM 5968 N N . ARG A 1 743 ? 4.158 20.711 -33.234 1.00 76.12 743 ARG A N 1
ATOM 5969 C CA . ARG A 1 743 ? 3.314 19.884 -34.112 1.00 76.12 743 ARG A CA 1
ATOM 5970 C C . ARG A 1 743 ? 3.225 20.402 -35.543 1.00 76.12 743 ARG A C 1
ATOM 5972 O O . ARG A 1 743 ? 3.429 19.639 -36.474 1.00 76.12 743 ARG A O 1
ATOM 5979 N N . ALA A 1 744 ? 2.987 21.701 -35.738 1.00 76.31 744 ALA A N 1
ATOM 5980 C CA . ALA A 1 744 ? 2.924 22.292 -37.080 1.00 76.31 744 ALA A CA 1
ATOM 5981 C C . ALA A 1 744 ? 4.246 22.173 -37.868 1.00 76.31 744 ALA A C 1
ATOM 5983 O O . ALA A 1 744 ? 4.254 22.343 -39.085 1.00 76.31 744 ALA A O 1
ATOM 5984 N N . ARG A 1 745 ? 5.361 21.913 -37.179 1.00 80.62 745 ARG A N 1
ATOM 5985 C CA . ARG A 1 745 ? 6.696 21.720 -37.754 1.00 80.62 745 ARG A CA 1
ATOM 5986 C C . ARG A 1 745 ? 7.145 20.260 -37.770 1.00 80.62 745 ARG A C 1
ATOM 5988 O O . ARG A 1 745 ? 8.274 20.002 -38.174 1.00 80.62 745 ARG A O 1
ATOM 5995 N N . ASN A 1 746 ? 6.281 19.335 -37.352 1.00 73.00 746 ASN A N 1
ATOM 5996 C CA . ASN A 1 746 ? 6.610 17.924 -37.178 1.00 73.00 746 ASN A CA 1
ATOM 5997 C C . ASN A 1 746 ? 7.803 17.695 -36.221 1.00 73.00 746 ASN A C 1
ATOM 5999 O O . ASN A 1 746 ? 8.635 16.820 -36.445 1.00 73.00 746 ASN A O 1
ATOM 6003 N N . GLU A 1 747 ? 7.923 18.536 -35.186 1.00 76.56 747 GLU A N 1
ATOM 6004 C CA . GLU A 1 747 ? 8.915 18.385 -34.115 1.00 76.56 747 GLU A CA 1
ATOM 6005 C C . GLU A 1 747 ? 8.431 17.342 -33.088 1.00 76.56 747 GLU A C 1
ATOM 6007 O O . GLU A 1 747 ? 7.245 17.291 -32.752 1.00 76.56 747 GLU A O 1
ATOM 6012 N N . ASP A 1 748 ? 9.362 16.532 -32.578 1.00 72.19 748 ASP A N 1
ATOM 6013 C CA . ASP A 1 748 ? 9.097 15.414 -31.668 1.00 72.19 748 ASP A CA 1
ATOM 6014 C C . ASP A 1 748 ? 8.655 15.880 -30.260 1.00 72.19 748 ASP A C 1
ATOM 6016 O O . ASP A 1 748 ? 9.217 16.817 -29.685 1.00 72.19 748 ASP A O 1
ATOM 6020 N N . LEU A 1 749 ? 7.641 15.213 -29.697 1.00 74.94 749 LEU A N 1
ATOM 6021 C CA . LEU A 1 749 ? 7.120 15.437 -28.342 1.00 74.94 749 LEU A CA 1
ATOM 6022 C C . LEU A 1 749 ? 7.586 14.366 -27.337 1.00 74.94 749 LEU A C 1
ATOM 6024 O O . LEU A 1 749 ? 7.153 14.393 -26.180 1.00 74.94 749 LEU A O 1
ATOM 6028 N N . SER A 1 750 ? 8.484 13.465 -27.744 1.00 72.31 750 SER A N 1
ATOM 6029 C CA . SER A 1 750 ? 8.989 12.339 -26.951 1.00 72.31 750 SER A CA 1
ATOM 6030 C C . SER A 1 750 ? 9.551 12.717 -25.580 1.00 72.31 750 SER A C 1
ATOM 6032 O O . SER A 1 750 ? 9.459 11.925 -24.646 1.00 72.31 750 SER A O 1
ATOM 6034 N N . ALA A 1 751 ? 10.057 13.941 -25.401 1.00 74.44 751 ALA A N 1
ATOM 6035 C CA . ALA A 1 751 ? 10.524 14.439 -24.104 1.00 74.4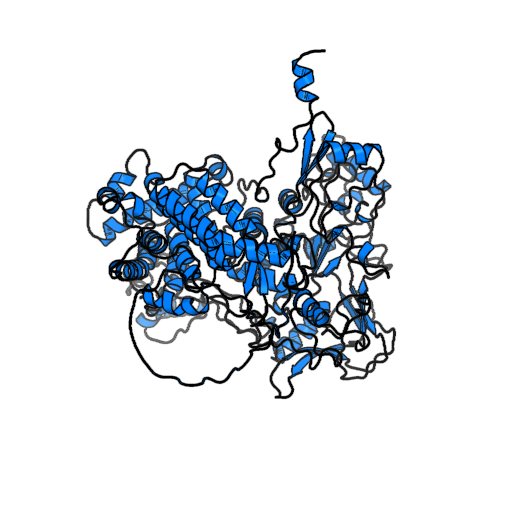4 751 ALA A CA 1
ATOM 6036 C C . ALA A 1 751 ? 9.433 14.428 -23.010 1.00 74.44 751 ALA A C 1
ATOM 6038 O O . ALA A 1 751 ? 9.753 14.392 -21.822 1.00 74.44 751 ALA A O 1
ATOM 6039 N N . MET A 1 752 ? 8.149 14.468 -23.390 1.00 77.12 752 MET A N 1
ATOM 6040 C CA . MET A 1 752 ? 7.019 14.368 -22.459 1.00 77.12 752 MET A CA 1
ATOM 6041 C C . MET A 1 752 ? 6.564 12.929 -22.214 1.00 77.12 752 MET A C 1
ATOM 6043 O O . MET A 1 752 ? 5.861 12.705 -21.233 1.00 77.12 752 MET A O 1
ATOM 6047 N N . GLU A 1 753 ? 6.923 11.966 -23.065 1.00 78.06 753 GLU A N 1
ATOM 6048 C CA . GLU A 1 753 ? 6.521 10.566 -22.889 1.00 78.06 753 GLU A CA 1
ATOM 6049 C C . GLU A 1 753 ? 7.024 10.003 -21.559 1.00 78.06 753 GLU A C 1
ATOM 6051 O O . GLU A 1 753 ? 8.028 10.497 -21.053 1.00 78.06 753 GLU A O 1
ATOM 6056 N N . PRO A 1 754 ? 6.368 8.982 -20.982 1.00 80.19 754 PRO A N 1
ATOM 6057 C CA . PRO A 1 754 ? 6.848 8.330 -19.764 1.00 80.19 754 PRO A CA 1
ATOM 6058 C C . PRO A 1 754 ? 8.312 7.891 -19.891 1.00 80.19 754 PRO A C 1
ATOM 6060 O O . PRO A 1 754 ? 8.746 7.507 -20.977 1.00 80.19 754 PRO A O 1
ATOM 6063 N N . SER A 1 755 ? 9.078 7.904 -18.795 1.00 77.50 755 SER A N 1
ATOM 6064 C CA . SER A 1 755 ? 10.455 7.371 -18.813 1.00 77.50 755 SER A CA 1
ATOM 6065 C C . SER A 1 755 ? 10.487 5.867 -19.087 1.00 77.50 755 SER A C 1
ATOM 6067 O O . SER A 1 755 ? 11.510 5.352 -19.530 1.00 77.50 755 SER A O 1
ATOM 6069 N N . PHE A 1 756 ? 9.378 5.173 -18.812 1.00 77.69 756 PHE A N 1
ATOM 6070 C CA . PHE A 1 756 ? 9.257 3.734 -18.987 1.00 77.69 756 PHE A CA 1
ATOM 6071 C C . PHE A 1 756 ? 7.938 3.343 -19.643 1.00 77.69 756 PHE A C 1
ATOM 6073 O O . PHE A 1 756 ? 6.866 3.678 -19.137 1.00 77.69 756 PHE A O 1
ATOM 6080 N N . GLY A 1 757 ? 8.034 2.586 -20.734 1.00 76.06 757 GLY A N 1
ATOM 6081 C CA . GLY A 1 757 ? 6.891 1.949 -21.387 1.00 76.06 757 GLY A CA 1
ATOM 6082 C C . GLY A 1 757 ? 6.411 0.691 -20.662 1.00 76.06 757 GLY A C 1
ATOM 6083 O O . GLY A 1 757 ? 5.259 0.610 -20.272 1.00 76.06 757 GLY A O 1
ATOM 6084 N N . ASN A 1 758 ? 7.273 -0.302 -20.442 1.00 82.06 758 ASN A N 1
ATOM 6085 C CA . ASN A 1 758 ? 6.853 -1.566 -19.828 1.00 82.06 758 ASN A CA 1
ATOM 6086 C C . ASN A 1 758 ? 7.810 -1.995 -18.710 1.00 82.06 758 ASN A C 1
ATOM 6088 O O . ASN A 1 758 ? 9.016 -1.741 -18.769 1.00 82.06 758 ASN A O 1
ATOM 6092 N N . PHE A 1 759 ? 7.270 -2.706 -17.723 1.00 85.56 759 PHE A N 1
ATOM 6093 C CA . PHE A 1 759 ? 8.005 -3.304 -16.614 1.00 85.56 759 PHE A CA 1
ATOM 6094 C C . PHE A 1 759 ? 7.675 -4.770 -16.440 1.00 85.56 759 PHE A C 1
ATOM 6096 O O . PHE A 1 759 ? 6.512 -5.174 -16.514 1.00 85.56 759 PHE A O 1
ATOM 6103 N N . TYR A 1 760 ? 8.704 -5.541 -16.106 1.00 89.00 760 TYR A N 1
ATOM 6104 C CA . TYR A 1 760 ? 8.590 -6.969 -15.877 1.00 89.00 760 TYR A CA 1
ATOM 6105 C C . TYR A 1 760 ? 9.315 -7.416 -14.616 1.00 89.00 760 TYR A C 1
ATOM 6107 O O . TYR A 1 760 ? 10.316 -6.824 -14.214 1.00 89.00 760 TYR A O 1
ATOM 6115 N N . LEU A 1 761 ? 8.808 -8.489 -14.010 1.00 91.25 761 LEU A N 1
ATOM 6116 C CA . LEU A 1 761 ? 9.465 -9.191 -12.913 1.00 91.25 761 LEU A CA 1
ATOM 6117 C C . LEU A 1 761 ? 9.917 -10.579 -13.375 1.00 91.25 761 LEU A C 1
ATOM 6119 O O . LEU A 1 761 ? 9.109 -11.358 -13.890 1.00 91.25 761 LEU A O 1
ATOM 6123 N N . PHE A 1 762 ? 11.191 -10.875 -13.127 1.00 89.88 762 PHE A N 1
ATOM 6124 C CA . PHE A 1 762 ? 11.859 -12.133 -13.465 1.00 89.88 762 PHE A CA 1
ATOM 6125 C C . PHE A 1 762 ? 12.545 -12.695 -12.210 1.00 89.88 762 PHE A C 1
ATOM 6127 O O . PHE A 1 762 ? 13.721 -12.398 -11.970 1.00 89.88 762 PHE A O 1
ATOM 6134 N N . PRO A 1 763 ? 11.824 -13.442 -11.352 1.00 89.69 763 PRO A N 1
ATOM 6135 C CA . PRO A 1 763 ? 12.387 -13.959 -10.111 1.00 89.69 763 PRO A CA 1
ATOM 6136 C C . PRO A 1 763 ? 13.658 -14.794 -10.302 1.00 89.69 763 PRO A C 1
ATOM 6138 O O . PRO A 1 763 ? 14.548 -14.726 -9.455 1.00 89.69 763 PRO A O 1
ATOM 6141 N N . GLY A 1 764 ? 13.782 -15.541 -11.403 1.00 88.69 764 GLY A N 1
ATOM 6142 C CA . GLY A 1 764 ? 14.990 -16.297 -11.739 1.00 88.69 764 GLY A CA 1
ATOM 6143 C C . GLY A 1 764 ? 16.178 -15.417 -12.104 1.00 88.69 764 GLY A C 1
ATOM 6144 O O . GLY A 1 764 ? 17.269 -15.614 -11.560 1.00 88.69 764 GLY A O 1
ATOM 6145 N N . LEU A 1 765 ? 15.974 -14.408 -12.955 1.00 87.44 765 LEU A N 1
ATOM 6146 C CA . LEU A 1 765 ? 17.005 -13.412 -13.270 1.00 87.44 765 LEU A CA 1
ATOM 6147 C C . LEU A 1 765 ? 17.510 -12.698 -12.006 1.00 87.44 765 LEU A C 1
ATOM 6149 O O . LEU A 1 765 ? 18.719 -12.528 -11.843 1.00 87.44 765 LEU A O 1
ATOM 6153 N N . SER A 1 766 ? 16.603 -12.337 -11.094 1.00 87.00 766 SER A N 1
ATOM 6154 C CA . SER A 1 766 ? 16.921 -11.669 -9.826 1.00 87.00 766 SER A CA 1
ATOM 6155 C C . SER A 1 766 ? 17.843 -12.471 -8.901 1.00 87.00 766 SER A C 1
ATOM 6157 O O . SER A 1 766 ? 18.450 -11.895 -8.000 1.00 87.00 766 SER A O 1
ATOM 6159 N N . MET A 1 767 ? 17.977 -13.789 -9.095 1.00 87.50 767 MET A N 1
ATOM 6160 C CA . MET A 1 767 ? 18.881 -14.621 -8.288 1.00 87.50 767 MET A CA 1
ATOM 6161 C C . MET A 1 767 ? 20.348 -14.521 -8.723 1.00 87.50 767 MET A C 1
ATOM 6163 O O . MET A 1 767 ? 21.241 -14.931 -7.976 1.00 87.50 767 MET A O 1
ATOM 6167 N N . PHE A 1 768 ? 20.629 -14.015 -9.927 1.00 88.12 768 PHE A N 1
ATOM 6168 C CA . PHE A 1 768 ? 22.000 -13.873 -10.402 1.00 88.12 768 PHE A CA 1
ATOM 6169 C C . PHE A 1 768 ? 22.665 -12.673 -9.734 1.00 88.12 768 PHE A C 1
ATOM 6171 O O . PHE A 1 768 ? 22.298 -11.520 -9.955 1.00 88.12 768 PHE A O 1
ATOM 6178 N N . ASN A 1 769 ? 23.703 -12.948 -8.947 1.00 86.38 769 ASN A N 1
ATOM 6179 C CA . ASN A 1 769 ? 24.487 -11.893 -8.332 1.00 86.38 769 ASN A CA 1
ATOM 6180 C C . ASN A 1 769 ? 25.227 -11.059 -9.374 1.00 86.38 769 ASN A C 1
ATOM 6182 O O . ASN A 1 769 ? 25.591 -11.511 -10.464 1.00 86.38 769 ASN A O 1
ATOM 6186 N N . HIS A 1 770 ? 25.495 -9.819 -8.996 1.00 81.62 770 HIS A N 1
ATOM 6187 C CA . HIS A 1 770 ? 26.146 -8.879 -9.876 1.00 81.62 770 HIS A CA 1
ATOM 6188 C C . HIS A 1 770 ? 27.687 -8.932 -9.811 1.00 81.62 770 HIS A C 1
ATOM 6190 O O . HIS A 1 770 ? 28.285 -9.112 -8.747 1.00 81.62 770 HIS A O 1
ATOM 6196 N N . SER A 1 771 ? 28.350 -8.625 -10.932 1.00 81.88 771 SER A N 1
ATOM 6197 C CA . SER A 1 771 ? 29.744 -8.154 -10.939 1.00 81.88 771 SER A CA 1
ATOM 6198 C C . SER A 1 771 ? 30.034 -7.113 -12.026 1.00 81.88 771 SER A C 1
ATOM 6200 O O . SER A 1 771 ? 29.591 -7.259 -13.163 1.00 81.88 771 SER A O 1
ATOM 6202 N N . CYS A 1 772 ? 30.826 -6.079 -11.695 1.00 75.94 772 CYS A N 1
ATOM 6203 C CA . CYS A 1 772 ? 31.171 -5.019 -12.648 1.00 75.94 772 CYS A CA 1
ATOM 6204 C C . CYS A 1 772 ? 32.032 -5.548 -13.792 1.00 75.94 772 CYS A C 1
ATOM 6206 O O . CYS A 1 772 ? 32.836 -6.459 -13.599 1.00 75.94 772 CYS A O 1
ATOM 6208 N N . ARG A 1 773 ? 32.001 -4.850 -14.932 1.00 72.94 773 ARG A N 1
ATOM 6209 C CA . ARG A 1 773 ? 32.907 -5.155 -16.040 1.00 72.94 773 ARG A CA 1
ATOM 6210 C C . ARG A 1 773 ? 34.383 -4.954 -15.700 1.00 72.94 773 ARG A C 1
ATOM 6212 O O . ARG A 1 773 ? 34.703 -3.933 -15.074 1.00 72.94 773 ARG A O 1
ATOM 6219 N N . PRO A 1 774 ? 35.288 -5.866 -16.126 1.00 75.94 774 PRO A N 1
ATOM 6220 C CA . PRO A 1 774 ? 35.072 -7.104 -16.909 1.00 75.94 774 PRO A CA 1
ATOM 6221 C C . PRO A 1 774 ? 35.001 -8.396 -16.051 1.00 75.94 774 PRO A C 1
ATOM 6223 O O . PRO A 1 774 ? 35.407 -9.476 -16.493 1.00 75.94 774 PRO A O 1
ATOM 6226 N N . PHE A 1 775 ? 34.617 -8.293 -14.776 1.00 83.94 775 PHE A N 1
ATOM 6227 C CA . PHE A 1 775 ? 34.670 -9.409 -13.826 1.00 83.94 775 PHE A CA 1
ATOM 6228 C C . PHE A 1 775 ? 33.527 -10.417 -14.006 1.00 83.94 775 PHE A C 1
ATOM 6230 O O . PHE A 1 775 ? 33.679 -11.567 -13.591 1.00 83.94 775 PHE A O 1
ATOM 6237 N N . GLU A 1 776 ? 32.448 -10.034 -14.686 1.00 87.69 776 GLU A N 1
ATOM 6238 C CA . GLU A 1 776 ? 31.328 -10.897 -15.055 1.00 87.69 776 GLU A CA 1
ATOM 6239 C C . GLU A 1 776 ? 31.766 -12.106 -15.874 1.00 87.69 776 GLU A C 1
ATOM 6241 O O . GLU A 1 776 ? 32.719 -12.064 -16.664 1.00 87.69 776 GLU A O 1
ATOM 6246 N N . ASN A 1 777 ? 31.067 -13.216 -15.665 1.00 92.75 777 ASN A N 1
ATOM 6247 C CA . ASN A 1 777 ? 31.266 -14.445 -16.422 1.00 92.75 777 ASN A CA 1
ATOM 6248 C C . ASN A 1 777 ? 30.035 -14.834 -17.251 1.00 92.75 777 ASN A C 1
ATOM 6250 O O . ASN A 1 777 ? 30.178 -15.629 -18.180 1.00 92.75 777 ASN A O 1
ATOM 6254 N N . ALA A 1 778 ? 28.889 -14.190 -17.022 1.00 91.69 778 ALA A N 1
ATOM 6255 C CA . ALA A 1 778 ? 27.696 -14.279 -17.850 1.00 91.69 778 ALA A CA 1
ATOM 6256 C C . ALA A 1 778 ? 27.174 -12.893 -18.256 1.00 91.69 778 ALA A C 1
ATOM 6258 O O . ALA A 1 778 ? 27.441 -11.882 -17.607 1.00 91.69 778 ALA A O 1
ATOM 6259 N N . LEU A 1 779 ? 26.427 -12.860 -19.354 1.00 87.56 779 LEU A N 1
ATOM 6260 C CA . LEU A 1 779 ? 25.681 -11.705 -19.843 1.00 87.56 779 LEU A CA 1
ATOM 6261 C C . LEU A 1 779 ? 24.193 -12.045 -19.869 1.00 87.56 779 LEU A C 1
ATOM 6263 O O . LEU A 1 779 ? 23.820 -13.218 -19.893 1.00 87.56 779 LEU A O 1
ATOM 6267 N N . TRP A 1 780 ? 23.359 -11.012 -19.888 1.00 87.19 780 TRP A N 1
ATOM 6268 C CA . TRP A 1 780 ? 21.916 -11.150 -20.004 1.00 87.19 780 TRP A CA 1
ATOM 6269 C C . TRP A 1 780 ? 21.334 -10.115 -20.971 1.00 87.19 780 TRP A C 1
ATOM 6271 O O . TRP A 1 780 ? 21.955 -9.086 -21.261 1.00 87.19 780 TRP A O 1
ATOM 6281 N N . GLY A 1 781 ? 20.145 -10.402 -21.489 1.00 82.38 781 GLY A N 1
ATOM 6282 C CA . GLY A 1 781 ? 19.419 -9.543 -22.419 1.00 82.38 781 GLY A CA 1
ATOM 6283 C C . GLY A 1 781 ? 18.066 -10.137 -22.796 1.00 82.38 781 GLY A C 1
ATOM 6284 O O . GLY A 1 781 ? 17.715 -11.218 -22.335 1.00 82.38 781 GLY A O 1
ATOM 6285 N N . TYR A 1 782 ? 17.310 -9.426 -23.627 1.00 82.62 782 TYR A N 1
ATOM 6286 C CA . TYR A 1 782 ? 16.037 -9.920 -24.153 1.00 82.62 782 TYR A CA 1
ATOM 6287 C C . TYR A 1 782 ? 16.250 -10.821 -25.375 1.00 82.62 782 TYR A C 1
ATOM 6289 O O . TYR A 1 782 ? 17.179 -10.584 -26.147 1.00 82.62 782 TYR A O 1
ATOM 6297 N N . ASP A 1 783 ? 15.398 -11.834 -25.531 1.00 81.25 783 ASP A N 1
ATOM 6298 C CA . ASP A 1 783 ? 15.361 -12.739 -26.684 1.00 81.25 783 ASP A CA 1
ATOM 6299 C C . ASP A 1 783 ? 14.881 -11.982 -27.939 1.00 81.25 783 ASP A C 1
ATOM 6301 O O . ASP A 1 783 ? 13.954 -11.167 -27.887 1.00 81.25 783 ASP A O 1
ATOM 6305 N N . ASP A 1 784 ? 15.516 -12.261 -29.077 1.00 75.56 784 ASP A N 1
ATOM 6306 C CA . ASP A 1 784 ? 15.163 -11.673 -30.370 1.00 75.56 784 ASP A CA 1
ATOM 6307 C C . ASP A 1 784 ? 13.885 -12.300 -30.958 1.00 75.56 784 ASP A C 1
ATOM 6309 O O . ASP A 1 784 ? 13.203 -11.667 -31.762 1.00 75.56 784 ASP A O 1
ATOM 6313 N N . LYS A 1 785 ? 13.541 -13.537 -30.565 1.00 78.06 785 LYS A N 1
ATOM 6314 C CA . LYS A 1 785 ? 12.353 -14.260 -31.055 1.00 78.06 785 LYS A CA 1
ATOM 6315 C C . LYS A 1 785 ? 11.113 -14.033 -30.203 1.00 78.06 785 LYS A C 1
ATOM 6317 O O . LYS A 1 785 ? 10.013 -13.946 -30.736 1.00 78.06 785 LYS A O 1
ATOM 6322 N N . VAL A 1 786 ? 11.288 -13.992 -28.884 1.00 80.06 786 VAL A N 1
ATOM 6323 C CA . VAL A 1 786 ? 10.205 -13.785 -27.914 1.00 80.06 786 VAL A CA 1
ATOM 6324 C C . VAL A 1 786 ? 10.492 -12.479 -27.180 1.00 80.06 786 VAL A C 1
ATOM 6326 O O . VAL A 1 786 ? 11.261 -12.481 -26.220 1.00 80.06 786 VAL A O 1
ATOM 6329 N N . PRO A 1 787 ? 9.918 -11.344 -27.623 1.00 82.12 787 PRO A N 1
ATOM 6330 C CA . PRO A 1 787 ? 10.406 -10.030 -27.222 1.00 82.12 787 PRO A CA 1
ATOM 6331 C C . PRO A 1 787 ? 10.419 -9.776 -25.712 1.00 82.12 787 PRO A C 1
ATOM 6333 O O . PRO A 1 787 ? 11.247 -9.002 -25.242 1.00 82.12 787 PRO A O 1
ATOM 6336 N N . ASN A 1 788 ? 9.518 -10.366 -24.935 1.00 84.25 788 ASN A N 1
ATOM 6337 C CA . ASN A 1 788 ? 9.449 -10.191 -23.482 1.00 84.25 788 ASN A CA 1
ATOM 6338 C C . ASN A 1 788 ? 10.297 -11.192 -22.679 1.00 84.25 788 ASN A C 1
ATOM 6340 O O . ASN A 1 788 ? 10.412 -11.027 -21.470 1.00 84.25 788 ASN A O 1
ATOM 6344 N N . ARG A 1 789 ? 10.917 -12.191 -23.311 1.00 86.50 789 ARG A N 1
ATOM 6345 C CA . ARG A 1 789 ? 11.728 -13.205 -22.627 1.00 86.50 789 ARG A CA 1
ATOM 6346 C C . ARG A 1 789 ? 13.136 -12.688 -22.348 1.00 86.50 789 ARG A C 1
ATOM 6348 O O . ARG A 1 789 ? 13.767 -12.108 -23.229 1.00 86.50 789 ARG A O 1
ATOM 6355 N N . VAL A 1 790 ? 13.654 -12.947 -21.151 1.00 86.31 790 VAL A N 1
ATOM 6356 C CA . VAL A 1 790 ? 15.058 -12.706 -20.797 1.00 86.31 790 VAL A CA 1
ATOM 6357 C C . VAL A 1 790 ? 15.872 -13.980 -20.992 1.00 86.31 790 VAL A C 1
ATOM 6359 O O . VAL A 1 790 ? 15.415 -15.081 -20.697 1.00 86.31 790 VAL A O 1
ATOM 6362 N N . VAL A 1 791 ? 17.101 -13.827 -21.479 1.00 87.88 791 VAL A N 1
ATOM 6363 C CA . VAL A 1 791 ? 18.088 -14.893 -21.657 1.00 87.88 791 VAL A CA 1
ATOM 6364 C C . VAL A 1 791 ? 19.398 -14.522 -20.965 1.00 87.88 791 VAL A C 1
ATOM 6366 O O . VAL A 1 791 ? 19.826 -13.369 -20.989 1.00 87.88 791 VAL A O 1
ATOM 6369 N N . VAL A 1 792 ? 20.053 -15.517 -20.370 1.00 89.56 792 VAL A N 1
ATOM 6370 C CA . VAL A 1 792 ? 21.367 -15.423 -19.723 1.00 89.56 792 VAL A CA 1
ATOM 6371 C C . VAL A 1 792 ? 22.308 -16.409 -20.402 1.00 89.56 792 VAL A C 1
ATOM 6373 O O . VAL A 1 792 ? 21.988 -17.594 -20.515 1.00 89.56 792 VAL A O 1
ATOM 6376 N N . TRP A 1 793 ? 23.481 -15.956 -20.838 1.00 91.69 793 TRP A N 1
ATOM 6377 C CA . TRP A 1 793 ? 24.472 -16.793 -21.520 1.00 91.69 793 TRP A CA 1
ATOM 6378 C C . TRP A 1 793 ? 25.892 -16.533 -21.018 1.00 91.69 793 TRP A C 1
ATOM 6380 O O . TRP A 1 793 ? 26.209 -15.469 -20.487 1.00 91.69 793 TRP A O 1
ATOM 6390 N N . ALA A 1 794 ? 26.769 -17.520 -21.183 1.00 93.31 794 ALA A N 1
ATOM 6391 C CA . ALA A 1 794 ? 28.155 -17.434 -20.737 1.00 93.31 794 ALA A CA 1
ATOM 6392 C C . ALA A 1 794 ? 28.957 -16.431 -21.586 1.00 93.31 794 ALA A C 1
ATOM 6394 O O . ALA A 1 794 ? 29.013 -16.549 -22.810 1.00 93.31 794 ALA A O 1
ATOM 6395 N N . ASN A 1 795 ? 29.627 -15.475 -20.942 1.00 91.62 795 ASN A N 1
ATOM 6396 C CA . ASN A 1 795 ? 30.548 -14.532 -21.589 1.00 91.62 795 ASN A CA 1
ATOM 6397 C C . ASN A 1 795 ? 31.932 -15.160 -21.823 1.00 91.62 795 ASN A C 1
ATOM 6399 O O . ASN A 1 795 ? 32.611 -14.888 -22.809 1.00 91.62 795 ASN A O 1
ATOM 6403 N N . LYS A 1 796 ? 32.349 -16.015 -20.887 1.00 93.19 796 LYS A N 1
ATOM 6404 C CA . LYS A 1 796 ? 33.612 -16.762 -20.891 1.00 93.19 796 LYS A CA 1
ATOM 6405 C C . LYS A 1 796 ? 33.360 -18.186 -20.399 1.00 93.19 796 LYS A C 1
ATOM 6407 O O . LYS A 1 796 ? 32.263 -18.489 -19.942 1.00 93.19 796 LYS A O 1
ATOM 6412 N N . ASP A 1 797 ? 34.356 -19.059 -20.510 1.00 95.62 797 ASP A N 1
ATOM 6413 C CA . ASP A 1 797 ? 34.264 -20.410 -19.948 1.00 95.62 797 ASP A CA 1
ATOM 6414 C C . ASP A 1 797 ? 34.084 -20.335 -18.418 1.00 95.62 797 ASP A C 1
ATOM 6416 O O . ASP A 1 797 ? 34.889 -19.699 -17.738 1.00 95.62 797 ASP A O 1
ATOM 6420 N N . ILE A 1 798 ? 33.048 -20.993 -17.891 1.00 95.88 798 ILE A N 1
ATOM 6421 C CA . ILE A 1 798 ? 32.705 -21.052 -16.458 1.00 95.88 798 ILE A CA 1
ATOM 6422 C C . ILE A 1 798 ? 32.955 -22.475 -15.963 1.00 95.88 798 ILE A C 1
ATOM 6424 O O . ILE A 1 798 ? 32.533 -23.446 -16.601 1.00 95.88 798 ILE A O 1
ATOM 6428 N N . ARG A 1 799 ? 33.647 -22.629 -14.833 1.00 96.00 799 ARG A N 1
ATOM 6429 C CA . ARG A 1 799 ? 33.946 -23.949 -14.255 1.00 96.00 799 ARG A CA 1
ATOM 6430 C C . ARG A 1 799 ? 32.786 -24.472 -13.411 1.00 96.00 799 ARG A C 1
ATOM 6432 O O . ARG A 1 799 ? 32.025 -23.706 -12.833 1.00 96.00 799 ARG A O 1
ATOM 6439 N N . ALA A 1 800 ? 32.685 -25.793 -13.281 1.00 94.56 800 ALA A N 1
ATOM 6440 C CA . ALA A 1 800 ? 31.791 -26.409 -12.304 1.00 94.56 800 ALA A CA 1
ATOM 6441 C C . ALA A 1 800 ? 32.090 -25.877 -10.887 1.00 94.56 800 ALA A C 1
ATOM 6443 O O . ALA A 1 800 ? 33.252 -25.817 -10.482 1.00 94.56 800 ALA A O 1
ATOM 6444 N N . GLY A 1 801 ? 31.050 -25.494 -10.149 1.00 93.50 801 GLY A N 1
ATOM 6445 C CA . GLY A 1 801 ? 31.142 -24.883 -8.822 1.00 93.50 801 GLY A CA 1
ATOM 6446 C C . GLY A 1 801 ? 31.467 -23.385 -8.820 1.00 93.50 801 GLY A C 1
ATOM 6447 O O . GLY A 1 801 ? 31.517 -22.791 -7.749 1.00 93.50 801 GLY A O 1
ATOM 6448 N N . GLU A 1 802 ? 31.681 -22.757 -9.978 1.00 94.12 802 GLU A N 1
ATOM 6449 C CA . GLU A 1 802 ? 31.893 -21.310 -10.074 1.00 94.12 802 GLU A CA 1
ATOM 6450 C C . GLU A 1 802 ? 30.552 -20.556 -10.022 1.00 94.12 802 GLU A C 1
ATOM 6452 O O . GLU A 1 802 ? 29.563 -20.979 -10.629 1.00 94.12 802 GLU A O 1
ATOM 6457 N N . GLU A 1 803 ? 30.515 -19.437 -9.294 1.00 93.38 803 GLU A N 1
ATOM 6458 C CA . GLU A 1 803 ? 29.345 -18.557 -9.231 1.00 93.38 803 GLU A CA 1
ATOM 6459 C C . GLU A 1 803 ? 29.152 -17.824 -10.561 1.00 93.38 803 GLU A C 1
ATOM 6461 O O . GLU A 1 803 ? 30.088 -17.230 -11.096 1.00 93.38 803 GLU A O 1
ATOM 6466 N N . ILE A 1 804 ? 27.931 -17.831 -11.079 1.00 93.62 804 ILE A N 1
ATOM 6467 C CA . ILE A 1 804 ? 27.535 -17.145 -12.301 1.00 93.62 804 ILE A CA 1
ATOM 6468 C C . ILE A 1 804 ? 27.092 -15.731 -11.932 1.00 93.62 804 ILE A C 1
ATOM 6470 O O . ILE A 1 804 ? 26.098 -15.545 -11.232 1.00 93.62 804 ILE A O 1
ATOM 6474 N N . ARG A 1 805 ? 27.828 -14.734 -12.423 1.00 90.50 805 ARG A N 1
ATOM 6475 C CA . ARG A 1 805 ? 27.595 -13.318 -12.139 1.00 90.50 805 ARG A CA 1
ATOM 6476 C C . ARG A 1 805 ? 27.343 -12.530 -13.415 1.00 90.50 805 ARG A C 1
ATOM 6478 O O . ARG A 1 805 ? 28.053 -12.710 -14.411 1.00 90.50 805 ARG A O 1
ATOM 6485 N N . ILE A 1 806 ? 26.362 -11.636 -13.349 1.00 86.94 806 ILE A N 1
ATOM 6486 C CA . ILE A 1 806 ? 25.894 -10.808 -14.467 1.00 86.94 806 ILE A CA 1
ATOM 6487 C C . ILE A 1 806 ? 26.212 -9.316 -14.244 1.00 86.94 806 ILE A C 1
ATOM 6489 O O . ILE A 1 806 ? 26.418 -8.901 -13.105 1.00 86.94 806 ILE A O 1
ATOM 6493 N N . PRO A 1 807 ? 26.295 -8.480 -15.295 1.00 78.94 807 PRO A N 1
ATOM 6494 C CA . PRO A 1 807 ? 26.526 -7.038 -15.152 1.00 78.94 807 PRO A CA 1
ATOM 6495 C C . PRO A 1 807 ? 25.245 -6.241 -14.822 1.00 78.94 807 PRO A C 1
ATOM 6497 O O . PRO A 1 807 ? 24.145 -6.651 -15.193 1.00 78.94 807 PRO A O 1
ATOM 6500 N N . TYR A 1 808 ? 25.406 -5.070 -14.176 1.00 64.81 808 TYR A N 1
ATOM 6501 C CA . TYR A 1 808 ? 24.313 -4.233 -13.639 1.00 64.81 808 TYR A CA 1
ATOM 6502 C C . TYR A 1 808 ? 23.394 -3.728 -14.743 1.00 64.81 808 TYR A C 1
ATOM 6504 O O . TYR A 1 808 ? 22.184 -3.629 -14.590 1.00 64.81 808 TYR A O 1
ATOM 6512 N N . GLN A 1 809 ? 23.993 -3.402 -15.878 1.00 62.47 809 GLN A N 1
ATOM 6513 C CA . GLN A 1 809 ? 23.289 -3.030 -17.085 1.00 62.47 809 GLN A CA 1
ATOM 6514 C C . GLN A 1 809 ? 23.880 -3.832 -18.240 1.00 62.47 809 GLN A C 1
ATOM 6516 O O . GLN A 1 809 ? 25.069 -4.180 -18.253 1.00 62.47 809 GLN A O 1
ATOM 6521 N N . ARG A 1 810 ? 23.054 -4.081 -19.260 1.00 53.44 810 ARG A N 1
ATOM 6522 C CA . ARG A 1 810 ? 23.493 -4.662 -20.537 1.00 53.44 810 ARG A CA 1
ATOM 6523 C C . ARG A 1 810 ? 24.614 -3.839 -21.196 1.00 53.44 810 ARG A C 1
ATOM 6525 O O . ARG A 1 810 ? 25.377 -4.379 -21.996 1.00 53.44 810 ARG A O 1
ATOM 6532 N N . TYR A 1 811 ? 24.770 -2.567 -20.825 1.00 50.59 811 TYR A N 1
ATOM 6533 C CA . TYR A 1 811 ? 25.760 -1.645 -21.374 1.00 50.59 811 TYR A CA 1
ATOM 6534 C C . TYR A 1 811 ? 27.013 -1.487 -20.513 1.00 50.59 811 TYR A C 1
ATOM 6536 O O . TYR A 1 811 ? 27.021 -1.701 -19.302 1.00 50.59 811 TYR A O 1
ATOM 6544 N N . ARG A 1 812 ? 28.091 -1.042 -21.164 1.00 38.53 812 ARG A N 1
ATOM 6545 C CA . ARG A 1 812 ? 29.223 -0.408 -20.489 1.00 38.53 812 ARG A CA 1
ATOM 6546 C C . ARG A 1 812 ? 28.705 0.955 -20.016 1.00 38.53 812 ARG A C 1
ATOM 6548 O O . ARG A 1 812 ? 28.394 1.787 -20.863 1.00 38.53 812 ARG A O 1
ATOM 6555 N N . LEU A 1 813 ? 28.625 1.206 -18.706 1.00 35.53 813 LEU A N 1
ATOM 6556 C CA . LEU A 1 813 ? 28.782 2.588 -18.243 1.00 35.53 813 LEU A CA 1
ATOM 6557 C C . LEU A 1 813 ? 30.085 3.044 -18.897 1.00 35.53 813 LEU A C 1
ATOM 6559 O O . LEU A 1 813 ? 31.096 2.353 -18.728 1.00 35.53 813 LEU A O 1
ATOM 6563 N N . ALA A 1 814 ? 30.036 4.072 -19.752 1.00 32.91 814 ALA A N 1
ATOM 6564 C CA . ALA A 1 814 ? 31.251 4.675 -20.285 1.00 32.91 814 ALA A CA 1
ATOM 6565 C C . ALA A 1 814 ? 32.189 4.819 -19.090 1.00 32.91 814 ALA A C 1
ATOM 6567 O O . ALA A 1 814 ? 31.748 5.354 -18.070 1.00 32.91 814 ALA A O 1
ATOM 6568 N N . ASP A 1 815 ? 33.374 4.195 -19.153 1.00 33.03 815 ASP A N 1
ATOM 6569 C CA . ASP A 1 815 ? 34.291 4.187 -18.016 1.00 33.03 815 ASP A CA 1
ATOM 6570 C C . ASP A 1 815 ? 34.368 5.634 -17.527 1.00 33.03 815 ASP A C 1
ATOM 6572 O O . ASP A 1 815 ? 34.727 6.499 -18.336 1.00 33.03 815 ASP A O 1
ATOM 6576 N N . PRO A 1 816 ? 33.926 5.933 -16.287 1.00 38.62 816 PRO A N 1
ATOM 6577 C CA . PRO A 1 816 ? 33.956 7.297 -15.819 1.00 38.62 816 PRO A CA 1
ATOM 6578 C C . PRO A 1 816 ? 35.404 7.731 -15.959 1.00 38.62 816 PRO A C 1
ATOM 6580 O O . PRO A 1 816 ? 36.329 7.046 -15.511 1.00 38.62 816 PRO A O 1
ATOM 6583 N N . VAL A 1 817 ? 35.605 8.822 -16.687 1.00 32.19 817 VAL A N 1
ATOM 6584 C CA . VAL A 1 817 ? 36.887 9.505 -16.759 1.00 32.19 817 VAL A CA 1
ATOM 6585 C C . VAL A 1 817 ? 37.108 10.081 -15.357 1.00 32.19 817 VAL A C 1
ATOM 6587 O O . VAL A 1 817 ? 36.791 11.232 -15.097 1.00 32.19 817 VAL A O 1
ATOM 6590 N N . GLY A 1 818 ? 37.526 9.233 -14.414 1.00 40.03 818 GLY A N 1
ATOM 6591 C CA . GLY A 1 818 ? 37.554 9.550 -12.988 1.00 40.03 818 GLY A CA 1
ATOM 6592 C C . GLY A 1 818 ? 37.577 8.310 -12.088 1.00 40.03 818 GLY A C 1
ATOM 6593 O O . GLY A 1 818 ? 36.888 7.316 -12.320 1.00 40.03 818 GLY A O 1
ATOM 6594 N N . ASN A 1 819 ? 38.401 8.362 -11.042 1.00 46.19 819 ASN A N 1
ATOM 6595 C CA . ASN A 1 819 ? 38.473 7.347 -9.990 1.00 46.19 819 ASN A CA 1
ATOM 6596 C C . ASN A 1 819 ? 37.292 7.513 -9.016 1.00 46.19 819 ASN A C 1
ATOM 6598 O O . ASN A 1 819 ? 37.536 7.941 -7.897 1.00 46.19 819 ASN A O 1
ATOM 6602 N N . ASP A 1 820 ? 36.046 7.200 -9.387 1.00 48.88 820 ASP A N 1
ATOM 6603 C CA . ASP A 1 820 ? 34.918 7.660 -8.553 1.00 48.88 820 ASP A CA 1
ATOM 6604 C C . ASP A 1 820 ? 33.929 6.608 -8.033 1.00 48.88 820 ASP A C 1
ATOM 6606 O O . ASP A 1 820 ? 33.743 5.510 -8.563 1.00 48.88 820 ASP A O 1
ATOM 6610 N N . ILE A 1 821 ? 33.364 6.997 -6.891 1.00 45.84 821 ILE A N 1
ATOM 6611 C CA . ILE A 1 821 ? 32.518 6.308 -5.908 1.00 45.84 821 ILE A CA 1
ATOM 6612 C C . ILE A 1 821 ? 31.113 5.968 -6.460 1.00 45.84 821 ILE A C 1
ATOM 6614 O O . ILE A 1 821 ? 30.406 5.132 -5.896 1.00 45.84 821 ILE A O 1
ATOM 6618 N N . ASP A 1 822 ? 30.748 6.514 -7.623 1.00 48.25 822 ASP A N 1
ATOM 6619 C CA . ASP A 1 822 ? 29.398 6.470 -8.208 1.00 48.25 822 ASP A CA 1
ATOM 6620 C C . ASP A 1 822 ? 28.931 5.074 -8.672 1.00 48.25 822 ASP A C 1
ATOM 6622 O O . ASP A 1 822 ? 27.735 4.783 -8.711 1.00 48.25 822 ASP A O 1
ATOM 6626 N N . LEU A 1 823 ? 29.860 4.154 -8.966 1.00 51.81 823 LEU A N 1
ATOM 6627 C CA . LEU A 1 823 ? 29.544 2.802 -9.465 1.00 51.81 823 LEU A CA 1
ATOM 6628 C C . LEU A 1 823 ? 28.813 1.911 -8.441 1.00 51.81 823 LEU A C 1
ATOM 6630 O O . LEU A 1 823 ? 27.974 1.100 -8.832 1.00 51.81 823 LEU A O 1
ATOM 6634 N N . ASN A 1 824 ? 29.125 2.039 -7.146 1.00 50.78 824 ASN A N 1
ATOM 6635 C CA . ASN A 1 824 ? 28.438 1.290 -6.081 1.00 50.78 824 ASN A CA 1
ATOM 6636 C C . ASN A 1 824 ? 27.085 1.916 -5.714 1.00 50.78 824 ASN A C 1
ATOM 6638 O O . ASN A 1 824 ? 26.213 1.240 -5.190 1.00 50.78 824 ASN A O 1
ATOM 6642 N N . MET A 1 825 ? 26.871 3.189 -6.025 1.00 51.41 825 MET A N 1
ATOM 6643 C CA . MET A 1 825 ? 25.622 3.872 -5.701 1.00 51.41 825 MET A CA 1
ATOM 6644 C C . MET A 1 825 ? 24.494 3.470 -6.662 1.00 51.41 825 MET A C 1
ATOM 6646 O O . MET A 1 825 ? 23.379 3.187 -6.232 1.00 51.41 825 MET A O 1
ATOM 6650 N N . HIS A 1 826 ? 24.804 3.311 -7.955 1.00 56.38 826 HIS A N 1
ATOM 6651 C CA . HIS A 1 826 ? 23.863 2.722 -8.918 1.00 56.38 826 HIS A CA 1
ATOM 6652 C C . HIS A 1 826 ? 23.569 1.244 -8.615 1.00 56.38 826 HIS A C 1
ATOM 6654 O O . HIS A 1 826 ? 22.477 0.767 -8.903 1.00 56.38 826 HIS A O 1
ATOM 6660 N N . ALA A 1 827 ? 24.520 0.526 -8.008 1.00 59.03 827 ALA A N 1
ATOM 6661 C CA . ALA A 1 827 ? 24.353 -0.867 -7.602 1.00 59.03 827 ALA A CA 1
ATOM 6662 C C . ALA A 1 827 ? 23.240 -1.061 -6.573 1.00 59.03 827 ALA A C 1
ATOM 6664 O O . ALA A 1 827 ? 22.359 -1.893 -6.766 1.00 59.03 827 ALA A O 1
ATOM 6665 N N . VAL A 1 828 ? 23.290 -0.280 -5.490 1.00 59.47 828 VAL A N 1
ATOM 6666 C CA . VAL A 1 828 ? 22.311 -0.358 -4.401 1.00 59.47 828 VAL A CA 1
ATOM 6667 C C . VAL A 1 828 ? 20.925 0.015 -4.916 1.00 59.47 828 VAL A C 1
ATOM 6669 O O . VAL A 1 828 ? 19.954 -0.651 -4.577 1.00 59.47 828 VAL A O 1
ATOM 6672 N N . GLN A 1 829 ? 20.833 1.008 -5.804 1.00 59.41 829 GLN A N 1
ATOM 6673 C CA . GLN A 1 829 ? 19.556 1.397 -6.400 1.00 59.41 829 GLN A CA 1
ATOM 6674 C C . GLN A 1 829 ? 18.983 0.327 -7.344 1.00 59.41 829 GLN A C 1
ATOM 6676 O O . GLN A 1 829 ? 17.778 0.101 -7.339 1.00 59.41 829 GLN A O 1
ATOM 6681 N N . LEU A 1 830 ? 19.822 -0.321 -8.160 1.00 62.25 830 LEU A N 1
ATOM 6682 C CA . LEU A 1 830 ? 19.373 -1.262 -9.195 1.00 62.25 830 LEU A CA 1
ATOM 6683 C C . LEU A 1 830 ? 19.249 -2.716 -8.710 1.00 62.25 830 LEU A C 1
ATOM 6685 O O . LEU A 1 830 ? 18.498 -3.477 -9.299 1.00 62.25 830 LEU A O 1
ATOM 6689 N N . PHE A 1 831 ? 20.017 -3.118 -7.695 1.00 64.25 831 PHE A N 1
ATOM 6690 C CA . PHE A 1 831 ? 20.119 -4.509 -7.221 1.00 64.25 831 PHE A CA 1
ATOM 6691 C C . PHE A 1 831 ? 20.092 -4.615 -5.697 1.00 64.25 831 PHE A C 1
ATOM 6693 O O . PHE A 1 831 ? 20.299 -5.696 -5.145 1.00 64.25 831 PHE A O 1
ATOM 6700 N N . GLY A 1 832 ? 19.873 -3.501 -4.995 1.00 61.19 832 GLY A N 1
ATOM 6701 C CA . GLY A 1 832 ? 19.637 -3.506 -3.558 1.00 61.19 832 GLY A CA 1
ATOM 6702 C C . GLY A 1 832 ? 20.873 -3.562 -2.668 1.00 61.19 832 GLY A C 1
ATOM 6703 O O . GLY A 1 832 ? 20.803 -3.208 -1.494 1.00 61.19 832 GLY A O 1
ATOM 6704 N N . LYS A 1 833 ? 22.017 -3.979 -3.220 1.00 67.81 833 LYS A N 1
ATOM 6705 C CA . LYS A 1 833 ? 23.268 -4.186 -2.484 1.00 67.81 833 LYS A CA 1
ATOM 6706 C C . LYS A 1 833 ? 24.488 -3.635 -3.212 1.00 67.81 833 LYS A C 1
ATOM 6708 O O . LYS A 1 833 ? 24.492 -3.438 -4.427 1.00 67.81 833 LYS A O 1
ATOM 6713 N N . ASN A 1 834 ? 25.551 -3.407 -2.445 1.00 69.75 834 ASN A N 1
ATOM 6714 C CA . ASN A 1 834 ? 26.839 -2.973 -2.976 1.00 69.75 834 ASN A CA 1
ATOM 6715 C C . ASN A 1 834 ? 27.472 -4.042 -3.879 1.00 69.75 834 ASN A C 1
ATOM 6717 O O . ASN A 1 834 ? 27.288 -5.244 -3.687 1.00 69.75 834 ASN A O 1
ATOM 6721 N N . CYS A 1 835 ? 28.283 -3.607 -4.848 1.00 72.62 835 CYS A N 1
ATOM 6722 C CA . CYS A 1 835 ? 29.055 -4.541 -5.660 1.00 72.62 835 CYS A CA 1
ATOM 6723 C C . CYS A 1 835 ? 30.225 -5.119 -4.860 1.00 72.62 835 CYS A C 1
ATOM 6725 O O . CYS A 1 835 ? 31.127 -4.384 -4.458 1.00 72.62 835 CYS A O 1
ATOM 6727 N N . GLU A 1 836 ? 30.296 -6.442 -4.746 1.00 74.00 836 GLU A N 1
ATOM 6728 C CA . GLU A 1 836 ? 31.413 -7.126 -4.083 1.00 74.00 836 GLU A CA 1
ATOM 6729 C C . GLU A 1 836 ? 32.515 -7.589 -5.054 1.00 74.00 836 GLU A C 1
ATOM 6731 O O . GLU A 1 836 ? 33.365 -8.406 -4.699 1.00 74.00 836 GLU A O 1
ATOM 6736 N N . CYS A 1 837 ? 32.530 -7.124 -6.306 1.00 75.94 837 CYS A N 1
ATOM 6737 C CA . CYS A 1 837 ? 33.576 -7.519 -7.256 1.00 75.94 837 CYS A CA 1
ATOM 6738 C C . CYS A 1 837 ? 34.941 -6.882 -6.909 1.00 75.94 837 CYS A C 1
ATOM 6740 O O . CYS A 1 837 ? 34.970 -5.817 -6.289 1.00 75.94 837 CYS A O 1
ATOM 6742 N N . PRO A 1 838 ? 36.081 -7.438 -7.369 1.00 75.88 838 PRO A N 1
ATOM 6743 C CA . PRO A 1 838 ? 37.409 -6.885 -7.075 1.00 75.88 838 PRO A CA 1
ATOM 6744 C C . PRO A 1 838 ? 37.604 -5.409 -7.465 1.00 75.88 838 PRO A C 1
ATOM 6746 O O . PRO A 1 838 ? 38.412 -4.723 -6.851 1.00 75.88 838 PRO A O 1
ATOM 6749 N N . ARG A 1 839 ? 36.849 -4.894 -8.453 1.00 72.25 839 ARG A N 1
ATOM 6750 C CA . ARG A 1 839 ? 36.841 -3.459 -8.818 1.00 72.25 839 ARG A CA 1
ATOM 6751 C C . ARG A 1 839 ? 36.307 -2.569 -7.692 1.00 72.25 839 ARG A C 1
ATOM 6753 O O . ARG A 1 839 ? 36.747 -1.430 -7.551 1.00 72.25 839 ARG A O 1
ATOM 6760 N N . CYS A 1 840 ? 35.331 -3.080 -6.948 1.00 72.69 840 CYS A N 1
ATOM 6761 C CA . CYS A 1 840 ? 34.557 -2.354 -5.946 1.00 72.69 840 CYS A CA 1
ATOM 6762 C C . CYS A 1 840 ? 34.943 -2.724 -4.507 1.00 72.69 840 CYS A C 1
ATOM 6764 O O . CYS A 1 840 ? 34.699 -1.936 -3.595 1.00 72.69 840 CYS A O 1
ATOM 6766 N N . GLN A 1 841 ? 35.579 -3.881 -4.291 1.00 66.94 841 GLN A N 1
ATOM 6767 C CA . GLN A 1 841 ? 36.128 -4.281 -2.994 1.00 66.94 841 GLN A CA 1
ATOM 6768 C C . GLN A 1 841 ? 37.141 -3.241 -2.492 1.00 66.94 841 GLN A C 1
ATOM 6770 O O . GLN A 1 841 ? 38.044 -2.832 -3.217 1.00 66.94 841 GLN A O 1
ATOM 6775 N N . GLY A 1 842 ? 36.976 -2.789 -1.246 1.00 55.91 842 GLY A N 1
ATOM 6776 C CA . GLY A 1 842 ? 37.790 -1.718 -0.651 1.00 55.91 842 GLY A CA 1
ATOM 6777 C C . GLY A 1 842 ? 37.322 -0.296 -0.986 1.00 55.91 842 GLY A C 1
ATOM 6778 O O . GLY A 1 842 ? 37.812 0.652 -0.383 1.00 55.91 842 GLY A O 1
ATOM 6779 N N . ARG A 1 843 ? 36.333 -0.141 -1.877 1.00 55.22 843 ARG A N 1
ATOM 6780 C CA . ARG A 1 843 ? 35.567 1.101 -2.090 1.00 55.22 843 ARG A CA 1
ATOM 6781 C C . ARG A 1 843 ? 34.216 1.031 -1.374 1.00 55.22 843 ARG A C 1
ATOM 6783 O O . ARG A 1 843 ? 33.205 1.499 -1.900 1.00 55.22 843 ARG A O 1
ATOM 6790 N N . ALA A 1 844 ? 34.191 0.364 -0.217 1.00 39.56 844 ALA A N 1
ATOM 6791 C CA . ALA A 1 844 ? 33.035 0.399 0.662 1.00 39.56 844 ALA A CA 1
ATOM 6792 C C . ALA A 1 844 ? 32.772 1.865 0.995 1.00 39.56 844 ALA A C 1
ATOM 6794 O O . ALA A 1 844 ? 33.686 2.586 1.406 1.00 39.56 844 ALA A O 1
ATOM 6795 N N . PHE A 1 845 ? 31.544 2.309 0.766 1.00 39.00 845 PHE A N 1
ATOM 6796 C CA . PHE A 1 845 ? 31.112 3.592 1.274 1.00 39.00 845 PHE A CA 1
ATOM 6797 C C . PHE A 1 845 ? 31.009 3.449 2.793 1.00 39.00 845 PHE A C 1
ATOM 6799 O O . PHE A 1 845 ? 30.001 3.001 3.314 1.00 39.00 845 PHE A O 1
ATOM 6806 N N . VAL A 1 846 ? 32.090 3.767 3.500 1.00 34.25 846 VAL A N 1
ATOM 6807 C CA . VAL A 1 846 ? 31.985 4.246 4.873 1.00 34.25 846 VAL A CA 1
ATOM 6808 C C . VAL A 1 846 ? 31.913 5.759 4.710 1.00 34.25 846 VAL A C 1
ATOM 6810 O O . VAL A 1 846 ? 32.915 6.343 4.281 1.00 34.25 846 VAL A O 1
ATOM 6813 N N . PRO A 1 847 ? 30.771 6.425 4.962 1.00 31.09 847 PRO A N 1
ATOM 6814 C CA . PRO A 1 847 ? 30.812 7.873 5.101 1.00 31.09 847 PRO A CA 1
ATOM 6815 C C . PRO A 1 847 ? 31.864 8.155 6.185 1.00 31.09 847 PRO A C 1
ATOM 6817 O O . PRO A 1 847 ? 31.793 7.531 7.244 1.00 31.09 847 PRO A O 1
ATOM 6820 N N . PRO A 1 848 ? 32.900 8.972 5.927 1.00 25.22 848 PRO A N 1
ATOM 6821 C CA . PRO A 1 848 ? 34.012 9.098 6.855 1.00 25.22 848 PRO A CA 1
ATOM 6822 C C . PRO A 1 848 ? 33.483 9.656 8.177 1.00 25.22 848 PRO A C 1
ATOM 6824 O O . PRO A 1 848 ? 33.158 10.837 8.277 1.00 25.22 848 PRO A O 1
ATOM 6827 N N . VAL A 1 849 ? 33.374 8.795 9.189 1.00 28.08 849 VAL A N 1
ATOM 6828 C CA . VAL A 1 849 ? 33.154 9.215 10.569 1.00 28.08 849 VAL A CA 1
ATOM 6829 C C . VAL A 1 849 ? 34.502 9.726 11.048 1.00 28.08 849 VAL A C 1
ATOM 6831 O O . VAL A 1 849 ? 35.397 8.949 11.375 1.00 28.08 849 VAL A O 1
ATOM 6834 N N . ASP A 1 850 ? 34.679 11.042 11.002 1.00 27.64 850 ASP A N 1
ATOM 6835 C CA . ASP A 1 850 ? 35.892 11.705 11.469 1.00 27.64 850 ASP A CA 1
ATOM 6836 C C . ASP A 1 850 ? 35.946 11.563 13.003 1.00 27.64 850 ASP A C 1
ATOM 6838 O O . ASP A 1 850 ? 35.363 12.345 13.755 1.00 27.64 850 ASP A O 1
ATOM 6842 N N . SER A 1 851 ? 36.595 10.505 13.491 1.00 31.02 851 SER A N 1
ATOM 6843 C CA . SER A 1 851 ? 36.827 10.284 14.916 1.00 31.02 851 SER A CA 1
ATOM 6844 C C . SER A 1 851 ? 37.870 11.286 15.410 1.00 31.02 851 SER A C 1
ATOM 6846 O O . SER A 1 851 ? 39.070 11.003 15.406 1.00 31.02 851 SER A O 1
ATOM 6848 N N . ARG A 1 852 ? 37.436 12.479 15.828 1.00 27.56 852 ARG A N 1
ATOM 6849 C CA . ARG A 1 852 ? 38.299 13.385 16.591 1.00 27.56 852 ARG A CA 1
ATOM 6850 C C . ARG A 1 852 ? 38.091 13.181 18.082 1.00 27.56 852 ARG A C 1
ATOM 6852 O O . ARG A 1 852 ? 37.033 13.449 18.638 1.00 27.56 852 ARG A O 1
ATOM 6859 N N . GLU A 1 853 ? 39.167 12.681 18.674 1.00 28.78 853 GLU A N 1
ATOM 6860 C CA . GLU A 1 853 ? 39.445 12.509 20.092 1.00 28.78 853 GLU A CA 1
ATOM 6861 C C . GLU A 1 853 ? 38.863 13.629 20.963 1.00 28.78 853 GLU A C 1
ATOM 6863 O O . GLU A 1 853 ? 39.145 14.817 20.778 1.00 28.78 853 GLU A O 1
ATOM 6868 N N . GLY A 1 854 ? 38.094 13.224 21.974 1.00 28.36 854 GLY A N 1
ATOM 6869 C CA . GLY A 1 854 ? 37.683 14.098 23.058 1.00 28.36 854 GLY A CA 1
ATOM 6870 C C . GLY A 1 854 ? 38.898 14.583 23.844 1.00 28.36 854 GLY A C 1
ATOM 6871 O O . GLY A 1 854 ? 39.609 13.793 24.465 1.00 28.36 854 GLY A O 1
ATOM 6872 N N . LYS A 1 855 ? 39.105 15.901 23.871 1.00 25.27 855 LYS A N 1
ATOM 6873 C CA . LYS A 1 855 ? 39.866 16.548 24.939 1.00 25.27 855 LYS A CA 1
ATOM 6874 C C . LYS A 1 855 ? 38.898 17.153 25.941 1.00 25.27 855 LYS A C 1
ATOM 6876 O O . LYS A 1 855 ? 38.190 18.113 25.657 1.00 25.27 855 LYS A O 1
ATOM 6881 N N . SER A 1 856 ? 38.917 16.559 27.126 1.00 31.12 856 SER A N 1
ATOM 6882 C CA . SER A 1 856 ? 38.388 17.083 28.376 1.00 31.12 856 SER A CA 1
ATOM 6883 C C . SER A 1 856 ? 38.890 18.505 28.650 1.00 31.12 856 SER A C 1
ATOM 6885 O O . SER A 1 856 ? 40.100 18.735 28.695 1.00 31.12 856 SER A O 1
ATOM 6887 N N . GLY A 1 857 ? 37.965 19.429 28.901 1.00 23.56 857 GLY A N 1
ATOM 6888 C CA . GLY A 1 857 ? 38.236 20.767 29.420 1.00 23.56 857 GLY A CA 1
ATOM 6889 C C . GLY A 1 857 ? 37.079 21.220 30.305 1.00 23.56 857 GLY A C 1
ATOM 6890 O O . GLY A 1 857 ? 35.977 21.455 29.827 1.00 23.56 857 GLY A O 1
ATOM 6891 N N . SER A 1 858 ? 37.332 21.268 31.606 1.00 27.11 858 SER A N 1
ATOM 6892 C CA . SER A 1 858 ? 36.430 21.682 32.681 1.00 27.11 858 SER A CA 1
ATOM 6893 C C . SER A 1 858 ? 36.191 23.197 32.731 1.00 27.11 858 SER A C 1
ATOM 6895 O O . SER A 1 858 ? 37.155 23.950 32.611 1.00 27.11 858 SER A O 1
ATOM 6897 N N . GLY A 1 859 ? 34.972 23.609 33.109 1.00 22.95 859 GLY A N 1
ATOM 6898 C CA . GLY A 1 859 ? 34.735 24.809 33.928 1.00 22.95 859 GLY A CA 1
ATOM 6899 C C . GLY A 1 859 ? 33.780 25.872 33.364 1.00 22.95 859 GLY A C 1
ATOM 6900 O O . GLY A 1 859 ? 34.097 26.504 32.368 1.00 22.95 859 GLY A O 1
ATOM 6901 N N . GLY A 1 860 ? 32.698 26.140 34.111 1.00 23.75 860 GLY A N 1
ATOM 6902 C CA . GLY A 1 860 ? 32.279 27.508 34.458 1.00 23.75 860 GLY A CA 1
ATOM 6903 C C . GLY A 1 860 ? 31.177 28.204 33.644 1.00 23.75 860 GLY A C 1
ATOM 6904 O O . GLY A 1 860 ? 31.426 28.694 32.554 1.00 23.75 860 GLY A O 1
ATOM 6905 N N . ASP A 1 861 ? 30.041 28.383 34.325 1.00 23.86 861 ASP A N 1
ATOM 6906 C CA . ASP A 1 861 ? 29.103 29.517 34.287 1.00 23.86 861 ASP A CA 1
ATOM 6907 C C . ASP A 1 861 ? 27.952 29.610 33.269 1.00 23.86 861 ASP A C 1
ATOM 6909 O O . ASP A 1 861 ? 28.056 29.425 32.060 1.00 23.86 861 ASP A O 1
ATOM 6913 N N . ALA A 1 862 ? 26.800 29.935 33.861 1.00 32.66 862 ALA A N 1
ATOM 6914 C CA . ALA A 1 862 ? 25.479 30.071 33.285 1.00 32.66 862 ALA A CA 1
ATOM 6915 C C . ALA A 1 862 ? 25.224 31.491 32.759 1.00 32.66 862 ALA A C 1
ATOM 6917 O O . ALA A 1 862 ? 25.402 32.451 33.504 1.00 32.66 862 ALA A O 1
ATOM 6918 N N . ALA A 1 863 ? 24.691 31.612 31.538 1.00 24.61 863 ALA A N 1
ATOM 6919 C CA . ALA A 1 863 ? 23.800 32.703 31.126 1.00 24.61 863 ALA A CA 1
ATOM 6920 C C . ALA A 1 863 ? 23.146 32.414 29.758 1.00 24.61 863 ALA A C 1
ATOM 6922 O O . ALA A 1 863 ? 23.834 32.122 28.790 1.00 24.61 863 ALA A O 1
ATOM 6923 N N . GLN A 1 864 ? 21.811 32.527 29.725 1.00 28.67 864 GLN A N 1
ATOM 6924 C CA . GLN A 1 864 ? 20.940 32.913 28.597 1.00 28.67 864 GLN A CA 1
ATOM 6925 C C . GLN A 1 864 ? 21.334 32.438 27.181 1.00 28.67 864 GLN A C 1
ATOM 6927 O O . GLN A 1 864 ? 22.080 33.106 26.471 1.00 28.67 864 GLN A O 1
ATOM 6932 N N . GLY A 1 865 ? 20.734 31.327 26.739 1.00 23.55 865 GLY A N 1
ATOM 6933 C CA . GLY A 1 865 ? 20.788 30.859 25.351 1.00 23.55 865 GLY A CA 1
ATOM 6934 C C . GLY A 1 865 ? 19.598 31.354 24.524 1.00 23.55 865 GLY A C 1
ATOM 6935 O O . GLY A 1 865 ? 18.455 30.987 24.795 1.00 23.55 865 GLY A O 1
ATOM 6936 N N . ASP A 1 866 ? 19.895 32.181 23.523 1.00 22.69 866 ASP A N 1
ATOM 6937 C CA . ASP A 1 866 ? 19.080 32.440 22.334 1.00 22.69 866 ASP A CA 1
ATOM 6938 C C . ASP A 1 866 ? 18.722 31.108 21.644 1.00 22.69 866 ASP A C 1
ATOM 6940 O O . ASP A 1 866 ? 19.559 30.213 21.525 1.00 22.69 866 ASP A O 1
ATOM 6944 N N . GLY A 1 867 ? 17.460 30.961 21.239 1.00 26.47 867 GLY A N 1
ATOM 6945 C CA . GLY A 1 867 ? 16.829 29.734 20.749 1.00 26.47 867 GLY A CA 1
ATOM 6946 C C . GLY A 1 867 ? 17.268 29.308 19.347 1.00 26.47 867 GLY A C 1
ATOM 6947 O O . GLY A 1 867 ? 16.425 29.045 18.492 1.00 26.47 867 GLY A O 1
ATOM 6948 N N . THR A 1 868 ? 18.572 29.195 19.117 1.00 24.27 868 THR A N 1
ATOM 6949 C CA . THR A 1 868 ? 19.163 28.559 17.936 1.00 24.27 868 THR A CA 1
ATOM 6950 C C . THR A 1 868 ? 19.582 27.135 18.292 1.00 24.27 868 THR A C 1
ATOM 6952 O O . THR A 1 868 ? 20.751 26.818 18.482 1.00 24.27 868 THR A O 1
ATOM 6955 N N . VAL A 1 869 ? 18.591 26.250 18.425 1.00 23.88 869 VAL A N 1
ATOM 6956 C CA . VAL A 1 869 ? 18.847 24.806 18.410 1.00 23.88 869 VAL A CA 1
ATOM 6957 C C . VAL A 1 869 ? 19.088 24.425 16.953 1.00 23.88 869 VAL A C 1
ATOM 6959 O O . VAL A 1 869 ? 18.178 24.523 16.131 1.00 23.88 869 VAL A O 1
ATOM 6962 N N . ASP A 1 870 ? 20.325 24.042 16.642 1.00 24.22 870 ASP A N 1
ATOM 6963 C CA . ASP A 1 870 ? 20.757 23.510 15.348 1.00 24.22 870 ASP A CA 1
ATOM 6964 C C . ASP A 1 870 ? 20.084 22.145 15.122 1.00 24.22 870 ASP A C 1
ATOM 6966 O O . ASP A 1 870 ? 20.625 21.081 15.417 1.00 24.22 870 ASP A O 1
ATOM 6970 N N . TRP A 1 871 ? 18.816 22.187 14.714 1.00 28.28 871 TRP A N 1
ATOM 6971 C CA . TRP A 1 871 ? 18.017 21.014 14.393 1.00 28.28 871 TRP A CA 1
ATOM 6972 C C . TRP A 1 871 ? 18.205 20.700 12.910 1.00 28.28 871 TRP A C 1
ATOM 6974 O O . TRP A 1 871 ? 17.474 21.178 12.043 1.00 28.28 871 TRP A O 1
ATOM 6984 N N . THR A 1 872 ? 19.219 19.891 12.618 1.00 24.50 872 THR A N 1
ATOM 6985 C CA . THR A 1 872 ? 19.230 19.053 11.421 1.00 24.50 872 THR A CA 1
ATOM 6986 C C . THR A 1 872 ? 18.676 17.685 11.831 1.00 24.50 872 THR A C 1
ATOM 6988 O O . THR A 1 872 ? 19.324 16.978 12.601 1.00 24.50 872 THR A O 1
ATOM 6991 N N . PRO A 1 873 ? 17.479 17.272 11.375 1.00 26.69 873 PRO A N 1
ATOM 6992 C CA . PRO A 1 873 ? 17.126 15.859 11.429 1.00 26.69 873 PRO A CA 1
ATOM 6993 C C . PRO A 1 873 ? 18.145 15.161 10.528 1.00 26.69 873 PRO A C 1
ATOM 6995 O O . PRO A 1 873 ? 18.347 15.625 9.408 1.00 26.69 873 PRO A O 1
ATOM 6998 N N . GLY A 1 874 ? 18.839 14.121 10.994 1.00 23.95 874 GLY A N 1
ATOM 6999 C CA . GLY A 1 874 ? 19.845 13.439 10.171 1.00 23.95 874 GLY A CA 1
ATOM 7000 C C . GLY A 1 874 ? 19.288 13.101 8.778 1.00 23.95 874 GLY A C 1
ATOM 7001 O O . GLY A 1 874 ? 18.295 12.383 8.659 1.00 23.95 874 GLY A O 1
ATOM 7002 N N . PRO A 1 875 ? 19.907 13.650 7.722 1.00 29.73 875 PRO A N 1
ATOM 7003 C CA . PRO A 1 875 ? 20.846 12.881 6.929 1.00 29.73 875 PRO A CA 1
ATOM 7004 C C . PRO A 1 875 ? 22.240 13.471 7.123 1.00 29.73 875 PRO A C 1
ATOM 7006 O O . PRO A 1 875 ? 22.392 14.685 7.056 1.00 29.73 875 PRO A O 1
ATOM 7009 N N . VAL A 1 876 ? 23.233 12.608 7.358 1.00 27.45 876 VAL A N 1
ATOM 7010 C CA . VAL A 1 876 ? 24.682 12.890 7.310 1.00 27.45 876 VAL A CA 1
ATOM 7011 C C . VAL A 1 876 ? 25.044 14.366 7.552 1.00 27.45 876 VAL A C 1
ATOM 7013 O O . VAL A 1 876 ? 25.094 15.181 6.626 1.00 27.45 876 VAL A O 1
ATOM 7016 N N . THR A 1 877 ? 25.377 14.711 8.794 1.00 24.78 877 THR A N 1
ATOM 7017 C CA . THR A 1 877 ? 26.199 15.890 9.071 1.00 24.78 877 THR A CA 1
ATOM 7018 C C . THR A 1 877 ? 27.561 15.701 8.391 1.00 24.78 877 THR A C 1
ATOM 7020 O O . THR A 1 877 ? 28.411 14.953 8.860 1.00 24.78 877 THR A O 1
ATOM 7023 N N . ILE A 1 878 ? 27.786 16.373 7.257 1.00 31.53 878 ILE A N 1
ATOM 7024 C CA . ILE A 1 878 ? 29.139 16.640 6.749 1.00 31.53 878 ILE A CA 1
ATOM 7025 C C . ILE A 1 878 ? 29.525 18.018 7.303 1.00 31.53 878 ILE A C 1
ATOM 7027 O O . ILE A 1 878 ? 28.914 19.009 6.894 1.00 31.53 878 ILE A O 1
ATOM 7031 N N . PRO A 1 879 ? 30.486 18.131 8.238 1.00 26.48 879 PRO A N 1
ATOM 7032 C CA . PRO A 1 879 ? 30.887 19.430 8.759 1.00 26.48 879 PRO A CA 1
ATOM 7033 C C . PRO A 1 879 ? 31.583 20.259 7.663 1.00 26.48 879 PRO A C 1
ATOM 7035 O O . PRO A 1 879 ? 32.273 19.703 6.799 1.00 26.48 879 PRO A O 1
ATOM 7038 N N . PRO A 1 880 ? 31.453 21.598 7.678 1.00 28.64 880 PRO A N 1
ATOM 7039 C CA . PRO A 1 880 ? 32.166 22.456 6.744 1.00 28.64 880 PRO A CA 1
ATOM 7040 C C . PRO A 1 880 ? 33.677 22.316 6.969 1.00 28.64 880 PRO A C 1
ATOM 7042 O O . PRO A 1 880 ? 34.174 22.492 8.082 1.00 28.64 880 PRO A O 1
ATOM 7045 N N . LYS A 1 881 ? 34.440 22.037 5.903 1.00 26.48 881 LYS A N 1
ATOM 7046 C CA . LYS A 1 881 ? 35.897 22.219 5.929 1.00 26.48 881 LYS A CA 1
ATOM 7047 C C . LYS A 1 881 ? 36.184 23.674 6.304 1.00 26.48 881 LYS A C 1
ATOM 7049 O O . LYS A 1 881 ? 35.942 24.577 5.506 1.00 26.48 881 LYS A O 1
ATOM 7054 N N . ALA A 1 882 ? 36.758 23.888 7.485 1.00 27.56 882 ALA A N 1
ATOM 7055 C CA . ALA A 1 882 ? 37.516 25.093 7.769 1.00 27.56 882 ALA A CA 1
ATOM 7056 C C . ALA A 1 882 ? 38.683 25.140 6.774 1.00 27.56 882 ALA A C 1
ATOM 7058 O O . ALA A 1 882 ? 39.667 24.408 6.897 1.00 27.56 882 ALA A O 1
ATOM 7059 N N . GLY A 1 883 ? 38.545 25.961 5.735 1.00 26.08 883 GLY A N 1
ATOM 7060 C CA . GLY A 1 883 ? 39.676 26.348 4.916 1.00 26.08 883 GLY A CA 1
ATOM 7061 C C . GLY A 1 883 ? 40.654 27.110 5.800 1.00 26.08 883 GLY A C 1
ATOM 7062 O O . GLY A 1 883 ? 40.332 28.191 6.290 1.00 26.08 883 GLY A O 1
ATOM 7063 N N . ASN A 1 884 ? 41.849 26.556 5.992 1.00 25.89 884 ASN A N 1
ATOM 7064 C CA . ASN A 1 884 ? 43.014 27.329 6.398 1.00 25.89 884 ASN A CA 1
ATOM 7065 C C . ASN A 1 884 ? 43.264 28.400 5.323 1.00 25.89 884 ASN A C 1
ATOM 7067 O O . ASN A 1 884 ? 44.003 28.171 4.367 1.00 25.89 884 ASN A O 1
ATOM 7071 N N . MET A 1 885 ? 42.643 29.573 5.464 1.00 24.19 885 MET A N 1
ATOM 7072 C CA . MET A 1 885 ? 43.135 30.784 4.818 1.00 24.19 885 MET A CA 1
ATOM 7073 C C . MET A 1 885 ? 44.346 31.267 5.611 1.00 24.19 885 MET A C 1
ATOM 7075 O O . MET A 1 885 ? 44.239 31.980 6.609 1.00 24.19 885 MET A O 1
ATOM 7079 N N . GLY A 1 886 ? 45.518 30.841 5.141 1.00 24.28 886 GLY A N 1
ATOM 7080 C CA . GLY A 1 886 ? 46.756 31.560 5.378 1.00 24.28 886 GLY A CA 1
ATOM 7081 C C . GLY A 1 886 ? 46.612 32.990 4.862 1.00 24.28 886 GLY A C 1
ATOM 7082 O O . GLY A 1 886 ? 46.076 33.240 3.784 1.00 24.28 886 GLY A O 1
ATOM 7083 N N . TRP A 1 887 ? 47.055 33.923 5.688 1.00 23.08 887 TRP A N 1
ATOM 7084 C CA . TRP A 1 887 ? 47.033 35.353 5.451 1.00 23.08 887 TRP A CA 1
ATOM 7085 C C . TRP A 1 887 ? 47.663 35.734 4.108 1.00 23.08 887 TRP A C 1
ATOM 7087 O O . TRP A 1 887 ? 48.796 35.350 3.833 1.00 23.08 887 TRP A O 1
ATOM 7097 N N . CYS A 1 888 ? 47.008 36.615 3.349 1.00 23.38 888 CYS A N 1
ATOM 7098 C CA . CYS A 1 888 ? 47.732 37.601 2.554 1.00 23.38 888 CYS A CA 1
ATOM 7099 C C . CYS A 1 888 ? 46.899 38.877 2.372 1.00 23.38 888 CYS A C 1
ATOM 7101 O O . CYS A 1 888 ? 45.803 38.883 1.820 1.00 23.38 888 CYS A O 1
ATOM 7103 N N . THR A 1 889 ? 47.442 39.965 2.901 1.00 25.78 889 THR A N 1
ATOM 7104 C CA . THR A 1 889 ? 46.953 41.342 2.853 1.00 25.78 889 THR A CA 1
ATOM 7105 C C . THR A 1 889 ? 47.222 41.997 1.494 1.00 25.78 889 THR A C 1
ATOM 7107 O O . THR A 1 889 ? 48.301 41.805 0.938 1.00 25.78 889 THR A O 1
ATOM 7110 N N . ARG A 1 890 ? 46.282 42.837 1.017 1.00 24.12 890 ARG A N 1
ATOM 7111 C CA . ARG A 1 890 ? 46.444 44.155 0.328 1.00 24.12 890 ARG A CA 1
ATOM 7112 C C . ARG A 1 890 ? 45.166 44.469 -0.471 1.00 24.12 890 ARG A C 1
ATOM 7114 O O . ARG A 1 890 ? 44.808 43.729 -1.369 1.00 24.12 890 ARG A O 1
ATOM 7121 N N . ARG A 1 891 ? 44.338 45.410 -0.001 1.00 23.52 891 ARG A N 1
ATOM 7122 C CA . ARG A 1 891 ? 44.321 46.863 -0.312 1.00 23.52 891 ARG A CA 1
ATOM 7123 C C . ARG A 1 891 ? 43.902 47.200 -1.752 1.00 23.52 891 ARG A C 1
ATOM 7125 O O . ARG A 1 891 ? 44.692 46.999 -2.663 1.00 23.52 891 ARG A O 1
ATOM 7132 N N . GLY A 1 892 ? 42.782 47.924 -1.857 1.00 22.50 892 GLY A N 1
ATOM 7133 C CA . GLY A 1 892 ? 42.678 49.111 -2.716 1.00 22.50 892 GLY A CA 1
ATOM 7134 C C . GLY A 1 892 ? 41.533 49.125 -3.731 1.00 22.50 892 GLY A C 1
ATOM 7135 O O . GLY A 1 892 ? 41.697 48.552 -4.795 1.00 22.50 892 GLY A O 1
ATOM 7136 N N . THR A 1 893 ? 40.454 49.853 -3.388 1.00 24.77 893 THR A N 1
ATOM 7137 C CA . THR A 1 893 ? 39.796 50.925 -4.191 1.00 24.77 893 THR A CA 1
ATOM 7138 C C . THR A 1 893 ? 39.601 50.649 -5.692 1.00 24.77 893 THR A C 1
ATOM 7140 O O . THR A 1 893 ? 40.588 50.563 -6.412 1.00 24.77 893 THR A O 1
ATOM 7143 N N . PHE A 1 894 ? 38.396 50.569 -6.253 1.00 28.69 894 PHE A N 1
ATOM 7144 C CA . PHE A 1 894 ? 37.220 51.446 -6.164 1.00 28.69 894 PHE A CA 1
ATOM 7145 C C . PHE A 1 894 ? 35.957 50.655 -6.521 1.00 28.69 894 PHE A C 1
ATOM 7147 O O . PHE A 1 894 ? 36.100 49.680 -7.294 1.00 28.69 894 PHE A O 1
#

pLDDT: mean 76.78, std 19.07, range [22.5, 98.56]

Organism: NCBI:txid1303715